Protein AF-0000000072292991 (afdb_homodimer)

Solvent-accessible surface area (backbone atoms only — not comparable to full-atom values): 71893 Å² total; per-residue (Å²): 136,83,78,76,76,75,76,72,77,75,77,76,78,73,80,71,76,77,68,57,55,40,66,46,27,57,62,31,58,72,68,72,47,91,44,77,58,43,90,56,18,67,66,28,60,74,71,71,50,88,48,45,52,50,51,73,54,78,74,72,78,73,75,82,75,85,81,83,85,76,83,74,81,74,69,74,79,76,78,74,70,73,71,75,74,73,80,72,77,74,61,75,69,74,64,84,72,64,76,65,72,58,67,75,67,54,57,36,59,52,68,46,76,84,46,84,93,74,34,40,26,42,37,31,17,40,57,8,65,68,19,45,46,42,51,50,42,54,55,46,52,72,65,45,85,65,82,76,70,67,78,61,80,84,49,54,85,52,50,50,36,29,57,74,40,55,39,52,53,58,70,69,40,60,70,54,71,76,56,63,72,72,78,73,76,54,79,81,74,72,54,67,71,57,48,52,49,16,48,51,48,24,54,74,64,59,29,68,69,42,75,57,61,52,71,67,59,51,51,50,52,49,50,48,40,68,72,31,69,90,44,88,48,66,52,53,64,55,46,18,40,50,29,26,46,39,16,47,14,22,58,57,48,86,46,53,68,59,19,51,52,27,38,53,50,15,50,52,28,45,62,75,46,63,78,55,25,26,74,64,57,22,45,39,32,44,45,48,15,50,43,27,40,46,70,45,24,50,64,52,14,52,50,26,37,38,53,18,51,43,32,30,48,39,37,35,54,43,46,68,53,93,83,61,50,67,47,51,55,43,47,41,46,40,48,49,23,54,42,25,46,51,20,37,46,36,36,40,85,52,69,75,53,73,82,73,44,63,50,75,75,66,80,60,91,41,73,57,35,54,47,36,54,53,20,53,47,36,42,48,37,47,59,53,58,60,35,80,84,37,66,51,61,66,65,23,51,54,49,38,50,52,48,50,51,52,53,51,48,51,52,50,47,32,32,70,72,64,67,45,53,60,73,74,53,87,69,53,49,70,68,34,52,52,51,29,46,54,53,26,49,44,44,27,59,54,25,43,65,49,46,58,47,50,45,52,56,67,65,53,68,81,64,65,82,86,76,64,70,76,55,65,68,56,53,50,43,32,44,53,22,49,50,26,25,52,49,42,39,53,44,52,50,53,34,36,73,67,35,67,70,51,32,33,43,56,51,54,50,56,57,47,46,54,23,40,52,49,39,52,51,46,32,72,65,34,71,87,43,37,68,64,39,49,51,50,42,50,52,42,50,53,49,60,70,65,26,62,88,46,71,59,51,51,32,47,52,51,29,52,50,50,50,50,52,57,50,48,54,51,46,50,56,44,38,68,64,46,60,75,59,88,84,74,86,76,81,78,66,72,76,59,55,63,60,52,64,69,60,59,75,75,72,70,66,61,62,57,58,56,63,66,67,62,68,70,79,82,78,75,77,72,78,78,71,78,75,82,67,71,68,64,75,74,106,137,88,77,77,75,77,79,76,81,78,77,74,80,73,77,76,74,77,68,60,56,40,69,47,28,56,63,30,58,74,68,72,45,91,46,77,60,42,91,56,17,65,66,28,59,73,71,71,49,88,48,46,52,51,53,69,48,75,70,67,75,69,74,80,71,82,72,80,80,73,83,75,81,76,71,74,78,75,79,73,70,70,70,78,72,74,78,70,76,74,59,75,68,73,63,84,71,64,77,60,71,60,66,78,58,56,57,34,60,48,66,47,75,86,46,85,92,73,34,38,25,42,37,30,17,40,57,8,66,66,20,45,46,39,51,52,41,53,54,47,52,72,66,44,84,62,86,78,69,61,84,56,83,83,50,53,76,51,46,41,34,28,55,74,42,54,38,50,50,57,70,69,42,59,69,55,71,77,56,62,75,72,77,74,77,54,79,80,74,71,54,68,69,56,46,51,49,16,47,51,48,25,55,73,63,58,29,70,69,43,76,57,60,52,70,67,57,52,51,50,52,50,50,48,42,68,72,32,70,92,43,88,46,67,53,54,64,57,45,16,38,49,28,27,46,38,16,47,13,22,58,58,48,88,45,54,67,60,18,50,52,27,38,51,49,15,49,52,29,46,63,76,46,65,77,56,26,26,73,65,57,22,46,39,33,45,44,47,15,49,42,27,40,45,69,46,25,50,64,52,16,52,48,27,38,37,53,17,51,43,32,30,49,40,36,36,51,42,45,67,52,92,84,61,51,68,46,52,54,42,48,42,47,40,48,48,23,54,40,25,47,50,19,37,47,36,36,40,84,52,68,75,53,74,83,73,43,62,49,75,75,66,81,61,93,40,74,55,34,55,46,36,54,54,19,53,48,36,42,48,37,45,59,53,58,60,37,81,85,40,59,51,62,66,64,23,51,54,49,38,52,51,48,50,51,52,52,50,48,52,52,50,46,31,33,70,73,64,66,44,52,61,74,71,53,87,68,54,48,69,67,33,52,52,51,29,46,53,53,27,48,45,44,26,56,52,25,42,64,49,46,56,47,51,45,52,57,66,65,57,68,82,66,66,81,87,78,64,69,76,54,65,68,55,54,50,42,30,46,51,21,50,49,27,24,52,49,42,39,52,43,52,50,53,33,35,74,66,34,66,71,52,34,34,43,54,50,54,49,56,56,48,46,52,25,40,53,49,37,53,50,46,31,73,66,35,71,87,43,37,68,63,38,48,51,52,41,50,51,43,49,55,47,59,70,66,24,61,89,47,71,60,52,52,33,47,51,53,30,53,50,50,50,50,51,56,50,49,55,50,44,49,56,46,37,66,63,46,60,77,58,88,85,72,85,78,82,79,66,73,77,61,54,63,60,53,66,69,61,58,77,72,71,70,65,60,62,58,57,56,64,64,64,64,70,68,80,83,77,76,76,74,78,77,69,78,74,83,69,70,69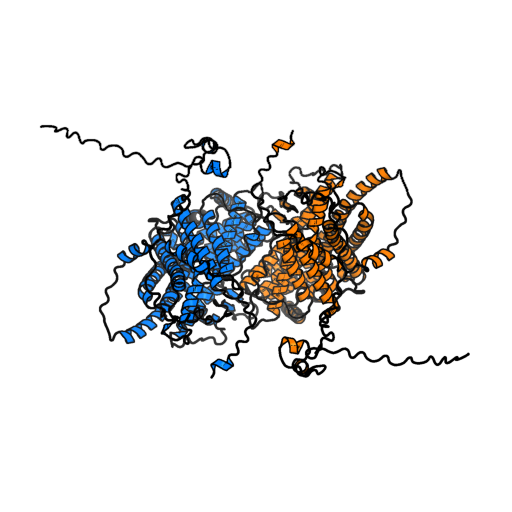,65,73,76,104

Structure (mmCIF, N/CA/C/O backbone):
data_AF-0000000072292991-model_v1
#
loop_
_entity.id
_entity.type
_entity.pdbx_description
1 polymer 'Zn(2)-C6 fungal-type domain-containing protein'
#
loop_
_atom_site.group_PDB
_atom_site.id
_atom_site.type_symbol
_atom_site.label_atom_id
_atom_site.label_alt_id
_atom_site.label_comp_id
_atom_site.label_asym_id
_atom_site.label_entity_id
_atom_site.label_seq_id
_atom_site.pdbx_PDB_ins_code
_atom_site.Cartn_x
_atom_site.Cartn_y
_atom_site.Cartn_z
_atom_site.occupancy
_atom_site.B_iso_or_equiv
_atom_site.auth_seq_id
_atom_site.auth_comp_id
_atom_site.auth_asym_id
_atom_site.auth_atom_id
_atom_site.pdbx_PDB_model_num
ATOM 1 N N . MET A 1 1 ? -17.469 -35.219 -83.625 1 22.27 1 MET A N 1
ATOM 2 C CA . MET A 1 1 ? -16.781 -34.344 -82.688 1 22.27 1 MET A CA 1
ATOM 3 C C . MET A 1 1 ? -17.703 -33.25 -82.188 1 22.27 1 MET A C 1
ATOM 5 O O . MET A 1 1 ? -17.25 -32.25 -81.625 1 22.27 1 MET A O 1
ATOM 9 N N . CYS A 1 2 ? -19.031 -33.375 -82.188 1 24.23 2 CYS A N 1
ATOM 10 C CA . CYS A 1 2 ? -20.281 -32.625 -82.312 1 24.23 2 CYS A CA 1
ATOM 11 C C . CYS A 1 2 ? -20.656 -31.906 -81 1 24.23 2 CYS A C 1
ATOM 13 O O . CYS A 1 2 ? -20.859 -32.531 -80 1 24.23 2 CYS A O 1
ATOM 15 N N . LEU A 1 3 ? -20.125 -30.609 -80.875 1 24.02 3 LEU A N 1
ATOM 16 C CA . LEU A 1 3 ? -19.969 -29.625 -79.75 1 24.02 3 LEU A CA 1
ATOM 17 C C . LEU A 1 3 ? -21.328 -29.125 -79.312 1 24.02 3 LEU A C 1
ATOM 19 O O . LEU A 1 3 ? -21.969 -28.328 -80 1 24.02 3 LEU A O 1
ATOM 23 N N . VAL A 1 4 ? -22.156 -30.047 -78.875 1 25.28 4 VAL A N 1
ATOM 24 C CA . VAL A 1 4 ? -23.578 -29.75 -78.688 1 25.28 4 VAL A CA 1
ATOM 25 C C . VAL A 1 4 ? -23.734 -28.672 -77.625 1 25.28 4 VAL A C 1
ATOM 27 O O . VAL A 1 4 ? -23.25 -28.812 -76.5 1 25.28 4 VAL A O 1
ATOM 30 N N . GLU A 1 5 ? -23.891 -27.375 -78.062 1 23.14 5 GLU A N 1
ATOM 31 C CA . GLU A 1 5 ? -23.969 -26.031 -77.5 1 23.14 5 GLU A CA 1
ATOM 32 C C . GLU A 1 5 ? -25.141 -25.906 -76.562 1 23.14 5 GLU A C 1
ATOM 34 O O . GLU A 1 5 ? -26.297 -25.906 -76.938 1 23.14 5 GLU A O 1
ATOM 39 N N . MET A 1 6 ? -25.172 -26.828 -75.562 1 24.73 6 MET A N 1
ATOM 40 C CA . MET A 1 6 ? -26.406 -26.922 -74.812 1 24.73 6 MET A CA 1
ATOM 41 C C . MET A 1 6 ? -26.719 -25.594 -74.125 1 24.73 6 MET A C 1
ATOM 43 O O . MET A 1 6 ? -25.891 -25.047 -73.375 1 24.73 6 MET A O 1
ATOM 47 N N . SER A 1 7 ? -27.469 -24.688 -74.812 1 23.84 7 SER A N 1
ATOM 48 C CA . SER A 1 7 ? -27.906 -23.312 -74.562 1 23.84 7 SER A CA 1
ATOM 49 C C . SER A 1 7 ? -28.656 -23.172 -73.25 1 23.84 7 SER A C 1
ATOM 51 O O . SER A 1 7 ? -29.797 -23.609 -73.125 1 23.84 7 SER A O 1
ATOM 53 N N . GLY A 1 8 ? -28.031 -23.547 -72.125 1 23.3 8 GLY A N 1
ATOM 54 C CA . GLY A 1 8 ? -28.734 -23.656 -70.875 1 23.3 8 GLY A CA 1
ATOM 55 C C . GLY A 1 8 ? -29.359 -22.344 -70.438 1 23.3 8 GLY A C 1
ATOM 56 O O . GLY A 1 8 ? -28.75 -21.297 -70.562 1 23.3 8 GLY A O 1
ATOM 57 N N . SER A 1 9 ? -30.641 -22.203 -70.688 1 25.38 9 SER A N 1
ATOM 58 C CA . SER A 1 9 ? -31.547 -21.078 -70.5 1 25.38 9 SER A CA 1
ATOM 59 C C . SER A 1 9 ? -31.406 -20.469 -69.062 1 25.38 9 SER A C 1
ATOM 61 O O . SER A 1 9 ? -31.375 -21.203 -68.125 1 25.38 9 SER A O 1
ATOM 63 N N . ALA A 1 10 ? -30.75 -19.297 -69 1 24.81 10 ALA A N 1
ATOM 64 C CA . ALA A 1 10 ? -30.266 -18.422 -67.938 1 24.81 10 ALA A CA 1
ATOM 65 C C . ALA A 1 10 ? -31.422 -17.984 -67.062 1 24.81 10 ALA A C 1
ATOM 67 O O . ALA A 1 10 ? -32.406 -17.438 -67.5 1 24.81 10 ALA A O 1
ATOM 68 N N . PRO A 1 11 ? -31.828 -18.797 -66.062 1 27.38 11 PRO A N 1
ATOM 69 C CA . PRO A 1 11 ? -33 -18.484 -65.25 1 27.38 11 PRO A CA 1
ATOM 70 C C . PRO A 1 11 ? -33.031 -17.047 -64.812 1 27.38 11 PRO A C 1
ATOM 72 O O . PRO A 1 11 ? -31.969 -16.406 -64.688 1 27.38 11 PRO A O 1
ATOM 75 N N . SER A 1 12 ? -34.094 -16.375 -64.938 1 26.25 12 SER A N 1
ATOM 76 C CA . SER A 1 12 ? -34.531 -14.984 -64.75 1 26.25 12 SER A CA 1
ATOM 77 C C . SER A 1 12 ? -34.188 -14.484 -63.344 1 26.25 12 SER A C 1
ATOM 79 O O . SER A 1 12 ? -34.344 -15.203 -62.375 1 26.25 12 SER A O 1
ATOM 81 N N . PRO A 1 13 ? -33.344 -13.438 -63.312 1 24.7 13 PRO A N 1
ATOM 82 C CA . PRO A 1 13 ? -32.688 -12.852 -62.125 1 24.7 13 PRO A CA 1
ATOM 83 C C . PRO A 1 13 ? -33.656 -12.391 -61.062 1 24.7 13 PRO A C 1
ATOM 85 O O . PRO A 1 13 ? -34.656 -11.742 -61.375 1 24.7 13 PRO A O 1
ATOM 88 N N . ARG A 1 14 ? -34 -13.258 -60.188 1 26.19 14 ARG A N 1
ATOM 89 C CA . ARG A 1 14 ? -34.875 -12.953 -59.062 1 26.19 14 ARG A CA 1
ATOM 90 C C . ARG A 1 14 ? -34.625 -11.562 -58.5 1 26.19 14 ARG A C 1
ATOM 92 O O . ARG A 1 14 ? -33.469 -11.148 -58.406 1 26.19 14 ARG A O 1
ATOM 99 N N . LYS A 1 15 ? -35.562 -10.68 -58.625 1 27.03 15 LYS A N 1
ATOM 100 C CA . LYS A 1 15 ? -35.719 -9.297 -58.188 1 27.03 15 LYS A CA 1
ATOM 101 C C . LYS A 1 15 ? -35.125 -9.102 -56.781 1 27.03 15 LYS A C 1
ATOM 103 O O . LYS A 1 15 ? -35.5 -9.82 -55.875 1 27.03 15 LYS A O 1
ATOM 108 N N . GLY A 1 16 ? -33.875 -8.781 -56.781 1 23.97 16 GLY A N 1
ATOM 109 C CA . GLY A 1 16 ? -33.062 -8.586 -55.625 1 23.97 16 GLY A CA 1
ATOM 110 C C . GLY A 1 16 ? -33.719 -7.723 -54.562 1 23.97 16 GLY A C 1
ATOM 111 O O . GLY A 1 16 ? -34.344 -6.711 -54.875 1 23.97 16 GLY A O 1
ATOM 112 N N . VAL A 1 17 ? -34.281 -8.297 -53.594 1 30.16 17 VAL A N 1
ATOM 113 C CA . VAL A 1 17 ? -34.875 -7.676 -52.406 1 30.16 17 VAL A CA 1
ATOM 114 C C . VAL A 1 17 ? -34 -6.527 -51.938 1 30.16 17 VAL A C 1
ATOM 116 O O . VAL A 1 17 ? -32.812 -6.715 -51.656 1 30.16 17 VAL A O 1
ATOM 119 N N . ARG A 1 18 ? -34.281 -5.344 -52.469 1 29.92 18 ARG A N 1
ATOM 120 C CA . ARG A 1 18 ? -33.688 -4.066 -52.094 1 29.92 18 ARG A CA 1
ATOM 121 C C . ARG A 1 18 ? -33.5 -3.988 -50.594 1 29.92 18 ARG A C 1
ATOM 123 O O . ARG A 1 18 ? -34.469 -3.98 -49.812 1 29.92 18 ARG A O 1
ATOM 130 N N . THR A 1 19 ? -32.5 -4.609 -50.156 1 32.06 19 THR A N 1
ATOM 131 C CA . THR A 1 19 ? -32.156 -4.504 -48.75 1 32.06 19 THR A CA 1
ATOM 132 C C . THR A 1 19 ? -31.938 -3.045 -48.344 1 32.06 19 THR A C 1
ATOM 134 O O . THR A 1 19 ? -31.125 -2.34 -48.969 1 32.06 19 THR A O 1
ATOM 137 N N . SER A 1 20 ? -32.938 -2.412 -47.938 1 35.09 20 SER A N 1
ATOM 138 C CA . SER A 1 20 ? -32.906 -1.008 -47.562 1 35.09 20 SER A CA 1
ATOM 139 C C . SER A 1 20 ? -31.719 -0.711 -46.656 1 35.09 20 SER A C 1
ATOM 141 O O . SER A 1 20 ? -31.516 -1.367 -45.625 1 35.09 20 SER A O 1
ATOM 143 N N . ILE A 1 21 ? -30.641 -0.354 -47.219 1 43.09 21 ILE A N 1
ATOM 144 C CA . ILE A 1 21 ? -29.375 0.038 -46.594 1 43.09 21 ILE A CA 1
ATOM 145 C C . ILE A 1 21 ? -29.594 1.301 -45.75 1 43.09 21 ILE A C 1
ATOM 147 O O . ILE A 1 21 ? -30.281 2.227 -46.188 1 43.09 21 ILE A O 1
ATOM 151 N N . GLY A 1 22 ? -29.219 1.233 -44.625 1 50.72 22 GLY A N 1
ATOM 152 C CA . GLY A 1 22 ? -29.312 2.361 -43.719 1 50.72 22 GLY A CA 1
ATOM 153 C C . GLY A 1 22 ? -28.703 3.633 -44.281 1 50.72 22 GLY A C 1
ATOM 154 O O . GLY A 1 22 ? -27.781 3.578 -45.094 1 50.72 22 GLY A O 1
ATOM 155 N N . LYS A 1 23 ? -29.25 4.711 -44.281 1 61.59 23 LYS A N 1
ATOM 156 C CA . LYS A 1 23 ? -29.016 5.988 -44.969 1 61.59 23 LYS A CA 1
ATOM 157 C C . LYS A 1 23 ? -27.703 6.613 -44.5 1 61.59 23 LYS A C 1
ATOM 159 O O . LYS A 1 23 ? -27.062 7.363 -45.25 1 61.59 23 LYS A O 1
ATOM 164 N N . ALA A 1 24 ? -27.312 6.457 -43.281 1 70.44 24 ALA A N 1
ATOM 165 C CA . ALA A 1 24 ? -26.078 7.07 -42.781 1 70.44 24 ALA A CA 1
ATOM 166 C C . ALA A 1 24 ? -25.141 6.023 -42.188 1 70.44 24 ALA A C 1
ATOM 168 O O . ALA A 1 24 ? -25.609 5.031 -41.594 1 70.44 24 ALA A O 1
ATOM 169 N N . CYS A 1 25 ? -23.797 6.023 -42.438 1 69.44 25 CYS A N 1
ATOM 170 C CA . CYS A 1 25 ? -22.828 5.07 -41.938 1 69.44 25 CYS A CA 1
ATOM 171 C C . CYS A 1 25 ? -22.672 5.223 -40.406 1 69.44 25 CYS A C 1
ATOM 173 O O . CYS A 1 25 ? -23.078 6.238 -39.844 1 69.44 25 CYS A O 1
ATOM 175 N N . ASP A 1 26 ? -22.156 4.297 -39.719 1 71.25 26 ASP A N 1
ATOM 176 C CA . ASP A 1 26 ? -22.047 4.234 -38.25 1 71.25 26 ASP A CA 1
ATOM 177 C C . ASP A 1 26 ? -21.219 5.398 -37.719 1 71.25 26 ASP A C 1
ATOM 179 O O . ASP A 1 26 ? -21.531 5.949 -36.656 1 71.25 26 ASP A O 1
ATOM 183 N N . GLU A 1 27 ? -20.344 5.848 -38.469 1 72.62 27 GLU A N 1
ATOM 184 C CA . GLU A 1 27 ? -19.469 6.934 -38.062 1 72.62 27 GLU A CA 1
ATOM 185 C C . GLU A 1 27 ? -20.172 8.289 -38.156 1 72.62 27 GLU A C 1
ATOM 187 O O . GLU A 1 27 ? -20.047 9.125 -37.281 1 72.62 27 GLU A O 1
ATOM 192 N N . CYS A 1 28 ? -20.734 8.438 -39.125 1 72.5 28 CYS A N 1
ATOM 193 C CA . CYS A 1 28 ? -21.484 9.68 -39.312 1 72.5 28 CYS A CA 1
ATOM 194 C C . CYS A 1 28 ? -22.641 9.789 -38.344 1 72.5 28 CYS A C 1
ATOM 196 O O . CYS A 1 28 ? -22.953 10.883 -37.844 1 72.5 28 CYS A O 1
ATOM 198 N N . ARG A 1 29 ? -23.203 8.672 -37.969 1 72.62 29 ARG A N 1
ATOM 199 C CA . ARG A 1 29 ? -24.266 8.609 -36.938 1 72.62 29 ARG A CA 1
ATOM 200 C C . ARG A 1 29 ? -23.719 8.984 -35.562 1 72.62 29 ARG A C 1
ATOM 202 O O . ARG A 1 29 ? -24.359 9.719 -34.812 1 72.62 29 ARG A O 1
ATOM 209 N N . ARG A 1 30 ? -22.578 8.539 -35.344 1 68.62 30 ARG A N 1
ATOM 210 C CA . ARG A 1 30 ? -21.938 8.766 -34.062 1 68.62 30 ARG A CA 1
ATOM 211 C C . ARG A 1 30 ? -21.531 10.227 -33.906 1 68.62 30 ARG A C 1
ATOM 213 O O . ARG A 1 30 ? -21.656 10.805 -32.812 1 68.62 30 ARG A O 1
ATOM 220 N N . ARG A 1 31 ? -21.172 10.805 -34.938 1 68.94 31 ARG A N 1
ATOM 221 C CA . ARG A 1 31 ? -20.703 12.188 -34.938 1 68.94 31 ARG A CA 1
ATOM 222 C C . ARG A 1 31 ? -21.844 13.156 -35.281 1 68.94 31 ARG A C 1
ATOM 224 O O . ARG A 1 31 ? -21.625 14.367 -35.312 1 68.94 31 ARG A O 1
ATOM 231 N N . LYS A 1 32 ? -23.031 12.641 -35.438 1 66.06 32 LYS A N 1
ATOM 232 C CA . LYS A 1 32 ? -24.281 13.336 -35.75 1 66.06 32 LYS A CA 1
ATOM 233 C C . LYS A 1 32 ? -24.062 14.312 -36.906 1 66.06 32 LYS A C 1
ATOM 235 O O . LYS A 1 32 ? -24.547 15.445 -36.875 1 66.06 32 LYS A O 1
ATOM 240 N N . ILE A 1 33 ? -23.266 13.883 -37.844 1 74.81 33 ILE A N 1
ATOM 241 C CA . ILE A 1 33 ? -23.062 14.695 -39.062 1 74.81 33 ILE A CA 1
ATOM 242 C C . ILE A 1 33 ? -23.781 14.055 -40.25 1 74.81 33 ILE A C 1
ATOM 244 O O . ILE A 1 33 ? -24.062 12.852 -40.219 1 74.81 33 ILE A O 1
ATOM 248 N N . ARG A 1 34 ? -24.109 14.875 -41.25 1 72.44 34 ARG A N 1
ATOM 249 C CA . ARG A 1 34 ? -24.797 14.414 -42.438 1 72.44 34 ARG A CA 1
ATOM 250 C C . ARG A 1 34 ? -23.891 13.531 -43.312 1 72.44 34 ARG A C 1
ATOM 252 O O . ARG A 1 34 ? -22.828 13.977 -43.719 1 72.44 34 ARG A O 1
ATOM 259 N N . CYS A 1 35 ? -24.219 12.281 -43.406 1 70.56 35 CYS A N 1
ATOM 260 C CA . CYS A 1 35 ? -23.469 11.32 -44.188 1 70.56 35 CYS A CA 1
ATOM 261 C C . CYS A 1 35 ? -23.859 11.43 -45.656 1 70.56 35 CYS A C 1
ATOM 263 O O . CYS A 1 35 ? -25.031 11.602 -46 1 70.56 35 CYS A O 1
ATOM 265 N N . ASN A 1 36 ? -23.031 11.523 -46.562 1 72.62 36 ASN A N 1
ATOM 266 C CA . ASN A 1 36 ? -23.359 11.641 -47.969 1 72.62 36 ASN A CA 1
ATOM 267 C C . ASN A 1 36 ? -23.781 10.305 -48.562 1 72.62 36 ASN A C 1
ATOM 269 O O . ASN A 1 36 ? -24.109 10.219 -49.75 1 72.62 36 ASN A O 1
ATOM 273 N N . GLY A 1 37 ? -23.859 9.102 -47.781 1 69.56 37 GLY A N 1
ATOM 274 C CA . GLY A 1 37 ? -24.328 7.793 -48.188 1 69.56 37 GLY A CA 1
ATOM 275 C C . GLY A 1 37 ? -23.328 7.051 -49.062 1 69.56 37 GLY A C 1
ATOM 276 O O . GLY A 1 37 ? -23.625 5.977 -49.594 1 69.56 37 GLY A O 1
ATOM 277 N N . GLY A 1 38 ? -22.125 7.645 -49.344 1 72.56 38 GLY A N 1
ATOM 278 C CA . GLY A 1 38 ? -21.156 6.934 -50.125 1 72.56 38 GLY A CA 1
ATOM 279 C C . GLY A 1 38 ? -20.484 5.785 -49.406 1 72.56 38 GLY A C 1
ATOM 280 O O . GLY A 1 38 ? -20.516 5.738 -48.156 1 72.56 38 GLY A O 1
ATOM 281 N N . LEU A 1 39 ? -20.281 4.641 -49.969 1 68.75 39 LEU A N 1
ATOM 282 C CA . LEU A 1 39 ? -19.469 3.543 -49.438 1 68.75 39 LEU A CA 1
ATOM 283 C C . LEU A 1 39 ? -18.062 3.588 -50.031 1 68.75 39 LEU A C 1
ATOM 285 O O . LEU A 1 39 ? -17.844 3.152 -51.156 1 68.75 39 LEU A O 1
ATOM 289 N N . PRO A 1 40 ? -17.031 4.215 -49.156 1 68.94 40 PRO A N 1
ATOM 290 C CA . PRO A 1 40 ? -17.203 4.852 -47.844 1 68.94 40 PRO A CA 1
ATOM 291 C C . PRO A 1 40 ? -17.719 6.289 -47.969 1 68.94 40 PRO A C 1
ATOM 293 O O . PRO A 1 40 ? -17.516 6.941 -49 1 68.94 40 PRO A O 1
ATOM 296 N N . CYS A 1 41 ? -18.328 6.766 -46.875 1 73.06 41 CYS A N 1
ATOM 297 C CA . CYS A 1 41 ? -18.859 8.125 -46.938 1 73.06 41 CYS A CA 1
ATOM 298 C C . CYS A 1 41 ? -17.734 9.148 -46.844 1 73.06 41 CYS A C 1
ATOM 300 O O . CYS A 1 41 ? -16.594 8.805 -46.5 1 73.06 41 CYS A O 1
ATOM 302 N N . ASP A 1 42 ? -17.969 10.414 -47.281 1 73.88 42 ASP A N 1
ATOM 303 C CA . ASP A 1 42 ? -16.953 11.453 -47.312 1 73.88 42 ASP A CA 1
ATOM 304 C C . ASP A 1 42 ? -16.281 11.609 -45.938 1 73.88 42 ASP A C 1
ATOM 306 O O . ASP A 1 42 ? -15.078 11.859 -45.875 1 73.88 42 ASP A O 1
ATOM 310 N N . THR A 1 43 ? -17 11.516 -44.906 1 71.94 43 THR A N 1
ATOM 311 C CA . THR A 1 43 ? -16.484 11.633 -43.531 1 71.94 43 THR A CA 1
ATOM 312 C C . THR A 1 43 ? -15.562 10.461 -43.188 1 71.94 43 THR A C 1
ATOM 314 O O . THR A 1 43 ? -14.477 10.656 -42.656 1 71.94 43 THR A O 1
ATOM 317 N N . CYS A 1 44 ? -15.945 9.359 -43.438 1 69.88 44 CYS A N 1
ATOM 318 C CA . CYS A 1 44 ? -15.102 8.188 -43.219 1 69.88 44 CYS A CA 1
ATOM 319 C C . CYS A 1 44 ? -13.875 8.219 -44.125 1 69.88 44 CYS A C 1
ATOM 321 O O . CYS A 1 44 ? -12.797 7.781 -43.719 1 69.88 44 CYS A O 1
ATOM 323 N N . ARG A 1 45 ? -13.914 8.633 -45.25 1 73.38 45 ARG A N 1
ATOM 324 C CA . ARG A 1 45 ? -12.758 8.82 -46.125 1 73.38 45 ARG A CA 1
ATOM 325 C C . ARG A 1 45 ? -11.766 9.805 -45.531 1 73.38 45 ARG A C 1
ATOM 327 O O . ARG A 1 45 ? -10.547 9.586 -45.594 1 73.38 45 ARG A O 1
ATOM 334 N N . LYS A 1 46 ? -12.305 10.891 -45.062 1 70.56 46 LYS A N 1
ATOM 335 C CA . LYS A 1 46 ? -11.43 11.922 -44.531 1 70.56 46 LYS A CA 1
ATOM 336 C C . LYS A 1 46 ? -10.734 11.445 -43.25 1 70.56 46 LYS A C 1
ATOM 338 O O . LYS A 1 46 ? -9.57 11.789 -43 1 70.56 46 LYS A O 1
ATOM 343 N N . TYR A 1 47 ? -11.367 10.648 -42.438 1 64.88 47 TYR A N 1
ATOM 344 C CA . TYR A 1 47 ? -10.805 10.227 -41.156 1 64.88 47 TYR A CA 1
ATOM 345 C C . TYR A 1 47 ? -10.25 8.812 -41.25 1 64.88 47 TYR A C 1
ATOM 347 O O . TYR A 1 47 ? -9.695 8.297 -40.25 1 64.88 47 TYR A O 1
ATOM 355 N N . GLY A 1 48 ? -10.125 8.156 -42.375 1 63.41 48 GLY A N 1
ATOM 356 C CA . GLY A 1 48 ? -9.555 6.867 -42.75 1 63.41 48 GLY A CA 1
ATOM 357 C C . GLY A 1 48 ? -10.219 5.699 -42.031 1 63.41 48 GLY A C 1
ATOM 358 O O . GLY A 1 48 ? -9.594 4.656 -41.812 1 63.41 48 GLY A O 1
ATOM 359 N N . GLY A 1 49 ? -11.414 5.812 -41.531 1 52.78 49 GLY A N 1
ATOM 360 C CA . GLY A 1 49 ? -12.109 4.734 -40.844 1 52.78 49 GLY A CA 1
ATOM 361 C C . GLY A 1 49 ? -12.945 3.873 -41.781 1 52.78 49 GLY A C 1
ATOM 362 O O . GLY A 1 49 ? -13.125 4.211 -42.969 1 52.78 49 GLY A O 1
ATOM 363 N N . THR A 1 50 ? -13.227 2.615 -41.469 1 66.75 50 THR A N 1
ATOM 364 C CA . THR A 1 50 ? -14.133 1.739 -42.219 1 66.75 50 THR A CA 1
ATOM 365 C C . THR A 1 50 ? -15.57 2.244 -42.125 1 66.75 50 THR A C 1
ATOM 367 O O . THR A 1 50 ? -16.078 2.504 -41.031 1 66.75 50 THR A O 1
ATOM 370 N N . CYS A 1 51 ? -16.156 2.627 -43.25 1 65.5 51 CYS A N 1
ATOM 371 C CA . CYS A 1 51 ? -17.5 3.178 -43.406 1 65.5 51 CYS A CA 1
ATOM 372 C C . CYS A 1 51 ? -18.547 2.07 -43.406 1 65.5 51 CYS A C 1
ATOM 374 O O . CYS A 1 51 ? -18.625 1.301 -44.375 1 65.5 51 CYS A O 1
ATOM 376 N N . HIS A 1 52 ? -18.984 1.618 -42.375 1 69.38 52 HIS A N 1
ATOM 377 C CA . HIS A 1 52 ? -20 0.571 -42.25 1 69.38 52 HIS A CA 1
ATOM 378 C C . HIS A 1 52 ? -21.406 1.162 -42.25 1 69.38 52 HIS A C 1
ATOM 380 O O . HIS A 1 52 ? -21.672 2.098 -41.5 1 69.38 52 HIS A O 1
ATOM 386 N N . PHE A 1 53 ? -22.141 0.799 -43.188 1 63.31 53 PHE A N 1
ATOM 387 C CA . PHE A 1 53 ? -23.547 1.15 -43.219 1 63.31 53 PHE A CA 1
ATOM 388 C C . PHE A 1 53 ? -24.406 0.021 -42.625 1 63.31 53 PHE A C 1
ATOM 390 O O . PHE A 1 53 ? -24.156 -1.153 -42.906 1 63.31 53 PHE A O 1
ATOM 397 N N . ARG A 1 54 ? -25.062 0.276 -41.625 1 55.62 54 ARG A N 1
ATOM 398 C CA . ARG A 1 54 ? -25.969 -0.75 -41.125 1 55.62 54 ARG A CA 1
ATOM 399 C C . ARG A 1 54 ? -26.938 -1.197 -42.188 1 55.62 54 ARG A C 1
ATOM 401 O O . ARG A 1 54 ? -27.531 -0.366 -42.906 1 55.62 54 ARG A O 1
ATOM 408 N N . SER A 1 55 ? -26.797 -2.281 -42.719 1 47.78 55 SER A N 1
ATOM 409 C CA . SER A 1 55 ? -27.75 -2.822 -43.688 1 47.78 55 SER A CA 1
ATOM 410 C C . SER A 1 55 ? -29.156 -2.869 -43.125 1 47.78 55 SER A C 1
ATOM 412 O O . SER A 1 55 ? -30.125 -3.021 -43.875 1 47.78 55 SER A O 1
ATOM 414 N N . TYR A 1 56 ? -29.359 -3.279 -41.875 1 40.06 56 TYR A N 1
ATOM 415 C CA . TYR A 1 56 ? -30.719 -3.68 -41.5 1 40.06 56 TYR A CA 1
ATOM 416 C C . TYR A 1 56 ? -31.5 -2.498 -40.969 1 40.06 56 TYR A C 1
ATOM 418 O O . TYR A 1 56 ? -31.031 -1.788 -40.062 1 40.06 56 TYR A O 1
ATOM 426 N N . VAL A 1 57 ? -32.25 -1.992 -41.688 1 37.38 57 VAL A N 1
ATOM 427 C CA . VAL A 1 57 ? -33.219 -1.019 -41.188 1 37.38 57 VAL A CA 1
ATOM 428 C C . VAL A 1 57 ? -34.156 -1.691 -40.219 1 37.38 57 VAL A C 1
ATOM 430 O O . VAL A 1 57 ? -34.656 -2.791 -40.469 1 37.38 57 VAL A O 1
ATOM 433 N N . ARG A 1 58 ? -34.125 -1.237 -39.094 1 34.09 58 ARG A N 1
ATOM 434 C CA . ARG A 1 58 ? -35.094 -1.775 -38.156 1 34.09 58 ARG A CA 1
ATOM 435 C C . ARG A 1 58 ? -36.5 -1.746 -38.75 1 34.09 58 ARG A C 1
ATOM 437 O O . ARG A 1 58 ? -36.969 -0.692 -39.188 1 34.09 58 ARG A O 1
ATOM 444 N N . ARG A 1 59 ? -36.938 -2.822 -39.219 1 32.62 59 ARG A N 1
ATOM 445 C CA . ARG A 1 59 ? -38.312 -2.918 -39.625 1 32.62 59 ARG A CA 1
ATOM 446 C C . ARG A 1 59 ? -39.25 -2.525 -38.5 1 32.62 59 ARG A C 1
ATOM 448 O O . ARG A 1 59 ? -39.219 -3.123 -37.438 1 32.62 59 ARG A O 1
ATOM 455 N N . ARG A 1 60 ? -39.719 -1.353 -38.469 1 28.88 60 ARG A N 1
ATOM 456 C CA . ARG A 1 60 ? -40.812 -0.918 -37.594 1 28.88 60 ARG A CA 1
ATOM 457 C C . ARG A 1 60 ? -42 -1.839 -37.75 1 28.88 60 ARG A C 1
ATOM 459 O O . ARG A 1 60 ? -42.5 -2.053 -38.844 1 28.88 60 ARG A O 1
ATOM 466 N N . GLN A 1 61 ? -42.062 -2.824 -36.781 1 26.27 61 GLN A N 1
ATOM 467 C CA . GLN A 1 61 ? -43.25 -3.672 -36.812 1 26.27 61 GLN A CA 1
ATOM 468 C C . GLN A 1 61 ? -44.531 -2.838 -37.031 1 26.27 61 GLN A C 1
ATOM 470 O O . GLN A 1 61 ? -44.656 -1.773 -36.406 1 26.27 61 GLN A O 1
ATOM 475 N N . LYS A 1 62 ? -45.125 -3.057 -38.062 1 26.84 62 LYS A N 1
ATOM 476 C CA . LYS A 1 62 ? -46.438 -2.527 -38.438 1 26.84 62 LYS A CA 1
ATOM 477 C C . LYS A 1 62 ? -47.406 -2.68 -37.281 1 26.84 62 LYS A C 1
ATOM 479 O O . LYS A 1 62 ? -47.375 -3.66 -36.531 1 26.84 62 LYS A O 1
ATOM 484 N N . GLY A 1 63 ? -48.094 -1.689 -36.75 1 21.78 63 GLY A N 1
ATOM 485 C CA . GLY A 1 63 ? -49.188 -1.596 -35.812 1 21.78 63 GLY A CA 1
ATOM 486 C C . GLY A 1 63 ? -50.25 -2.652 -36.031 1 21.78 63 GLY A C 1
ATOM 487 O O . GLY A 1 63 ? -50.438 -3.148 -37.125 1 21.78 63 GLY A O 1
ATOM 488 N N . LYS A 1 64 ? -50.469 -3.521 -35 1 23.66 64 LYS A N 1
ATOM 489 C CA . LYS A 1 64 ? -51.562 -4.504 -35 1 23.66 64 LYS A CA 1
ATOM 490 C C . LYS A 1 64 ? -52.812 -3.941 -35.688 1 23.66 64 LYS A C 1
ATOM 492 O O . LYS A 1 64 ? -53.312 -2.887 -35.281 1 23.66 64 LYS A O 1
ATOM 497 N N . ALA A 1 65 ? -53.031 -4.246 -36.812 1 21.34 65 ALA A N 1
ATOM 498 C CA . ALA A 1 65 ? -54.344 -4 -37.406 1 21.34 65 ALA A CA 1
ATOM 499 C C . ALA A 1 65 ? -55.469 -4.574 -36.562 1 21.34 65 ALA A C 1
ATOM 501 O O . ALA A 1 65 ? -55.312 -5.656 -35.969 1 21.34 65 ALA A O 1
ATOM 502 N N . SER A 1 66 ? -56.656 -3.945 -36.25 1 20.98 66 SER A N 1
ATOM 503 C CA . SER A 1 66 ? -57.969 -4.094 -35.594 1 20.98 66 SER A CA 1
ATOM 504 C C . SER A 1 66 ? -58.75 -5.27 -36.188 1 20.98 66 SER A C 1
ATOM 506 O O . SER A 1 66 ? -59.125 -5.246 -37.344 1 20.98 66 SER A O 1
ATOM 508 N N . SER A 1 67 ? -58.344 -6.594 -36 1 21.12 67 SER A N 1
ATOM 509 C CA . SER A 1 67 ? -59.188 -7.672 -36.5 1 21.12 67 SER A CA 1
ATOM 510 C C . SER A 1 67 ? -60.656 -7.477 -36.094 1 21.12 67 SER A C 1
ATOM 512 O O . SER A 1 67 ? -60.938 -6.934 -35.031 1 21.12 67 SER A O 1
ATOM 514 N N . SER A 1 68 ? -61.625 -7.688 -36.938 1 20.38 68 SER A N 1
ATOM 515 C CA . SER A 1 68 ? -63.094 -7.711 -37.094 1 20.38 68 SER A CA 1
ATOM 516 C C . SER A 1 68 ? -63.719 -8.742 -36.188 1 20.38 68 SER A C 1
ATOM 518 O O . SER A 1 68 ? -63.25 -9.859 -36.062 1 20.38 68 SER A O 1
ATOM 520 N N . ARG A 1 69 ? -64.812 -8.445 -35.312 1 22.59 69 ARG A N 1
ATOM 521 C CA . ARG A 1 69 ? -65.75 -8.945 -34.312 1 22.59 69 ARG A CA 1
ATOM 522 C C . ARG A 1 69 ? -66.688 -9.992 -34.938 1 22.59 69 ARG A C 1
ATOM 524 O O . ARG A 1 69 ? -67.688 -9.648 -35.562 1 22.59 69 ARG A O 1
ATOM 531 N N . GLU A 1 70 ? -66.312 -11.07 -35.656 1 22.62 70 GLU A N 1
ATOM 532 C CA . GLU A 1 70 ? -67.438 -11.867 -36.094 1 22.62 70 GLU A CA 1
ATOM 533 C C . GLU A 1 70 ? -68.25 -12.422 -34.906 1 22.62 70 GLU A C 1
ATOM 535 O O . GLU A 1 70 ? -67.625 -12.727 -33.875 1 22.62 70 GLU A O 1
ATOM 540 N N . PRO A 1 71 ? -69.688 -12.508 -34.875 1 26.2 71 PRO A N 1
ATOM 541 C CA . PRO A 1 71 ? -70.688 -12.641 -33.844 1 26.2 71 PRO A CA 1
ATOM 542 C C . PRO A 1 71 ? -70.75 -14.039 -33.219 1 26.2 71 PRO A C 1
ATOM 544 O O . PRO A 1 71 ? -71.688 -14.344 -32.469 1 26.2 71 PRO A O 1
ATOM 547 N N . TYR A 1 72 ? -69.75 -14.875 -33.25 1 23.45 72 TYR A N 1
ATOM 548 C CA . TYR A 1 72 ? -69.938 -16.312 -33.125 1 23.45 72 TYR A CA 1
ATOM 549 C C . TYR A 1 72 ? -70.75 -16.609 -31.844 1 23.45 72 TYR A C 1
ATOM 551 O O . TYR A 1 72 ? -70.5 -15.969 -30.812 1 23.45 72 TYR A O 1
ATOM 559 N N . ASP A 1 73 ? -71.875 -17.234 -32 1 24.14 73 ASP A N 1
ATOM 560 C CA . ASP A 1 73 ? -72.938 -17.688 -31.156 1 24.14 73 ASP A CA 1
ATOM 561 C C . ASP A 1 73 ? -72.438 -18.562 -30.016 1 24.14 73 ASP A C 1
ATOM 563 O O . ASP A 1 73 ? -71.875 -19.625 -30.234 1 24.14 73 ASP A O 1
ATOM 567 N N . PRO A 1 74 ? -72.125 -18 -28.922 1 26.08 74 PRO A N 1
ATOM 568 C CA . PRO A 1 74 ? -71.312 -18.422 -27.75 1 26.08 74 PRO A CA 1
ATOM 569 C C . PRO A 1 74 ? -72 -19.5 -26.922 1 26.08 74 PRO A C 1
ATOM 571 O O . PRO A 1 74 ? -71.688 -19.672 -25.734 1 26.08 74 PRO A O 1
ATOM 574 N N . GLN A 1 75 ? -72.938 -20.297 -27.5 1 22.03 75 GLN A N 1
ATOM 575 C CA . GLN A 1 75 ? -73.812 -21 -26.594 1 22.03 75 GLN A CA 1
ATOM 576 C C . GLN A 1 75 ? -73.062 -21.906 -25.641 1 22.03 75 GLN A C 1
ATOM 578 O O . GLN A 1 75 ? -73.688 -22.516 -24.75 1 22.03 75 GLN A O 1
ATOM 583 N N . VAL A 1 76 ? -72 -22.406 -26.125 1 24.56 76 VAL A N 1
ATOM 584 C CA . VAL A 1 76 ? -71.688 -23.703 -25.531 1 24.56 76 VAL A CA 1
ATOM 585 C C . VAL A 1 76 ? -71.75 -23.578 -24 1 24.56 76 VAL A C 1
ATOM 587 O O . VAL A 1 76 ? -71.312 -22.562 -23.438 1 24.56 76 VAL A O 1
ATOM 590 N N . GLU A 1 77 ? -72.375 -24.531 -23.281 1 22.77 77 GLU A N 1
ATOM 591 C CA . GLU A 1 77 ? -72.812 -24.797 -21.922 1 22.77 77 GLU A CA 1
ATOM 592 C C . GLU A 1 77 ? -71.625 -24.641 -20.922 1 22.77 77 GLU A C 1
ATOM 594 O O . GLU A 1 77 ? -70.5 -25 -21.234 1 22.77 77 GLU A O 1
ATOM 599 N N . GLU A 1 78 ? -71.688 -23.703 -20.031 1 24.48 78 GLU A N 1
ATOM 600 C CA . GLU A 1 78 ? -70.938 -23.062 -18.969 1 24.48 78 GLU A CA 1
ATOM 601 C C . GLU A 1 78 ? -70.438 -24.094 -17.938 1 24.48 78 GLU A C 1
ATOM 603 O O . GLU A 1 78 ? -71.062 -24.219 -16.875 1 24.48 78 GLU A O 1
ATOM 608 N N . ASP A 1 79 ? -70.312 -25.359 -18.375 1 22.47 79 ASP A N 1
ATOM 609 C CA . ASP A 1 79 ? -70.25 -26.312 -17.266 1 22.47 79 ASP A CA 1
ATOM 610 C C . ASP A 1 79 ? -69.25 -25.875 -16.203 1 22.47 79 ASP A C 1
ATOM 612 O O . ASP A 1 79 ? -68.188 -25.438 -16.547 1 22.47 79 ASP A O 1
ATOM 616 N N . GLU A 1 80 ? -69.688 -25.562 -14.977 1 21.89 80 GLU A N 1
ATOM 617 C CA . GLU A 1 80 ? -69.312 -24.938 -13.719 1 21.89 80 GLU A CA 1
ATOM 618 C C . GLU A 1 80 ? -68.062 -25.562 -13.133 1 21.89 80 GLU A C 1
ATOM 620 O O . GLU A 1 80 ? -67.375 -24.984 -12.258 1 21.89 80 GLU A O 1
ATOM 625 N N . GLY A 1 81 ? -67.938 -26.828 -13.297 1 21.3 81 GLY A N 1
ATOM 626 C CA . GLY A 1 81 ? -67.25 -27.547 -12.219 1 21.3 81 GLY A CA 1
ATOM 627 C C . GLY A 1 81 ? -65.75 -27.25 -12.125 1 21.3 81 GLY A C 1
ATOM 628 O O . GLY A 1 81 ? -65 -28.031 -11.555 1 21.3 81 GLY A O 1
ATOM 629 N N . VAL A 1 82 ? -65.375 -26.406 -12.844 1 22.56 82 VAL A N 1
ATOM 630 C CA . VAL A 1 82 ? -63.938 -26.453 -12.953 1 22.56 82 VAL A CA 1
ATOM 631 C C . VAL A 1 82 ? -63.312 -26.328 -11.57 1 22.56 82 VAL A C 1
ATOM 633 O O . VAL A 1 82 ? -63.5 -25.328 -10.883 1 22.56 82 VAL A O 1
ATOM 636 N N . GLU A 1 83 ? -63.125 -27.422 -10.906 1 20.56 83 GLU A N 1
ATOM 637 C CA . GLU A 1 83 ? -62.562 -27.547 -9.555 1 20.56 83 GLU A CA 1
ATOM 638 C C . GLU A 1 83 ? -61.406 -26.594 -9.352 1 20.56 83 GLU A C 1
ATOM 640 O O . GLU A 1 83 ? -60.594 -26.406 -10.25 1 20.56 83 GLU A O 1
ATOM 645 N N . LYS A 1 84 ? -61.562 -25.688 -8.438 1 24.08 84 LYS A N 1
ATOM 646 C CA . LYS A 1 84 ? -60.656 -24.719 -7.828 1 24.08 84 LYS A CA 1
ATOM 647 C C . LYS A 1 84 ? -59.281 -25.344 -7.578 1 24.08 84 LYS A C 1
ATOM 649 O O . LYS A 1 84 ? -59.094 -26.094 -6.625 1 24.08 84 LYS A O 1
ATOM 654 N N . ILE A 1 85 ? -58.656 -25.828 -8.539 1 21.22 85 ILE A N 1
ATOM 655 C CA . ILE A 1 85 ? -57.375 -26.422 -8.219 1 21.22 85 ILE A CA 1
ATOM 656 C C . ILE A 1 85 ? -56.594 -25.531 -7.242 1 21.22 85 ILE A C 1
ATOM 658 O O . ILE A 1 85 ? -56.375 -24.359 -7.523 1 21.22 85 ILE A O 1
ATOM 662 N N . SER A 1 86 ? -56.688 -25.766 -5.953 1 22.16 86 SER A N 1
ATOM 663 C CA . SER A 1 86 ? -56.125 -25.141 -4.766 1 22.16 86 SER A CA 1
ATOM 664 C C . SER A 1 86 ? -54.719 -24.609 -5.031 1 22.16 86 SER A C 1
ATOM 666 O O . SER A 1 86 ? -53.906 -25.281 -5.68 1 22.16 86 SER A O 1
ATOM 668 N N . GLU A 1 87 ? -54.531 -23.375 -5.176 1 25.56 87 GLU A N 1
ATOM 669 C CA . GLU A 1 87 ? -53.375 -22.5 -5.223 1 25.56 87 GLU A CA 1
ATOM 670 C C . GLU A 1 87 ? -52.281 -23 -4.27 1 25.56 87 GLU A C 1
ATOM 672 O O . GLU A 1 87 ? -52.344 -22.734 -3.066 1 25.56 87 GLU A O 1
ATOM 677 N N . MET A 1 88 ? -51.906 -24.219 -4.285 1 22.94 88 MET A N 1
ATOM 678 C CA . MET A 1 88 ? -50.875 -24.734 -3.387 1 22.94 88 MET A CA 1
ATOM 679 C C . MET A 1 88 ? -49.75 -23.719 -3.227 1 22.94 88 MET A C 1
ATOM 681 O O . MET A 1 88 ? -49.25 -23.188 -4.215 1 22.94 88 MET A O 1
ATOM 685 N N . SER A 1 89 ? -49.562 -23.125 -2.049 1 25.92 89 SER A N 1
ATOM 686 C CA . SER A 1 89 ? -48.625 -22.172 -1.438 1 25.92 89 SER A CA 1
ATOM 687 C C . SER A 1 89 ? -47.219 -22.422 -1.903 1 25.92 89 SER A C 1
ATOM 689 O O . SER A 1 89 ? -46.656 -23.516 -1.686 1 25.92 89 SER A O 1
ATOM 691 N N . GLN A 1 90 ? -46.906 -22.156 -3.002 1 27.8 90 GLN A N 1
ATOM 692 C CA . GLN A 1 90 ? -45.562 -22.25 -3.557 1 27.8 90 GLN A CA 1
ATOM 693 C C . GLN A 1 90 ? -44.531 -21.781 -2.551 1 27.8 90 GLN A C 1
ATOM 695 O O . GLN A 1 90 ? -44.406 -20.594 -2.295 1 27.8 90 GLN A O 1
ATOM 700 N N . GLN A 1 91 ? -44.344 -22.469 -1.447 1 26.84 91 GLN A N 1
ATOM 701 C CA . GLN A 1 91 ? -43.281 -22.281 -0.469 1 26.84 91 GLN A CA 1
ATOM 702 C C . GLN A 1 91 ? -41.938 -21.922 -1.153 1 26.84 91 GLN A C 1
ATOM 704 O O . GLN A 1 91 ? -41.562 -22.531 -2.146 1 26.84 91 GLN A O 1
ATOM 709 N N . PRO A 1 92 ? -41.625 -20.625 -1.069 1 31.66 92 PRO A N 1
ATOM 710 C CA . PRO A 1 92 ? -40.344 -20.266 -1.677 1 31.66 92 PRO A CA 1
ATOM 711 C C . PRO A 1 92 ? -39.312 -21.359 -1.534 1 31.66 92 PRO A C 1
ATOM 713 O O . PRO A 1 92 ? -39 -21.781 -0.418 1 31.66 92 PRO A O 1
ATOM 716 N N . LEU A 1 93 ? -39.344 -22.297 -2.314 1 28.56 93 LEU A N 1
ATOM 717 C CA . LEU A 1 93 ? -38.562 -23.531 -2.318 1 28.56 93 LEU A CA 1
ATOM 718 C C . LEU A 1 93 ? -37.062 -23.25 -2.072 1 28.56 93 LEU A C 1
ATOM 720 O O . LEU A 1 93 ? -36.25 -24.156 -2.123 1 28.56 93 LEU A O 1
ATOM 724 N N . LEU A 1 94 ? -36.656 -21.984 -2.547 1 31.5 94 LEU A N 1
ATOM 725 C CA . LEU A 1 94 ? -35.25 -22.016 -2.189 1 31.5 94 LEU A CA 1
ATOM 726 C C . LEU A 1 94 ? -35.062 -22.203 -0.688 1 31.5 94 LEU A C 1
ATOM 728 O O . LEU A 1 94 ? -35.562 -21.391 0.108 1 31.5 94 LEU A O 1
ATOM 732 N N . PRO A 1 95 ? -35.062 -23.328 -0.192 1 27.56 95 PRO A N 1
ATOM 733 C CA . PRO A 1 95 ? -34.969 -23.531 1.256 1 27.56 95 PRO A CA 1
ATOM 734 C C . PRO A 1 95 ? -34 -22.562 1.923 1 27.56 95 PRO A C 1
ATOM 736 O O . PRO A 1 95 ? -33.062 -22.078 1.279 1 27.56 95 PRO A O 1
ATOM 739 N N . SER A 1 96 ? -34.406 -21.781 2.951 1 31.61 96 SER A N 1
ATOM 740 C CA . SER A 1 96 ? -33.719 -21.094 4.055 1 31.61 96 SER A CA 1
ATOM 741 C C . SER A 1 96 ? -32.469 -21.844 4.465 1 31.61 96 SER A C 1
ATOM 743 O O . SER A 1 96 ? -31.938 -21.625 5.555 1 31.61 96 SER A O 1
ATOM 745 N N . MET A 1 97 ? -32.188 -22.953 3.955 1 31.17 97 MET A N 1
ATOM 746 C CA . MET A 1 97 ? -31.234 -23.922 4.477 1 31.17 97 MET A CA 1
ATOM 747 C C . MET A 1 97 ? -29.828 -23.344 4.473 1 31.17 97 MET A C 1
ATOM 749 O O . MET A 1 97 ? -28.859 -24.047 4.797 1 31.17 97 MET A O 1
ATOM 753 N N . LEU A 1 98 ? -29.547 -22.328 3.615 1 34.41 98 LEU A N 1
ATOM 754 C CA . LEU A 1 98 ? -28.109 -22.094 3.613 1 34.41 98 LEU A CA 1
ATOM 755 C C . LEU A 1 98 ? -27.672 -21.391 4.895 1 34.41 98 LEU A C 1
ATOM 757 O O . LEU A 1 98 ? -28.312 -20.438 5.328 1 34.41 98 LEU A O 1
ATOM 761 N N . PRO A 1 99 ? -27 -22.031 5.766 1 32.47 99 PRO A N 1
ATOM 762 C CA . PRO A 1 99 ? -26.469 -21.359 6.961 1 32.47 99 PRO A CA 1
ATOM 763 C C . PRO A 1 99 ? -25.875 -19.984 6.652 1 32.47 99 PRO A C 1
ATOM 765 O O . PRO A 1 99 ? -25.234 -19.812 5.613 1 32.47 99 PRO A O 1
ATOM 768 N N . GLY A 1 100 ? -26.547 -18.891 7.008 1 31.23 100 GLY A N 1
ATOM 769 C CA . GLY A 1 100 ? -26.203 -17.484 6.805 1 31.23 100 GLY A CA 1
ATOM 770 C C . GLY A 1 100 ? -24.719 -17.234 6.762 1 31.23 100 GLY A C 1
ATOM 771 O O . GLY A 1 100 ? -24.156 -16.938 5.699 1 31.23 100 GLY A O 1
ATOM 772 N N . ASP A 1 101 ? -24.219 -16.703 7.941 1 35.56 101 ASP A N 1
ATOM 773 C CA . ASP A 1 101 ? -23.016 -15.945 8.242 1 35.56 101 ASP A CA 1
ATOM 774 C C . ASP A 1 101 ? -21.766 -16.812 8.047 1 35.56 101 ASP A C 1
ATOM 776 O O . ASP A 1 101 ? -20.719 -16.547 8.656 1 35.56 101 ASP A O 1
ATOM 780 N N . GLU A 1 102 ? -21.891 -18.062 7.77 1 34.72 102 GLU A N 1
ATOM 781 C CA . GLU A 1 102 ? -20.609 -18.766 7.797 1 34.72 102 GLU A CA 1
ATOM 782 C C . GLU A 1 102 ? -19.656 -18.219 6.746 1 34.72 102 GLU A C 1
ATOM 784 O O . GLU A 1 102 ? -20 -18.141 5.566 1 34.72 102 GLU A O 1
ATOM 789 N N . GLN A 1 103 ? -18.859 -17.281 7.074 1 41.72 103 GLN A N 1
ATOM 790 C CA . GLN A 1 103 ? -17.703 -16.844 6.293 1 41.72 103 GLN A CA 1
ATOM 791 C C . GLN A 1 103 ? -17.156 -17.984 5.445 1 41.72 103 GLN A C 1
ATOM 793 O O . GLN A 1 103 ? -16.641 -18.969 5.98 1 41.72 103 GLN A O 1
ATOM 798 N N . TYR A 1 104 ? -17.922 -18.516 4.531 1 41.84 104 TYR A N 1
ATOM 799 C CA . TYR A 1 104 ? -17.516 -19.688 3.76 1 41.84 104 TYR A CA 1
ATOM 800 C C . TYR A 1 104 ? -16.016 -19.922 3.861 1 41.84 104 TYR A C 1
ATOM 802 O O . TYR A 1 104 ? -15.562 -21.016 4.227 1 41.84 104 TYR A O 1
ATOM 810 N N . GLY A 1 105 ? -14.922 -19.453 2.943 1 50.38 105 GLY A N 1
ATOM 811 C CA . GLY A 1 105 ? -13.578 -19.828 2.549 1 50.38 105 GLY A CA 1
ATOM 812 C C . GLY A 1 105 ? -12.508 -19.281 3.475 1 50.38 105 GLY A C 1
ATOM 813 O O . GLY A 1 105 ? -12.25 -18.078 3.494 1 50.38 105 GLY A O 1
ATOM 814 N N . ASP A 1 106 ? -12.148 -20.078 4.469 1 64.94 106 ASP A N 1
ATOM 815 C CA . ASP A 1 106 ? -11.32 -19.891 5.656 1 64.94 106 ASP A CA 1
ATOM 816 C C . ASP A 1 106 ? -9.914 -19.422 5.281 1 64.94 106 ASP A C 1
ATOM 818 O O . ASP A 1 106 ? -9.375 -19.828 4.254 1 64.94 106 ASP A O 1
ATOM 822 N N . HIS A 1 107 ? -9.594 -18.391 5.551 1 68.5 107 HIS A N 1
ATOM 823 C CA . HIS A 1 107 ? -8.203 -17.938 5.543 1 68.5 107 HIS A CA 1
ATOM 824 C C . HIS A 1 107 ? -7.316 -18.859 6.359 1 68.5 107 HIS A C 1
ATOM 826 O O . HIS A 1 107 ? -7.812 -19.766 7.043 1 68.5 107 HIS A O 1
ATOM 832 N N . ILE A 1 108 ? -6.117 -18.922 5.969 1 70.44 108 ILE A N 1
ATOM 833 C CA . ILE A 1 108 ? -5.152 -19.703 6.742 1 70.44 108 ILE A CA 1
ATOM 834 C C . ILE A 1 108 ? -4.078 -18.781 7.309 1 70.44 108 ILE A C 1
ATOM 836 O O . ILE A 1 108 ? -3.625 -17.859 6.629 1 70.44 108 ILE A O 1
ATOM 840 N N . THR A 1 109 ? -3.828 -18.953 8.586 1 64.69 109 THR A N 1
ATOM 841 C CA . THR A 1 109 ? -2.719 -18.281 9.258 1 64.69 109 THR A CA 1
ATOM 842 C C . THR A 1 109 ? -1.76 -19.312 9.859 1 64.69 109 THR A C 1
ATOM 844 O O . THR A 1 109 ? -2.174 -20.406 10.25 1 64.69 109 THR A O 1
ATOM 847 N N . ALA A 1 110 ? -0.469 -19.031 9.773 1 67.94 110 ALA A N 1
ATOM 848 C CA . ALA A 1 110 ? 0.51 -19.906 10.398 1 67.94 110 ALA A CA 1
ATOM 849 C C . ALA A 1 110 ? 1.672 -19.109 10.984 1 67.94 110 ALA A C 1
ATOM 851 O O . ALA A 1 110 ? 1.966 -18 10.531 1 67.94 110 ALA A O 1
ATOM 852 N N . THR A 1 111 ? 2.1 -19.641 12.148 1 65 111 THR A N 1
ATOM 853 C CA . THR A 1 111 ? 3.256 -19.047 12.812 1 65 111 THR A CA 1
ATOM 854 C C . THR A 1 111 ? 4.398 -20.062 12.914 1 65 111 THR A C 1
ATOM 856 O O . THR A 1 111 ? 4.16 -21.266 12.953 1 65 111 THR A O 1
ATOM 859 N N . ASP A 1 112 ? 5.645 -19.578 12.617 1 61.56 112 ASP A N 1
ATOM 860 C CA . ASP A 1 112 ? 6.805 -20.438 12.867 1 61.56 112 ASP A CA 1
ATOM 861 C C . ASP A 1 112 ? 7.25 -20.328 14.328 1 61.56 112 ASP A C 1
ATOM 863 O O . ASP A 1 112 ? 7.758 -19.297 14.758 1 61.56 112 ASP A O 1
ATOM 867 N N . ASN A 1 113 ? 6.875 -21.219 15.188 1 52.56 113 ASN A N 1
ATOM 868 C CA . ASN A 1 113 ? 7.145 -21.172 16.625 1 52.56 113 ASN A CA 1
ATOM 869 C C . ASN A 1 113 ? 8.602 -21.5 16.938 1 52.56 113 ASN A C 1
ATOM 871 O O . ASN A 1 113 ? 8.961 -21.734 18.094 1 52.56 113 ASN A O 1
ATOM 875 N N . SER A 1 114 ? 9.359 -21.766 15.953 1 48.78 114 SER A N 1
ATOM 876 C CA . SER A 1 114 ? 10.719 -22.156 16.312 1 48.78 114 SER A CA 1
ATOM 877 C C . SER A 1 114 ? 11.391 -21.078 17.172 1 48.78 114 SER A C 1
ATOM 879 O O . SER A 1 114 ? 12.188 -21.406 18.062 1 48.78 114 SER A O 1
ATOM 881 N N . SER A 1 115 ? 11.398 -19.75 16.75 1 48.88 115 SER A N 1
ATOM 882 C CA . SER A 1 115 ? 12.031 -18.734 17.609 1 48.88 115 SER A CA 1
ATOM 883 C C . SER A 1 115 ? 11.016 -17.703 18.094 1 48.88 115 SER A C 1
ATOM 885 O O . SER A 1 115 ? 10.227 -17.188 17.297 1 48.88 115 SER A O 1
ATOM 887 N N . LEU A 1 116 ? 10.648 -17.703 19.375 1 47.31 116 LEU A N 1
ATOM 888 C CA . LEU A 1 116 ? 9.648 -16.938 20.109 1 47.31 116 LEU A CA 1
ATOM 889 C C . LEU A 1 116 ? 9.562 -15.508 19.609 1 47.31 116 LEU A C 1
ATOM 891 O O . LEU A 1 116 ? 8.469 -14.969 19.438 1 47.31 116 LEU A O 1
ATOM 895 N N . SER A 1 117 ? 10.672 -14.773 19.547 1 51.19 117 SER A N 1
ATOM 896 C CA . SER A 1 117 ? 10.656 -13.32 19.422 1 51.19 117 SER A CA 1
ATOM 897 C C . SER A 1 117 ? 10.562 -12.898 17.953 1 51.19 117 SER A C 1
ATOM 899 O O . SER A 1 117 ? 10.195 -11.766 17.656 1 51.19 117 SER A O 1
ATOM 901 N N . SER A 1 118 ? 10.781 -13.93 16.953 1 63.81 118 SER A N 1
ATOM 902 C CA . SER A 1 118 ? 10.922 -13.531 15.562 1 63.81 118 SER A CA 1
ATOM 903 C C . SER A 1 118 ? 10.164 -14.477 14.633 1 63.81 118 SER A C 1
ATOM 905 O O . SER A 1 118 ? 10.57 -14.688 13.492 1 63.81 118 SER A O 1
ATOM 907 N N . SER A 1 119 ? 9.047 -14.852 15.234 1 77.44 119 SER A N 1
ATOM 908 C CA . SER A 1 119 ? 8.375 -15.867 14.422 1 77.44 119 SER A CA 1
ATOM 909 C C . SER A 1 119 ? 7.469 -15.219 13.375 1 77.44 119 SER A C 1
ATOM 911 O O . SER A 1 119 ? 6.688 -14.32 13.688 1 77.44 119 SER A O 1
ATOM 913 N N . PRO A 1 120 ? 7.676 -15.688 12.203 1 82 120 PRO A N 1
ATOM 914 C CA . PRO A 1 120 ? 6.812 -15.156 11.141 1 82 120 PRO A CA 1
ATOM 915 C C . PRO A 1 120 ? 5.355 -15.578 11.305 1 82 120 PRO A C 1
ATOM 917 O O . PRO A 1 120 ? 5.074 -16.688 11.75 1 82 120 PRO A O 1
ATOM 920 N N . GLN A 1 121 ? 4.527 -14.688 11.109 1 86.19 121 GLN A N 1
ATOM 921 C CA . GLN A 1 121 ? 3.082 -14.898 11.07 1 86.19 121 GLN A CA 1
ATOM 922 C C . GLN A 1 121 ? 2.49 -14.391 9.758 1 86.19 121 GLN A C 1
ATOM 924 O O . GLN A 1 121 ? 2.467 -13.188 9.508 1 86.19 121 GLN A O 1
ATOM 929 N N . LEU A 1 122 ? 2.014 -15.367 9.008 1 90.81 122 LEU A N 1
ATOM 930 C CA . LEU A 1 122 ? 1.524 -14.992 7.684 1 90.81 122 LEU A CA 1
ATOM 931 C C . LEU A 1 122 ? 0.047 -15.344 7.535 1 90.81 122 LEU A C 1
ATOM 933 O O . LEU A 1 122 ? -0.433 -16.312 8.133 1 90.81 122 LEU A O 1
ATOM 937 N N . TYR A 1 123 ? -0.574 -14.539 6.758 1 91.31 123 TYR A N 1
ATOM 938 C CA . TYR A 1 123 ? -1.986 -14.703 6.434 1 91.31 123 TYR A CA 1
ATOM 939 C C . TYR A 1 123 ? -2.184 -14.867 4.93 1 91.31 123 TYR A C 1
ATOM 941 O O . TYR A 1 123 ? -1.612 -14.117 4.137 1 91.31 123 TYR A O 1
ATOM 949 N N . TYR A 1 124 ? -2.965 -15.859 4.578 1 93.25 124 TYR A N 1
ATOM 950 C CA . TYR A 1 124 ? -3.43 -16.047 3.209 1 93.25 124 TYR A CA 1
ATOM 951 C C . TYR A 1 124 ? -4.949 -16.188 3.162 1 93.25 124 TYR A C 1
ATOM 953 O O . TYR A 1 124 ? -5.531 -16.984 3.896 1 93.25 124 TYR A O 1
ATOM 961 N N . GLY A 1 125 ? -5.586 -15.445 2.246 1 91.81 125 GLY A N 1
ATOM 962 C CA . GLY A 1 125 ? -7.035 -15.359 2.195 1 91.81 125 GLY A CA 1
ATOM 963 C C . GLY A 1 125 ? -7.676 -16.516 1.442 1 91.81 125 GLY A C 1
ATOM 964 O O . GLY A 1 125 ? -6.98 -17.422 0.987 1 91.81 125 GLY A O 1
ATOM 965 N N . PRO A 1 126 ? -8.883 -16.438 1.248 1 90.5 126 PRO A N 1
ATOM 966 C CA . PRO A 1 126 ? -9.664 -17.562 0.717 1 90.5 126 PRO A CA 1
ATOM 967 C C . PRO A 1 126 ? -9.281 -17.906 -0.717 1 90.5 126 PRO A C 1
ATOM 969 O O . PRO A 1 126 ? -9.203 -19.094 -1.063 1 90.5 126 PRO A O 1
ATOM 972 N N . PRO A 1 127 ? -9.023 -16.969 -1.516 1 94.12 127 PRO A N 1
ATOM 973 C CA . PRO A 1 127 ? -8.688 -17.359 -2.887 1 94.12 127 PRO A CA 1
ATOM 974 C C . PRO A 1 127 ? -7.32 -18.031 -2.994 1 94.12 127 PRO A C 1
ATOM 976 O O . PRO A 1 127 ? -6.984 -18.594 -4.039 1 94.12 127 PRO A O 1
ATOM 979 N N . SER A 1 128 ? -6.559 -18.031 -1.968 1 94.88 128 SER A N 1
ATOM 980 C CA . SER A 1 128 ? -5.199 -18.562 -2.041 1 94.88 128 SER A CA 1
ATOM 981 C C . SER A 1 128 ? -5.195 -20.078 -2.146 1 94.88 128 SER A C 1
ATOM 983 O O . SER A 1 128 ? -6.113 -20.75 -1.66 1 94.88 128 SER A O 1
ATOM 985 N N . ASN A 1 129 ? -4.168 -20.578 -2.805 1 94.31 129 ASN A N 1
ATOM 986 C CA . ASN A 1 129 ? -4.004 -22.031 -2.883 1 94.31 129 ASN A CA 1
ATOM 987 C C . ASN A 1 129 ? -3.754 -22.641 -1.509 1 94.31 129 ASN A C 1
ATOM 989 O O . ASN A 1 129 ? -4.129 -23.781 -1.258 1 94.31 129 ASN A O 1
ATOM 993 N N . PHE A 1 130 ? -3.197 -21.891 -0.638 1 92.88 130 PHE A N 1
ATOM 994 C CA . PHE A 1 130 ? -2.932 -22.391 0.708 1 92.88 130 PHE A CA 1
ATOM 995 C C . PHE A 1 130 ? -4.234 -22.609 1.47 1 92.88 130 PHE A C 1
ATOM 997 O O . PHE A 1 130 ? -4.387 -23.609 2.166 1 92.88 130 PHE A O 1
ATOM 1004 N N . ALA A 1 131 ? -5.086 -21.656 1.342 1 92.19 131 ALA A N 1
ATOM 1005 C CA . ALA A 1 131 ? -6.387 -21.812 1.988 1 92.19 131 ALA A CA 1
ATOM 1006 C C . ALA A 1 131 ? -7.16 -22.984 1.396 1 92.19 131 ALA A C 1
ATOM 1008 O O . ALA A 1 131 ? -7.828 -23.719 2.123 1 92.19 131 ALA A O 1
ATOM 1009 N N . PHE A 1 132 ? -7.039 -23.141 0.129 1 93.69 132 PHE A N 1
ATOM 1010 C CA . PHE A 1 132 ? -7.719 -24.234 -0.544 1 93.69 132 PHE A CA 1
ATOM 1011 C C . PHE A 1 132 ? -7.133 -25.578 -0.114 1 93.69 132 PHE A C 1
ATOM 1013 O O . PHE A 1 132 ? -7.863 -26.562 0.031 1 93.69 132 PHE A O 1
ATOM 1020 N N . LEU A 1 133 ? -5.879 -25.578 0.005 1 92.75 133 LEU A N 1
ATOM 1021 C CA . LEU A 1 133 ? -5.188 -26.766 0.48 1 92.75 133 LEU A CA 1
ATOM 1022 C C . LEU A 1 133 ? -5.727 -27.203 1.837 1 92.75 133 LEU A C 1
ATOM 1024 O O . LEU A 1 133 ? -5.879 -28.406 2.092 1 92.75 133 LEU A O 1
ATOM 1028 N N . GLN A 1 134 ? -5.977 -26.281 2.645 1 89 134 GLN A N 1
ATOM 1029 C CA . GLN A 1 134 ? -6.547 -26.578 3.953 1 89 134 GLN A CA 1
ATOM 1030 C C . GLN A 1 134 ? -7.93 -27.203 3.818 1 89 134 GLN A C 1
ATOM 1032 O O . GLN A 1 134 ? -8.273 -28.125 4.559 1 89 134 GLN A O 1
ATOM 1037 N N . GLN A 1 135 ? -8.672 -26.75 2.93 1 89.44 135 GLN A N 1
ATOM 1038 C CA . GLN A 1 135 ? -10 -27.312 2.695 1 89.44 135 GLN A CA 1
ATOM 1039 C C . GLN A 1 135 ? -9.906 -28.734 2.174 1 89.44 135 GLN A C 1
ATOM 1041 O O . GLN A 1 135 ? -10.672 -29.609 2.592 1 89.44 135 GLN A O 1
ATOM 1046 N N . ILE A 1 136 ? -9.062 -28.906 1.277 1 92 136 ILE A N 1
ATOM 1047 C CA . ILE A 1 136 ? -8.867 -30.234 0.715 1 92 136 ILE A CA 1
ATOM 1048 C C . ILE A 1 136 ? -8.445 -31.203 1.819 1 92 136 ILE A C 1
ATOM 1050 O O . ILE A 1 136 ? -8.969 -32.312 1.902 1 92 136 ILE A O 1
ATOM 1054 N N . TYR A 1 137 ? -7.582 -30.734 2.607 1 90.38 137 TYR A N 1
ATOM 1055 C CA . TYR A 1 137 ? -7.109 -31.562 3.711 1 90.38 137 TYR A CA 1
ATOM 1056 C C . TYR A 1 137 ? -8.258 -31.969 4.625 1 90.38 137 TYR A C 1
ATOM 1058 O O . TYR A 1 137 ? -8.375 -33.125 5.004 1 90.38 137 TYR A O 1
ATOM 1066 N N . GLN A 1 138 ? -9.07 -31.047 4.973 1 85 138 GLN A N 1
ATOM 1067 C CA . GLN A 1 138 ? -10.203 -31.312 5.859 1 85 138 GLN A CA 1
ATOM 1068 C C . GLN A 1 138 ? -11.18 -32.312 5.219 1 85 138 GLN A C 1
ATOM 1070 O O . GLN A 1 138 ? -11.719 -33.156 5.902 1 85 138 GLN A O 1
ATOM 1075 N N . GLN A 1 139 ? -11.352 -32.156 3.969 1 85.12 139 GLN A N 1
ATOM 1076 C CA . GLN A 1 139 ? -12.258 -33.062 3.26 1 85.12 139 GLN A CA 1
ATOM 1077 C C . GLN A 1 139 ? -11.68 -34.469 3.176 1 85.12 139 GLN A C 1
ATOM 1079 O O . GLN A 1 139 ? -12.406 -35.438 3.305 1 85.12 139 GLN A O 1
ATOM 1084 N N . LEU A 1 140 ? -10.484 -34.531 2.953 1 86.25 140 LEU A N 1
ATOM 1085 C CA . LEU A 1 140 ? -9.836 -35.844 2.865 1 86.25 140 LEU A CA 1
ATOM 1086 C C . LEU A 1 140 ? -9.805 -36.531 4.227 1 86.25 140 LEU A C 1
ATOM 1088 O O . LEU A 1 140 ? -9.953 -37.75 4.316 1 86.25 140 LEU A O 1
ATOM 1092 N N . LYS A 1 141 ? -9.555 -35.719 5.199 1 80.69 141 LYS A N 1
ATOM 1093 C CA . LYS A 1 141 ? -9.531 -36.25 6.555 1 80.69 141 LYS A CA 1
ATOM 1094 C C . LYS A 1 141 ? -10.883 -36.875 6.926 1 80.69 141 LYS A C 1
ATOM 1096 O O . LYS A 1 141 ? -10.938 -37.875 7.633 1 80.69 141 LYS A O 1
ATOM 1101 N N . SER A 1 142 ? -11.867 -36.25 6.523 1 74.38 142 SER A N 1
ATOM 1102 C CA . SER A 1 142 ? -13.211 -36.719 6.844 1 74.38 142 SER A CA 1
ATOM 1103 C C . SER A 1 142 ? -13.516 -38.031 6.141 1 74.38 142 SER A C 1
ATOM 1105 O O . SER A 1 142 ? -14.336 -38.812 6.613 1 74.38 142 SER A O 1
ATOM 1107 N N . ILE A 1 143 ? -12.859 -38.25 5.176 1 70.69 143 ILE A N 1
ATOM 1108 C CA . ILE A 1 143 ? -13.148 -39.438 4.367 1 70.69 143 ILE A CA 1
ATOM 1109 C C . ILE A 1 143 ? -12.195 -40.562 4.754 1 70.69 143 ILE A C 1
ATOM 1111 O O . ILE A 1 143 ? -12.617 -41.719 4.895 1 70.69 143 ILE A O 1
ATOM 1115 N N . VAL A 1 144 ? -10.883 -40.156 4.871 1 62.03 144 VAL A N 1
ATOM 1116 C CA . VAL A 1 144 ? -9.875 -41.188 5.094 1 62.03 144 VAL A CA 1
ATOM 1117 C C . VAL A 1 144 ? -9.812 -41.531 6.582 1 62.03 144 VAL A C 1
ATOM 1119 O O . VAL A 1 144 ? -9.688 -40.625 7.426 1 62.03 144 VAL A O 1
ATOM 1122 N N . LYS A 1 145 ? -10.656 -42.312 7.234 1 53.88 145 LYS A N 1
ATOM 1123 C CA . LYS A 1 145 ? -10.602 -42.781 8.625 1 53.88 145 LYS A CA 1
ATOM 1124 C C . LYS A 1 145 ? -9.164 -42.844 9.125 1 53.88 145 LYS A C 1
ATOM 1126 O O . LYS A 1 145 ? -8.914 -43.281 10.25 1 53.88 145 LYS A O 1
ATOM 1131 N N . ALA A 1 146 ? -8.188 -42.75 8.445 1 48.16 146 ALA A N 1
ATOM 1132 C CA . ALA A 1 146 ? -6.82 -43.031 8.891 1 48.16 146 ALA A CA 1
ATOM 1133 C C . ALA A 1 146 ? -6.309 -41.906 9.789 1 48.16 146 ALA A C 1
ATOM 1135 O O . ALA A 1 146 ? -6.746 -40.75 9.672 1 48.16 146 ALA A O 1
ATOM 1136 N N . PRO A 1 147 ? -5.445 -42.281 10.859 1 46.53 147 PRO A N 1
ATOM 1137 C CA . PRO A 1 147 ? -4.91 -41.406 11.898 1 46.53 147 PRO A CA 1
ATOM 1138 C C . PRO A 1 147 ? -4.129 -40.219 11.328 1 46.53 147 PRO A C 1
ATOM 1140 O O . PRO A 1 147 ? -3.076 -40.406 10.711 1 46.53 147 PRO A O 1
ATOM 1143 N N . PHE A 1 148 ? -4.758 -39.312 10.695 1 52.41 148 PHE A N 1
ATOM 1144 C CA . PHE A 1 148 ? -4.02 -38.094 10.391 1 52.41 148 PHE A CA 1
ATOM 1145 C C . PHE A 1 148 ? -3.279 -37.594 11.625 1 52.41 148 PHE A C 1
ATOM 1147 O O . PHE A 1 148 ? -3.881 -36.969 12.508 1 52.41 148 PHE A O 1
ATOM 1154 N N . SER A 1 149 ? -2.436 -38.469 12.359 1 43.25 149 SER A N 1
ATOM 1155 C CA . SER A 1 149 ? -1.711 -38.125 13.57 1 43.25 149 SER A CA 1
ATOM 1156 C C . SER A 1 149 ? -1.079 -36.75 13.453 1 43.25 149 SER A C 1
ATOM 1158 O O . SER A 1 149 ? -0.319 -36.469 12.523 1 43.25 149 SER A O 1
ATOM 1160 N N . SER A 1 150 ? -1.834 -35.844 13.906 1 43.47 150 SER A N 1
ATOM 1161 C CA . SER A 1 150 ? -1.179 -34.562 14.117 1 43.47 150 SER A CA 1
ATOM 1162 C C . SER A 1 150 ? 0.015 -34.688 15.055 1 43.47 150 SER A C 1
ATOM 1164 O O . SER A 1 150 ? -0.134 -35.125 16.203 1 43.47 150 SER A O 1
ATOM 1166 N N . THR A 1 151 ? 1.021 -35.125 14.75 1 39.44 151 THR A N 1
ATOM 1167 C CA . THR A 1 151 ? 2.115 -35.125 15.711 1 39.44 151 THR A CA 1
ATOM 1168 C C . THR A 1 151 ? 2.162 -33.844 16.516 1 39.44 151 THR A C 1
ATOM 1170 O O . THR A 1 151 ? 2.822 -33.781 17.547 1 39.44 151 THR A O 1
ATOM 1173 N N . ASN A 1 152 ? 2.113 -32.656 16 1 37.84 152 ASN A N 1
ATOM 1174 C CA . ASN A 1 152 ? 2.32 -31.469 16.797 1 37.84 152 ASN A CA 1
ATOM 1175 C C . ASN A 1 152 ? 1.005 -30.922 17.359 1 37.84 152 ASN A C 1
ATOM 1177 O O . ASN A 1 152 ? 0.148 -30.469 16.594 1 37.84 152 ASN A O 1
ATOM 1181 N N . PRO A 1 153 ? 0.602 -31.312 18.562 1 37.66 153 PRO A N 1
ATOM 1182 C CA . PRO A 1 153 ? -0.642 -30.922 19.219 1 37.66 153 PRO A CA 1
ATOM 1183 C C . PRO A 1 153 ? -0.902 -29.406 19.156 1 37.66 153 PRO A C 1
ATOM 1185 O O . PRO A 1 153 ? -2.016 -28.953 19.438 1 37.66 153 PRO A O 1
ATOM 1188 N N . ARG A 1 154 ? 0.023 -28.656 19.453 1 37 154 ARG A N 1
ATOM 1189 C CA . ARG A 1 154 ? -0.16 -27.219 19.562 1 37 154 ARG A CA 1
ATOM 1190 C C . ARG A 1 154 ? -0.414 -26.578 18.203 1 37 154 ARG A C 1
ATOM 1192 O O . ARG A 1 154 ? -0.433 -25.359 18.078 1 37 154 ARG A O 1
ATOM 1199 N N . ALA A 1 155 ? -0.159 -27.297 17.188 1 40.25 155 ALA A N 1
ATOM 1200 C CA . ALA A 1 155 ? -0.353 -26.75 15.844 1 40.25 155 ALA A CA 1
ATOM 1201 C C . ALA A 1 155 ? -1.819 -26.406 15.594 1 40.25 155 ALA A C 1
ATOM 1203 O O . ALA A 1 155 ? -2.678 -27.281 15.586 1 40.25 155 ALA A O 1
ATOM 1204 N N . ASP A 1 156 ? -2.199 -25.391 15.82 1 44.62 156 ASP A N 1
ATOM 1205 C CA . ASP A 1 156 ? -3.514 -24.938 15.383 1 44.62 156 ASP A CA 1
ATOM 1206 C C . ASP A 1 156 ? -3.879 -25.547 14.031 1 44.62 156 ASP A C 1
ATOM 1208 O O . ASP A 1 156 ? -3 -25.938 13.266 1 44.62 156 ASP A O 1
ATOM 1212 N N . ASP A 1 157 ? -5.215 -25.797 13.703 1 45.84 157 ASP A N 1
ATOM 1213 C CA . ASP A 1 157 ? -5.859 -26.516 12.609 1 45.84 157 ASP A CA 1
ATOM 1214 C C . ASP A 1 157 ? -5.16 -26.25 11.281 1 45.84 157 ASP A C 1
ATOM 1216 O O . ASP A 1 157 ? -5.137 -27.109 10.398 1 45.84 157 ASP A O 1
ATOM 1220 N N . GLY A 1 158 ? -4.555 -25.172 11.062 1 51.19 158 GLY A N 1
ATOM 1221 C CA . GLY A 1 158 ? -3.945 -24.828 9.781 1 51.19 158 GLY A CA 1
ATOM 1222 C C . GLY A 1 158 ? -2.592 -25.484 9.578 1 51.19 158 GLY A C 1
ATOM 1223 O O . GLY A 1 158 ? -2.209 -25.781 8.445 1 51.19 158 GLY A O 1
ATOM 1224 N N . ASP A 1 159 ? -1.881 -25.828 10.703 1 58.06 159 ASP A N 1
ATOM 1225 C CA . ASP A 1 159 ? -0.52 -26.344 10.664 1 58.06 159 ASP A CA 1
ATOM 1226 C C . ASP A 1 159 ? -0.513 -27.828 10.258 1 58.06 159 ASP A C 1
ATOM 1228 O O . ASP A 1 159 ? 0.432 -28.297 9.617 1 58.06 159 ASP A O 1
ATOM 1232 N N . THR A 1 160 ? -1.652 -28.312 10.172 1 73.75 160 THR A N 1
ATOM 1233 C CA . THR A 1 160 ? -1.646 -29.734 9.859 1 73.75 160 THR A CA 1
ATOM 1234 C C . THR A 1 160 ? -1.711 -29.953 8.352 1 73.75 160 THR A C 1
ATOM 1236 O O . THR A 1 160 ? -0.964 -30.781 7.812 1 73.75 160 THR A O 1
ATOM 1239 N N . ALA A 1 161 ? -2.41 -29.141 7.609 1 85.38 161 ALA A N 1
ATOM 1240 C CA . ALA A 1 161 ? -2.461 -29.297 6.16 1 85.38 161 ALA A CA 1
ATOM 1241 C C . ALA A 1 161 ? -1.12 -28.953 5.52 1 85.38 161 ALA A C 1
ATOM 1243 O O . ALA A 1 161 ? -0.631 -29.688 4.652 1 85.38 161 ALA A O 1
ATOM 1244 N N . LEU A 1 162 ? -0.51 -27.953 6.039 1 87.56 162 LEU A N 1
ATOM 1245 C CA . LEU A 1 162 ? 0.773 -27.5 5.508 1 87.56 162 LEU A CA 1
ATOM 1246 C C . LEU A 1 162 ? 1.854 -28.547 5.746 1 87.56 162 LEU A C 1
ATOM 1248 O O . LEU A 1 162 ? 2.715 -28.766 4.887 1 87.56 162 LEU A O 1
ATOM 1252 N N . ASP A 1 163 ? 1.713 -29.188 6.848 1 84.31 163 ASP A N 1
ATOM 1253 C CA . ASP A 1 163 ? 2.695 -30.203 7.184 1 84.31 163 ASP A CA 1
ATOM 1254 C C . ASP A 1 163 ? 2.428 -31.5 6.406 1 84.31 163 ASP A C 1
ATOM 1256 O O . ASP A 1 163 ? 3.359 -32.125 5.914 1 84.31 163 ASP A O 1
ATOM 1260 N N . TRP A 1 164 ? 1.211 -31.781 6.348 1 87 164 TRP A N 1
ATOM 1261 C CA . TRP A 1 164 ? 0.842 -33.031 5.684 1 87 164 TRP A CA 1
ATOM 1262 C C . TRP A 1 164 ? 1.177 -32.969 4.195 1 87 164 TRP A C 1
ATOM 1264 O O . TRP A 1 164 ? 1.617 -33.969 3.617 1 87 164 TRP A O 1
ATOM 1274 N N . PHE A 1 165 ? 1.011 -31.875 3.623 1 91.12 165 PHE A N 1
ATOM 1275 C CA . PHE A 1 165 ? 1.24 -31.734 2.189 1 91.12 165 PHE A CA 1
ATOM 1276 C C . PHE A 1 165 ? 2.633 -31.188 1.912 1 91.12 165 PHE A C 1
ATOM 1278 O O . PHE A 1 165 ? 3.035 -31.047 0.754 1 91.12 165 PHE A O 1
ATOM 1285 N N . GLY A 1 166 ? 3.371 -30.812 2.949 1 86.5 166 GLY A N 1
ATOM 1286 C CA . GLY A 1 166 ? 4.754 -30.375 2.811 1 86.5 166 GLY A CA 1
ATOM 1287 C C . GLY A 1 166 ? 4.879 -28.938 2.336 1 86.5 166 GLY A C 1
ATOM 1288 O O . GLY A 1 166 ? 5.797 -28.609 1.584 1 86.5 166 GLY A O 1
ATOM 1289 N N . TYR A 1 167 ? 3.965 -28.078 2.723 1 89.56 167 TYR A N 1
ATOM 1290 C CA . TYR A 1 167 ? 3.953 -26.719 2.205 1 89.56 167 TYR A CA 1
ATOM 1291 C C . TYR A 1 167 ? 4.457 -25.734 3.254 1 89.56 167 TYR A C 1
ATOM 1293 O O . TYR A 1 167 ? 4.484 -24.516 3.016 1 89.56 167 TYR A O 1
ATOM 1301 N N . ARG A 1 168 ? 4.926 -26.109 4.328 1 84.94 168 ARG A N 1
ATOM 1302 C CA . ARG A 1 168 ? 5.25 -25.203 5.434 1 84.94 168 ARG A CA 1
ATOM 1303 C C . ARG A 1 168 ? 6.359 -24.234 5.043 1 84.94 168 ARG A C 1
ATOM 1305 O O . ARG A 1 168 ? 6.258 -23.031 5.293 1 84.94 168 ARG A O 1
ATOM 1312 N N . LYS A 1 169 ? 7.34 -24.719 4.375 1 82 169 LYS A N 1
ATOM 1313 C CA . LYS A 1 169 ? 8.461 -23.859 3.984 1 82 169 LYS A CA 1
ATOM 1314 C C . LYS A 1 169 ? 8.031 -22.828 2.945 1 82 169 LYS A C 1
ATOM 1316 O O . LYS A 1 169 ? 8.43 -21.672 3.021 1 82 169 LYS A O 1
ATOM 1321 N N . LEU A 1 170 ? 7.254 -23.25 2.012 1 84.19 170 LEU A N 1
ATOM 1322 C CA . LEU A 1 170 ? 6.777 -22.359 0.969 1 84.19 170 LEU A CA 1
ATOM 1323 C C . LEU A 1 170 ? 5.816 -21.312 1.543 1 84.19 170 LEU A C 1
ATOM 1325 O O . LEU A 1 170 ? 5.816 -20.156 1.117 1 84.19 170 LEU A O 1
ATOM 1329 N N . PHE A 1 171 ? 5.117 -21.766 2.496 1 84.38 171 PHE A N 1
ATOM 1330 C CA . PHE A 1 171 ? 4.148 -20.906 3.15 1 84.38 171 PHE A CA 1
ATOM 1331 C C . PHE A 1 171 ? 4.852 -19.75 3.869 1 84.38 171 PHE A C 1
ATOM 1333 O O . PHE A 1 171 ? 4.434 -18.594 3.764 1 84.38 171 PHE A O 1
ATOM 1340 N N . LEU A 1 172 ? 5.875 -20.047 4.504 1 78.88 172 LEU A N 1
ATOM 1341 C CA . LEU A 1 172 ? 6.555 -19.062 5.34 1 78.88 172 LEU A CA 1
ATOM 1342 C C . LEU A 1 172 ? 7.633 -18.328 4.547 1 78.88 172 LEU A C 1
ATOM 1344 O O . LEU A 1 172 ? 8.148 -17.297 4.992 1 78.88 172 LEU A O 1
ATOM 1348 N N . GLY A 1 173 ? 7.797 -18.656 3.369 1 69.69 173 GLY A N 1
ATOM 1349 C CA . GLY A 1 173 ? 8.75 -17.969 2.518 1 69.69 173 GLY A CA 1
ATOM 1350 C C . GLY A 1 173 ? 10.195 -18.297 2.854 1 69.69 173 GLY A C 1
ATOM 1351 O O . GLY A 1 173 ? 11.102 -17.531 2.525 1 69.69 173 GLY A O 1
ATOM 1352 N N . ASN A 1 174 ? 10.523 -19.016 3.922 1 57.59 174 ASN A N 1
ATOM 1353 C CA . ASN A 1 174 ? 11.852 -19.281 4.469 1 57.59 174 ASN A CA 1
ATOM 1354 C C . ASN A 1 174 ? 12.719 -20.062 3.486 1 57.59 174 ASN A C 1
ATOM 1356 O O . ASN A 1 174 ? 13.57 -20.859 3.895 1 57.59 174 ASN A O 1
ATOM 1360 N N . THR A 1 175 ? 12.375 -19.891 2.293 1 51.84 175 THR A N 1
ATOM 1361 C CA . THR A 1 175 ? 13.211 -20.719 1.436 1 51.84 175 THR A CA 1
ATOM 1362 C C . THR A 1 175 ? 14.656 -20.219 1.438 1 51.84 175 THR A C 1
ATOM 1364 O O . THR A 1 175 ? 15.555 -20.906 0.957 1 51.84 175 THR A O 1
ATOM 1367 N N . SER A 1 176 ? 14.844 -18.859 1.882 1 47.41 176 SER A N 1
ATOM 1368 C CA . SER A 1 176 ? 16.172 -18.297 1.657 1 47.41 176 SER A CA 1
ATOM 1369 C C . SER A 1 176 ? 17.156 -18.766 2.727 1 47.41 176 SER A C 1
ATOM 1371 O O . SER A 1 176 ? 18.312 -18.344 2.725 1 47.41 176 SER A O 1
AT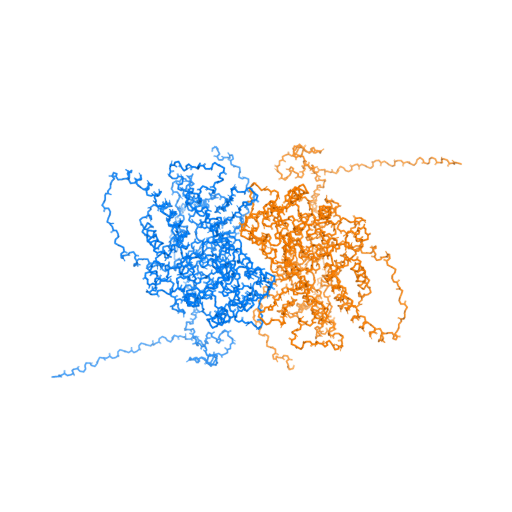OM 1373 N N . SER A 1 177 ? 16.703 -19.234 3.828 1 42.06 177 SER A N 1
ATOM 1374 C CA . SER A 1 177 ? 17.625 -19.547 4.91 1 42.06 177 SER A CA 1
ATOM 1375 C C . SER A 1 177 ? 18.875 -20.25 4.391 1 42.06 177 SER A C 1
ATOM 1377 O O . SER A 1 177 ? 19.938 -20.172 5.008 1 42.06 177 SER A O 1
ATOM 1379 N N . ASP A 1 178 ? 18.656 -21.062 3.473 1 42.81 178 ASP A N 1
ATOM 1380 C CA . ASP A 1 178 ? 19.875 -21.781 3.135 1 42.81 178 ASP A CA 1
ATOM 1381 C C . ASP A 1 178 ? 20.859 -20.891 2.365 1 42.81 178 ASP A C 1
ATOM 1383 O O . ASP A 1 178 ? 21.938 -21.344 1.962 1 42.81 178 ASP A O 1
ATOM 1387 N N . ILE A 1 179 ? 20.359 -19.906 1.947 1 42.25 179 ILE A N 1
ATOM 1388 C CA . ILE A 1 179 ? 21.297 -19.141 1.149 1 42.25 179 ILE A CA 1
ATOM 1389 C C . ILE A 1 179 ? 22.172 -18.281 2.064 1 42.25 179 ILE A C 1
ATOM 1391 O O . ILE A 1 179 ? 21.672 -17.344 2.707 1 42.25 179 ILE A O 1
ATOM 1395 N N . ILE A 1 180 ? 23.062 -18.766 2.658 1 42.09 180 ILE A N 1
ATOM 1396 C CA . ILE A 1 180 ? 24.156 -18.109 3.357 1 42.09 180 ILE A CA 1
ATOM 1397 C C . ILE A 1 180 ? 24.531 -16.812 2.639 1 42.09 180 ILE A C 1
ATOM 1399 O O . ILE A 1 180 ? 24.891 -16.844 1.463 1 42.09 180 ILE A O 1
ATOM 1403 N N . PRO A 1 181 ? 23.906 -15.727 3.145 1 42.31 181 PRO A N 1
ATOM 1404 C CA . PRO A 1 181 ? 24.469 -14.547 2.477 1 42.31 181 PRO A CA 1
ATOM 1405 C C . PRO A 1 181 ? 25.969 -14.672 2.209 1 42.31 181 PRO A C 1
ATOM 1407 O O . PRO A 1 181 ? 26.734 -14.953 3.129 1 42.31 181 PRO A O 1
ATOM 1410 N N . ARG A 1 182 ? 26.453 -15.227 1.244 1 39.34 182 ARG A N 1
ATOM 1411 C CA . ARG A 1 182 ? 27.891 -15.109 1.04 1 39.34 182 ARG A CA 1
ATOM 1412 C C . ARG A 1 182 ? 28.391 -13.719 1.433 1 39.34 182 ARG A C 1
ATOM 1414 O O . ARG A 1 182 ? 27.781 -12.711 1.062 1 39.34 182 ARG A O 1
ATOM 1421 N N . SER A 1 183 ? 28.844 -13.539 2.619 1 40.62 183 SER A N 1
ATOM 1422 C CA . SER A 1 183 ? 29.484 -12.383 3.234 1 40.62 183 SER A CA 1
ATOM 1423 C C . SER A 1 183 ? 29.875 -11.352 2.186 1 40.62 183 SER A C 1
ATOM 1425 O O . SER A 1 183 ? 29.656 -10.156 2.369 1 40.62 183 SER A O 1
ATOM 1427 N N . SER A 1 184 ? 31.109 -11.555 1.573 1 38.62 184 SER A N 1
ATOM 1428 C CA . SER A 1 184 ? 31.938 -10.578 0.873 1 38.62 184 SER A CA 1
ATOM 1429 C C . SER A 1 184 ? 31.297 -10.148 -0.441 1 38.62 184 SER A C 1
ATOM 1431 O O . SER A 1 184 ? 31.109 -10.969 -1.345 1 38.62 184 SER A O 1
ATOM 1433 N N . ILE A 1 185 ? 30.281 -9.383 -0.402 1 44.22 185 ILE A N 1
ATOM 1434 C CA . ILE A 1 185 ? 29.844 -8.664 -1.592 1 44.22 185 ILE A CA 1
ATOM 1435 C C . ILE A 1 185 ? 30.984 -8.617 -2.611 1 44.22 185 ILE A C 1
ATOM 1437 O O . ILE A 1 185 ? 31.766 -7.668 -2.631 1 44.22 185 ILE A O 1
ATOM 1441 N N . GLN A 1 186 ? 31.859 -9.375 -2.5 1 45.94 186 GLN A N 1
ATOM 1442 C CA . GLN A 1 186 ? 32.75 -9.289 -3.652 1 45.94 186 GLN A CA 1
ATOM 1443 C C . GLN A 1 186 ? 31.969 -9.18 -4.953 1 45.94 186 GLN A C 1
ATOM 1445 O O . GLN A 1 186 ? 30.922 -9.828 -5.113 1 45.94 186 GLN A O 1
ATOM 1450 N N . MET A 1 187 ? 32.156 -8.094 -5.547 1 52.84 187 MET A N 1
ATOM 1451 C CA . MET A 1 187 ? 31.547 -7.711 -6.816 1 52.84 187 MET A CA 1
ATOM 1452 C C . MET A 1 187 ? 31.281 -8.938 -7.688 1 52.84 187 MET A C 1
ATOM 1454 O O . MET A 1 187 ? 32.219 -9.633 -8.078 1 52.84 187 MET A O 1
ATOM 1458 N N . LEU A 1 188 ? 30.234 -9.703 -7.375 1 59.91 188 LEU A N 1
ATOM 1459 C CA . LEU A 1 188 ? 29.828 -10.789 -8.258 1 59.91 188 LEU A CA 1
ATOM 1460 C C . LEU A 1 188 ? 30 -10.398 -9.719 1 59.91 188 LEU A C 1
ATOM 1462 O O . LEU A 1 188 ? 29.391 -9.438 -10.188 1 59.91 188 LEU A O 1
ATOM 1466 N N . ILE A 1 189 ? 31.219 -10.734 -10.273 1 67.06 189 ILE A N 1
ATOM 1467 C CA . ILE A 1 189 ? 31.391 -10.406 -11.68 1 67.06 189 ILE A CA 1
ATOM 1468 C C . ILE A 1 189 ? 30.875 -11.555 -12.547 1 67.06 189 ILE A C 1
ATOM 1470 O O . ILE A 1 189 ? 31.469 -12.633 -12.57 1 67.06 189 ILE A O 1
ATOM 1474 N N . VAL A 1 190 ? 29.656 -11.555 -12.969 1 84.62 190 VAL A N 1
ATOM 1475 C CA . VAL A 1 190 ? 29.109 -12.438 -14 1 84.62 190 VAL A CA 1
ATOM 1476 C C . VAL A 1 190 ? 29.891 -12.25 -15.297 1 84.62 190 VAL A C 1
ATOM 1478 O O . VAL A 1 190 ? 30.062 -11.125 -15.766 1 84.62 190 VAL A O 1
ATOM 1481 N N . PRO A 1 191 ? 30.453 -13.359 -15.773 1 89.06 191 PRO A N 1
ATOM 1482 C CA . PRO A 1 191 ? 31.094 -13.219 -17.078 1 89.06 191 PRO A CA 1
ATOM 1483 C C . PRO A 1 191 ? 30.172 -12.57 -18.125 1 89.06 191 PRO A C 1
ATOM 1485 O O . PRO A 1 191 ? 28.969 -12.836 -18.141 1 89.06 191 PRO A O 1
ATOM 1488 N N . GLU A 1 192 ? 30.797 -11.781 -19 1 90.38 192 GLU A N 1
ATOM 1489 C CA . GLU A 1 192 ? 30.031 -10.977 -19.953 1 90.38 192 GLU A CA 1
ATOM 1490 C C . GLU A 1 192 ? 29.188 -11.859 -20.875 1 90.38 192 GLU A C 1
ATOM 1492 O O . GLU A 1 192 ? 28.047 -11.523 -21.188 1 90.38 192 GLU A O 1
ATOM 1497 N N . HIS A 1 193 ? 29.734 -12.969 -21.297 1 91.81 193 HIS A N 1
ATOM 1498 C CA . HIS A 1 193 ? 29 -13.852 -22.203 1 91.81 193 HIS A CA 1
ATOM 1499 C C . HIS A 1 193 ? 27.766 -14.43 -21.516 1 91.81 193 HIS A C 1
ATOM 1501 O O . HIS A 1 193 ? 26.703 -14.578 -22.125 1 91.81 193 HIS A O 1
ATOM 1507 N N . LEU A 1 194 ? 27.922 -14.727 -20.297 1 94.19 194 LEU A N 1
ATOM 1508 C CA . LEU A 1 194 ? 26.797 -15.25 -19.531 1 94.19 194 LEU A CA 1
ATOM 1509 C C . LEU A 1 194 ? 25.75 -14.172 -19.312 1 94.19 194 LEU A C 1
ATOM 1511 O O . LEU A 1 194 ? 24.547 -14.438 -19.375 1 94.19 194 LEU A O 1
ATOM 1515 N N . ALA A 1 195 ? 26.219 -13 -19.016 1 95.19 195 ALA A N 1
ATOM 1516 C CA . ALA A 1 195 ? 25.312 -11.875 -18.844 1 95.19 195 ALA A CA 1
ATOM 1517 C C . ALA A 1 195 ? 24.469 -11.641 -20.094 1 95.19 195 ALA A C 1
ATOM 1519 O O . ALA A 1 195 ? 23.266 -11.422 -20.016 1 95.19 195 ALA A O 1
ATOM 1520 N N . ASN A 1 196 ? 25.125 -11.711 -21.234 1 95.75 196 ASN A N 1
ATOM 1521 C CA . ASN A 1 196 ? 24.422 -11.531 -22.5 1 95.75 196 ASN A CA 1
ATOM 1522 C C . ASN A 1 196 ? 23.391 -12.641 -22.719 1 95.75 196 ASN A C 1
ATOM 1524 O O . ASN A 1 196 ? 22.297 -12.383 -23.234 1 95.75 196 ASN A O 1
ATOM 1528 N N . SER A 1 197 ? 23.781 -13.781 -22.344 1 96.5 197 SER A N 1
ATOM 1529 C CA . SER A 1 197 ? 22.844 -14.898 -22.469 1 96.5 197 SER A CA 1
ATOM 1530 C C . SER A 1 197 ? 21.625 -14.703 -21.578 1 96.5 197 SER A C 1
ATOM 1532 O O . SER A 1 197 ? 20.5 -15 -21.969 1 96.5 197 SER A O 1
ATOM 1534 N N . PHE A 1 198 ? 21.859 -14.234 -20.359 1 97.12 198 PHE A N 1
ATOM 1535 C CA . PHE A 1 198 ? 20.766 -13.961 -19.438 1 97.12 198 PHE A CA 1
ATOM 1536 C C . PHE A 1 198 ? 19.828 -12.898 -20 1 97.12 198 PHE A C 1
ATOM 1538 O O . PHE A 1 198 ? 18.609 -13.008 -19.891 1 97.12 198 PHE A O 1
ATOM 1545 N N . VAL A 1 199 ? 20.406 -11.883 -20.594 1 97.69 199 VAL A N 1
ATOM 1546 C CA . VAL A 1 199 ? 19.609 -10.812 -21.188 1 97.69 199 VAL A CA 1
ATOM 1547 C C . VAL A 1 199 ? 18.75 -11.359 -22.328 1 97.69 199 VAL A C 1
ATOM 1549 O O . VAL A 1 199 ? 17.578 -11.031 -22.438 1 97.69 199 VAL A O 1
ATOM 1552 N N . ASP A 1 200 ? 19.328 -12.227 -23.109 1 96.81 200 ASP A N 1
ATOM 1553 C CA . ASP A 1 200 ? 18.594 -12.82 -24.219 1 96.81 200 ASP A CA 1
ATOM 1554 C C . ASP A 1 200 ? 17.422 -13.656 -23.734 1 96.81 200 ASP A C 1
ATOM 1556 O O . ASP A 1 200 ? 16.328 -13.586 -24.281 1 96.81 200 ASP A O 1
ATOM 1560 N N . LEU A 1 201 ? 17.703 -14.398 -22.734 1 95.75 201 LEU A N 1
ATOM 1561 C CA . LEU A 1 201 ? 16.656 -15.242 -22.172 1 95.75 201 LEU A CA 1
ATOM 1562 C C . LEU A 1 201 ? 15.555 -14.391 -21.547 1 95.75 201 LEU A C 1
ATOM 1564 O O . LEU A 1 201 ? 14.367 -14.688 -21.719 1 95.75 201 LEU A O 1
ATOM 1568 N N . PHE A 1 202 ? 15.977 -13.367 -20.859 1 96.62 202 PHE A N 1
ATOM 1569 C CA . PHE A 1 202 ? 15.016 -12.461 -20.234 1 96.62 202 PHE A CA 1
ATOM 1570 C C . PHE A 1 202 ? 14.109 -11.828 -21.281 1 96.62 202 PHE A C 1
ATOM 1572 O O . PHE A 1 202 ? 12.891 -11.844 -21.156 1 96.62 202 PHE A O 1
ATOM 1579 N N . ILE A 1 203 ? 14.664 -11.32 -22.281 1 95.81 203 ILE A N 1
ATOM 1580 C CA . ILE A 1 203 ? 13.922 -10.594 -23.297 1 95.81 203 ILE A CA 1
ATOM 1581 C C . ILE A 1 203 ? 13 -11.555 -24.062 1 95.81 203 ILE A C 1
ATOM 1583 O O . ILE A 1 203 ? 11.859 -11.211 -24.359 1 95.81 203 ILE A O 1
ATOM 1587 N N . SER A 1 204 ? 13.398 -12.766 -24.25 1 92.06 204 SER A N 1
ATOM 1588 C CA . SER A 1 204 ? 12.641 -13.711 -25.078 1 92.06 204 SER A CA 1
ATOM 1589 C C . SER A 1 204 ? 11.531 -14.375 -24.266 1 92.06 204 SER A C 1
ATOM 1591 O O . SER A 1 204 ? 10.602 -14.945 -24.828 1 92.06 204 SER A O 1
ATOM 1593 N N . THR A 1 205 ? 11.57 -14.227 -22.984 1 93.44 205 THR A N 1
ATOM 1594 C CA . THR A 1 205 ? 10.594 -14.938 -22.172 1 93.44 205 THR A CA 1
ATOM 1595 C C . THR A 1 205 ? 9.781 -13.953 -21.328 1 93.44 205 THR A C 1
ATOM 1597 O O . THR A 1 205 ? 8.602 -13.727 -21.594 1 93.44 205 THR A O 1
ATOM 1600 N N . LEU A 1 206 ? 10.469 -13.242 -20.453 1 95 206 LEU A N 1
ATOM 1601 C CA . LEU A 1 206 ? 9.789 -12.422 -19.453 1 95 206 LEU A CA 1
ATOM 1602 C C . LEU A 1 206 ? 9.68 -10.977 -19.922 1 95 206 LEU A C 1
ATOM 1604 O O . LEU A 1 206 ? 8.984 -10.164 -19.312 1 95 206 LEU A O 1
ATOM 1608 N N . GLY A 1 207 ? 10.234 -10.641 -21.016 1 94.5 207 GLY A N 1
ATOM 1609 C CA . GLY A 1 207 ? 10.273 -9.297 -21.562 1 94.5 207 GLY A CA 1
ATOM 1610 C C . GLY A 1 207 ? 8.906 -8.656 -21.672 1 94.5 207 GLY A C 1
ATOM 1611 O O . GLY A 1 207 ? 8.727 -7.484 -21.328 1 94.5 207 GLY A O 1
ATOM 1612 N N . PRO A 1 208 ? 7.934 -9.406 -22.031 1 93.31 208 PRO A N 1
ATOM 1613 C CA . PRO A 1 208 ? 6.598 -8.836 -22.234 1 93.31 208 PRO A CA 1
ATOM 1614 C C . PRO A 1 208 ? 6.004 -8.242 -20.953 1 93.31 208 PRO A C 1
ATOM 1616 O O . PRO A 1 208 ? 5.156 -7.352 -21.016 1 93.31 208 PRO A O 1
ATOM 1619 N N . PHE A 1 209 ? 6.43 -8.703 -19.859 1 96.56 209 PHE A N 1
ATOM 1620 C CA . PHE A 1 209 ? 5.918 -8.188 -18.594 1 96.56 209 PHE A CA 1
ATOM 1621 C C . PHE A 1 209 ? 6.488 -6.801 -18.297 1 96.56 209 PHE A C 1
ATOM 1623 O O . PHE A 1 209 ? 5.98 -6.082 -17.438 1 96.56 209 PHE A O 1
ATOM 1630 N N . PHE A 1 210 ? 7.594 -6.496 -19.031 1 97.25 210 PHE A N 1
ATOM 1631 C CA . PHE A 1 210 ? 8.312 -5.254 -18.781 1 97.25 210 PHE A CA 1
ATOM 1632 C C . PHE A 1 210 ? 8.492 -4.465 -20.062 1 97.25 210 PHE A C 1
ATOM 1634 O O . PHE A 1 210 ? 9.617 -4.168 -20.469 1 97.25 210 PHE A O 1
ATOM 1641 N N . PRO A 1 211 ? 7.391 -4.004 -20.594 1 95.12 211 PRO A N 1
ATOM 1642 C CA . PRO A 1 211 ? 7.477 -3.344 -21.891 1 95.12 211 PRO A CA 1
ATOM 1643 C C . PRO A 1 211 ? 8.18 -1.986 -21.812 1 95.12 211 PRO A C 1
ATOM 1645 O O . PRO A 1 211 ? 8.562 -1.433 -22.844 1 95.12 211 PRO A O 1
ATOM 1648 N N . PHE A 1 212 ? 8.461 -1.446 -20.703 1 94.75 212 PHE A N 1
ATOM 1649 C CA . PHE A 1 212 ? 9.008 -0.107 -20.531 1 94.75 212 PHE A CA 1
ATOM 1650 C C . PHE A 1 212 ? 10.523 -0.119 -20.703 1 94.75 212 PHE A C 1
ATOM 1652 O O . PHE A 1 212 ? 11.156 0.938 -20.781 1 94.75 212 PHE A O 1
ATOM 1659 N N . ILE A 1 213 ? 11.117 -1.276 -20.734 1 95.38 213 ILE A N 1
ATOM 1660 C CA . ILE A 1 213 ? 12.57 -1.316 -20.891 1 95.38 213 ILE A CA 1
ATOM 1661 C C . ILE A 1 213 ? 12.93 -2.031 -22.188 1 95.38 213 ILE A C 1
ATOM 1663 O O . ILE A 1 213 ? 12.547 -3.186 -22.406 1 95.38 213 ILE A O 1
ATOM 1667 N N . SER A 1 214 ? 13.664 -1.363 -23.031 1 93.88 214 SER A N 1
ATOM 1668 C CA . SER A 1 214 ? 14.047 -1.914 -24.328 1 93.88 214 SER A CA 1
ATOM 1669 C C . SER A 1 214 ? 15.359 -2.686 -24.234 1 93.88 214 SER A C 1
ATOM 1671 O O . SER A 1 214 ? 16.125 -2.51 -23.281 1 93.88 214 SER A O 1
ATOM 1673 N N . ARG A 1 215 ? 15.562 -3.504 -25.25 1 95.06 215 ARG A N 1
ATOM 1674 C CA . ARG A 1 215 ? 16.828 -4.238 -25.359 1 95.06 215 ARG A CA 1
ATOM 1675 C C . ARG A 1 215 ? 18.016 -3.283 -25.422 1 95.06 215 ARG A C 1
ATOM 1677 O O . ARG A 1 215 ? 19.047 -3.521 -24.781 1 95.06 215 ARG A O 1
ATOM 1684 N N . THR A 1 216 ? 17.828 -2.24 -26.156 1 95.12 216 THR A N 1
ATOM 1685 C CA . THR A 1 216 ? 18.891 -1.263 -26.344 1 95.12 216 THR A CA 1
ATOM 1686 C C . THR A 1 216 ? 19.297 -0.637 -25.016 1 95.12 216 THR A C 1
ATOM 1688 O O . THR A 1 216 ? 20.484 -0.438 -24.75 1 95.12 216 THR A O 1
ATOM 1691 N N . ARG A 1 217 ? 18.344 -0.36 -24.219 1 94.31 217 ARG A N 1
ATOM 1692 C CA . ARG A 1 217 ? 18.625 0.238 -22.922 1 94.31 217 ARG A CA 1
ATOM 1693 C C . ARG A 1 217 ? 19.375 -0.737 -22.016 1 94.31 217 ARG A C 1
ATOM 1695 O O . ARG A 1 217 ? 20.297 -0.345 -21.312 1 94.31 217 ARG A O 1
ATOM 1702 N N . ILE A 1 218 ? 19.016 -1.998 -22.047 1 96.81 218 ILE A N 1
ATOM 1703 C CA . ILE A 1 218 ? 19.656 -3.02 -21.234 1 96.81 218 ILE A CA 1
ATOM 1704 C C . ILE A 1 218 ? 21.109 -3.197 -21.672 1 96.81 218 ILE A C 1
ATOM 1706 O O . ILE A 1 218 ? 22.016 -3.256 -20.844 1 96.81 218 ILE A O 1
ATOM 1710 N N . GLU A 1 219 ? 21.266 -3.23 -22.938 1 94.94 219 GLU A N 1
ATOM 1711 C CA . GLU A 1 219 ? 22.625 -3.391 -23.484 1 94.94 219 GLU A CA 1
ATOM 1712 C C . GLU A 1 219 ? 23.5 -2.186 -23.141 1 94.94 219 GLU A C 1
ATOM 1714 O O . GLU A 1 219 ? 24.688 -2.332 -22.906 1 94.94 219 GLU A O 1
ATOM 1719 N N . GLY A 1 220 ? 22.859 -1.049 -23.156 1 92.75 220 GLY A N 1
ATOM 1720 C CA . GLY A 1 220 ? 23.594 0.133 -22.719 1 92.75 220 GLY A CA 1
ATOM 1721 C C . GLY A 1 220 ? 24.062 0.049 -21.281 1 92.75 220 GLY A C 1
ATOM 1722 O O . GLY A 1 220 ? 25.203 0.393 -20.984 1 92.75 220 GLY A O 1
ATOM 1723 N N . MET A 1 221 ? 23.219 -0.438 -20.422 1 91.56 221 MET A N 1
ATOM 1724 C CA . MET A 1 221 ? 23.578 -0.61 -19.031 1 91.56 221 MET A CA 1
ATOM 1725 C C . MET A 1 221 ? 24.688 -1.646 -18.875 1 91.56 221 MET A C 1
ATOM 1727 O O . MET A 1 221 ? 25.594 -1.479 -18.062 1 91.56 221 MET A O 1
ATOM 1731 N N . LEU A 1 222 ? 24.625 -2.684 -19.688 1 91.75 222 LEU A N 1
ATOM 1732 C CA . LEU A 1 222 ? 25.641 -3.732 -19.672 1 91.75 222 LEU A CA 1
ATOM 1733 C C . LEU A 1 222 ? 27 -3.188 -20.094 1 91.75 222 LEU A C 1
ATOM 1735 O O . LEU A 1 222 ? 28.031 -3.514 -19.5 1 91.75 222 LEU A O 1
ATOM 1739 N N . GLN A 1 223 ? 26.953 -2.406 -21.094 1 90.19 223 GLN A N 1
ATOM 1740 C CA . GLN A 1 223 ? 28.188 -1.826 -21.609 1 90.19 223 GLN A CA 1
ATOM 1741 C C . GLN A 1 223 ? 28.859 -0.934 -20.562 1 90.19 223 GLN A C 1
ATOM 1743 O O . GLN A 1 223 ? 30.062 -0.995 -20.359 1 90.19 223 GLN A O 1
ATOM 1748 N N . ILE A 1 224 ? 28.016 -0.156 -19.922 1 87.5 224 ILE A N 1
ATOM 1749 C CA . ILE A 1 224 ? 28.531 0.735 -18.891 1 87.5 224 ILE A CA 1
ATOM 1750 C C . ILE A 1 224 ? 29.094 -0.088 -17.734 1 87.5 224 ILE A C 1
ATOM 1752 O O . ILE A 1 224 ? 30.172 0.219 -17.203 1 87.5 224 ILE A O 1
ATOM 1756 N N . PHE A 1 225 ? 28.438 -1.14 -17.406 1 86.25 225 PHE A N 1
ATOM 1757 C CA . PHE A 1 225 ? 28.812 -1.983 -16.281 1 86.25 225 PHE A CA 1
ATOM 1758 C C . PHE A 1 225 ? 30.141 -2.676 -16.531 1 86.25 225 PHE A C 1
ATOM 1760 O O . PHE A 1 225 ? 31 -2.732 -15.656 1 86.25 225 PHE A O 1
ATOM 1767 N N . TYR A 1 226 ? 30.391 -3.17 -17.688 1 87 226 TYR A N 1
ATOM 1768 C CA . TYR A 1 226 ? 31.594 -3.943 -17.984 1 87 226 TYR A CA 1
ATOM 1769 C C . TYR A 1 226 ? 32.719 -3.035 -18.422 1 87 226 TYR A C 1
ATOM 1771 O O . TYR A 1 226 ? 33.906 -3.439 -18.406 1 87 226 TYR A O 1
ATOM 1779 N N . SER A 1 227 ? 32.375 -1.88 -18.812 1 84 227 SER A N 1
ATOM 1780 C CA . SER A 1 227 ? 33.438 -0.935 -19.172 1 84 227 SER A CA 1
ATOM 1781 C C . SER A 1 227 ? 34.094 -0.382 -17.922 1 84 227 SER A C 1
ATOM 1783 O O . SER A 1 227 ? 35.281 0.017 -17.969 1 84 227 SER A O 1
ATOM 1785 N N . PHE A 1 228 ? 33.312 -0.277 -16.797 1 75.06 228 PHE A N 1
ATOM 1786 C CA . PHE A 1 228 ? 33.875 0.258 -15.562 1 75.06 228 PHE A CA 1
ATOM 1787 C C . PHE A 1 228 ? 33.75 -0.752 -14.43 1 75.06 228 PHE A C 1
ATOM 1789 O O . PHE A 1 228 ? 33.062 -0.489 -13.43 1 75.06 228 PHE A O 1
ATOM 1796 N N . PRO A 1 229 ? 34.375 -1.818 -14.523 1 60.88 229 PRO A N 1
ATOM 1797 C CA . PRO A 1 229 ? 34.125 -2.914 -13.578 1 60.88 229 PRO A CA 1
ATOM 1798 C C . PRO A 1 229 ? 34.5 -2.545 -12.141 1 60.88 229 PRO A C 1
ATOM 1800 O O . PRO A 1 229 ? 33.906 -3.064 -11.195 1 60.88 229 PRO A O 1
ATOM 1803 N N . ASN A 1 230 ? 35.562 -1.829 -12.047 1 56.12 230 ASN A N 1
ATOM 1804 C CA . ASN A 1 230 ? 36.094 -1.541 -10.719 1 56.12 230 ASN A CA 1
ATOM 1805 C C . ASN A 1 230 ? 35.375 -0.363 -10.07 1 56.12 230 ASN A C 1
ATOM 1807 O O . ASN A 1 230 ? 35.625 -0.043 -8.906 1 56.12 230 ASN A O 1
ATOM 1811 N N . THR A 1 231 ? 34.594 0.317 -10.867 1 56.97 231 THR A N 1
ATOM 1812 C CA . THR A 1 231 ? 33.906 1.482 -10.328 1 56.97 231 THR A CA 1
ATOM 1813 C C . THR A 1 231 ? 32.375 1.272 -10.359 1 56.97 231 THR A C 1
ATOM 1815 O O . THR A 1 231 ? 31.875 0.513 -11.18 1 56.97 231 THR A O 1
ATOM 1818 N N . SER A 1 232 ? 31.781 1.282 -9.148 1 59.81 232 SER A N 1
ATOM 1819 C CA . SER A 1 232 ? 30.328 1.295 -9.109 1 59.81 232 SER A CA 1
ATOM 1820 C C . SER A 1 232 ? 29.75 2.203 -10.188 1 59.81 232 SER A C 1
ATOM 1822 O O . SER A 1 232 ? 29.219 3.271 -9.891 1 59.81 232 SER A O 1
ATOM 1824 N N . GLY A 1 233 ? 30.172 1.901 -11.602 1 61.38 233 GLY A N 1
ATOM 1825 C CA . GLY A 1 233 ? 29.656 2.713 -12.695 1 61.38 233 GLY A CA 1
ATOM 1826 C C . GLY A 1 233 ? 28.141 2.748 -12.758 1 61.38 233 GLY A C 1
ATOM 1827 O O . GLY A 1 233 ? 27.484 1.753 -12.453 1 61.38 233 GLY A O 1
ATOM 1828 N N . GLY A 1 234 ? 27.609 3.855 -13.047 1 68.5 234 GLY A N 1
ATOM 1829 C CA . GLY A 1 234 ? 26.188 4.117 -13.148 1 68.5 234 GLY A CA 1
ATOM 1830 C C . GLY A 1 234 ? 25.531 4.41 -11.812 1 68.5 234 GLY A C 1
ATOM 1831 O O . GLY A 1 234 ? 26.172 4.289 -10.766 1 68.5 234 GLY A O 1
ATOM 1832 N N . SER A 1 235 ? 24.438 4.812 -11.867 1 83.88 235 SER A N 1
ATOM 1833 C CA . SER A 1 235 ? 23.688 5.102 -10.648 1 83.88 235 SER A CA 1
ATOM 1834 C C . SER A 1 235 ? 23.25 3.818 -9.953 1 83.88 235 SER A C 1
ATOM 1836 O O . SER A 1 235 ? 23.203 2.754 -10.57 1 83.88 235 SER A O 1
ATOM 1838 N N . ALA A 1 236 ? 23.141 3.797 -8.68 1 86.81 236 ALA A N 1
ATOM 1839 C CA . ALA A 1 236 ? 22.641 2.66 -7.914 1 86.81 236 ALA A CA 1
ATOM 1840 C C . ALA A 1 236 ? 21.359 2.096 -8.539 1 86.81 236 ALA A C 1
ATOM 1842 O O . ALA A 1 236 ? 21.156 0.88 -8.539 1 86.81 236 ALA A O 1
ATOM 1843 N N . LEU A 1 237 ? 20.594 2.914 -9.094 1 90.75 237 LEU A N 1
ATOM 1844 C CA . LEU A 1 237 ? 19.328 2.514 -9.711 1 90.75 237 LEU A CA 1
ATOM 1845 C C . LEU A 1 237 ? 19.578 1.691 -10.977 1 90.75 237 LEU A C 1
ATOM 1847 O O . LEU A 1 237 ? 18.969 0.633 -11.156 1 90.75 237 LEU A O 1
ATOM 1851 N N . GLU A 1 238 ? 20.453 2.117 -11.773 1 90.06 238 GLU A N 1
ATOM 1852 C CA . GLU A 1 238 ? 20.75 1.412 -13.016 1 90.06 238 GLU A CA 1
ATOM 1853 C C . GLU A 1 238 ? 21.422 0.072 -12.734 1 90.06 238 GLU A C 1
ATOM 1855 O O . GLU A 1 238 ? 21.109 -0.932 -13.375 1 90.06 238 GLU A O 1
ATOM 1860 N N . ARG A 1 239 ? 22.297 0.094 -11.82 1 91.25 239 ARG A N 1
ATOM 1861 C CA . ARG A 1 239 ? 22.953 -1.154 -11.438 1 91.25 239 ARG A CA 1
ATOM 1862 C C . ARG A 1 239 ? 21.938 -2.145 -10.867 1 91.25 239 ARG A C 1
ATOM 1864 O O . ARG A 1 239 ? 21.969 -3.332 -11.195 1 91.25 239 ARG A O 1
ATOM 1871 N N . GLY A 1 240 ? 21.078 -1.603 -9.992 1 94.31 240 GLY A N 1
ATOM 1872 C CA . GLY A 1 240 ? 20.047 -2.461 -9.414 1 94.31 240 GLY A CA 1
ATOM 1873 C C . GLY A 1 240 ? 19.141 -3.09 -10.453 1 94.31 240 GLY A C 1
ATOM 1874 O O . GLY A 1 240 ? 18.875 -4.289 -10.406 1 94.31 240 GLY A O 1
ATOM 1875 N N . ILE A 1 241 ? 18.719 -2.295 -11.398 1 96.56 241 ILE A N 1
ATOM 1876 C CA . ILE A 1 241 ? 17.828 -2.777 -12.445 1 96.56 241 ILE A CA 1
ATOM 1877 C C . ILE A 1 241 ? 18.547 -3.82 -13.297 1 96.56 241 ILE A C 1
ATOM 1879 O O . ILE A 1 241 ? 17.984 -4.875 -13.609 1 96.56 241 ILE A O 1
ATOM 1883 N N . LEU A 1 242 ? 19.781 -3.516 -13.648 1 95.31 242 LEU A N 1
ATOM 1884 C CA . LEU A 1 242 ? 20.547 -4.461 -14.445 1 95.31 242 LEU A CA 1
ATOM 1885 C C . LEU A 1 242 ? 20.719 -5.785 -13.719 1 95.31 242 LEU A C 1
ATOM 1887 O O . LEU A 1 242 ? 20.5 -6.852 -14.297 1 95.31 242 LEU A O 1
ATOM 1891 N N . MET A 1 243 ? 21.109 -5.746 -12.469 1 95.56 243 MET A N 1
ATOM 1892 C CA . MET A 1 243 ? 21.297 -6.961 -11.68 1 95.56 243 MET A CA 1
ATOM 1893 C C . MET A 1 243 ? 19.984 -7.738 -11.57 1 95.56 243 MET A C 1
ATOM 1895 O O . MET A 1 243 ? 19.984 -8.969 -11.609 1 95.56 243 MET A O 1
ATOM 1899 N N . ALA A 1 244 ? 18.891 -7.039 -11.406 1 97.75 244 ALA A N 1
ATOM 1900 C CA . ALA A 1 244 ? 17.578 -7.695 -11.312 1 97.75 244 ALA A CA 1
ATOM 1901 C C . ALA A 1 244 ? 17.234 -8.414 -12.617 1 97.75 244 ALA A C 1
ATOM 1903 O O . ALA A 1 244 ? 16.734 -9.531 -12.602 1 97.75 244 ALA A O 1
ATOM 1904 N N . ILE A 1 245 ? 17.531 -7.738 -13.719 1 98.12 245 ILE A N 1
ATOM 1905 C CA . ILE A 1 245 ? 17.25 -8.328 -15.023 1 98.12 245 ILE A CA 1
ATOM 1906 C C . ILE A 1 245 ? 18.109 -9.578 -15.219 1 98.12 245 ILE A C 1
ATOM 1908 O O . ILE A 1 245 ? 17.609 -10.617 -15.664 1 98.12 245 ILE A O 1
ATOM 1912 N N . LEU A 1 246 ? 19.359 -9.477 -14.852 1 97.19 246 LEU A N 1
ATOM 1913 C CA . LEU A 1 246 ? 20.234 -10.633 -14.961 1 97.19 246 LEU A CA 1
ATOM 1914 C C . LEU A 1 246 ? 19.781 -11.758 -14.055 1 97.19 246 LEU A C 1
ATOM 1916 O O . LEU A 1 246 ? 19.828 -12.93 -14.438 1 97.19 246 LEU A O 1
ATOM 1920 N N . ALA A 1 247 ? 19.344 -11.406 -12.859 1 96.94 247 ALA A N 1
ATOM 1921 C CA . ALA A 1 247 ? 18.812 -12.414 -11.938 1 96.94 247 ALA A CA 1
ATOM 1922 C C . ALA A 1 247 ? 17.609 -13.133 -12.539 1 96.94 247 ALA A C 1
ATOM 1924 O O . ALA A 1 247 ? 17.5 -14.359 -12.445 1 96.94 247 ALA A O 1
ATOM 1925 N N . LEU A 1 248 ? 16.734 -12.422 -13.141 1 97.69 248 LEU A N 1
ATOM 1926 C CA . LEU A 1 248 ? 15.555 -13.008 -13.773 1 97.69 248 LEU A 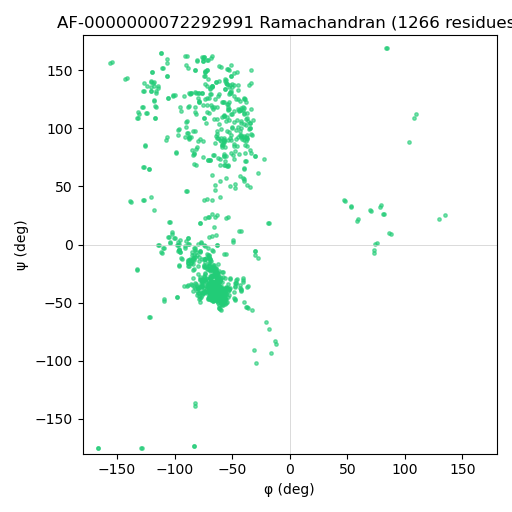CA 1
ATOM 1927 C C . LEU A 1 248 ? 15.953 -13.93 -14.922 1 97.69 248 LEU A C 1
ATOM 1929 O O . LEU A 1 248 ? 15.375 -15.008 -15.086 1 97.69 248 LEU A O 1
ATOM 1933 N N . GLY A 1 249 ? 16.922 -13.453 -15.672 1 97 249 GLY A N 1
ATOM 1934 C CA . GLY A 1 249 ? 17.422 -14.32 -16.719 1 97 249 GLY A CA 1
ATOM 1935 C C . GLY A 1 249 ? 18.031 -15.609 -16.188 1 97 249 GLY A C 1
ATOM 1936 O O . GLY A 1 249 ? 17.844 -16.672 -16.781 1 97 249 GLY A O 1
ATOM 1937 N N . ALA A 1 250 ? 18.656 -15.523 -15.086 1 95.44 250 ALA A N 1
ATOM 1938 C CA . ALA A 1 250 ? 19.312 -16.672 -14.477 1 95.44 250 ALA A CA 1
ATOM 1939 C C . ALA A 1 250 ? 18.297 -17.703 -14.008 1 95.44 250 ALA A C 1
ATOM 1941 O O . ALA A 1 250 ? 18.578 -18.906 -13.969 1 95.44 250 ALA A O 1
ATOM 1942 N N . THR A 1 251 ? 17.078 -17.281 -13.68 1 93.75 251 THR A N 1
ATOM 1943 C CA . THR A 1 251 ? 16.062 -18.203 -13.203 1 93.75 251 THR A CA 1
ATOM 1944 C C . THR A 1 251 ? 15.672 -19.203 -14.297 1 93.75 251 THR A C 1
ATOM 1946 O O . THR A 1 251 ? 15.102 -20.25 -14.008 1 93.75 251 THR A O 1
ATOM 1949 N N . LEU A 1 252 ? 15.945 -18.844 -15.531 1 94.12 252 LEU A N 1
ATOM 1950 C CA . LEU A 1 252 ? 15.578 -19.688 -16.672 1 94.12 252 LEU A CA 1
ATOM 1951 C C . LEU A 1 252 ? 16.688 -20.688 -16.984 1 94.12 252 LEU A C 1
ATOM 1953 O O . LEU A 1 252 ? 16.609 -21.422 -17.969 1 94.12 252 LEU A O 1
ATOM 1957 N N . THR A 1 253 ? 17.656 -20.656 -16.109 1 93.25 253 THR A N 1
ATOM 1958 C CA . THR A 1 253 ? 18.797 -21.547 -16.297 1 93.25 253 THR A CA 1
ATOM 1959 C C . THR A 1 253 ? 19.078 -22.344 -15.016 1 93.25 253 THR A C 1
ATOM 1961 O O . THR A 1 253 ? 18.312 -22.25 -14.047 1 93.25 253 THR A O 1
ATOM 1964 N N . GLU A 1 254 ? 20.156 -23.094 -15.062 1 90.12 254 GLU A N 1
ATOM 1965 C CA . GLU A 1 254 ? 20.531 -23.906 -13.906 1 90.12 254 GLU A CA 1
ATOM 1966 C C . GLU A 1 254 ? 21.406 -23.125 -12.938 1 90.12 254 GLU A C 1
ATOM 1968 O O . GLU A 1 254 ? 21.766 -23.625 -11.875 1 90.12 254 GLU A O 1
ATOM 1973 N N . HIS A 1 255 ? 21.656 -21.875 -13.32 1 90.25 255 HIS A N 1
ATOM 1974 C CA . HIS A 1 255 ? 22.5 -21.047 -12.469 1 90.25 255 HIS A CA 1
ATOM 1975 C C . HIS A 1 255 ? 21.719 -20.438 -11.312 1 90.25 255 HIS A C 1
ATOM 1977 O O . HIS A 1 255 ? 21.625 -19.219 -11.188 1 90.25 255 HIS A O 1
ATOM 1983 N N . VAL A 1 256 ? 21.281 -21.219 -10.383 1 85.56 256 VAL A N 1
ATOM 1984 C CA . VAL A 1 256 ? 20.391 -20.812 -9.305 1 85.56 256 VAL A CA 1
ATOM 1985 C C . VAL A 1 256 ? 21.125 -19.906 -8.328 1 85.56 256 VAL A C 1
ATOM 1987 O O . VAL A 1 256 ? 20.609 -18.844 -7.957 1 85.56 256 VAL A O 1
ATOM 1990 N N . GLN A 1 257 ? 22.281 -20.312 -7.984 1 86.56 257 GLN A N 1
ATOM 1991 C CA . GLN A 1 257 ? 23.031 -19.547 -6.996 1 86.56 257 GLN A CA 1
ATOM 1992 C C . GLN A 1 257 ? 23.422 -18.172 -7.547 1 86.56 257 GLN A C 1
ATOM 1994 O O . GLN A 1 257 ? 23.375 -17.172 -6.828 1 86.56 257 GLN A O 1
ATOM 1999 N N . LEU A 1 258 ? 23.812 -18.203 -8.781 1 90.25 258 LEU A N 1
ATOM 2000 C CA . LEU A 1 258 ? 24.156 -16.938 -9.406 1 90.25 258 LEU A CA 1
ATOM 2001 C C . LEU A 1 258 ? 22.938 -16 -9.453 1 90.25 258 LEU A C 1
ATOM 2003 O O . LEU A 1 258 ? 23.078 -14.797 -9.25 1 90.25 258 LEU A O 1
ATOM 2007 N N . GLY A 1 259 ? 21.781 -16.578 -9.773 1 92.5 259 GLY A N 1
ATOM 2008 C CA . GLY A 1 259 ? 20.562 -15.789 -9.75 1 92.5 259 GLY A CA 1
ATOM 2009 C C . GLY A 1 259 ? 20.266 -15.18 -8.391 1 92.5 259 GLY A C 1
ATOM 2010 O O . GLY A 1 259 ? 19.891 -14.008 -8.297 1 92.5 259 GLY A O 1
ATOM 2011 N N . GLU A 1 260 ? 20.547 -15.883 -7.34 1 91.62 260 GLU A N 1
ATOM 2012 C CA . GLU A 1 260 ? 20.328 -15.414 -5.977 1 91.62 260 GLU A CA 1
ATOM 2013 C C . GLU A 1 260 ? 21.297 -14.297 -5.617 1 91.62 260 GLU A C 1
ATOM 2015 O O . GLU A 1 260 ? 20.922 -13.312 -4.984 1 91.62 260 GLU A O 1
ATOM 2020 N N . ASP A 1 261 ? 22.516 -14.484 -6.039 1 91.5 261 ASP A N 1
ATOM 2021 C CA . ASP A 1 261 ? 23.531 -13.477 -5.758 1 91.5 261 ASP A CA 1
ATOM 2022 C C . ASP A 1 261 ? 23.203 -12.156 -6.453 1 91.5 261 ASP A C 1
ATOM 2024 O O . ASP A 1 261 ? 23.359 -11.078 -5.867 1 91.5 261 ASP A O 1
ATOM 2028 N N . LEU A 1 262 ? 22.812 -12.312 -7.645 1 93.62 262 LEU A N 1
ATOM 2029 C CA . LEU A 1 262 ? 22.438 -11.125 -8.414 1 93.62 262 LEU A CA 1
ATOM 2030 C C . LEU A 1 262 ? 21.219 -10.438 -7.797 1 93.62 262 LEU A C 1
ATOM 2032 O O . LEU A 1 262 ? 21.172 -9.203 -7.727 1 93.62 262 LEU A O 1
ATOM 2036 N N . PHE A 1 263 ? 20.281 -11.172 -7.32 1 95 263 PHE A N 1
ATOM 2037 C CA . PHE A 1 263 ? 19.094 -10.633 -6.652 1 95 263 PHE A CA 1
ATOM 2038 C C . PHE A 1 263 ? 19.5 -9.852 -5.402 1 95 263 PHE A C 1
ATOM 2040 O O . PHE A 1 263 ? 19.016 -8.742 -5.184 1 95 263 PHE A O 1
ATOM 2047 N N . LEU A 1 264 ? 20.359 -10.43 -4.645 1 92.62 264 LEU A N 1
ATOM 2048 C CA . LEU A 1 264 ? 20.781 -9.805 -3.4 1 92.62 264 LEU A CA 1
ATOM 2049 C C . LEU A 1 264 ? 21.531 -8.5 -3.676 1 92.62 264 LEU A C 1
ATOM 2051 O O . LEU A 1 264 ? 21.406 -7.535 -2.922 1 92.62 264 LEU A O 1
ATOM 2055 N N . ARG A 1 265 ? 22.25 -8.516 -4.734 1 91.62 265 ARG A N 1
ATOM 2056 C CA . ARG A 1 265 ? 22.953 -7.285 -5.113 1 91.62 265 ARG A CA 1
ATOM 2057 C C . ARG A 1 265 ? 21.953 -6.207 -5.539 1 91.62 265 ARG A C 1
ATOM 2059 O O . ARG A 1 265 ? 22.109 -5.039 -5.176 1 91.62 265 ARG A O 1
ATOM 2066 N N . ALA A 1 266 ? 21.016 -6.625 -6.355 1 94.5 266 ALA A N 1
ATOM 2067 C CA . ALA A 1 266 ? 19.969 -5.68 -6.758 1 94.5 266 ALA A CA 1
ATOM 2068 C C . ALA A 1 266 ? 19.234 -5.125 -5.543 1 94.5 266 ALA A C 1
ATOM 2070 O O . ALA A 1 266 ? 18.953 -3.924 -5.477 1 94.5 266 ALA A O 1
ATOM 2071 N N . LYS A 1 267 ? 18.984 -5.949 -4.613 1 93.69 267 LYS A N 1
ATOM 2072 C CA . LYS A 1 267 ? 18.281 -5.555 -3.389 1 93.69 267 LYS A CA 1
ATOM 2073 C C . LYS A 1 267 ? 19.109 -4.566 -2.576 1 93.69 267 LYS A C 1
ATOM 2075 O O . LYS A 1 267 ? 18.578 -3.613 -2.012 1 93.69 267 LYS A O 1
ATOM 2080 N N . SER A 1 268 ? 20.375 -4.816 -2.488 1 90.44 268 SER A N 1
ATOM 2081 C CA . SER A 1 268 ? 21.266 -3.916 -1.773 1 90.44 268 SER A CA 1
ATOM 2082 C C . SER A 1 268 ? 21.281 -2.527 -2.404 1 90.44 268 SER A C 1
ATOM 2084 O O . SER A 1 268 ? 21.281 -1.518 -1.696 1 90.44 268 SER A O 1
ATOM 2086 N N . GLU A 1 269 ? 21.281 -2.539 -3.738 1 90.88 269 GLU A N 1
ATOM 2087 C CA . GLU A 1 269 ? 21.203 -1.259 -4.438 1 90.88 269 GLU A CA 1
ATOM 2088 C C . GLU A 1 269 ? 19.891 -0.536 -4.133 1 90.88 269 GLU A C 1
ATOM 2090 O O . GLU A 1 269 ? 19.875 0.686 -3.977 1 90.88 269 GLU A O 1
ATOM 2095 N N . MET A 1 270 ? 18.828 -1.273 -4.062 1 92.81 270 MET A N 1
ATOM 2096 C CA . MET A 1 270 ? 17.531 -0.696 -3.762 1 92.81 270 MET A CA 1
ATOM 2097 C C . MET A 1 270 ? 17.516 -0.067 -2.373 1 92.81 270 MET A C 1
ATOM 2099 O O . MET A 1 270 ? 16.953 1.018 -2.184 1 92.81 270 MET A O 1
ATOM 2103 N N . HIS A 1 271 ? 18.156 -0.689 -1.403 1 89.38 271 HIS A N 1
ATOM 2104 C CA . HIS A 1 271 ? 18.188 -0.193 -0.033 1 89.38 271 HIS A CA 1
ATOM 2105 C C . HIS A 1 271 ? 19 1.099 0.064 1 89.38 271 HIS A C 1
ATOM 2107 O O . HIS A 1 271 ? 18.672 1.978 0.866 1 89.38 271 HIS A O 1
ATOM 2113 N N . ALA A 1 272 ? 19.938 1.228 -0.832 1 86.25 272 ALA A N 1
ATOM 2114 C CA . ALA A 1 272 ? 20.797 2.41 -0.824 1 86.25 272 ALA A CA 1
ATOM 2115 C C . ALA A 1 272 ? 20.031 3.646 -1.278 1 86.25 272 ALA A C 1
ATOM 2117 O O . ALA A 1 272 ? 20.391 4.773 -0.923 1 86.25 272 ALA A O 1
ATOM 2118 N N . ILE A 1 273 ? 18.938 3.418 -1.999 1 89.44 273 ILE A N 1
ATOM 2119 C CA . ILE A 1 273 ? 18.172 4.539 -2.525 1 89.44 273 ILE A CA 1
ATOM 2120 C C . ILE A 1 273 ? 16.703 4.395 -2.119 1 89.44 273 ILE A C 1
ATOM 2122 O O . ILE A 1 273 ? 15.805 4.625 -2.93 1 89.44 273 ILE A O 1
ATOM 2126 N N . GLU A 1 274 ? 16.438 3.969 -1.011 1 87.69 274 GLU A N 1
ATOM 2127 C CA . GLU A 1 274 ? 15.102 3.553 -0.579 1 87.69 274 GLU A CA 1
ATOM 2128 C C . GLU A 1 274 ? 14.117 4.719 -0.625 1 87.69 274 GLU A C 1
ATOM 2130 O O . GLU A 1 274 ? 12.938 4.523 -0.896 1 87.69 274 GLU A O 1
ATOM 2135 N N . ASP A 1 275 ? 14.547 5.961 -0.461 1 88.25 275 ASP A N 1
ATOM 2136 C CA . ASP A 1 275 ? 13.641 7.102 -0.409 1 88.25 275 ASP A CA 1
ATOM 2137 C C . ASP A 1 275 ? 13.508 7.766 -1.779 1 88.25 275 ASP A C 1
ATOM 2139 O O . ASP A 1 275 ? 12.695 8.68 -1.96 1 88.25 275 ASP A O 1
ATOM 2143 N N . LEU A 1 276 ? 14.297 7.301 -2.711 1 90.44 276 LEU A N 1
ATOM 2144 C CA . LEU A 1 276 ? 14.227 7.859 -4.055 1 90.44 276 LEU A CA 1
ATOM 2145 C C . LEU A 1 276 ? 12.922 7.477 -4.738 1 90.44 276 LEU A C 1
ATOM 2147 O O . LEU A 1 276 ? 12.492 6.324 -4.668 1 90.44 276 LEU A O 1
ATOM 2151 N N . VAL A 1 277 ? 12.305 8.5 -5.355 1 93.38 277 VAL A N 1
ATOM 2152 C CA . VAL A 1 277 ? 11.047 8.266 -6.047 1 93.38 277 VAL A CA 1
ATOM 2153 C C . VAL A 1 277 ? 11.125 8.797 -7.473 1 93.38 277 VAL A C 1
ATOM 2155 O O . VAL A 1 277 ? 11.398 9.977 -7.688 1 93.38 277 VAL A O 1
ATOM 2158 N N . ASN A 1 278 ? 11 8.008 -8.344 1 91.62 278 ASN A N 1
ATOM 2159 C CA . ASN A 1 278 ? 10.836 8.266 -9.773 1 91.62 278 ASN A CA 1
ATOM 2160 C C . ASN A 1 278 ? 10.383 7.008 -10.523 1 91.62 278 ASN A C 1
ATOM 2162 O O . ASN A 1 278 ? 10.125 5.977 -9.906 1 91.62 278 ASN A O 1
ATOM 2166 N N . VAL A 1 279 ? 10.289 7.023 -11.742 1 92.94 279 VAL A N 1
ATOM 2167 C CA . VAL A 1 279 ? 9.727 5.918 -12.516 1 92.94 279 VAL A CA 1
ATOM 2168 C C . VAL A 1 279 ? 10.625 4.691 -12.391 1 92.94 279 VAL A C 1
ATOM 2170 O O . VAL A 1 279 ? 10.141 3.576 -12.18 1 92.94 279 VAL A O 1
ATOM 2173 N N . GLN A 1 280 ? 11.914 4.871 -12.477 1 93.69 280 GLN A N 1
ATOM 2174 C CA . GLN A 1 280 ? 12.852 3.756 -12.398 1 93.69 280 GLN A CA 1
ATOM 2175 C C . GLN A 1 280 ? 12.883 3.162 -10.992 1 93.69 280 GLN A C 1
ATOM 2177 O O . GLN A 1 280 ? 13.07 1.955 -10.82 1 93.69 280 GLN A O 1
ATOM 2182 N N . ALA A 1 281 ? 12.742 4.031 -10.023 1 95.44 281 ALA A N 1
ATOM 2183 C CA . ALA A 1 281 ? 12.695 3.564 -8.633 1 95.44 281 ALA A CA 1
ATOM 2184 C C . ALA A 1 281 ? 11.461 2.701 -8.391 1 95.44 281 ALA A C 1
ATOM 2186 O O . ALA A 1 281 ? 11.438 1.896 -7.453 1 95.44 281 ALA A O 1
ATOM 2187 N N . VAL A 1 282 ? 10.445 2.891 -9.18 1 97.38 282 VAL A N 1
ATOM 2188 C CA . VAL A 1 282 ? 9.266 2.033 -9.141 1 97.38 282 VAL A CA 1
ATOM 2189 C C . VAL A 1 282 ? 9.562 0.709 -9.836 1 97.38 282 VAL A C 1
ATOM 2191 O O . VAL A 1 282 ? 9.133 -0.352 -9.375 1 97.38 282 VAL A O 1
ATOM 2194 N N . GLN A 1 283 ? 10.32 0.777 -10.859 1 97.81 283 GLN A N 1
ATOM 2195 C CA . GLN A 1 283 ? 10.586 -0.383 -11.703 1 97.81 283 GLN A CA 1
ATOM 2196 C C . GLN A 1 283 ? 11.461 -1.401 -10.969 1 97.81 283 GLN A C 1
ATOM 2198 O O . GLN A 1 283 ? 11.266 -2.609 -11.117 1 97.81 283 GLN A O 1
ATOM 2203 N N . LEU A 1 284 ? 12.359 -0.977 -10.227 1 97.94 284 LEU A N 1
ATOM 2204 C CA . LEU A 1 284 ? 13.312 -1.878 -9.594 1 97.94 284 LEU A CA 1
ATOM 2205 C C . LEU A 1 284 ? 12.602 -2.855 -8.664 1 97.94 284 LEU A C 1
ATOM 2207 O O . LEU A 1 284 ? 12.766 -4.07 -8.789 1 97.94 284 LEU A O 1
ATOM 2211 N N . PRO A 1 285 ? 11.812 -2.373 -7.723 1 98.19 285 PRO A N 1
ATOM 2212 C CA . PRO A 1 285 ? 11.094 -3.35 -6.906 1 98.19 285 PRO A CA 1
ATOM 2213 C C . PRO A 1 285 ? 10.133 -4.215 -7.723 1 98.19 285 PRO A C 1
ATOM 2215 O O . PRO A 1 285 ? 9.852 -5.352 -7.344 1 98.19 285 PRO A O 1
ATOM 2218 N N . LEU A 1 286 ? 9.656 -3.744 -8.781 1 98.5 286 LEU A N 1
ATOM 2219 C CA . LEU A 1 286 ? 8.812 -4.543 -9.664 1 98.5 286 LEU A CA 1
ATOM 2220 C C . LEU A 1 286 ? 9.578 -5.734 -10.219 1 98.5 286 LEU A C 1
ATOM 2222 O O . LEU A 1 286 ? 9.07 -6.855 -10.234 1 98.5 286 LEU A O 1
ATOM 2226 N N . PHE A 1 287 ? 10.805 -5.453 -10.664 1 98.62 287 PHE A N 1
ATOM 2227 C CA . PHE A 1 287 ? 11.672 -6.531 -11.133 1 98.62 287 PHE A CA 1
ATOM 2228 C C . PHE A 1 287 ? 11.938 -7.531 -10.016 1 98.62 287 PHE A C 1
ATOM 2230 O O . PHE A 1 287 ? 11.891 -8.742 -10.234 1 98.62 287 PHE A O 1
ATOM 2237 N N . LEU A 1 288 ? 12.195 -7.02 -8.906 1 97.94 288 LEU A N 1
ATOM 2238 C CA . LEU A 1 288 ? 12.523 -7.871 -7.77 1 97.94 288 LEU A CA 1
ATOM 2239 C C . LEU A 1 288 ? 11.32 -8.719 -7.363 1 97.94 288 LEU A C 1
ATOM 2241 O O . LEU A 1 288 ? 11.477 -9.875 -6.969 1 97.94 288 LEU A O 1
ATOM 2245 N N . ALA A 1 289 ? 10.148 -8.133 -7.434 1 97.88 289 ALA A N 1
ATOM 2246 C CA . ALA A 1 289 ? 8.93 -8.875 -7.133 1 97.88 289 ALA A CA 1
ATOM 2247 C C . ALA A 1 289 ? 8.75 -10.047 -8.094 1 97.88 289 ALA A C 1
ATOM 2249 O O . ALA A 1 289 ? 8.375 -11.148 -7.676 1 97.88 289 ALA A O 1
ATOM 2250 N N . HIS A 1 290 ? 9.031 -9.781 -9.289 1 97.56 290 HIS A N 1
ATOM 2251 C CA . HIS A 1 290 ? 8.906 -10.844 -10.273 1 97.56 290 HIS A CA 1
ATOM 2252 C C . HIS A 1 290 ? 9.898 -11.969 -10 1 97.56 290 HIS A C 1
ATOM 2254 O O . HIS A 1 290 ? 9.555 -13.148 -10.141 1 97.56 290 HIS A O 1
ATOM 2260 N N . TYR A 1 291 ? 11.094 -11.617 -9.688 1 96.69 291 TYR A N 1
ATOM 2261 C CA . TYR A 1 291 ? 12.086 -12.633 -9.352 1 96.69 291 TYR A CA 1
ATOM 2262 C C . TYR A 1 291 ? 11.602 -13.508 -8.203 1 96.69 291 TYR A C 1
ATOM 2264 O O . TYR A 1 291 ? 11.711 -14.734 -8.266 1 96.69 291 TYR A O 1
ATOM 2272 N N . GLN A 1 292 ? 11.094 -12.859 -7.164 1 94.69 292 GLN A N 1
ATOM 2273 C CA . GLN A 1 292 ? 10.617 -13.594 -5.992 1 94.69 292 GLN A CA 1
ATOM 2274 C C . GLN A 1 292 ? 9.453 -14.508 -6.359 1 94.69 292 GLN A C 1
ATOM 2276 O O . GLN A 1 292 ? 9.375 -15.641 -5.863 1 94.69 292 GLN A O 1
ATOM 2281 N N . ALA A 1 293 ? 8.594 -14.031 -7.195 1 93.19 293 ALA A N 1
ATOM 2282 C CA . ALA A 1 293 ? 7.465 -14.852 -7.633 1 93.19 293 ALA A CA 1
ATOM 2283 C C . ALA A 1 293 ? 7.945 -16.078 -8.391 1 93.19 293 ALA A C 1
ATOM 2285 O O . ALA A 1 293 ? 7.453 -17.188 -8.172 1 93.19 293 ALA A O 1
ATOM 2286 N N . VAL A 1 294 ? 8.906 -15.852 -9.219 1 91.56 294 VAL A N 1
ATOM 2287 C CA . VAL A 1 294 ? 9.453 -16.953 -10.008 1 91.56 294 VAL A CA 1
ATOM 2288 C C . VAL A 1 294 ? 10.164 -17.953 -9.094 1 91.56 294 VAL A C 1
ATOM 2290 O O . VAL A 1 294 ? 10.109 -19.156 -9.312 1 91.56 294 VAL A O 1
ATOM 2293 N N . ALA A 1 295 ? 10.75 -17.438 -8.031 1 87.56 295 ALA A N 1
ATOM 2294 C CA . ALA A 1 295 ? 11.516 -18.266 -7.109 1 87.56 295 ALA A CA 1
ATOM 2295 C C . ALA A 1 295 ? 10.586 -18.953 -6.102 1 87.56 295 ALA A C 1
ATOM 2297 O O . ALA A 1 295 ? 11.047 -19.734 -5.266 1 87.56 295 ALA A O 1
ATOM 2298 N N . GLY A 1 296 ? 9.359 -18.688 -6.148 1 86.56 296 GLY A N 1
ATOM 2299 C CA . GLY A 1 296 ? 8.398 -19.328 -5.262 1 86.56 296 GLY A CA 1
ATOM 2300 C C . GLY A 1 296 ? 8.25 -18.625 -3.932 1 86.56 296 GLY A C 1
ATOM 2301 O O . GLY A 1 296 ? 7.641 -19.156 -3.002 1 86.56 296 GLY A O 1
ATOM 2302 N N . ARG A 1 297 ? 8.82 -17.469 -3.812 1 90.94 297 ARG A N 1
ATOM 2303 C CA . ARG A 1 297 ? 8.703 -16.672 -2.596 1 90.94 297 ARG A CA 1
ATOM 2304 C C . ARG A 1 297 ? 7.633 -15.602 -2.744 1 90.94 297 ARG A C 1
ATOM 2306 O O . ARG A 1 297 ? 7.945 -14.406 -2.795 1 90.94 297 ARG A O 1
ATOM 2313 N N . ILE A 1 298 ? 6.465 -16 -2.617 1 92.44 298 ILE A N 1
ATOM 2314 C CA . ILE A 1 298 ? 5.324 -15.195 -3.031 1 92.44 298 ILE A CA 1
ATOM 2315 C C . ILE A 1 298 ? 5.078 -14.094 -2.006 1 92.44 298 ILE A C 1
ATOM 2317 O O . ILE A 1 298 ? 4.652 -12.992 -2.359 1 92.44 298 ILE A O 1
ATOM 2321 N N . ASN A 1 299 ? 5.312 -14.367 -0.727 1 93 299 ASN A N 1
ATOM 2322 C CA . ASN A 1 299 ? 5.164 -13.32 0.279 1 93 299 ASN A CA 1
ATOM 2323 C C . ASN A 1 299 ? 6.117 -12.156 0.024 1 93 299 ASN A C 1
ATOM 2325 O O . ASN A 1 299 ? 5.723 -11 0.116 1 93 299 ASN A O 1
ATOM 2329 N N . SER A 1 300 ? 7.32 -12.508 -0.25 1 94.19 300 SER A N 1
ATOM 2330 C CA . SER A 1 300 ? 8.305 -11.484 -0.557 1 94.19 300 SER A CA 1
ATOM 2331 C C . SER A 1 300 ? 7.918 -10.695 -1.805 1 94.19 300 SER A C 1
ATOM 2333 O O . SER A 1 300 ? 8.109 -9.477 -1.863 1 94.19 300 SER A O 1
ATOM 2335 N N . ALA A 1 301 ? 7.438 -11.438 -2.777 1 96.12 301 ALA A N 1
ATOM 2336 C CA . ALA A 1 301 ? 6.957 -10.758 -3.98 1 96.12 301 ALA A CA 1
ATOM 2337 C C . ALA A 1 301 ? 5.875 -9.742 -3.643 1 96.12 301 ALA A C 1
ATOM 2339 O O . ALA A 1 301 ? 5.902 -8.609 -4.141 1 96.12 301 ALA A O 1
ATOM 2340 N N . TYR A 1 302 ? 4.969 -10.148 -2.771 1 97.12 302 TYR A N 1
ATOM 2341 C CA . TYR A 1 302 ? 3.883 -9.281 -2.332 1 97.12 302 TYR A CA 1
ATOM 2342 C C . TYR A 1 302 ? 4.426 -8.031 -1.646 1 97.12 302 TYR A C 1
ATOM 2344 O O . TYR A 1 302 ? 3.922 -6.926 -1.865 1 97.12 302 TYR A O 1
ATOM 2352 N N . LEU A 1 303 ? 5.426 -8.133 -0.862 1 96.88 303 LEU A N 1
ATOM 2353 C CA . LEU A 1 303 ? 6.012 -7.012 -0.141 1 96.88 303 LEU A CA 1
ATOM 2354 C C . LEU A 1 303 ? 6.723 -6.062 -1.1 1 96.88 303 LEU A C 1
ATOM 2356 O O . LEU A 1 303 ? 6.586 -4.844 -0.988 1 96.88 303 LEU A O 1
ATOM 2360 N N . HIS A 1 304 ? 7.438 -6.621 -2.062 1 97.31 304 HIS A N 1
ATOM 2361 C CA . HIS A 1 304 ? 8.117 -5.785 -3.047 1 97.31 304 HIS A CA 1
ATOM 2362 C C . HIS A 1 304 ? 7.113 -5.016 -3.9 1 97.31 304 HIS A C 1
ATOM 2364 O O . HIS A 1 304 ? 7.355 -3.861 -4.262 1 97.31 304 HIS A O 1
ATOM 2370 N N . LEU A 1 305 ? 6.066 -5.695 -4.219 1 98.12 305 LEU A N 1
ATOM 2371 C CA . LEU A 1 305 ? 5.027 -5.008 -4.977 1 98.12 305 LEU A CA 1
ATOM 2372 C C . LEU A 1 305 ? 4.465 -3.83 -4.184 1 98.12 305 LEU A C 1
ATOM 2374 O O . LEU A 1 305 ? 4.18 -2.775 -4.75 1 98.12 305 LEU A O 1
ATOM 2378 N N . GLY A 1 306 ? 4.316 -4.051 -2.932 1 97.12 306 GLY A N 1
ATOM 2379 C CA . GLY A 1 306 ? 3.869 -2.957 -2.084 1 97.12 306 GLY A CA 1
ATOM 2380 C C . GLY A 1 306 ? 4.777 -1.743 -2.15 1 97.12 306 GLY A C 1
ATOM 2381 O O . GLY A 1 306 ? 4.301 -0.609 -2.225 1 97.12 306 GLY A O 1
ATOM 2382 N N . THR A 1 307 ? 6.043 -2.004 -2.094 1 97.06 307 THR A N 1
ATOM 2383 C CA . THR A 1 307 ? 7.023 -0.93 -2.201 1 97.06 307 THR A CA 1
ATOM 2384 C C . THR A 1 307 ? 6.891 -0.208 -3.539 1 97.06 307 THR A C 1
ATOM 2386 O O . THR A 1 307 ? 6.941 1.022 -3.594 1 97.06 307 THR A O 1
ATOM 2389 N N . ALA A 1 308 ? 6.734 -0.972 -4.559 1 98.12 308 ALA A N 1
ATOM 2390 C CA . ALA A 1 308 ? 6.598 -0.391 -5.895 1 98.12 308 ALA A CA 1
ATOM 2391 C C . ALA A 1 308 ? 5.348 0.479 -5.984 1 98.12 308 ALA A C 1
ATOM 2393 O O . ALA A 1 308 ? 5.387 1.578 -6.543 1 98.12 308 ALA A O 1
ATOM 2394 N N . VAL A 1 309 ? 4.258 0.007 -5.434 1 97.69 309 VAL A N 1
ATOM 2395 C CA . VAL A 1 309 ? 2.992 0.731 -5.508 1 97.69 309 VAL A CA 1
ATOM 2396 C C . VAL A 1 309 ? 3.107 2.051 -4.75 1 97.69 309 VAL A C 1
ATOM 2398 O O . VAL A 1 309 ? 2.645 3.09 -5.227 1 97.69 309 VAL A O 1
ATOM 2401 N N . ARG A 1 310 ? 3.693 1.997 -3.605 1 97.12 310 ARG A N 1
ATOM 2402 C CA . ARG A 1 310 ? 3.842 3.207 -2.805 1 97.12 310 ARG A CA 1
ATOM 2403 C C . ARG A 1 310 ? 4.691 4.246 -3.531 1 97.12 310 ARG A C 1
ATOM 2405 O O . ARG A 1 310 ? 4.371 5.434 -3.521 1 97.12 310 ARG A O 1
ATOM 2412 N N . LYS A 1 311 ? 5.754 3.807 -4.098 1 97.19 311 LYS A N 1
ATOM 2413 C CA . LYS A 1 311 ? 6.59 4.719 -4.871 1 97.19 311 LYS A CA 1
ATOM 2414 C C . LYS A 1 311 ? 5.84 5.25 -6.09 1 97.19 311 LYS A C 1
ATOM 2416 O O . LYS A 1 311 ? 6.027 6.398 -6.488 1 97.19 311 LYS A O 1
ATOM 2421 N N . ALA A 1 312 ? 5.047 4.391 -6.688 1 97.12 312 ALA A N 1
ATOM 2422 C CA . ALA A 1 312 ? 4.258 4.82 -7.84 1 97.12 312 ALA A CA 1
ATOM 2423 C C . ALA A 1 312 ? 3.287 5.934 -7.453 1 97.12 312 ALA A C 1
ATOM 2425 O O . ALA A 1 312 ? 3.146 6.922 -8.172 1 97.12 312 ALA A O 1
ATOM 2426 N N . HIS A 1 313 ? 2.625 5.785 -6.34 1 95.94 313 HIS A N 1
ATOM 2427 C CA . HIS A 1 313 ? 1.724 6.816 -5.84 1 95.94 313 HIS A CA 1
ATOM 2428 C C . HIS A 1 313 ? 2.48 8.102 -5.523 1 95.94 313 HIS A C 1
ATOM 2430 O O . HIS A 1 313 ? 2.006 9.195 -5.828 1 95.94 313 HIS A O 1
ATOM 2436 N N . ALA A 1 314 ? 3.611 7.891 -4.902 1 95.69 314 ALA A N 1
ATOM 2437 C CA . ALA A 1 314 ? 4.422 9.047 -4.531 1 95.69 314 ALA A CA 1
ATOM 2438 C C . ALA A 1 314 ? 4.902 9.797 -5.77 1 95.69 314 ALA A C 1
ATOM 2440 O O . ALA A 1 314 ? 5.078 11.023 -5.734 1 95.69 314 ALA A O 1
ATOM 2441 N N . ALA A 1 315 ? 5.113 9.07 -6.855 1 93.38 315 ALA A N 1
ATOM 2442 C CA . ALA A 1 315 ? 5.578 9.664 -8.109 1 93.38 315 ALA A CA 1
ATOM 2443 C C . ALA A 1 315 ? 4.41 10.195 -8.93 1 93.38 315 ALA A C 1
ATOM 2445 O O . ALA A 1 315 ? 4.609 10.906 -9.922 1 93.38 315 ALA A O 1
ATOM 2446 N N . GLY A 1 316 ? 3.199 9.836 -8.578 1 92.69 316 GLY A N 1
ATOM 2447 C CA . GLY A 1 316 ? 2.02 10.305 -9.289 1 92.69 316 GLY A CA 1
ATOM 2448 C C . GLY A 1 316 ? 1.733 9.531 -10.562 1 92.69 316 GLY A C 1
ATOM 2449 O O . GLY A 1 316 ? 1.117 10.055 -11.492 1 92.69 316 GLY A O 1
ATOM 2450 N N . LEU A 1 317 ? 2.174 8.281 -10.633 1 93.56 317 LEU A N 1
ATOM 2451 C CA . LEU A 1 317 ? 1.994 7.496 -11.844 1 93.56 317 LEU A CA 1
ATOM 2452 C C . LEU A 1 317 ? 0.524 7.152 -12.062 1 93.56 317 LEU A C 1
ATOM 2454 O O . LEU A 1 317 ? 0.122 6.789 -13.164 1 93.56 317 LEU A O 1
ATOM 2458 N N . HIS A 1 318 ? -0.288 7.184 -11.055 1 91.88 318 HIS A N 1
ATOM 2459 C CA . HIS A 1 318 ? -1.706 6.852 -11.148 1 91.88 318 HIS A CA 1
ATOM 2460 C C . HIS A 1 318 ? -2.502 8.008 -11.75 1 91.88 318 HIS A C 1
ATOM 2462 O O . HIS A 1 318 ? -3.699 7.867 -12.016 1 91.88 318 HIS A O 1
ATOM 2468 N N . ARG A 1 319 ? -1.818 9.062 -11.945 1 87.69 319 ARG A N 1
ATOM 2469 C CA . ARG A 1 319 ? -2.475 10.242 -12.5 1 87.69 319 ARG A CA 1
ATOM 2470 C C . ARG A 1 319 ? -2.066 10.469 -13.953 1 87.69 319 ARG A C 1
ATOM 2472 O O . ARG A 1 319 ? -0.905 10.266 -14.312 1 87.69 319 ARG A O 1
ATOM 2479 N N . ALA A 1 320 ? -3.045 10.961 -14.711 1 79.62 320 ALA A N 1
ATOM 2480 C CA . ALA A 1 320 ? -2.766 11.273 -16.109 1 79.62 320 ALA A CA 1
ATOM 2481 C C . ALA A 1 320 ? -2.037 12.602 -16.25 1 79.62 320 ALA A C 1
ATOM 2483 O O . ALA A 1 320 ? -2.355 13.562 -15.547 1 79.62 320 ALA A O 1
ATOM 2484 N N . VAL A 1 321 ? -0.888 12.516 -16.875 1 69.88 321 VAL A N 1
ATOM 2485 C CA . VAL A 1 321 ? -0.169 13.758 -17.172 1 69.88 321 VAL A CA 1
ATOM 2486 C C . VAL A 1 321 ? -0.087 13.969 -18.672 1 69.88 321 VAL A C 1
ATOM 2488 O O . VAL A 1 321 ? -0.092 13.016 -19.453 1 69.88 321 VAL A O 1
ATOM 2491 N N . SER A 1 322 ? -0.336 15.164 -19.031 1 58.44 322 SER A N 1
ATOM 2492 C CA . SER A 1 322 ? -0.361 15.539 -20.453 1 58.44 322 SER A CA 1
ATOM 2493 C C . SER A 1 322 ? 0.875 15.023 -21.172 1 58.44 322 SER A C 1
ATOM 2495 O O . SER A 1 322 ? 0.788 14.594 -22.328 1 58.44 322 SER A O 1
ATOM 2497 N N . GLU A 1 323 ? 1.947 15.195 -20.609 1 55.53 323 GLU A N 1
ATOM 2498 C CA . GLU A 1 323 ? 3.166 14.805 -21.312 1 55.53 323 GLU A CA 1
ATOM 2499 C C . GLU A 1 323 ? 3.545 13.359 -21 1 55.53 323 GLU A C 1
ATOM 2501 O O . GLU A 1 323 ? 4.598 13.102 -20.406 1 55.53 323 GLU A O 1
ATOM 2506 N N . PHE A 1 324 ? 2.549 12.555 -21.078 1 57.91 324 PHE A N 1
ATOM 2507 C CA . PHE A 1 324 ? 2.809 11.211 -20.578 1 57.91 324 PHE A CA 1
ATOM 2508 C C . PHE A 1 324 ? 3.787 10.477 -21.484 1 57.91 324 PHE A C 1
ATOM 2510 O O . PHE A 1 324 ? 3.549 10.344 -22.688 1 57.91 324 PHE A O 1
ATOM 2517 N N . LYS A 1 325 ? 4.867 10.125 -20.844 1 75.69 325 LYS A N 1
ATOM 2518 C CA . LYS A 1 325 ? 5.832 9.25 -21.5 1 75.69 325 LYS A CA 1
ATOM 2519 C C . LYS A 1 325 ? 5.379 7.793 -21.453 1 75.69 325 LYS A C 1
ATOM 2521 O O . LYS A 1 325 ? 4.773 7.359 -20.469 1 75.69 325 LYS A O 1
ATOM 2526 N N . GLU A 1 326 ? 5.305 7.16 -22.547 1 85 326 GLU A N 1
ATOM 2527 C CA . GLU A 1 326 ? 4.973 5.75 -22.719 1 85 326 GLU A CA 1
ATOM 2528 C C . GLU A 1 326 ? 5.57 4.895 -21.609 1 85 326 GLU A C 1
ATOM 2530 O O . GLU A 1 326 ? 4.926 3.971 -21.109 1 85 326 GLU A O 1
ATOM 2535 N N . GLU A 1 327 ? 6.668 5.223 -21.203 1 90.94 327 GLU A N 1
ATOM 2536 C CA . GLU A 1 327 ? 7.348 4.473 -20.141 1 90.94 327 GLU A CA 1
ATOM 2537 C C . GLU A 1 327 ? 6.574 4.547 -18.828 1 90.94 327 GLU A C 1
ATOM 2539 O O . GLU A 1 327 ? 6.473 3.555 -18.109 1 90.94 327 GLU A O 1
ATOM 2544 N N . ARG A 1 328 ? 6.047 5.672 -18.594 1 92.31 328 ARG A N 1
ATOM 2545 C CA . ARG A 1 328 ? 5.289 5.891 -17.359 1 92.31 328 ARG A CA 1
ATOM 2546 C C . ARG A 1 328 ? 4.008 5.062 -17.344 1 92.31 328 ARG A C 1
ATOM 2548 O O . ARG A 1 328 ? 3.701 4.398 -16.359 1 92.31 328 ARG A O 1
ATOM 2555 N N . VAL A 1 329 ? 3.369 5.09 -18.406 1 93.5 329 VAL A N 1
ATOM 2556 C CA . VAL A 1 329 ? 2.098 4.383 -18.531 1 93.5 329 VAL A CA 1
ATOM 2557 C C . VAL A 1 329 ? 2.34 2.875 -18.469 1 93.5 329 VAL A C 1
ATOM 2559 O O . VAL A 1 329 ? 1.639 2.15 -17.766 1 93.5 329 VAL A O 1
ATOM 2562 N N . GLU A 1 330 ? 3.322 2.445 -19.172 1 95.06 330 GLU A N 1
ATOM 2563 C CA . GLU A 1 330 ? 3.643 1.022 -19.219 1 95.06 330 GLU A CA 1
ATOM 2564 C C . GLU A 1 330 ? 4.078 0.517 -17.844 1 95.06 330 GLU A C 1
ATOM 2566 O O . GLU A 1 330 ? 3.695 -0.579 -17.422 1 95.06 330 GLU A O 1
ATOM 2571 N N . THR A 1 331 ? 4.902 1.303 -17.203 1 96.5 331 THR A N 1
ATOM 2572 C CA . THR A 1 331 ? 5.352 0.927 -15.867 1 96.5 331 THR A CA 1
ATOM 2573 C C . THR A 1 331 ? 4.168 0.791 -14.922 1 96.5 331 THR A C 1
ATOM 2575 O O . THR A 1 331 ? 4.062 -0.195 -14.188 1 96.5 331 THR A O 1
ATOM 2578 N N . PHE A 1 332 ? 3.271 1.737 -14.984 1 96.5 332 PHE A N 1
ATOM 2579 C CA . PHE A 1 332 ? 2.148 1.763 -14.055 1 96.5 332 PHE A CA 1
ATOM 2580 C C . PHE A 1 332 ? 1.235 0.562 -14.273 1 96.5 332 PHE A C 1
ATOM 2582 O O . PHE A 1 332 ? 0.864 -0.127 -13.32 1 96.5 332 PHE A O 1
ATOM 2589 N N . TRP A 1 333 ? 0.924 0.287 -15.469 1 96.69 333 TRP A N 1
ATOM 2590 C CA . TRP A 1 333 ? -0.049 -0.766 -15.734 1 96.69 333 TRP A CA 1
ATOM 2591 C C . TRP A 1 333 ? 0.584 -2.145 -15.586 1 96.69 333 TRP A C 1
ATOM 2593 O O . TRP A 1 333 ? -0.096 -3.111 -15.234 1 96.69 333 TRP A O 1
ATOM 2603 N N . SER A 1 334 ? 1.885 -2.279 -15.875 1 97.81 334 SER A N 1
ATOM 2604 C CA . SER A 1 334 ? 2.566 -3.521 -15.523 1 97.81 334 SER A CA 1
ATOM 2605 C C . SER A 1 334 ? 2.51 -3.785 -14.023 1 97.81 334 SER A C 1
ATOM 2607 O O . SER A 1 334 ? 2.223 -4.902 -13.594 1 97.81 334 SER A O 1
ATOM 2609 N N . LEU A 1 335 ? 2.762 -2.729 -13.297 1 98.25 335 LEU A N 1
ATOM 2610 C CA . LEU A 1 335 ? 2.693 -2.822 -11.844 1 98.25 335 LEU A CA 1
ATOM 2611 C C . LEU A 1 335 ? 1.278 -3.156 -11.383 1 98.25 335 LEU A C 1
ATOM 2613 O O . LEU A 1 335 ? 1.083 -4.047 -10.555 1 98.25 335 LEU A O 1
ATOM 2617 N N . TYR A 1 336 ? 0.321 -2.469 -11.945 1 97.69 336 TYR A N 1
ATOM 2618 C CA . TYR A 1 336 ? -1.077 -2.699 -11.594 1 97.69 336 TYR A CA 1
ATOM 2619 C C . TYR A 1 336 ? -1.463 -4.156 -11.82 1 97.69 336 TYR A C 1
ATOM 2621 O O . TYR A 1 336 ? -2.09 -4.781 -10.961 1 97.69 336 TYR A O 1
ATOM 2629 N N . SER A 1 337 ? -1.122 -4.645 -12.914 1 97.81 337 SER A N 1
ATOM 2630 C CA . SER A 1 337 ? -1.514 -5.996 -13.289 1 97.81 337 SER A CA 1
ATOM 2631 C C . SER A 1 337 ? -0.872 -7.035 -12.375 1 97.81 337 SER A C 1
ATOM 2633 O O . SER A 1 337 ? -1.549 -7.941 -11.883 1 97.81 337 SER A O 1
ATOM 2635 N N . PHE A 1 338 ? 0.373 -6.855 -12.195 1 98 338 PHE A N 1
ATOM 2636 C CA . PHE A 1 338 ? 1.069 -7.801 -11.336 1 98 338 PHE A CA 1
ATOM 2637 C C . PHE A 1 338 ? 0.536 -7.73 -9.906 1 98 338 PHE A C 1
ATOM 2639 O O . PHE A 1 338 ? 0.351 -8.758 -9.258 1 98 338 PHE A O 1
ATOM 2646 N N . GLU A 1 339 ? 0.26 -6.555 -9.445 1 97.69 339 GLU A N 1
ATOM 2647 C CA . GLU A 1 339 ? -0.263 -6.328 -8.102 1 97.69 339 GLU A CA 1
ATOM 2648 C C . GLU A 1 339 ? -1.636 -6.973 -7.926 1 97.69 339 GLU A C 1
ATOM 2650 O O . GLU A 1 339 ? -1.883 -7.664 -6.938 1 97.69 339 GLU A O 1
ATOM 2655 N N . CYS A 1 340 ? -2.461 -6.773 -8.828 1 96.81 340 CYS A N 1
ATOM 2656 C CA . CYS A 1 340 ? -3.828 -7.277 -8.734 1 96.81 340 CYS A CA 1
ATOM 2657 C C . CYS A 1 340 ? -3.852 -8.797 -8.797 1 96.81 340 CYS A C 1
ATOM 2659 O O . CYS A 1 340 ? -4.539 -9.445 -8.008 1 96.81 340 CYS A O 1
ATOM 2661 N N . MET A 1 341 ? -3.082 -9.305 -9.688 1 96.88 341 MET A N 1
ATOM 2662 C CA . MET A 1 341 ? -3.061 -10.758 -9.844 1 96.88 341 MET A CA 1
ATOM 2663 C C . MET A 1 341 ? -2.477 -11.43 -8.602 1 96.88 341 MET A C 1
ATOM 2665 O O . MET A 1 341 ? -3.01 -12.43 -8.125 1 96.88 341 MET A O 1
ATOM 2669 N N . THR A 1 342 ? -1.427 -10.867 -8.102 1 97.12 342 THR A N 1
ATOM 2670 C CA . THR A 1 342 ? -0.764 -11.445 -6.941 1 97.12 342 THR A CA 1
ATOM 2671 C C . THR A 1 342 ? -1.646 -11.328 -5.699 1 97.12 342 THR A C 1
ATOM 2673 O O . THR A 1 342 ? -1.807 -12.289 -4.949 1 97.12 342 THR A O 1
ATOM 2676 N N . SER A 1 343 ? -2.201 -10.141 -5.5 1 96.44 343 SER A N 1
ATOM 2677 C CA . SER A 1 343 ? -3.055 -9.922 -4.336 1 96.44 343 SER A CA 1
ATOM 2678 C C . SER A 1 343 ? -4.273 -10.836 -4.367 1 96.44 343 SER A C 1
ATOM 2680 O O . SER A 1 343 ? -4.652 -11.414 -3.346 1 96.44 343 SER A O 1
ATOM 2682 N N . PHE A 1 344 ? -4.859 -11.047 -5.496 1 96.25 344 PHE A N 1
ATOM 2683 C CA . PHE A 1 344 ? -6.016 -11.922 -5.641 1 96.25 344 PHE A CA 1
ATOM 2684 C C . PHE A 1 344 ? -5.641 -13.367 -5.32 1 96.25 344 PHE A C 1
ATOM 2686 O O . PHE A 1 344 ? -6.344 -14.047 -4.57 1 96.25 344 PHE A O 1
ATOM 2693 N N . SER A 1 345 ? -4.555 -13.742 -5.859 1 96.31 345 SER A N 1
ATOM 2694 C CA . 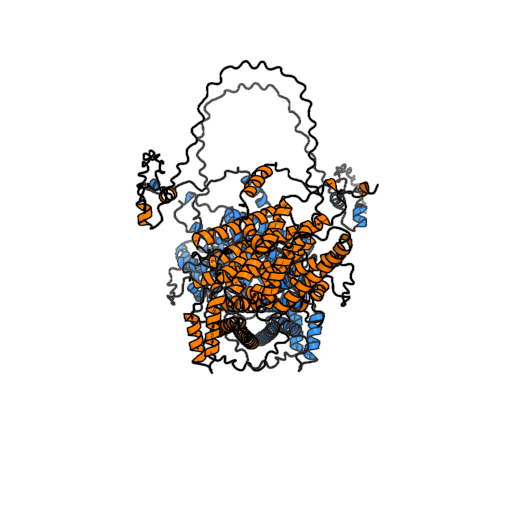SER A 1 345 ? -4.117 -15.125 -5.695 1 96.31 345 SER A CA 1
ATOM 2695 C C . SER A 1 345 ? -3.77 -15.422 -4.242 1 96.31 345 SER A C 1
ATOM 2697 O O . SER A 1 345 ? -3.879 -16.562 -3.795 1 96.31 345 SER A O 1
ATOM 2699 N N . LEU A 1 346 ? -3.369 -14.414 -3.512 1 95.94 346 LEU A N 1
ATOM 2700 C CA . LEU A 1 346 ? -2.986 -14.609 -2.115 1 95.94 346 LEU A CA 1
ATOM 2701 C C . LEU A 1 346 ? -4.172 -14.352 -1.188 1 95.94 346 LEU A C 1
ATOM 2703 O O . LEU A 1 346 ? -4.117 -14.672 -0.001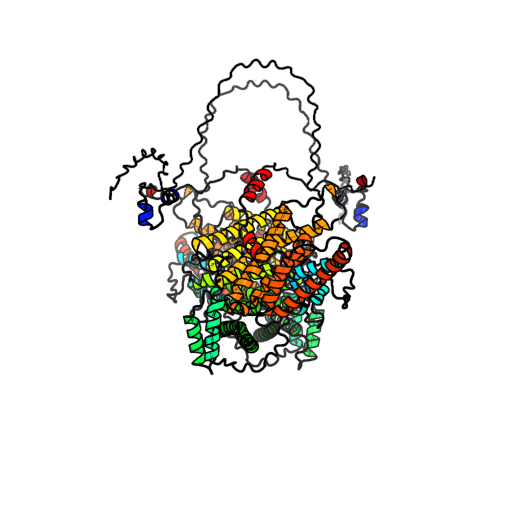 1 95.94 346 LEU A O 1
ATOM 2707 N N . GLY A 1 347 ? -5.223 -13.758 -1.759 1 94.5 347 GLY A N 1
ATOM 2708 C CA . GLY A 1 347 ? -6.355 -13.375 -0.937 1 94.5 347 GLY A CA 1
ATOM 2709 C C . GLY A 1 347 ? -6.059 -12.211 -0.011 1 94.5 347 GLY A C 1
ATOM 2710 O O . GLY A 1 347 ? -6.531 -12.172 1.126 1 94.5 347 GLY A O 1
ATOM 2711 N N . ARG A 1 348 ? -5.164 -11.391 -0.431 1 93.75 348 ARG A N 1
ATOM 2712 C CA . ARG A 1 348 ? -4.793 -10.188 0.303 1 93.75 348 ARG A CA 1
ATOM 2713 C C . ARG A 1 348 ? -5.266 -8.93 -0.425 1 93.75 348 ARG A C 1
ATOM 2715 O O . ARG A 1 348 ? -5.441 -8.945 -1.646 1 93.75 348 ARG A O 1
ATOM 2722 N N . PRO A 1 349 ? -5.535 -7.867 0.297 1 91.06 349 PRO A N 1
ATOM 2723 C CA . PRO A 1 349 ? -5.973 -6.641 -0.375 1 91.06 349 PRO A CA 1
ATOM 2724 C C . PRO A 1 349 ? -4.906 -6.055 -1.294 1 91.06 349 PRO A C 1
ATOM 2726 O O . PRO A 1 349 ? -3.717 -6.082 -0.96 1 91.06 349 PRO A O 1
ATOM 2729 N N . ALA A 1 350 ? -5.398 -5.59 -2.416 1 91.69 350 ALA A N 1
ATOM 2730 C CA . ALA A 1 350 ? -4.504 -4.867 -3.314 1 91.69 350 ALA A CA 1
ATOM 2731 C C . ALA A 1 350 ? -4.363 -3.406 -2.887 1 91.69 350 ALA A C 1
ATOM 2733 O O . ALA A 1 350 ? -5.289 -2.832 -2.309 1 91.69 350 ALA A O 1
ATOM 2734 N N . ALA A 1 351 ? -3.236 -2.859 -3.172 1 89.81 351 ALA A N 1
ATOM 2735 C CA . ALA A 1 351 ? -2.99 -1.469 -2.801 1 89.81 351 ALA A CA 1
ATOM 2736 C C . ALA A 1 351 ? -3.455 -0.518 -3.9 1 89.81 351 ALA A C 1
ATOM 2738 O O . ALA A 1 351 ? -3.588 0.687 -3.672 1 89.81 351 ALA A O 1
ATOM 2739 N N . LEU A 1 352 ? -3.676 -1.028 -5.047 1 88.81 352 LEU A N 1
ATOM 2740 C CA . LEU A 1 352 ? -4.148 -0.214 -6.16 1 88.81 352 LEU A CA 1
ATOM 2741 C C . LEU A 1 352 ? -5.629 -0.472 -6.434 1 88.81 352 LEU A C 1
ATOM 2743 O O . LEU A 1 352 ? -6.07 -1.623 -6.445 1 88.81 352 LEU A O 1
ATOM 2747 N N . SER A 1 353 ? -6.293 0.614 -6.426 1 81 353 SER A N 1
ATOM 2748 C CA . SER A 1 353 ? -7.711 0.545 -6.766 1 81 353 SER A CA 1
ATOM 2749 C C . SER A 1 353 ? -8.016 1.36 -8.016 1 81 353 SER A C 1
ATOM 2751 O O . SER A 1 353 ? -7.492 2.463 -8.195 1 81 353 SER A O 1
ATOM 2753 N N . GLU A 1 354 ? -8.828 0.842 -8.82 1 80.31 354 GLU A N 1
ATOM 2754 C CA . GLU A 1 354 ? -9.125 1.487 -10.094 1 80.31 354 GLU A CA 1
ATOM 2755 C C . GLU A 1 354 ? -9.836 2.82 -9.891 1 80.31 354 GLU A C 1
ATOM 2757 O O . GLU A 1 354 ? -9.703 3.734 -10.703 1 80.31 354 GLU A O 1
ATOM 2762 N N . ASN A 1 355 ? -10.438 2.941 -8.773 1 76.06 355 ASN A N 1
ATOM 2763 C CA . ASN A 1 355 ? -11.188 4.164 -8.5 1 76.06 355 ASN A CA 1
ATOM 2764 C C . ASN A 1 355 ? -10.266 5.355 -8.289 1 76.06 355 ASN A C 1
ATOM 2766 O O . ASN A 1 355 ? -10.688 6.508 -8.406 1 76.06 355 ASN A O 1
ATOM 2770 N N . THR A 1 356 ? -9.078 5.086 -8.031 1 80.31 356 THR A N 1
ATOM 2771 C CA . THR A 1 356 ? -8.141 6.164 -7.742 1 80.31 356 THR A CA 1
ATOM 2772 C C . THR A 1 356 ? -7.223 6.414 -8.93 1 80.31 356 THR A C 1
ATOM 2774 O O . THR A 1 356 ? -6.305 7.234 -8.852 1 80.31 356 THR A O 1
ATOM 2777 N N . ILE A 1 357 ? -7.418 5.672 -10.047 1 89 357 ILE A N 1
ATOM 2778 C CA . ILE A 1 357 ? -6.535 5.75 -11.211 1 89 357 ILE A CA 1
ATOM 2779 C C . ILE A 1 357 ? -7.18 6.609 -12.297 1 89 357 ILE A C 1
ATOM 2781 O O . ILE A 1 357 ? -8.336 6.391 -12.656 1 89 357 ILE A O 1
ATOM 2785 N N . SER A 1 358 ? -6.496 7.566 -12.789 1 86.44 358 SER A N 1
ATOM 2786 C CA . SER A 1 358 ? -7.016 8.414 -13.859 1 86.44 358 SER A CA 1
ATOM 2787 C C . SER A 1 358 ? -6.297 8.141 -15.18 1 86.44 358 SER A C 1
ATOM 2789 O O . SER A 1 358 ? -6.652 8.703 -16.219 1 86.44 358 SER A O 1
ATOM 2791 N N . VAL A 1 359 ? -5.332 7.273 -15.156 1 89.12 359 VAL A N 1
ATOM 2792 C CA . VAL A 1 359 ? -4.574 6.93 -16.359 1 89.12 359 VAL A CA 1
ATOM 2793 C C . VAL A 1 359 ? -5.367 5.941 -17.203 1 89.12 359 VAL A C 1
ATOM 2795 O O . VAL A 1 359 ? -5.875 4.941 -16.688 1 89.12 359 VAL A O 1
ATOM 2798 N N . GLY A 1 360 ? -5.484 6.227 -18.406 1 88.19 360 GLY A N 1
ATOM 2799 C CA . GLY A 1 360 ? -6.168 5.305 -19.297 1 88.19 360 GLY A CA 1
ATOM 2800 C C . GLY A 1 360 ? -5.375 4.035 -19.562 1 88.19 360 GLY A C 1
ATOM 2801 O O . GLY A 1 360 ? -4.152 4.02 -19.422 1 88.19 360 GLY A O 1
ATOM 2802 N N . TYR A 1 361 ? -6.07 3.006 -19.984 1 89.75 361 TYR A N 1
ATOM 2803 C CA . TYR A 1 361 ? -5.414 1.755 -20.344 1 89.75 361 TYR A CA 1
ATOM 2804 C C . TYR A 1 361 ? -4.445 1.97 -21.5 1 89.75 361 TYR A C 1
ATOM 2806 O O . TYR A 1 361 ? -4.586 2.92 -22.281 1 89.75 361 TYR A O 1
ATOM 2814 N N . PRO A 1 362 ? -3.453 1.094 -21.516 1 87.94 362 PRO A N 1
ATOM 2815 C CA . PRO A 1 362 ? -2.598 1.178 -22.703 1 87.94 362 PRO A CA 1
ATOM 2816 C C . PRO A 1 362 ? -3.379 1.026 -24.016 1 87.94 362 PRO A C 1
ATOM 2818 O O . PRO A 1 362 ? -4.242 0.15 -24.125 1 87.94 362 PRO A O 1
ATOM 2821 N N . THR A 1 363 ? -3.145 1.839 -24.938 1 78.5 363 THR A N 1
ATOM 2822 C CA . THR A 1 363 ? -3.965 1.929 -26.141 1 78.5 363 THR A CA 1
ATOM 2823 C C . THR A 1 363 ? -3.557 0.866 -27.156 1 78.5 363 THR A C 1
ATOM 2825 O O . THR A 1 363 ? -4.402 0.323 -27.875 1 78.5 363 THR A O 1
ATOM 2828 N N . LYS A 1 364 ? -2.367 0.505 -27.25 1 78.62 364 LYS A N 1
ATOM 2829 C CA . LYS A 1 364 ? -1.919 -0.479 -28.219 1 78.62 364 LYS A CA 1
ATOM 2830 C C . LYS A 1 364 ? -2.293 -1.895 -27.797 1 78.62 364 LYS A C 1
ATOM 2832 O O . LYS A 1 364 ? -2.191 -2.236 -26.609 1 78.62 364 LYS A O 1
ATOM 2837 N N . PRO A 1 365 ? -2.893 -2.611 -28.734 1 71.62 365 PRO A N 1
ATOM 2838 C CA . PRO A 1 365 ? -3.258 -3.994 -28.406 1 71.62 365 PRO A CA 1
ATOM 2839 C C . PRO A 1 365 ? -2.041 -4.887 -28.172 1 71.62 365 PRO A C 1
ATOM 2841 O O . PRO A 1 365 ? -1.655 -5.652 -29.062 1 71.62 365 PRO A O 1
ATOM 2844 N N . THR A 1 366 ? -1.523 -4.766 -27.172 1 83.25 366 THR A N 1
ATOM 2845 C CA . THR A 1 366 ? -0.319 -5.492 -26.781 1 83.25 366 THR A CA 1
ATOM 2846 C C . THR A 1 366 ? -0.622 -6.477 -25.656 1 83.25 366 THR A C 1
ATOM 2848 O O . THR A 1 366 ? -1.761 -6.57 -25.203 1 83.25 366 THR A O 1
ATOM 2851 N N . PHE A 1 367 ? 0.271 -7.344 -25.469 1 91.38 367 PHE A N 1
ATOM 2852 C CA . PHE A 1 367 ? 0.229 -8.242 -24.328 1 91.38 367 PHE A CA 1
ATOM 2853 C C . PHE A 1 367 ? -0.175 -7.496 -23.062 1 91.38 367 PHE A C 1
ATOM 2855 O O . PHE A 1 367 ? -1.015 -7.973 -22.297 1 91.38 367 PHE A O 1
ATOM 2862 N N . LEU A 1 368 ? 0.319 -6.328 -22.922 1 94.19 368 LEU A N 1
ATOM 2863 C CA . LEU A 1 368 ? 0.061 -5.551 -21.719 1 94.19 368 LEU A CA 1
ATOM 2864 C C . LEU A 1 368 ? -1.413 -5.172 -21.625 1 94.19 368 LEU A C 1
ATOM 2866 O O . LEU A 1 368 ? -2.008 -5.242 -20.547 1 94.19 368 LEU A O 1
ATOM 2870 N N . ARG A 1 369 ? -1.983 -4.754 -22.672 1 93.5 369 ARG A N 1
ATOM 2871 C CA . ARG A 1 369 ? -3.389 -4.363 -22.672 1 93.5 369 ARG A CA 1
ATOM 2872 C C . ARG A 1 369 ? -4.277 -5.516 -22.234 1 93.5 369 ARG A C 1
ATOM 2874 O O . ARG A 1 369 ? -5.164 -5.34 -21.391 1 93.5 369 ARG A O 1
ATOM 2881 N N . ALA A 1 370 ? -4.02 -6.656 -22.781 1 93.62 370 ALA A N 1
ATOM 2882 C CA . ALA A 1 370 ? -4.797 -7.836 -22.406 1 93.62 370 ALA A CA 1
ATOM 2883 C C . ALA A 1 370 ? -4.578 -8.195 -20.938 1 93.62 370 ALA A C 1
ATOM 2885 O O . ALA A 1 370 ? -5.527 -8.539 -20.234 1 93.62 370 ALA A O 1
ATOM 2886 N N . TRP A 1 371 ? -3.33 -8.133 -20.594 1 96.38 371 TRP A N 1
ATOM 2887 C CA . TRP A 1 371 ? -2.982 -8.438 -19.203 1 96.38 371 TRP A CA 1
ATOM 2888 C C . TRP A 1 371 ? -3.689 -7.48 -18.25 1 96.38 371 TRP A C 1
ATOM 2890 O O . TRP A 1 371 ? -4.223 -7.91 -17.219 1 96.38 371 TRP A O 1
ATOM 2900 N N . VAL A 1 372 ? -3.752 -6.242 -18.578 1 96.56 372 VAL A N 1
ATOM 2901 C CA . VAL A 1 372 ? -4.406 -5.23 -17.75 1 96.56 372 VAL A CA 1
ATOM 2902 C C . VAL A 1 372 ? -5.898 -5.539 -17.641 1 96.56 372 VAL A C 1
ATOM 2904 O O . VAL A 1 372 ? -6.477 -5.449 -16.562 1 96.56 372 VAL A O 1
ATOM 2907 N N . GLU A 1 373 ? -6.496 -5.887 -18.641 1 95.69 373 GLU A N 1
ATOM 2908 C CA . GLU A 1 373 ? -7.926 -6.172 -18.641 1 95.69 373 GLU A CA 1
ATOM 2909 C C . GLU A 1 373 ? -8.25 -7.387 -17.766 1 95.69 373 GLU A C 1
ATOM 2911 O O . GLU A 1 373 ? -9.227 -7.379 -17.031 1 95.69 373 GLU A O 1
ATOM 2916 N N . ILE A 1 374 ? -7.469 -8.383 -17.922 1 96.94 374 ILE A N 1
ATOM 2917 C CA . ILE A 1 374 ? -7.684 -9.57 -17.109 1 96.94 374 ILE A CA 1
ATOM 2918 C C . ILE A 1 374 ? -7.445 -9.234 -15.633 1 96.94 374 ILE A C 1
ATOM 2920 O O . ILE A 1 374 ? -8.219 -9.656 -14.766 1 96.94 374 ILE A O 1
ATOM 2924 N N . ALA A 1 375 ? -6.383 -8.492 -15.406 1 97.19 375 ALA A N 1
ATOM 2925 C CA . ALA A 1 375 ? -6.059 -8.109 -14.039 1 97.19 375 ALA A CA 1
ATOM 2926 C C . ALA A 1 375 ? -7.18 -7.273 -13.422 1 97.19 375 ALA A C 1
ATOM 2928 O O . ALA A 1 375 ? -7.477 -7.398 -12.234 1 97.19 375 ALA A O 1
ATOM 2929 N N . SER A 1 376 ? -7.742 -6.379 -14.18 1 96.5 376 SER A N 1
ATOM 2930 C CA . SER A 1 376 ? -8.859 -5.57 -13.711 1 96.5 376 SER A CA 1
ATOM 2931 C C . SER A 1 376 ? -10.039 -6.445 -13.289 1 96.5 376 SER A C 1
ATOM 2933 O O . SER A 1 376 ? -10.672 -6.188 -12.266 1 96.5 376 SER A O 1
ATOM 2935 N N . LEU A 1 377 ? -10.281 -7.441 -14.008 1 96.5 377 LEU A N 1
ATOM 2936 C CA . LEU A 1 377 ? -11.359 -8.359 -13.688 1 96.5 377 LEU A CA 1
ATOM 2937 C C . LEU A 1 377 ? -11.023 -9.188 -12.453 1 96.5 377 LEU A C 1
ATOM 2939 O O . LEU A 1 377 ? -11.898 -9.5 -11.648 1 96.5 377 LEU A O 1
ATOM 2943 N N . ALA A 1 378 ? -9.805 -9.578 -12.398 1 95.56 378 ALA A N 1
ATOM 2944 C CA . ALA A 1 378 ? -9.359 -10.281 -11.195 1 95.56 378 ALA A CA 1
ATOM 2945 C C . ALA A 1 378 ? -9.578 -9.422 -9.953 1 95.56 378 ALA A C 1
ATOM 2947 O O . ALA A 1 378 ? -9.992 -9.93 -8.906 1 95.56 378 ALA A O 1
ATOM 2948 N N . SER A 1 379 ? -9.266 -8.172 -10.07 1 93.94 379 SER A N 1
ATOM 2949 C CA . SER A 1 379 ? -9.484 -7.242 -8.969 1 93.94 379 SER A CA 1
ATOM 2950 C C . SER A 1 379 ? -10.969 -7.145 -8.625 1 93.94 379 SER A C 1
ATOM 2952 O O . SER A 1 379 ? -11.336 -7.129 -7.445 1 93.94 379 SER A O 1
ATOM 2954 N N . THR A 1 380 ? -11.75 -7.09 -9.578 1 93.06 380 THR A N 1
ATOM 2955 C CA . THR A 1 380 ? -13.195 -7.031 -9.367 1 93.06 380 THR A CA 1
ATOM 2956 C C . THR A 1 380 ? -13.688 -8.289 -8.656 1 93.06 380 THR A C 1
ATOM 2958 O O . THR A 1 380 ? -14.516 -8.219 -7.754 1 93.06 380 THR A O 1
ATOM 2961 N N . ALA A 1 381 ? -13.203 -9.375 -9.086 1 93.56 381 ALA A N 1
ATOM 2962 C CA . ALA A 1 381 ? -13.586 -10.641 -8.461 1 93.56 381 ALA A CA 1
ATOM 2963 C C . ALA A 1 381 ? -13.211 -10.656 -6.98 1 93.56 381 ALA A C 1
ATOM 2965 O O . ALA A 1 381 ? -13.984 -11.117 -6.141 1 93.56 381 ALA A O 1
ATOM 2966 N N . SER A 1 382 ? -12.078 -10.172 -6.688 1 91 382 SER A N 1
ATOM 2967 C CA . SER A 1 382 ? -11.594 -10.141 -5.312 1 91 382 SER A CA 1
ATOM 2968 C C . SER A 1 382 ? -12.523 -9.32 -4.418 1 91 382 SER A C 1
ATOM 2970 O O . SER A 1 382 ? -12.727 -9.664 -3.25 1 91 382 SER A O 1
ATOM 2972 N N . HIS A 1 383 ? -13.156 -8.336 -4.977 1 85.62 383 HIS A N 1
ATOM 2973 C CA . HIS A 1 383 ? -13.969 -7.418 -4.18 1 85.62 383 HIS A CA 1
ATOM 2974 C C . HIS A 1 383 ? -15.438 -7.828 -4.199 1 85.62 383 HIS A C 1
ATOM 2976 O O . HIS A 1 383 ? -16.219 -7.406 -3.342 1 85.62 383 HIS A O 1
ATOM 2982 N N . THR A 1 384 ? -15.797 -8.625 -5.117 1 86.69 384 THR A N 1
ATOM 2983 C CA . THR A 1 384 ? -17.219 -8.93 -5.246 1 86.69 384 THR A CA 1
ATOM 2984 C C . THR A 1 384 ? -17.5 -10.367 -4.816 1 86.69 384 THR A C 1
ATOM 2986 O O . THR A 1 384 ? -18.359 -10.609 -3.965 1 86.69 384 THR A O 1
ATOM 2989 N N . VAL A 1 385 ? -16.688 -11.234 -5.352 1 88.44 385 VAL A N 1
ATOM 2990 C CA . VAL A 1 385 ? -16.953 -12.648 -5.094 1 88.44 385 VAL A CA 1
ATOM 2991 C C . VAL A 1 385 ? -16.438 -13.023 -3.703 1 88.44 385 VAL A C 1
ATOM 2993 O O . VAL A 1 385 ? -17.062 -13.812 -2.998 1 88.44 385 VAL A O 1
ATOM 2996 N N . TYR A 1 386 ? -15.312 -12.438 -3.363 1 85.31 386 TYR A N 1
ATOM 2997 C CA . TYR A 1 386 ? -14.703 -12.789 -2.086 1 85.31 386 TYR A CA 1
ATOM 2998 C C . TYR A 1 386 ? -14.922 -11.688 -1.055 1 85.31 386 TYR A C 1
ATOM 3000 O O . TYR A 1 386 ? -14.195 -11.609 -0.062 1 85.31 386 TYR A O 1
ATOM 3008 N N . ARG A 1 387 ? -15.883 -10.758 -1.182 1 70.62 387 ARG A N 1
ATOM 3009 C CA . ARG A 1 387 ? -16.141 -9.648 -0.272 1 70.62 387 ARG A CA 1
ATOM 3010 C C . ARG A 1 387 ? -16.344 -10.148 1.155 1 70.62 387 ARG A C 1
ATOM 3012 O O . ARG A 1 387 ? -16.953 -11.195 1.372 1 70.62 387 ARG A O 1
ATOM 3019 N N . SER A 1 388 ? -15.641 -9.25 2.055 1 57 388 SER A N 1
ATOM 3020 C CA . SER A 1 388 ? -15.734 -9.523 3.486 1 57 388 SER A CA 1
ATOM 3021 C C . SER A 1 388 ? -17.141 -9.234 4.016 1 57 388 SER A C 1
ATOM 3023 O O . SER A 1 388 ? -17.812 -8.328 3.521 1 57 388 SER A O 1
ATOM 3025 N N . GLY A 1 389 ? -17.938 -9.961 4.664 1 50.53 389 GLY A N 1
ATOM 3026 C CA . GLY A 1 389 ? -19.188 -9.664 5.359 1 50.53 389 GLY A CA 1
ATOM 3027 C C . GLY A 1 389 ? -20.312 -10.602 4.98 1 50.53 389 GLY A C 1
ATOM 3028 O O . GLY A 1 389 ? -21.484 -10.266 5.16 1 50.53 389 GLY A O 1
ATOM 3029 N N . GLY A 1 390 ? -20.031 -11.609 4.547 1 46.22 390 GLY A N 1
ATOM 3030 C CA . GLY A 1 390 ? -21.031 -12.656 4.391 1 46.22 390 GLY A CA 1
ATOM 3031 C C . GLY A 1 390 ? -21.391 -12.938 2.943 1 46.22 390 GLY A C 1
ATOM 3032 O O . GLY A 1 390 ? -21.281 -12.047 2.09 1 46.22 390 GLY A O 1
ATOM 3033 N N . VAL A 1 391 ? -21.078 -13.992 2.477 1 48.62 391 VAL A N 1
ATOM 3034 C CA . VAL A 1 391 ? -21.344 -14.461 1.121 1 48.62 391 VAL A CA 1
ATOM 3035 C C . VAL A 1 391 ? -22.828 -14.289 0.811 1 48.62 391 VAL A C 1
ATOM 3037 O O . VAL A 1 391 ? -23.688 -14.938 1.438 1 48.62 391 VAL A O 1
ATOM 3040 N N . HIS A 1 392 ? -23.125 -13.109 0.273 1 57.81 392 HIS A N 1
ATOM 3041 C CA . HIS A 1 392 ? -24.422 -13.094 -0.375 1 57.81 392 HIS A CA 1
ATOM 3042 C C . HIS A 1 392 ? -24.391 -13.828 -1.715 1 57.81 392 HIS A C 1
ATOM 3044 O O . HIS A 1 392 ? -23.906 -13.273 -2.711 1 57.81 392 HIS A O 1
ATOM 3050 N N . PHE A 1 393 ? -24.641 -15.133 -1.681 1 61.16 393 PHE A N 1
ATOM 3051 C CA . PHE A 1 393 ? -24.438 -16.078 -2.777 1 61.16 393 PHE A CA 1
ATOM 3052 C C . PHE A 1 393 ? -25.031 -15.531 -4.07 1 61.16 393 PHE A C 1
ATOM 3054 O O . PHE A 1 393 ? -24.438 -15.68 -5.145 1 61.16 393 PHE A O 1
ATOM 3061 N N . LYS A 1 394 ? -26.156 -14.852 -3.863 1 59.88 394 LYS A N 1
ATOM 3062 C CA . LYS A 1 394 ? -26.781 -14.352 -5.086 1 59.88 394 LYS A CA 1
ATOM 3063 C C . LYS A 1 394 ? -25.938 -13.25 -5.723 1 59.88 394 LYS A C 1
ATOM 3065 O O . LYS A 1 394 ? -25.688 -13.281 -6.93 1 59.88 394 LYS A O 1
ATOM 3070 N N . THR A 1 395 ? -25.594 -12.406 -4.871 1 68.62 395 THR A N 1
ATOM 3071 C CA . THR A 1 395 ? -24.797 -11.305 -5.398 1 68.62 395 THR A CA 1
ATOM 3072 C C . THR A 1 395 ? -23.453 -11.805 -5.898 1 68.62 395 THR A C 1
ATOM 3074 O O . THR A 1 395 ? -22.922 -11.305 -6.895 1 68.62 395 THR A O 1
ATOM 3077 N N . ASN A 1 396 ? -23.125 -12.906 -5.371 1 81.06 396 ASN A N 1
ATOM 3078 C CA . ASN A 1 396 ? -21.812 -13.453 -5.738 1 81.06 396 ASN A CA 1
ATOM 3079 C C . ASN A 1 396 ? -21.859 -14.164 -7.086 1 81.06 396 ASN A C 1
ATOM 3081 O O . ASN A 1 396 ? -20.953 -14.023 -7.898 1 81.06 396 ASN A O 1
ATOM 3085 N N . ILE A 1 397 ? -23 -14.805 -7.324 1 84.69 397 ILE A N 1
ATOM 3086 C CA . ILE A 1 397 ? -23.078 -15.586 -8.555 1 84.69 397 ILE A CA 1
ATOM 3087 C C . ILE A 1 397 ? -23.266 -14.648 -9.742 1 84.69 397 ILE A C 1
ATOM 3089 O O . ILE A 1 397 ? -22.75 -14.906 -10.836 1 84.69 397 ILE A O 1
ATOM 3093 N N . GLU A 1 398 ? -24 -13.586 -9.531 1 86.31 398 GLU A N 1
ATOM 3094 C CA . GLU A 1 398 ? -24.156 -12.609 -10.602 1 86.31 398 GLU A CA 1
ATOM 3095 C C . GLU A 1 398 ? -22.828 -11.945 -10.945 1 86.31 398 GLU A C 1
ATOM 3097 O O . GLU A 1 398 ? -22.516 -11.75 -12.125 1 86.31 398 GLU A O 1
ATOM 3102 N N . ALA A 1 399 ? -22.172 -11.648 -9.938 1 90.94 399 ALA A N 1
ATOM 3103 C CA . ALA A 1 399 ? -20.859 -11.047 -10.156 1 90.94 399 ALA A CA 1
ATOM 3104 C C . ALA A 1 399 ? -19.922 -12.016 -10.875 1 90.94 399 ALA A C 1
ATOM 3106 O O . ALA A 1 399 ? -19.172 -11.617 -11.766 1 90.94 399 ALA A O 1
ATOM 3107 N N . ALA A 1 400 ? -19.969 -13.25 -10.523 1 94.38 400 ALA A N 1
ATOM 3108 C CA . ALA A 1 400 ? -19.125 -14.266 -11.141 1 94.38 400 ALA A CA 1
ATOM 3109 C C . ALA A 1 400 ? -19.438 -14.414 -12.625 1 94.38 400 ALA A C 1
ATOM 3111 O O . ALA A 1 400 ? -18.531 -14.477 -13.461 1 94.38 400 ALA A O 1
ATOM 3112 N N . TRP A 1 401 ? -20.672 -14.43 -12.898 1 93.5 401 TRP A N 1
ATOM 3113 C CA . TRP A 1 401 ? -21.062 -14.594 -14.297 1 93.5 401 TRP A CA 1
ATOM 3114 C C . TRP A 1 401 ? -20.719 -13.344 -15.102 1 93.5 401 TRP A C 1
ATOM 3116 O O . TRP A 1 401 ? -20.391 -13.445 -16.281 1 93.5 401 TRP A O 1
ATOM 3126 N N . ASP A 1 402 ? -20.859 -12.211 -14.453 1 94.56 402 ASP A N 1
ATOM 3127 C CA . ASP A 1 402 ? -20.438 -10.992 -15.141 1 94.56 402 ASP A CA 1
ATOM 3128 C C . ASP A 1 402 ? -18.938 -11.039 -15.477 1 94.56 402 ASP A C 1
ATOM 3130 O O . ASP A 1 402 ? -18.531 -10.664 -16.578 1 94.56 402 ASP A O 1
ATOM 3134 N N . ILE A 1 403 ? -18.156 -11.5 -14.633 1 96.88 403 ILE A N 1
ATOM 3135 C CA . ILE A 1 403 ? -16.719 -11.625 -14.836 1 96.88 403 ILE A CA 1
ATOM 3136 C C . ILE A 1 403 ? -16.438 -12.656 -15.93 1 96.88 403 ILE A C 1
ATOM 3138 O O . ILE A 1 403 ? -15.57 -12.445 -16.781 1 96.88 403 ILE A O 1
ATOM 3142 N N . HIS A 1 404 ? -17.172 -13.727 -15.875 1 96.44 404 HIS A N 1
ATOM 3143 C CA . HIS A 1 404 ? -17.031 -14.758 -16.906 1 96.44 404 HIS A CA 1
ATOM 3144 C C . HIS A 1 404 ? -17.297 -14.195 -18.297 1 96.44 404 HIS A C 1
ATOM 3146 O O . HIS A 1 404 ? -16.516 -14.438 -19.219 1 96.44 404 HIS A O 1
ATOM 3152 N N . ARG A 1 405 ? -18.344 -13.438 -18.359 1 95.12 405 ARG A N 1
ATOM 3153 C CA . ARG A 1 405 ? -18.703 -12.852 -19.641 1 95.12 405 ARG A CA 1
ATOM 3154 C C . ARG A 1 405 ? -17.609 -11.906 -20.141 1 95.12 405 ARG A C 1
ATOM 3156 O O . ARG A 1 405 ? -17.25 -11.93 -21.312 1 95.12 405 ARG A O 1
ATOM 3163 N N . LYS A 1 406 ? -17.188 -11.164 -19.281 1 95.75 406 LYS A N 1
ATOM 3164 C CA . LYS A 1 406 ? -16.156 -10.195 -19.656 1 95.75 406 LYS A CA 1
ATOM 3165 C C . LYS A 1 406 ? -14.852 -10.883 -20.031 1 95.75 406 LYS A C 1
ATOM 3167 O O . LYS A 1 406 ? -14.148 -10.445 -20.938 1 95.75 406 LYS A O 1
ATOM 3172 N N . LEU A 1 407 ? -14.477 -11.914 -19.359 1 96 407 LEU A N 1
ATOM 3173 C CA . LEU A 1 407 ? -13.281 -12.688 -19.688 1 96 407 LEU A CA 1
ATOM 3174 C C . LEU A 1 407 ? -13.422 -13.352 -21.062 1 96 407 LEU A C 1
ATOM 3176 O O . LEU A 1 407 ? -12.469 -13.398 -21.844 1 96 407 LEU A O 1
ATOM 3180 N N . GLN A 1 408 ? -14.602 -13.805 -21.297 1 93.38 408 GLN A N 1
ATOM 3181 C CA . GLN A 1 408 ? -14.859 -14.406 -22.594 1 93.38 408 GLN A CA 1
ATOM 3182 C C . GLN A 1 408 ? -14.766 -13.359 -23.703 1 93.38 408 GLN A C 1
ATOM 3184 O O . GLN A 1 408 ? -14.289 -13.656 -24.812 1 93.38 408 GLN A O 1
ATOM 3189 N N . ALA A 1 409 ? -15.234 -12.227 -23.359 1 91.88 409 ALA A N 1
ATOM 3190 C CA . ALA A 1 409 ? -15.148 -11.141 -24.344 1 91.88 409 ALA A CA 1
ATOM 3191 C C . ALA A 1 409 ? -13.703 -10.797 -24.656 1 91.88 409 ALA A C 1
ATOM 3193 O O . ALA A 1 409 ? -13.359 -10.523 -25.812 1 91.88 409 ALA A O 1
ATOM 3194 N N . ILE A 1 410 ? -12.875 -10.781 -23.703 1 92 410 ILE A N 1
ATOM 3195 C CA . ILE A 1 410 ? -11.461 -10.508 -23.906 1 92 410 ILE A CA 1
ATOM 3196 C C . ILE A 1 410 ? -10.844 -11.586 -24.797 1 92 410 ILE A C 1
ATOM 3198 O O . ILE A 1 410 ? -10.094 -11.273 -25.734 1 92 410 ILE A O 1
ATOM 3202 N N . LYS A 1 411 ? -11.148 -12.781 -24.516 1 89.06 411 LYS A N 1
ATOM 3203 C CA . LYS A 1 411 ? -10.648 -13.914 -25.297 1 89.06 411 LYS A CA 1
ATOM 3204 C C . LYS A 1 411 ? -11.062 -13.805 -26.766 1 89.06 411 LYS A C 1
ATOM 3206 O O . LYS A 1 411 ? -10.242 -13.992 -27.656 1 89.06 411 LYS A O 1
ATOM 3211 N N . LEU A 1 412 ? -12.273 -13.438 -26.969 1 85.69 412 LEU A N 1
ATOM 3212 C CA . LEU A 1 412 ? -12.805 -13.312 -28.312 1 85.69 412 LEU A CA 1
ATOM 3213 C C . LEU A 1 412 ? -12.148 -12.148 -29.047 1 85.69 412 LEU A C 1
ATOM 3215 O O . LEU A 1 412 ? -11.844 -12.25 -30.25 1 85.69 412 LEU A O 1
ATOM 3219 N N . ASN A 1 413 ? -11.953 -11.125 -28.344 1 83.88 413 ASN A N 1
ATOM 3220 C CA . ASN A 1 413 ? -11.305 -9.961 -28.953 1 83.88 413 ASN A CA 1
ATOM 3221 C C . ASN A 1 413 ? -9.875 -10.273 -29.359 1 83.88 413 ASN A C 1
ATOM 3223 O O . ASN A 1 413 ? -9.406 -9.781 -30.391 1 83.88 413 ASN A O 1
ATOM 3227 N N . LEU A 1 414 ? -9.188 -11 -28.578 1 85 414 LEU A N 1
ATOM 3228 C CA . LEU A 1 414 ? -7.809 -11.375 -28.875 1 85 414 LEU A CA 1
ATOM 3229 C C . LEU A 1 414 ? -7.75 -12.281 -30.109 1 85 414 LEU A C 1
ATOM 3231 O O . LEU A 1 414 ? -6.859 -12.133 -30.953 1 85 414 LEU A O 1
ATOM 3235 N N . GLU A 1 415 ? -8.602 -13.125 -30.234 1 79.06 415 GLU A N 1
ATOM 3236 C CA . GLU A 1 415 ? -8.625 -14.062 -31.344 1 79.06 415 GLU A CA 1
ATOM 3237 C C . GLU A 1 415 ? -9.031 -13.359 -32.656 1 79.06 415 GLU A C 1
ATOM 3239 O O . GLU A 1 415 ? -8.414 -13.57 -33.688 1 79.06 415 GLU A O 1
ATOM 3244 N N . ASP A 1 416 ? -9.961 -12.555 -32.469 1 73.06 416 ASP A N 1
ATOM 3245 C CA . ASP A 1 416 ? -10.523 -11.898 -33.656 1 73.06 416 ASP A CA 1
ATOM 3246 C C . ASP A 1 416 ? -9.602 -10.789 -34.156 1 73.06 416 ASP A C 1
ATOM 3248 O O . ASP A 1 416 ? -9.305 -10.719 -35.344 1 73.06 416 ASP A O 1
ATOM 3252 N N . LYS A 1 417 ? -9.156 -10.078 -33.125 1 66.62 417 LYS A N 1
ATOM 3253 C CA . LYS A 1 417 ? -8.461 -8.859 -33.531 1 66.62 417 LYS A CA 1
ATOM 3254 C C . LYS A 1 417 ? -6.973 -9.125 -33.75 1 66.62 417 LYS A C 1
ATOM 3256 O O . LYS A 1 417 ? -6.363 -8.578 -34.656 1 66.62 417 LYS A O 1
ATOM 3261 N N . LEU A 1 418 ? -6.504 -9.992 -32.906 1 67.12 418 LEU A N 1
ATOM 3262 C CA . LEU A 1 418 ? -5.051 -10.133 -32.938 1 67.12 418 LEU A CA 1
ATOM 3263 C C . LEU A 1 418 ? -4.656 -11.531 -33.438 1 67.12 418 LEU A C 1
ATOM 3265 O O . LEU A 1 418 ? -3.471 -11.836 -33.562 1 67.12 418 LEU A O 1
ATOM 3269 N N . GLN A 1 419 ? -5.711 -12.375 -33.75 1 66.81 419 GLN A N 1
ATOM 3270 C CA . GLN A 1 419 ? -5.445 -13.758 -34.125 1 66.81 419 GLN A CA 1
ATOM 3271 C C . GLN A 1 419 ? -4.574 -14.453 -33.062 1 66.81 419 GLN A C 1
ATOM 3273 O O . GLN A 1 419 ? -3.621 -15.148 -33.406 1 66.81 419 GLN A O 1
ATOM 3278 N N . PHE A 1 420 ? -4.824 -14.031 -31.969 1 72.38 420 PHE A N 1
ATOM 3279 C CA . PHE A 1 420 ? -4.129 -14.539 -30.797 1 72.38 420 PHE A CA 1
ATOM 3280 C C . PHE A 1 420 ? -5.051 -15.422 -29.969 1 72.38 420 PHE A C 1
ATOM 3282 O O . PHE A 1 420 ? -5.793 -14.922 -29.109 1 72.38 420 PHE A O 1
ATOM 3289 N N . ASP A 1 421 ? -5.004 -16.734 -30.328 1 74.88 421 ASP A N 1
ATOM 3290 C CA . ASP A 1 421 ? -5.867 -17.688 -29.641 1 74.88 421 ASP A CA 1
ATOM 3291 C C . ASP A 1 421 ? -5.215 -18.203 -28.359 1 74.88 421 ASP A C 1
ATOM 3293 O O . ASP A 1 421 ? -4.086 -18.703 -28.391 1 74.88 421 ASP A O 1
ATOM 3297 N N . LEU A 1 422 ? -6 -18.125 -27.359 1 74 422 LEU A N 1
ATOM 3298 C CA . LEU A 1 422 ? -5.434 -18.484 -26.062 1 74 422 LEU A CA 1
ATOM 3299 C C . LEU A 1 422 ? -5.406 -20 -25.891 1 74 422 LEU A C 1
ATOM 3301 O O . LEU A 1 422 ? -4.738 -20.5 -24.984 1 74 422 LEU A O 1
ATOM 3305 N N . GLN A 1 423 ? -6.078 -20.812 -26.844 1 71.19 423 GLN A N 1
ATOM 3306 C CA . GLN A 1 423 ? -6.242 -22.219 -26.516 1 71.19 423 GLN A CA 1
ATOM 3307 C C . GLN A 1 423 ? -5.848 -23.109 -27.688 1 71.19 423 GLN A C 1
ATOM 3309 O O . GLN A 1 423 ? -5.586 -24.297 -27.516 1 71.19 423 GLN A O 1
ATOM 3314 N N . SER A 1 424 ? -5.859 -22.594 -28.859 1 67.19 424 SER A N 1
ATOM 3315 C CA . SER A 1 424 ? -5.758 -23.547 -29.969 1 67.19 424 SER A CA 1
ATOM 3316 C C . SER A 1 424 ? -4.531 -23.266 -30.828 1 67.19 424 SER A C 1
ATOM 3318 O O . SER A 1 424 ? -4.359 -23.875 -31.891 1 67.19 424 SER A O 1
ATOM 3320 N N . SER A 1 425 ? -3.477 -22.969 -30.25 1 66.94 425 SER A N 1
ATOM 3321 C CA . SER A 1 425 ? -2.387 -22.719 -31.188 1 66.94 425 SER A CA 1
ATOM 3322 C C . SER A 1 425 ? -1.475 -23.938 -31.297 1 66.94 425 SER A C 1
ATOM 3324 O O . SER A 1 425 ? -1.253 -24.656 -30.312 1 66.94 425 SER A O 1
ATOM 3326 N N . ALA A 1 426 ? -1.246 -24.328 -32.531 1 64.81 426 ALA A N 1
ATOM 3327 C CA . ALA A 1 426 ? -0.285 -25.406 -32.75 1 64.81 426 ALA A CA 1
ATOM 3328 C C . ALA A 1 426 ? 1.076 -25.062 -32.156 1 64.81 426 ALA A C 1
ATOM 3330 O O . ALA A 1 426 ? 1.766 -25.938 -31.625 1 64.81 426 ALA A O 1
ATOM 3331 N N . HIS A 1 427 ? 1.422 -23.828 -32.281 1 76.38 427 HIS A N 1
ATOM 3332 C CA . HIS A 1 427 ? 2.678 -23.344 -31.688 1 76.38 427 HIS A CA 1
ATOM 3333 C C . HIS A 1 427 ? 2.449 -22.156 -30.781 1 76.38 427 HIS A C 1
ATOM 3335 O O . HIS A 1 427 ? 2.701 -21.016 -31.156 1 76.38 427 HIS A O 1
ATOM 3341 N N . PRO A 1 428 ? 2.148 -22.516 -29.656 1 82.88 428 PRO A N 1
ATOM 3342 C CA . PRO A 1 428 ? 1.803 -21.422 -28.75 1 82.88 428 PRO A CA 1
ATOM 3343 C C . PRO A 1 428 ? 3.008 -20.562 -28.375 1 82.88 428 PRO A C 1
ATOM 3345 O O . PRO A 1 428 ? 4.102 -21.094 -28.156 1 82.88 428 PRO A O 1
ATOM 3348 N N . THR A 1 429 ? 2.803 -19.297 -28.531 1 85.5 429 THR A N 1
ATOM 3349 C CA . THR A 1 429 ? 3.816 -18.359 -28.062 1 85.5 429 THR A CA 1
ATOM 3350 C C . THR A 1 429 ? 3.795 -18.25 -26.531 1 85.5 429 THR A C 1
ATOM 3352 O O . THR A 1 429 ? 2.848 -18.719 -25.891 1 85.5 429 THR A O 1
ATOM 3355 N N . LEU A 1 430 ? 4.82 -17.781 -26 1 90.06 430 LEU A N 1
ATOM 3356 C CA . LEU A 1 430 ? 4.891 -17.594 -24.562 1 90.06 430 LEU A CA 1
ATOM 3357 C C . LEU A 1 430 ? 3.814 -16.609 -24.094 1 90.06 430 LEU A C 1
ATOM 3359 O O . LEU A 1 430 ? 3.248 -16.781 -23 1 90.06 430 LEU A O 1
ATOM 3363 N N . GLU A 1 431 ? 3.592 -15.594 -24.812 1 90.75 431 GLU A N 1
ATOM 3364 C CA . GLU A 1 431 ? 2.549 -14.633 -24.484 1 90.75 431 GLU A CA 1
ATOM 3365 C C . GLU A 1 431 ? 1.179 -15.297 -24.406 1 90.75 431 GLU A C 1
ATOM 3367 O O . GLU A 1 431 ? 0.366 -14.977 -23.547 1 90.75 431 GLU A O 1
ATOM 3372 N N . GLN A 1 432 ? 0.978 -16.219 -25.312 1 90.81 432 GLN A N 1
ATOM 3373 C CA . GLN A 1 432 ? -0.277 -16.969 -25.312 1 90.81 432 GLN A CA 1
ATOM 3374 C C . GLN A 1 432 ? -0.4 -17.828 -24.062 1 90.81 432 GLN A C 1
ATOM 3376 O O . GLN A 1 432 ? -1.479 -17.938 -23.469 1 90.81 432 GLN A O 1
ATOM 3381 N N . LEU A 1 433 ? 0.668 -18.391 -23.75 1 92.62 433 LEU A N 1
ATOM 3382 C CA . LEU A 1 433 ? 0.665 -19.234 -22.547 1 92.62 433 LEU A CA 1
ATOM 3383 C C . LEU A 1 433 ? 0.354 -18.406 -21.312 1 92.62 433 LEU A C 1
ATOM 3385 O O . LEU A 1 433 ? -0.481 -18.797 -20.484 1 92.62 433 LEU A O 1
ATOM 3389 N N . PHE A 1 434 ? 1.016 -17.266 -21.203 1 94.56 434 PHE A N 1
ATOM 3390 C CA . PHE A 1 434 ? 0.812 -16.422 -20.031 1 94.56 434 PHE A CA 1
ATOM 3391 C C . PHE A 1 434 ? -0.638 -15.953 -19.953 1 94.56 434 PHE A C 1
ATOM 3393 O O . PHE A 1 434 ? -1.267 -16.062 -18.891 1 94.56 434 PHE A O 1
ATOM 3400 N N . LEU A 1 435 ? -1.158 -15.508 -21.016 1 94.38 435 LEU A N 1
ATOM 3401 C CA . LEU A 1 435 ? -2.518 -14.977 -21.031 1 94.38 435 LEU A CA 1
ATOM 3402 C C . LEU A 1 435 ? -3.535 -16.078 -20.781 1 94.38 435 LEU A C 1
ATOM 3404 O O . LEU A 1 435 ? -4.562 -15.859 -20.125 1 94.38 435 LEU A O 1
ATOM 3408 N N . SER A 1 436 ? -3.254 -17.219 -21.328 1 93.62 436 SER A N 1
ATOM 3409 C CA . SER A 1 436 ? -4.125 -18.359 -21.062 1 93.62 436 SER A CA 1
ATOM 3410 C C . SER A 1 436 ? -4.148 -18.719 -19.578 1 93.62 436 SER A C 1
ATOM 3412 O O . SER A 1 436 ? -5.211 -19 -19.016 1 93.62 436 SER A O 1
ATOM 3414 N N . ASN A 1 437 ? -2.963 -18.75 -19.016 1 95.62 437 ASN A N 1
ATOM 3415 C CA . ASN A 1 437 ? -2.875 -19 -17.578 1 95.62 437 ASN A CA 1
ATOM 3416 C C . ASN A 1 437 ? -3.67 -17.969 -16.781 1 95.62 437 ASN A C 1
ATOM 3418 O O . ASN A 1 437 ? -4.43 -18.328 -15.883 1 95.62 437 ASN A O 1
ATOM 3422 N N . PHE A 1 438 ? -3.463 -16.703 -17.141 1 96.94 438 PHE A N 1
ATOM 3423 C CA . PHE A 1 438 ? -4.141 -15.641 -16.422 1 96.94 438 PHE A CA 1
ATOM 3424 C C . PHE A 1 438 ? -5.652 -15.75 -16.578 1 96.94 438 PHE A C 1
ATOM 3426 O O . PHE A 1 438 ? -6.398 -15.594 -15.617 1 96.94 438 PHE A O 1
ATOM 3433 N N . HIS A 1 439 ? -6.055 -15.984 -17.75 1 96.12 439 HIS A N 1
ATOM 3434 C CA . HIS A 1 439 ? -7.477 -16.109 -18.062 1 96.12 439 HIS A CA 1
ATOM 3435 C C . HIS A 1 439 ? -8.109 -17.25 -17.297 1 96.12 439 HIS A C 1
ATOM 3437 O O . HIS A 1 439 ? -9.086 -17.062 -16.562 1 96.12 439 HIS A O 1
ATOM 3443 N N . ASN A 1 440 ? -7.605 -18.391 -17.422 1 96.88 440 ASN A N 1
ATOM 3444 C CA . ASN A 1 440 ? -8.18 -19.578 -16.812 1 96.88 440 ASN A CA 1
ATOM 3445 C C . ASN A 1 440 ? -8.055 -19.531 -15.281 1 96.88 440 ASN A C 1
ATOM 3447 O O . ASN A 1 440 ? -8.961 -19.969 -14.57 1 96.88 440 ASN A O 1
ATOM 3451 N N . HIS A 1 441 ? -6.945 -19.078 -14.812 1 97.88 441 HIS A N 1
ATOM 3452 C CA . HIS A 1 441 ? -6.773 -18.984 -13.367 1 97.88 441 HIS A CA 1
ATOM 3453 C C . HIS A 1 441 ? -7.781 -18.016 -12.758 1 97.88 441 HIS A C 1
ATOM 3455 O O . HIS A 1 441 ? -8.281 -18.234 -11.656 1 97.88 441 HIS A O 1
ATOM 3461 N N . SER A 1 442 ? -8.031 -16.906 -13.43 1 97.88 442 SER A N 1
ATOM 3462 C CA . SER A 1 442 ? -9.047 -15.961 -12.961 1 97.88 442 SER A CA 1
ATOM 3463 C C . SER A 1 442 ? -10.422 -16.609 -12.906 1 97.88 442 SER A C 1
ATOM 3465 O O . SER A 1 442 ? -11.195 -16.375 -11.969 1 97.88 442 SER A O 1
ATOM 3467 N N . LEU A 1 443 ? -10.664 -17.422 -13.836 1 97.5 443 LEU A N 1
ATOM 3468 C CA . LEU A 1 443 ? -11.922 -18.156 -13.828 1 97.5 443 LEU A CA 1
ATOM 3469 C C . LEU A 1 443 ? -11.969 -19.125 -12.656 1 97.5 443 LEU A C 1
ATOM 3471 O O . LEU A 1 443 ? -12.984 -19.234 -11.969 1 97.5 443 LEU A O 1
ATOM 3475 N N . ILE A 1 444 ? -10.953 -19.812 -12.484 1 98.06 444 ILE A N 1
ATOM 3476 C CA . ILE A 1 444 ? -10.859 -20.781 -11.398 1 98.06 444 ILE A CA 1
ATOM 3477 C C . ILE A 1 444 ? -11.141 -20.094 -10.07 1 98.06 444 ILE A C 1
ATOM 3479 O O . ILE A 1 444 ? -11.992 -20.531 -9.297 1 98.06 444 ILE A O 1
ATOM 3483 N N . LEU A 1 445 ? -10.484 -19.016 -9.852 1 97.5 445 LEU A N 1
ATOM 3484 C CA . LEU A 1 445 ? -10.625 -18.344 -8.57 1 97.5 445 LEU A CA 1
ATOM 3485 C C . LEU A 1 445 ? -12.016 -17.734 -8.43 1 97.5 445 LEU A C 1
ATOM 3487 O O . LEU A 1 445 ? -12.562 -17.672 -7.328 1 97.5 445 LEU A O 1
ATOM 3491 N N . THR A 1 446 ? -12.555 -17.281 -9.492 1 96.62 446 THR A N 1
ATOM 3492 C CA . THR A 1 446 ? -13.875 -16.672 -9.461 1 96.62 446 THR A CA 1
ATOM 3493 C C . THR A 1 446 ? -14.953 -17.703 -9.133 1 96.62 446 THR A C 1
ATOM 3495 O O . THR A 1 446 ? -15.922 -17.391 -8.43 1 96.62 446 THR A O 1
ATOM 3498 N N . PHE A 1 447 ? -14.766 -18.922 -9.539 1 96 447 PHE A N 1
ATOM 3499 C CA . PHE A 1 447 ? -15.844 -19.891 -9.43 1 96 447 PHE A CA 1
ATOM 3500 C C . PHE A 1 447 ? -15.516 -20.938 -8.383 1 96 447 PHE A C 1
ATOM 3502 O O . PHE A 1 447 ? -16.375 -21.766 -8.039 1 96 447 PHE A O 1
ATOM 3509 N N . ARG A 1 448 ? -14.406 -20.953 -7.879 1 94.75 448 ARG A N 1
ATOM 3510 C CA . ARG A 1 448 ? -13.977 -21.906 -6.863 1 94.75 448 ARG A CA 1
ATOM 3511 C C . ARG A 1 448 ? -14.922 -21.891 -5.668 1 94.75 448 ARG A C 1
ATOM 3513 O O . ARG A 1 448 ? -15.242 -22.953 -5.113 1 94.75 448 ARG A O 1
ATOM 3520 N N . PRO A 1 449 ? -15.398 -20.766 -5.191 1 90.81 449 PRO A N 1
ATOM 3521 C CA . PRO A 1 449 ? -16.312 -20.766 -4.043 1 90.81 449 PRO A CA 1
ATOM 3522 C C . PRO A 1 449 ? -17.562 -21.625 -4.273 1 90.81 449 PRO A C 1
ATOM 3524 O O . PRO A 1 449 ? -18.109 -22.188 -3.326 1 90.81 449 PRO A O 1
ATOM 3527 N N . PHE A 1 450 ? -17.969 -21.766 -5.461 1 90 450 PHE A N 1
ATOM 3528 C CA . PHE A 1 450 ? -19.156 -22.531 -5.762 1 90 450 PHE A CA 1
ATOM 3529 C C . PHE A 1 450 ? -18.875 -24.031 -5.668 1 90 450 PHE A C 1
ATOM 3531 O O . PHE A 1 450 ? -19.766 -24.812 -5.324 1 90 450 PHE A O 1
ATOM 3538 N N . LEU A 1 451 ? -17.672 -24.406 -5.988 1 92.12 451 LEU A N 1
ATOM 3539 C CA . LEU A 1 451 ? -17.266 -25.781 -5.773 1 92.12 451 LEU A CA 1
ATOM 3540 C C . LEU A 1 451 ? -17.297 -26.141 -4.289 1 92.12 451 LEU A C 1
ATOM 3542 O O . LEU A 1 451 ? -17.781 -27.203 -3.908 1 92.12 451 LEU A O 1
ATOM 3546 N N . ILE A 1 452 ? -16.781 -25.266 -3.561 1 88.25 452 ILE A N 1
ATOM 3547 C CA . ILE A 1 452 ? -16.719 -25.484 -2.117 1 88.25 452 ILE A CA 1
ATOM 3548 C C . ILE A 1 452 ? -18.125 -25.516 -1.535 1 88.25 452 ILE A C 1
ATOM 3550 O O . ILE A 1 452 ? -18.438 -26.359 -0.69 1 88.25 452 ILE A O 1
ATOM 3554 N N . PHE A 1 453 ? -18.922 -24.703 -2.035 1 84.12 453 PHE A N 1
ATOM 3555 C CA . PHE A 1 453 ? -20.297 -24.641 -1.565 1 84.12 453 PHE A CA 1
ATOM 3556 C C . PHE A 1 453 ? -21.047 -25.938 -1.897 1 84.12 453 PHE A C 1
ATOM 3558 O O . PHE A 1 453 ? -21.859 -26.406 -1.103 1 84.12 453 PHE A O 1
ATOM 3565 N N . HIS A 1 454 ? -20.844 -26.438 -2.969 1 86 454 HIS A N 1
ATOM 3566 C CA . HIS A 1 454 ? -21.547 -27.625 -3.41 1 86 454 HIS A CA 1
ATOM 3567 C C . HIS A 1 454 ? -21.25 -28.812 -2.496 1 86 454 HIS A C 1
ATOM 3569 O O . HIS A 1 454 ? -22.141 -29.594 -2.156 1 86 454 HIS A O 1
ATOM 3575 N N . ILE A 1 455 ? -20.109 -29 -2.117 1 83.56 455 ILE A N 1
ATOM 3576 C CA . ILE A 1 455 ? -19.75 -30.094 -1.231 1 83.56 455 ILE A CA 1
ATOM 3577 C C . ILE A 1 455 ? -20.391 -29.891 0.14 1 83.56 455 ILE A C 1
ATOM 3579 O O . ILE A 1 455 ? -20.828 -30.844 0.782 1 83.56 455 ILE A O 1
ATOM 3583 N N . ARG A 1 456 ? -20.359 -28.75 0.518 1 75 456 ARG A N 1
ATOM 3584 C CA . ARG A 1 456 ? -20.953 -28.453 1.818 1 75 456 ARG A CA 1
ATOM 3585 C C . ARG A 1 456 ? -22.453 -28.719 1.808 1 75 456 ARG A C 1
ATOM 3587 O O . ARG A 1 456 ? -23.016 -29.172 2.807 1 75 456 ARG A O 1
ATOM 3594 N N . GLN A 1 457 ? -23.047 -28.422 0.741 1 73.94 457 GLN A N 1
ATOM 3595 C CA . GLN A 1 457 ? -24.469 -28.703 0.585 1 73.94 457 GLN A CA 1
ATOM 3596 C C . GLN A 1 457 ? -24.734 -30.219 0.617 1 73.94 457 GLN A C 1
ATOM 3598 O O . GLN A 1 457 ? -25.75 -30.656 1.153 1 73.94 457 GLN A O 1
ATOM 3603 N N . GLN A 1 458 ? -23.891 -30.891 0.056 1 75.38 458 GLN A N 1
ATOM 3604 C CA . GLN A 1 458 ? -24.031 -32.344 0.005 1 75.38 458 GLN A CA 1
ATOM 3605 C C . GLN A 1 458 ? -23.844 -32.969 1.388 1 75.38 458 GLN A C 1
ATOM 3607 O O . GLN A 1 458 ? -24.438 -34 1.694 1 75.38 458 GLN A O 1
ATOM 3612 N N . THR A 1 459 ? -23.047 -32.469 2.127 1 64.88 459 THR A N 1
ATOM 3613 C CA . THR A 1 459 ? -22.75 -33 3.447 1 64.88 459 THR A CA 1
ATOM 3614 C C . THR A 1 459 ? -23.766 -32.5 4.473 1 64.88 459 THR A C 1
ATOM 3616 O O . THR A 1 459 ? -23.938 -33.125 5.539 1 64.88 459 THR A O 1
ATOM 3619 N N . ALA A 1 460 ? -24.469 -31.5 4.172 1 56.22 460 ALA A N 1
ATOM 3620 C CA . ALA A 1 460 ? -25.5 -31.016 5.094 1 56.22 460 ALA A CA 1
ATOM 3621 C C . ALA A 1 460 ? -26.719 -31.938 5.055 1 56.22 460 ALA A C 1
ATOM 3623 O O . ALA A 1 460 ? -27.281 -32.188 3.984 1 56.22 460 ALA A O 1
ATOM 3624 N N . GLU A 1 461 ? -26.734 -33.25 5.691 1 47.81 461 GLU A N 1
ATOM 3625 C CA . GLU A 1 461 ? -27.688 -34.344 5.875 1 47.81 461 GLU A CA 1
ATOM 3626 C C . GLU A 1 461 ? -29.125 -33.844 5.699 1 47.81 461 GLU A C 1
ATOM 3628 O O . GLU A 1 461 ? -30.016 -34.656 5.438 1 47.81 461 GLU A O 1
ATOM 3633 N N . ARG A 1 462 ? -29.656 -32.969 6.586 1 45.03 462 ARG A N 1
ATOM 3634 C CA . ARG A 1 462 ? -31.031 -33 7.062 1 45.03 462 ARG A CA 1
ATOM 3635 C C . ARG A 1 462 ? -32 -32.781 5.91 1 45.03 462 ARG A C 1
ATOM 3637 O O . ARG A 1 462 ? -33.188 -32.562 6.137 1 45.03 462 ARG A O 1
ATOM 3644 N N . VAL A 1 463 ? -31.547 -32.25 4.715 1 44.06 463 VAL A N 1
ATOM 3645 C CA . VAL A 1 463 ? -32.781 -32.062 3.959 1 44.06 463 VAL A CA 1
ATOM 3646 C C . VAL A 1 463 ? -33.219 -33.375 3.295 1 44.06 463 VAL A C 1
ATOM 3648 O O . VAL A 1 463 ? -32.375 -34.094 2.736 1 44.06 463 VAL A O 1
ATOM 3651 N N . PRO A 1 464 ? -34.344 -33.969 3.572 1 41.16 464 PRO A N 1
ATOM 3652 C CA . PRO A 1 464 ? -34.875 -35.188 2.963 1 41.16 464 PRO A CA 1
ATOM 3653 C C . PRO A 1 464 ? -34.5 -35.312 1.487 1 41.16 464 PRO A C 1
ATOM 3655 O O . PRO A 1 464 ? -34.25 -34.312 0.818 1 41.16 464 PRO A O 1
ATOM 3658 N N . THR A 1 465 ? -34.125 -36.531 0.99 1 42.91 465 THR A N 1
ATOM 3659 C CA . THR A 1 465 ? -33.625 -37.125 -0.239 1 42.91 465 THR A CA 1
ATOM 3660 C C . THR A 1 465 ? -34.25 -36.469 -1.463 1 42.91 465 THR A C 1
ATOM 3662 O O . THR A 1 465 ? -33.625 -36.406 -2.523 1 42.91 465 THR A O 1
ATOM 3665 N N . SER A 1 466 ? -35.562 -36.438 -1.51 1 42.56 466 SER A N 1
ATOM 3666 C CA . SER A 1 466 ? -36.344 -36.219 -2.736 1 42.56 466 SER A CA 1
ATOM 3667 C C . SER A 1 466 ? -36 -34.875 -3.357 1 42.56 466 SER A C 1
ATOM 3669 O O . SER A 1 466 ? -36.094 -34.719 -4.574 1 42.56 466 SER A O 1
ATOM 3671 N N . GLU A 1 467 ? -35.906 -33.75 -2.57 1 43 467 GLU A N 1
ATOM 3672 C CA . GLU A 1 467 ? -35.906 -32.375 -2.998 1 43 467 GLU A CA 1
ATOM 3673 C C . GLU A 1 467 ? -34.469 -31.859 -3.127 1 43 467 GLU A C 1
ATOM 3675 O O . GLU A 1 467 ? -34.219 -30.672 -3.342 1 43 467 GLU A O 1
ATOM 3680 N N . ASN A 1 468 ? -33.5 -32.594 -2.889 1 48.28 468 ASN A N 1
ATOM 3681 C CA . ASN A 1 468 ? -32.094 -32.219 -2.793 1 48.28 468 ASN A CA 1
ATOM 3682 C C . ASN A 1 468 ? -31.469 -32.031 -4.172 1 48.28 468 ASN A C 1
ATOM 3684 O O . ASN A 1 468 ? -30.328 -32.469 -4.406 1 48.28 468 ASN A O 1
ATOM 3688 N N . SER A 1 469 ? -32.188 -31.859 -5.172 1 59.69 469 SER A N 1
ATOM 3689 C CA . SER A 1 469 ? -31.594 -31.719 -6.5 1 59.69 469 SER A CA 1
ATOM 3690 C C . SER A 1 469 ? -30.719 -30.469 -6.586 1 59.69 469 SER A C 1
ATOM 3692 O O . SER A 1 469 ? -31.156 -29.375 -6.258 1 59.69 469 SER A O 1
ATOM 3694 N N . THR A 1 470 ? -29.375 -30.578 -6.637 1 69.88 470 THR A N 1
ATOM 3695 C CA . THR A 1 470 ? -28.438 -29.484 -6.867 1 69.88 470 THR A CA 1
ATOM 3696 C C . THR A 1 470 ? -28.922 -28.562 -7.984 1 69.88 470 THR A C 1
ATOM 3698 O O . THR A 1 470 ? -29.234 -29.031 -9.086 1 69.88 470 THR A O 1
ATOM 3701 N N . PRO A 1 471 ? -29.203 -27.344 -7.609 1 77 471 PRO A N 1
ATOM 3702 C CA . PRO A 1 471 ? -29.641 -26.438 -8.672 1 77 471 PRO A CA 1
ATOM 3703 C C . PRO A 1 471 ? -28.688 -26.422 -9.867 1 77 471 PRO A C 1
ATOM 3705 O O . PRO A 1 471 ? -27.469 -26.531 -9.695 1 77 471 PRO A O 1
ATOM 3708 N N . LEU A 1 472 ? -29.266 -26.438 -11.023 1 80.5 472 LEU A N 1
ATOM 3709 C CA . LEU A 1 472 ? -28.516 -26.5 -12.273 1 80.5 472 LEU A CA 1
ATOM 3710 C C . LEU A 1 472 ? -27.5 -25.359 -12.359 1 80.5 472 LEU A C 1
ATOM 3712 O O . LEU A 1 472 ? -26.422 -25.531 -12.922 1 80.5 472 LEU A O 1
ATOM 3716 N N . TRP A 1 473 ? -27.906 -24.219 -11.859 1 80.56 473 TRP A N 1
ATOM 3717 C CA . TRP A 1 473 ? -27 -23.094 -11.938 1 80.56 473 TRP A CA 1
ATOM 3718 C C . TRP A 1 473 ? -25.719 -23.359 -11.164 1 80.56 473 TRP A C 1
ATOM 3720 O O . TRP A 1 473 ? -24.641 -22.906 -11.555 1 80.56 473 TRP A O 1
ATOM 3730 N N . LEU A 1 474 ? -25.828 -24 -10.078 1 85.81 474 LEU A N 1
ATOM 3731 C CA . LEU A 1 474 ? -24.656 -24.328 -9.266 1 85.81 474 LEU A CA 1
ATOM 3732 C C . LEU A 1 474 ? -23.766 -25.328 -9.984 1 85.81 474 LEU A C 1
ATOM 3734 O O . LEU A 1 474 ? -22.531 -25.188 -9.984 1 85.81 474 LEU A O 1
ATOM 3738 N N . LEU A 1 475 ? -24.375 -26.266 -10.609 1 88.12 475 LEU A N 1
ATOM 3739 C CA . LEU A 1 475 ? -23.609 -27.25 -11.367 1 88.12 475 LEU A CA 1
ATOM 3740 C C . LEU A 1 475 ? -22.859 -26.609 -12.523 1 88.12 475 LEU A C 1
ATOM 3742 O O . LEU A 1 475 ? -21.703 -26.953 -12.789 1 88.12 475 LEU A O 1
ATOM 3746 N N . LYS A 1 476 ? -23.5 -25.703 -13.117 1 89.44 476 LYS A N 1
ATOM 3747 C CA . LYS A 1 476 ? -22.859 -24.984 -14.219 1 89.44 476 LYS A CA 1
ATOM 3748 C C . LYS A 1 476 ? -21.688 -24.156 -13.719 1 89.44 476 LYS A C 1
ATOM 3750 O O . LYS A 1 476 ? -20.641 -24.094 -14.375 1 89.44 476 LYS A O 1
ATOM 3755 N N . ALA A 1 477 ? -21.938 -23.484 -12.641 1 91.56 477 ALA A N 1
ATOM 3756 C CA . ALA A 1 477 ? -20.859 -22.703 -12.055 1 91.56 477 ALA A CA 1
ATOM 3757 C C . ALA A 1 477 ? -19.656 -23.578 -11.711 1 91.56 477 ALA A C 1
ATOM 3759 O O . ALA A 1 477 ? -18.5 -23.203 -11.945 1 91.56 477 ALA A O 1
ATOM 3760 N N . CYS A 1 478 ? -19.922 -24.703 -11.172 1 93.56 478 CYS A N 1
ATOM 3761 C CA . CYS A 1 478 ? -18.844 -25.641 -10.844 1 93.56 478 CYS A CA 1
ATOM 3762 C C . CYS A 1 478 ? -18.125 -26.109 -12.109 1 93.56 478 CYS A C 1
ATOM 3764 O O . CYS A 1 478 ? -16.891 -26.219 -12.117 1 93.56 478 CYS A O 1
ATOM 3766 N N . GLN A 1 479 ? -18.859 -26.312 -13.109 1 94.5 479 GLN A N 1
ATOM 3767 C CA . GLN A 1 479 ? -18.281 -26.812 -14.359 1 94.5 479 GLN A CA 1
ATOM 3768 C C . GLN A 1 479 ? -17.344 -25.781 -14.984 1 94.5 479 GLN A C 1
ATOM 3770 O O . GLN A 1 479 ? -16.344 -26.141 -15.617 1 94.5 479 GLN A O 1
ATOM 3775 N N . VAL A 1 480 ? -17.641 -24.531 -14.812 1 95.69 480 VAL A N 1
ATOM 3776 C CA . VAL A 1 480 ? -16.766 -23.5 -15.359 1 95.69 480 VAL A CA 1
ATOM 3777 C C . VAL A 1 480 ? -15.375 -23.609 -14.758 1 95.69 480 VAL A C 1
ATOM 3779 O O . VAL A 1 480 ? -14.375 -23.531 -15.469 1 95.69 480 VAL A O 1
ATOM 3782 N N . ALA A 1 481 ? -15.312 -23.75 -13.469 1 97.44 481 ALA A N 1
ATOM 3783 C CA . ALA A 1 481 ? -14.031 -23.875 -12.781 1 97.44 481 ALA A CA 1
ATOM 3784 C C . ALA A 1 481 ? -13.281 -25.125 -13.234 1 97.44 481 ALA A C 1
ATOM 3786 O O . ALA A 1 481 ? -12.07 -25.078 -13.461 1 97.44 481 ALA A O 1
ATOM 3787 N N . VAL A 1 482 ? -13.977 -26.203 -13.375 1 97.31 482 VAL A N 1
ATOM 3788 C CA . VAL A 1 482 ? -13.375 -27.484 -13.75 1 97.31 482 VAL A CA 1
ATOM 3789 C C . VAL A 1 482 ? -12.859 -27.406 -15.188 1 97.31 482 VAL A C 1
ATOM 3791 O O . VAL A 1 482 ? -11.742 -27.828 -15.477 1 97.31 482 VAL A O 1
ATOM 3794 N N . PHE A 1 483 ? -13.664 -26.844 -16.016 1 95.75 483 PHE A N 1
ATOM 3795 C CA . PHE A 1 483 ? -13.258 -26.703 -17.406 1 95.75 483 PHE A CA 1
ATOM 3796 C C . PHE A 1 483 ? -12.039 -25.797 -17.531 1 95.75 483 PHE A C 1
ATOM 3798 O O . PHE A 1 483 ? -11.141 -26.078 -18.344 1 95.75 483 PHE A O 1
ATOM 3805 N N . ALA A 1 484 ? -12.062 -24.734 -16.828 1 97.31 484 ALA A N 1
ATOM 3806 C CA . ALA A 1 484 ? -10.922 -23.828 -16.844 1 97.31 484 ALA A CA 1
ATOM 3807 C C . ALA A 1 484 ? -9.648 -24.547 -16.391 1 97.31 484 ALA A C 1
ATOM 3809 O O . ALA A 1 484 ? -8.57 -24.328 -16.953 1 97.31 484 ALA A O 1
ATOM 3810 N N . ALA A 1 485 ? -9.742 -25.359 -15.391 1 98.19 485 ALA A N 1
ATOM 3811 C CA . ALA A 1 485 ? -8.602 -26.125 -14.883 1 98.19 485 ALA A CA 1
ATOM 3812 C C . ALA A 1 485 ? -8.086 -27.109 -15.93 1 98.19 485 ALA A C 1
ATOM 3814 O O . ALA A 1 485 ? -6.875 -27.203 -16.156 1 98.19 485 ALA A O 1
ATOM 3815 N N . GLN A 1 486 ? -8.977 -27.812 -16.547 1 96.25 486 GLN A N 1
ATOM 3816 C CA . GLN A 1 486 ? -8.609 -28.766 -17.578 1 96.25 486 GLN A CA 1
ATOM 3817 C C . GLN A 1 486 ? -7.945 -28.078 -18.766 1 96.25 486 GLN A C 1
ATOM 3819 O O . GLN A 1 486 ? -6.926 -28.547 -19.266 1 96.25 486 GLN A O 1
ATOM 3824 N N . GLU A 1 487 ? -8.516 -26.953 -19.125 1 93.69 487 GLU A N 1
ATOM 3825 C CA . GLU A 1 487 ? -7.965 -26.203 -20.234 1 93.69 487 GLU A CA 1
ATOM 3826 C C . GLU A 1 487 ? -6.562 -25.688 -19.906 1 93.69 487 GLU A C 1
ATOM 3828 O O . GLU A 1 487 ? -5.688 -25.672 -20.781 1 93.69 487 GLU A O 1
ATOM 3833 N N . LEU A 1 488 ? -6.398 -25.219 -18.781 1 96.12 488 LEU A N 1
ATOM 3834 C CA . LEU A 1 488 ? -5.102 -24.703 -18.344 1 96.12 488 LEU A CA 1
ATOM 3835 C C . LEU A 1 488 ? -4.035 -25.797 -18.438 1 96.12 488 LEU A C 1
ATOM 3837 O O . LEU A 1 488 ? -2.959 -25.562 -19 1 96.12 488 LEU A O 1
ATOM 3841 N N . ILE A 1 489 ? -4.324 -27 -17.969 1 96.06 489 ILE A N 1
ATOM 3842 C CA . ILE A 1 489 ? -3.383 -28.109 -17.969 1 96.06 489 ILE A CA 1
ATOM 3843 C C . ILE A 1 489 ? -3.113 -28.547 -19.406 1 96.06 489 ILE A C 1
ATOM 3845 O O . ILE A 1 489 ? -1.961 -28.766 -19.797 1 96.06 489 ILE A O 1
ATOM 3849 N N . ALA A 1 490 ? -4.156 -28.641 -20.172 1 92.94 490 ALA A N 1
ATOM 3850 C CA . ALA A 1 490 ? -4.02 -29.078 -21.562 1 92.94 490 ALA A CA 1
ATOM 3851 C C . ALA A 1 490 ? -3.145 -28.109 -22.359 1 92.94 490 ALA A C 1
ATOM 3853 O O . ALA A 1 490 ? -2.25 -28.531 -23.094 1 92.94 490 ALA A O 1
ATOM 3854 N N . PHE A 1 491 ? -3.418 -26.922 -22.188 1 91.94 491 PHE A N 1
ATOM 3855 C CA . PHE A 1 491 ? -2.676 -25.906 -22.938 1 91.94 491 PHE A CA 1
ATOM 3856 C C . PHE A 1 491 ? -1.22 -25.875 -22.5 1 91.94 491 PHE A C 1
ATOM 3858 O O . PHE A 1 491 ? -0.313 -25.766 -23.328 1 91.94 491 PHE A O 1
ATOM 3865 N N . ALA A 1 492 ? -1.021 -25.844 -21.219 1 92.94 492 ALA A N 1
ATOM 3866 C CA . ALA A 1 492 ? 0.34 -25.828 -20.688 1 92.94 492 ALA A CA 1
ATOM 3867 C C . ALA A 1 492 ? 1.146 -27.016 -21.188 1 92.94 492 ALA A C 1
ATOM 3869 O O . ALA A 1 492 ? 2.32 -26.891 -21.547 1 92.94 492 ALA A O 1
ATOM 3870 N N . SER A 1 493 ? 0.541 -28.156 -21.188 1 90.56 493 SER A N 1
ATOM 3871 C CA . SER A 1 493 ? 1.213 -29.375 -21.641 1 90.56 493 SER A CA 1
ATOM 3872 C C . SER A 1 493 ? 1.541 -29.312 -23.125 1 90.56 493 SER A C 1
ATOM 3874 O O . SER A 1 493 ? 2.641 -29.672 -23.547 1 90.56 493 SER A O 1
ATOM 3876 N N . ARG A 1 494 ? 0.667 -28.828 -23.891 1 88.31 494 ARG A N 1
ATOM 3877 C CA . ARG A 1 494 ? 0.897 -28.672 -25.328 1 88.31 494 ARG A CA 1
ATOM 3878 C C . ARG A 1 494 ? 2 -27.656 -25.609 1 88.31 494 ARG A C 1
ATOM 3880 O O . ARG A 1 494 ? 2.836 -27.859 -26.484 1 88.31 494 ARG A O 1
ATOM 3887 N N . ALA A 1 495 ? 1.93 -26.578 -24.875 1 89.5 495 ALA A N 1
ATOM 3888 C CA . ALA A 1 495 ? 2.934 -25.531 -25.047 1 89.5 495 ALA A CA 1
ATOM 3889 C C . ALA A 1 495 ? 4.324 -26.047 -24.688 1 89.5 495 ALA A C 1
ATOM 3891 O O . ALA A 1 495 ? 5.309 -25.719 -25.359 1 89.5 495 ALA A O 1
ATOM 3892 N N . ALA A 1 496 ? 4.426 -26.797 -23.672 1 90.25 496 ALA A N 1
ATOM 3893 C CA . ALA A 1 496 ? 5.707 -27.328 -23.219 1 90.25 496 ALA A CA 1
ATOM 3894 C C . ALA A 1 496 ? 6.285 -28.312 -24.234 1 90.25 496 ALA A C 1
ATOM 3896 O O . ALA A 1 496 ? 7.504 -28.391 -24.406 1 90.25 496 ALA A O 1
ATOM 3897 N N . LYS A 1 497 ? 5.496 -29.016 -24.859 1 87.69 497 LYS A N 1
ATOM 3898 C CA . LYS A 1 497 ? 5.941 -29.938 -25.891 1 87.69 497 LYS A CA 1
ATOM 3899 C C . LYS A 1 497 ? 6.469 -29.203 -27.125 1 87.69 497 LYS A C 1
ATOM 3901 O O . LYS A 1 497 ? 7.426 -29.656 -27.766 1 87.69 497 LYS A O 1
ATOM 3906 N N . ALA A 1 498 ? 5.863 -28.062 -27.375 1 86.06 498 ALA A N 1
ATOM 3907 C CA . ALA A 1 498 ? 6.215 -27.297 -28.562 1 86.06 498 ALA A CA 1
ATOM 3908 C C . ALA A 1 498 ? 7.457 -26.453 -28.328 1 86.06 498 ALA A C 1
ATOM 3910 O O . ALA A 1 498 ? 8.219 -26.172 -29.25 1 86.06 498 ALA A O 1
ATOM 3911 N N . ASN A 1 499 ? 7.574 -25.938 -27.188 1 87.69 499 ASN A N 1
ATOM 3912 C CA . ASN A 1 499 ? 8.672 -25.047 -26.844 1 87.69 499 ASN A CA 1
ATOM 3913 C C . ASN A 1 499 ? 9.32 -25.453 -25.516 1 87.69 499 ASN A C 1
ATOM 3915 O O . ASN A 1 499 ? 8.812 -25.125 -24.438 1 87.69 499 ASN A O 1
ATOM 3919 N N . PRO A 1 500 ? 10.461 -25.953 -25.609 1 84.81 500 PRO A N 1
ATOM 3920 C CA . PRO A 1 500 ? 11.117 -26.469 -24.406 1 84.81 500 PRO A CA 1
ATOM 3921 C C . PRO A 1 500 ? 11.453 -25.359 -23.406 1 84.81 500 PRO A C 1
ATOM 3923 O O . PRO A 1 500 ? 11.664 -25.641 -22.219 1 84.81 500 PRO A O 1
ATOM 3926 N N . LEU A 1 501 ? 11.484 -24.125 -23.797 1 87.12 501 LEU A N 1
ATOM 3927 C CA . LEU A 1 501 ? 11.766 -23.016 -22.891 1 87.12 501 LEU A CA 1
ATOM 3928 C C . LEU A 1 501 ? 10.688 -22.891 -21.828 1 87.12 501 LEU A C 1
ATOM 3930 O O . LEU A 1 501 ? 10.938 -22.344 -20.75 1 87.12 501 LEU A O 1
ATOM 3934 N N . ILE A 1 502 ? 9.594 -23.422 -22.094 1 89.88 502 ILE A N 1
ATOM 3935 C CA . ILE A 1 502 ? 8.461 -23.344 -21.188 1 89.88 502 ILE A CA 1
ATOM 3936 C C . ILE A 1 502 ? 8.758 -24.172 -19.938 1 89.88 502 ILE A C 1
ATOM 3938 O O . ILE A 1 502 ? 8.312 -23.812 -18.844 1 89.88 502 ILE A O 1
ATOM 3942 N N . ASN A 1 503 ? 9.539 -25.156 -20.094 1 91.06 503 ASN A N 1
ATOM 3943 C CA . ASN A 1 503 ? 9.898 -26 -18.953 1 91.06 503 ASN A CA 1
ATOM 3944 C C . ASN A 1 503 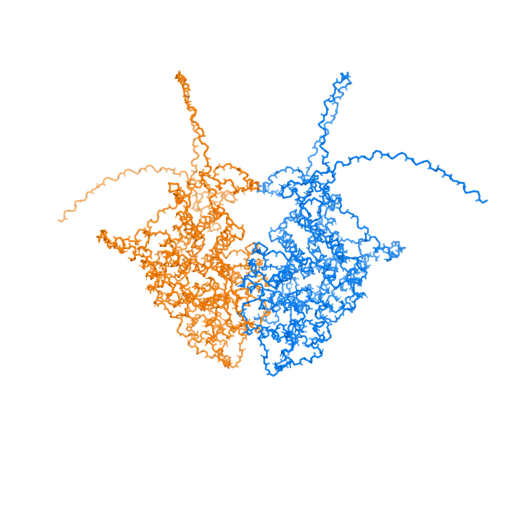? 10.805 -25.281 -17.969 1 91.06 503 ASN A C 1
ATOM 3946 O O . ASN A 1 503 ? 10.977 -25.719 -16.844 1 91.06 503 ASN A O 1
ATOM 3950 N N . ASN A 1 504 ? 11.273 -24.141 -18.453 1 91.12 504 ASN A N 1
ATOM 3951 C CA . ASN A 1 504 ? 12.141 -23.375 -17.578 1 91.12 504 ASN A CA 1
ATOM 3952 C C . ASN A 1 504 ? 11.375 -22.266 -16.859 1 91.12 504 ASN A C 1
ATOM 3954 O O . ASN A 1 504 ? 11.938 -21.562 -16.016 1 91.12 504 ASN A O 1
ATOM 3958 N N . LEU A 1 505 ? 10.125 -22.172 -17.125 1 92.31 505 LEU A N 1
ATOM 3959 C CA . LEU A 1 505 ? 9.289 -21.172 -16.469 1 92.31 505 LEU A CA 1
ATOM 3960 C C . LEU A 1 505 ? 8.734 -21.688 -15.156 1 92.31 505 LEU A C 1
ATOM 3962 O O . LEU A 1 505 ? 7.605 -22.172 -15.102 1 92.31 505 LEU A O 1
ATOM 3966 N N . ARG A 1 506 ? 9.406 -21.438 -14.148 1 90.38 506 ARG A N 1
ATOM 3967 C CA . ARG A 1 506 ? 9.062 -21.984 -12.844 1 90.38 506 ARG A CA 1
ATOM 3968 C C . ARG A 1 506 ? 7.695 -21.484 -12.383 1 90.38 506 ARG A C 1
ATOM 3970 O O . ARG A 1 506 ? 6.949 -22.219 -11.734 1 90.38 506 ARG A O 1
ATOM 3977 N N . TYR A 1 507 ? 7.398 -20.328 -12.711 1 87.31 507 TYR A N 1
ATOM 3978 C CA . TYR A 1 507 ? 6.172 -19.703 -12.242 1 87.31 507 TYR A CA 1
ATOM 3979 C C . TYR A 1 507 ? 4.945 -20.406 -12.812 1 87.31 507 TYR A C 1
ATOM 3981 O O . TYR A 1 507 ? 3.852 -20.312 -12.242 1 87.31 507 TYR A O 1
ATOM 3989 N N . ASN A 1 508 ? 5.121 -21.125 -13.859 1 91.56 508 ASN A N 1
ATOM 3990 C CA . ASN A 1 508 ? 4.008 -21.828 -14.477 1 91.56 508 ASN A CA 1
ATOM 3991 C C . ASN A 1 508 ? 3.492 -22.969 -13.586 1 91.56 508 ASN A C 1
ATOM 3993 O O . ASN A 1 508 ? 2.324 -23.344 -13.672 1 91.56 508 ASN A O 1
ATOM 3997 N N . ALA A 1 509 ? 4.348 -23.438 -12.828 1 94.25 509 ALA A N 1
ATOM 3998 C CA . ALA A 1 509 ? 3.984 -24.547 -11.938 1 94.25 509 ALA A CA 1
ATOM 3999 C C . ALA A 1 509 ? 2.867 -24.125 -10.984 1 94.25 509 ALA A C 1
ATOM 4001 O O . ALA A 1 509 ? 2.029 -24.953 -10.602 1 94.25 509 ALA A O 1
ATOM 4002 N N . TYR A 1 510 ? 2.85 -22.922 -10.648 1 94.88 510 TYR A N 1
ATOM 4003 C CA . TYR A 1 510 ? 1.825 -22.406 -9.742 1 94.88 510 TYR A CA 1
ATOM 4004 C C . TYR A 1 510 ? 0.434 -22.578 -10.344 1 94.88 510 TYR A C 1
ATOM 4006 O O . TYR A 1 510 ? -0.502 -22.984 -9.656 1 94.88 510 TYR A O 1
ATOM 4014 N N . TYR A 1 511 ? 0.279 -22.234 -11.516 1 97 511 TYR A N 1
ATOM 4015 C CA . TYR A 1 511 ? -1.018 -22.312 -12.18 1 97 511 TYR A CA 1
ATOM 4016 C C . TYR A 1 511 ? -1.44 -23.766 -12.383 1 97 511 TYR A C 1
ATOM 4018 O O . TYR A 1 511 ? -2.613 -24.109 -12.211 1 97 511 TYR A O 1
ATOM 4026 N N . ILE A 1 512 ? -0.496 -24.547 -12.727 1 97.12 512 ILE A N 1
ATOM 4027 C CA . ILE A 1 512 ? -0.778 -25.969 -12.906 1 97.12 512 ILE A CA 1
ATOM 4028 C C . ILE A 1 512 ? -1.22 -26.578 -11.586 1 97.12 512 ILE A C 1
ATOM 4030 O O . ILE A 1 512 ? -2.18 -27.344 -11.539 1 97.12 512 ILE A O 1
ATOM 4034 N N . GLU A 1 513 ? -0.562 -26.219 -10.594 1 96.69 513 GLU A N 1
ATOM 4035 C CA . GLU A 1 513 ? -0.925 -26.688 -9.25 1 96.69 513 GLU A CA 1
ATOM 4036 C C . GLU A 1 513 ? -2.357 -26.297 -8.906 1 96.69 513 GLU A C 1
ATOM 4038 O O . GLU A 1 513 ? -3.131 -27.109 -8.414 1 96.69 513 GLU A O 1
ATOM 4043 N N . SER A 1 514 ? -2.652 -25.062 -9.125 1 97.5 514 SER A N 1
ATOM 4044 C CA . SER A 1 514 ? -3.994 -24.578 -8.836 1 97.5 514 SER A CA 1
ATOM 4045 C C . SER A 1 514 ? -5.055 -25.375 -9.594 1 97.5 514 SER A C 1
ATOM 4047 O O . SER A 1 514 ? -6.117 -25.672 -9.047 1 97.5 514 SER A O 1
ATOM 4049 N N . ALA A 1 515 ? -4.738 -25.641 -10.781 1 98.31 515 ALA A N 1
ATOM 4050 C CA . ALA A 1 515 ? -5.664 -26.422 -11.594 1 98.31 515 ALA A CA 1
ATOM 4051 C C . ALA A 1 515 ? -5.824 -27.844 -11.039 1 98.31 515 ALA A C 1
ATOM 4053 O O . ALA A 1 515 ? -6.941 -28.359 -10.969 1 98.31 515 ALA A O 1
ATOM 4054 N N . CYS A 1 516 ? -4.801 -28.422 -10.672 1 98.25 516 CYS A N 1
ATOM 4055 C CA . CYS A 1 516 ? -4.855 -29.766 -10.109 1 98.25 516 CYS A CA 1
ATOM 4056 C C . CYS A 1 516 ? -5.691 -29.797 -8.836 1 98.25 516 CYS A C 1
ATOM 4058 O O . CYS A 1 516 ? -6.477 -30.734 -8.625 1 98.25 516 CYS A O 1
ATOM 4060 N N . PHE A 1 517 ? -5.508 -28.812 -7.992 1 97.69 517 PHE A N 1
ATOM 4061 C CA . PHE A 1 517 ? -6.27 -28.75 -6.75 1 97.69 517 PHE A CA 1
ATOM 4062 C C . PHE A 1 517 ? -7.766 -28.719 -7.031 1 97.69 517 PHE A C 1
ATOM 4064 O O . PHE A 1 517 ? -8.547 -29.359 -6.328 1 97.69 517 PHE A O 1
ATOM 4071 N N . VAL A 1 518 ? -8.125 -28.016 -8.031 1 98.06 518 VAL A N 1
ATOM 4072 C CA . VAL A 1 518 ? -9.531 -27.906 -8.398 1 98.06 518 VAL A CA 1
ATOM 4073 C C . VAL A 1 518 ? -10.047 -29.266 -8.867 1 98.06 518 VAL A C 1
ATOM 4075 O O . VAL A 1 518 ? -11.156 -29.688 -8.508 1 98.06 518 VAL A O 1
ATOM 4078 N N . LEU A 1 519 ? -9.258 -29.922 -9.656 1 97.75 519 LEU A N 1
ATOM 4079 C CA . LEU A 1 519 ? -9.672 -31.219 -10.18 1 97.75 519 LEU A CA 1
ATOM 4080 C C . LEU A 1 519 ? -9.734 -32.25 -9.062 1 97.75 519 LEU A C 1
ATOM 4082 O O . LEU A 1 519 ? -10.602 -33.125 -9.07 1 97.75 519 LEU A O 1
ATOM 4086 N N . VAL A 1 520 ? -8.859 -32.156 -8.148 1 96.25 520 VAL A N 1
ATOM 4087 C CA . VAL A 1 520 ? -8.922 -33.031 -6.977 1 96.25 520 VAL A CA 1
ATOM 4088 C C . VAL A 1 520 ? -10.219 -32.781 -6.215 1 96.25 520 VAL A C 1
ATOM 4090 O O . VAL A 1 520 ? -10.914 -33.719 -5.832 1 96.25 520 VAL A O 1
ATOM 4093 N N . TRP A 1 521 ? -10.469 -31.531 -6.008 1 95.69 521 TRP A N 1
ATOM 4094 C CA . TRP A 1 521 ? -11.695 -31.172 -5.293 1 95.69 521 TRP A CA 1
ATOM 4095 C C . TRP A 1 521 ? -12.93 -31.688 -6.031 1 95.69 521 TRP A C 1
ATOM 4097 O O . TRP A 1 521 ? -13.867 -32.188 -5.402 1 95.69 521 TRP A O 1
ATOM 4107 N N . ASP A 1 522 ? -12.883 -31.5 -7.293 1 95.12 522 ASP A N 1
ATOM 4108 C CA . ASP A 1 522 ? -14.008 -31.953 -8.102 1 95.12 522 ASP A CA 1
ATOM 4109 C C . ASP A 1 522 ? -14.188 -33.469 -7.996 1 95.12 522 ASP A C 1
ATOM 4111 O O . ASP A 1 522 ? -15.312 -33.969 -8.023 1 95.12 522 ASP A O 1
ATOM 4115 N N . THR A 1 523 ? -13.18 -34.188 -7.918 1 93.56 523 THR A N 1
ATOM 4116 C CA . THR A 1 523 ? -13.227 -35.625 -7.758 1 93.56 523 THR A CA 1
ATOM 4117 C C . THR A 1 523 ? -13.875 -36 -6.43 1 93.56 523 THR A C 1
ATOM 4119 O O . THR A 1 523 ? -14.586 -37 -6.336 1 93.56 523 THR A O 1
ATOM 4122 N N . LEU A 1 524 ? -13.625 -35.219 -5.441 1 89.38 524 LEU A N 1
ATOM 4123 C CA . LEU A 1 524 ? -14.211 -35.469 -4.125 1 89.38 524 LEU A CA 1
ATOM 4124 C C . LEU A 1 524 ? -15.695 -35.125 -4.125 1 89.38 524 LEU A C 1
ATOM 4126 O O . LEU A 1 524 ? -16.469 -35.719 -3.393 1 89.38 524 LEU A O 1
ATOM 4130 N N . ARG A 1 525 ? -16.031 -34.219 -4.891 1 86.62 525 ARG A N 1
ATOM 4131 C CA . ARG A 1 525 ? -17.406 -33.75 -4.961 1 86.62 525 ARG A CA 1
ATOM 4132 C C . ARG A 1 525 ? -18.266 -34.656 -5.801 1 86.62 525 ARG A C 1
ATOM 4134 O O . ARG A 1 525 ? -19.422 -34.938 -5.465 1 86.62 525 ARG A O 1
ATOM 4141 N N . ASP A 1 526 ? -17.688 -35.094 -6.922 1 86.38 526 ASP A N 1
ATOM 4142 C CA . ASP A 1 526 ? -18.406 -35.938 -7.891 1 86.38 526 ASP A CA 1
ATOM 4143 C C . ASP A 1 526 ? -17.578 -37.156 -8.305 1 86.38 526 ASP A C 1
ATOM 4145 O O . ASP A 1 526 ? -16.656 -37.031 -9.125 1 86.38 526 ASP A O 1
ATOM 4149 N N . LYS A 1 527 ? -18.016 -38.281 -7.969 1 82.19 527 LYS A N 1
ATOM 4150 C CA . LYS A 1 527 ? -17.266 -39.5 -8.172 1 82.19 527 LYS A CA 1
ATOM 4151 C C . LYS A 1 527 ? -17.281 -39.906 -9.648 1 82.19 527 LYS A C 1
ATOM 4153 O O . LYS A 1 527 ? -16.406 -40.656 -10.094 1 82.19 527 LYS A O 1
ATOM 4158 N N . ASP A 1 528 ? -18.203 -39.375 -10.336 1 85.12 528 ASP A N 1
ATOM 4159 C CA . ASP A 1 528 ? -18.312 -39.719 -11.742 1 85.12 528 ASP A CA 1
ATOM 4160 C C . ASP A 1 528 ? -17.219 -39.062 -12.578 1 85.12 528 ASP A C 1
ATOM 4162 O O . ASP A 1 528 ? -16.969 -39.469 -13.711 1 85.12 528 ASP A O 1
ATOM 4166 N N . THR A 1 529 ? -16.562 -38.156 -11.992 1 89.25 529 THR A N 1
ATOM 4167 C CA . THR A 1 529 ? -15.57 -37.375 -12.75 1 89.25 529 THR A CA 1
ATOM 4168 C C . THR A 1 529 ? -14.164 -37.906 -12.469 1 89.25 529 THR A C 1
ATOM 4170 O O . THR A 1 529 ? -13.18 -37.375 -12.984 1 89.25 529 THR A O 1
ATOM 4173 N N . ILE A 1 530 ? -13.961 -38.938 -11.773 1 89.81 530 ILE A N 1
ATOM 4174 C CA . ILE A 1 530 ? -12.68 -39.406 -11.242 1 89.81 530 ILE A CA 1
ATOM 4175 C C . ILE A 1 530 ? -11.734 -39.719 -12.391 1 89.81 530 ILE A C 1
ATOM 4177 O O . ILE A 1 530 ? -10.602 -39.25 -12.438 1 89.81 530 ILE A O 1
ATOM 4181 N N . ASP A 1 531 ? -12.211 -40.5 -13.344 1 88.06 531 ASP A N 1
ATOM 4182 C CA . ASP A 1 531 ? -11.336 -40.969 -14.422 1 88.06 531 ASP A CA 1
ATOM 4183 C C . ASP A 1 531 ? -10.828 -39.812 -15.258 1 88.06 531 ASP A C 1
ATOM 4185 O O . ASP A 1 531 ? -9.641 -39.719 -15.555 1 88.06 531 ASP A O 1
ATOM 4189 N N . LYS A 1 532 ? -11.664 -38.969 -15.617 1 91.31 532 LYS A N 1
ATOM 4190 C CA . LYS A 1 532 ? -11.305 -37.812 -16.422 1 91.31 532 LYS A CA 1
ATOM 4191 C C . LYS A 1 532 ? -10.344 -36.906 -15.664 1 91.31 532 LYS A C 1
ATOM 4193 O O . LYS A 1 532 ? -9.344 -36.438 -16.219 1 91.31 532 LYS A O 1
ATOM 4198 N N . ASN A 1 533 ? -10.688 -36.625 -14.484 1 94.75 533 ASN A N 1
ATOM 4199 C CA . ASN A 1 533 ? -9.852 -35.75 -13.672 1 94.75 533 ASN A CA 1
ATOM 4200 C C . ASN A 1 533 ? -8.477 -36.344 -13.43 1 94.75 533 ASN A C 1
ATOM 4202 O O . ASN A 1 533 ? -7.461 -35.656 -13.453 1 94.75 533 ASN A O 1
ATOM 4206 N N . PHE A 1 534 ? -8.414 -37.625 -13.242 1 93.75 534 PHE A N 1
ATOM 4207 C CA . PHE A 1 534 ? -7.137 -38.312 -13.023 1 93.75 534 PHE A CA 1
ATOM 4208 C C . PHE A 1 534 ? -6.258 -38.219 -14.266 1 93.75 534 PHE A C 1
ATOM 4210 O O . PHE A 1 534 ? -5.039 -38.062 -14.156 1 93.75 534 PHE A O 1
ATOM 4217 N N . TYR A 1 535 ? -6.879 -38.312 -15.375 1 94.38 535 TYR A N 1
ATOM 4218 C CA . TYR A 1 535 ? -6.117 -38.156 -16.609 1 94.38 535 TYR A CA 1
ATOM 4219 C C . TYR A 1 535 ? -5.426 -36.812 -16.672 1 94.38 535 TYR A C 1
ATOM 4221 O O . TYR A 1 535 ? -4.223 -36.719 -16.938 1 94.38 535 TYR A O 1
ATOM 4229 N N . PHE A 1 536 ? -6.133 -35.75 -16.469 1 96.44 536 PHE A N 1
ATOM 4230 C CA . PHE A 1 536 ? -5.582 -34.406 -16.516 1 96.44 536 PHE A CA 1
ATOM 4231 C C . PHE A 1 536 ? -4.543 -34.219 -15.422 1 96.44 536 PHE A C 1
ATOM 4233 O O . PHE A 1 536 ? -3.51 -33.562 -15.648 1 96.44 536 PHE A O 1
ATOM 4240 N N . ILE A 1 537 ? -4.805 -34.656 -14.242 1 97.62 537 ILE A N 1
ATOM 4241 C CA . ILE A 1 537 ? -3.873 -34.531 -13.133 1 97.62 537 ILE A CA 1
ATOM 4242 C C . ILE A 1 537 ? -2.57 -35.25 -13.445 1 97.62 537 ILE A C 1
ATOM 4244 O O . ILE A 1 537 ? -1.481 -34.75 -13.18 1 97.62 537 ILE A O 1
ATOM 4248 N N . LYS A 1 538 ? -2.688 -36.438 -14 1 95.44 538 LYS A N 1
ATOM 4249 C CA . LYS A 1 538 ? -1.487 -37.156 -14.367 1 95.44 538 LYS A CA 1
ATOM 4250 C C . LYS A 1 538 ? -0.7 -36.438 -15.461 1 95.44 538 LYS A C 1
ATOM 4252 O O . LYS A 1 538 ? 0.533 -36.469 -15.453 1 95.44 538 LYS A O 1
ATOM 4257 N N . THR A 1 539 ? -1.425 -35.906 -16.391 1 95.81 539 THR A N 1
ATOM 4258 C CA . THR A 1 539 ? -0.783 -35.094 -17.422 1 95.81 539 THR A CA 1
ATOM 4259 C C . THR A 1 539 ? -0.029 -33.906 -16.781 1 95.81 539 THR A C 1
ATOM 4261 O O . THR A 1 539 ? 1.1 -33.625 -17.172 1 95.81 539 THR A O 1
ATOM 4264 N N . ALA A 1 540 ? -0.642 -33.281 -15.867 1 97.56 540 ALA A N 1
ATOM 4265 C CA . ALA A 1 540 ? -0.026 -32.156 -15.148 1 97.56 540 ALA A CA 1
ATOM 4266 C C . ALA A 1 540 ? 1.221 -32.625 -14.398 1 97.56 540 ALA A C 1
ATOM 4268 O O . ALA A 1 540 ? 2.248 -31.938 -14.414 1 97.56 540 ALA A O 1
ATOM 4269 N N . LEU A 1 541 ? 1.089 -33.75 -13.727 1 96.44 541 LEU A N 1
ATOM 4270 C CA . LEU A 1 541 ? 2.215 -34.281 -12.977 1 96.44 541 LEU A CA 1
ATOM 4271 C C . LEU A 1 541 ? 3.393 -34.562 -13.898 1 96.44 541 LEU A C 1
ATOM 4273 O O . LEU A 1 541 ? 4.543 -34.281 -13.555 1 96.44 541 LEU A O 1
ATOM 4277 N N . HIS A 1 542 ? 3.092 -35.094 -15 1 94.81 542 HIS A N 1
ATOM 4278 C CA . HIS A 1 542 ? 4.141 -35.375 -15.977 1 94.81 542 HIS A CA 1
ATOM 4279 C C . HIS A 1 542 ? 4.836 -34.094 -16.406 1 94.81 542 HIS A C 1
ATOM 4281 O O . HIS A 1 542 ? 6.066 -34.031 -16.484 1 94.81 542 HIS A O 1
ATOM 4287 N N . HIS A 1 543 ? 4.047 -33.125 -16.656 1 94.56 543 HIS A N 1
ATOM 4288 C CA . HIS A 1 543 ? 4.594 -31.828 -17.047 1 94.56 543 HIS A CA 1
ATOM 4289 C C . HIS A 1 543 ? 5.449 -31.234 -15.93 1 94.56 543 HIS A C 1
ATOM 4291 O O . HIS A 1 543 ? 6.562 -30.766 -16.188 1 94.56 543 HIS A O 1
ATOM 4297 N N . LEU A 1 544 ? 4.98 -31.234 -14.734 1 96 544 LEU A N 1
ATOM 4298 C CA . LEU A 1 544 ? 5.699 -30.672 -13.594 1 96 544 LEU A CA 1
ATOM 4299 C C . LEU A 1 544 ? 7.039 -31.391 -13.398 1 96 544 LEU A C 1
ATOM 4301 O O . LEU A 1 544 ? 8.039 -30.75 -13.07 1 96 544 LEU A O 1
ATOM 4305 N N . GLN A 1 545 ? 7.062 -32.625 -13.641 1 94.38 545 GLN A N 1
ATOM 4306 C CA . GLN A 1 545 ? 8.266 -33.406 -13.438 1 94.38 545 GLN A CA 1
ATOM 4307 C C . GLN A 1 545 ? 9.305 -33.125 -14.516 1 94.38 545 GLN A C 1
ATOM 4309 O O . GLN A 1 545 ? 10.5 -33.375 -14.312 1 94.38 545 GLN A O 1
ATOM 4314 N N . GLN A 1 546 ? 8.852 -32.562 -15.648 1 92.75 546 GLN A N 1
ATOM 4315 C CA . GLN A 1 546 ? 9.758 -32.219 -16.734 1 92.75 546 GLN A CA 1
ATOM 4316 C C . GLN A 1 546 ? 10.328 -30.828 -16.562 1 92.75 546 GLN A C 1
ATOM 4318 O O . GLN A 1 546 ? 11.312 -30.469 -17.219 1 92.75 546 GLN A O 1
ATOM 4323 N N . MET A 1 547 ? 9.773 -30.062 -15.703 1 93.88 547 MET A N 1
ATOM 4324 C CA . MET A 1 547 ? 10.211 -28.688 -15.516 1 93.88 547 MET A CA 1
ATOM 4325 C C . MET A 1 547 ? 11.531 -28.625 -14.75 1 93.88 547 MET A C 1
ATOM 4327 O O . MET A 1 547 ? 11.898 -29.594 -14.078 1 93.88 547 MET A O 1
ATOM 4331 N N . ILE A 1 548 ? 12.172 -27.547 -14.93 1 91.31 548 ILE A N 1
ATOM 4332 C CA . ILE A 1 548 ? 13.414 -27.312 -14.203 1 91.31 548 ILE A CA 1
ATOM 4333 C C . ILE A 1 548 ? 13.172 -27.438 -12.703 1 91.31 548 ILE A C 1
ATOM 4335 O O . ILE A 1 548 ? 12.109 -27.047 -12.211 1 91.31 548 ILE A O 1
ATOM 4339 N N . SER A 1 549 ? 14.102 -28 -12.023 1 84.12 549 SER A N 1
ATOM 4340 C CA . SER A 1 549 ? 13.922 -28.344 -10.617 1 84.12 549 SER A CA 1
ATOM 4341 C C . SER A 1 549 ? 13.82 -27.078 -9.758 1 84.12 549 SER A C 1
ATOM 4343 O O . SER A 1 549 ? 14.523 -26.094 -10 1 84.12 549 SER A O 1
ATOM 4345 N N . SER A 1 550 ? 12.883 -27.094 -8.844 1 87.5 550 SER A N 1
ATOM 4346 C CA . SER A 1 550 ? 12.711 -26.062 -7.82 1 87.5 550 SER A CA 1
ATOM 4347 C C . SER A 1 550 ? 11.969 -26.609 -6.605 1 87.5 550 SER A C 1
ATOM 4349 O O . SER A 1 550 ? 11.289 -27.641 -6.699 1 87.5 550 SER A O 1
ATOM 4351 N N . GLU A 1 551 ? 12.164 -25.984 -5.508 1 84.38 551 GLU A N 1
ATOM 4352 C CA . GLU A 1 551 ? 11.5 -26.406 -4.285 1 84.38 551 GLU A CA 1
ATOM 4353 C C . GLU A 1 551 ? 9.984 -26.328 -4.422 1 84.38 551 GLU A C 1
ATOM 4355 O O . GLU A 1 551 ? 9.258 -27.203 -3.947 1 84.38 551 GLU A O 1
ATOM 4360 N N . ALA A 1 552 ? 9.547 -25.312 -5.016 1 88.81 552 ALA A N 1
ATOM 4361 C CA . ALA A 1 552 ? 8.109 -25.109 -5.184 1 88.81 552 ALA A CA 1
ATOM 4362 C C . ALA A 1 552 ? 7.496 -26.219 -6.039 1 88.81 552 ALA A C 1
ATOM 4364 O O . ALA A 1 552 ? 6.402 -26.719 -5.742 1 88.81 552 ALA A O 1
ATOM 4365 N N . ILE A 1 553 ? 8.18 -26.594 -7.055 1 93 553 ILE A N 1
ATOM 4366 C CA . ILE A 1 553 ? 7.684 -27.641 -7.953 1 93 553 ILE A CA 1
ATOM 4367 C C . ILE A 1 553 ? 7.684 -28.984 -7.238 1 93 553 ILE A C 1
ATOM 4369 O O . ILE A 1 553 ? 6.727 -29.75 -7.348 1 93 553 ILE A O 1
ATOM 4373 N N . SER A 1 554 ? 8.727 -29.203 -6.504 1 91.62 554 SER A N 1
ATOM 4374 C CA . SER A 1 554 ? 8.805 -30.453 -5.754 1 91.62 554 SER A CA 1
ATOM 4375 C C . SER A 1 554 ? 7.68 -30.562 -4.73 1 91.62 554 SER A C 1
ATOM 4377 O O . SER A 1 554 ? 7.109 -31.625 -4.527 1 91.62 554 SER A O 1
ATOM 4379 N N . CYS A 1 555 ? 7.371 -29.5 -4.113 1 91.25 555 CYS A N 1
ATOM 4380 C CA . CYS A 1 555 ? 6.273 -29.469 -3.152 1 91.25 555 CYS A CA 1
ATOM 4381 C C . CYS A 1 555 ? 4.941 -29.75 -3.836 1 91.25 555 CYS A C 1
ATOM 4383 O O . CYS A 1 555 ? 4.117 -30.5 -3.311 1 91.25 555 CYS A O 1
ATOM 4385 N N . SER A 1 556 ? 4.785 -29.156 -4.992 1 94.06 556 SER A N 1
ATOM 4386 C CA . SER A 1 556 ? 3.545 -29.359 -5.738 1 94.06 556 SER A CA 1
ATOM 4387 C C . SER A 1 556 ? 3.371 -30.812 -6.145 1 94.06 556 SER A C 1
ATOM 4389 O O . SER A 1 556 ? 2.287 -31.391 -5.996 1 94.06 556 SER A O 1
ATOM 4391 N N . VAL A 1 557 ? 4.434 -31.344 -6.637 1 95.75 557 VAL A N 1
ATOM 4392 C CA . VAL A 1 557 ? 4.387 -32.75 -7.066 1 95.75 557 VAL A CA 1
ATOM 4393 C C . VAL A 1 557 ? 4.086 -33.656 -5.875 1 95.75 557 VAL A C 1
ATOM 4395 O O . VAL A 1 557 ? 3.223 -34.531 -5.953 1 95.75 557 VAL A O 1
ATOM 4398 N N . PHE A 1 558 ? 4.746 -33.438 -4.848 1 94.62 558 PHE A N 1
ATOM 4399 C CA . PHE A 1 558 ? 4.562 -34.219 -3.637 1 94.62 558 PHE A CA 1
ATOM 4400 C C . PHE A 1 558 ? 3.121 -34.156 -3.146 1 94.62 558 PHE A C 1
ATOM 4402 O O . PHE A 1 558 ? 2.504 -35.156 -2.836 1 94.62 558 PHE A O 1
ATOM 4409 N N . ALA A 1 559 ? 2.602 -32.969 -3.059 1 94.38 559 ALA A N 1
ATOM 4410 C CA . ALA A 1 559 ? 1.249 -32.75 -2.553 1 94.38 559 ALA A CA 1
ATOM 4411 C C . ALA A 1 559 ? 0.213 -33.406 -3.449 1 94.38 559 ALA A C 1
ATOM 4413 O O . ALA A 1 559 ? -0.708 -34.062 -2.957 1 94.38 559 ALA A O 1
ATOM 4414 N N . ILE A 1 560 ? 0.332 -33.25 -4.75 1 95.94 560 ILE A N 1
ATOM 4415 C CA . ILE A 1 560 ? -0.624 -33.812 -5.699 1 95.94 560 ILE A CA 1
ATOM 4416 C C . ILE A 1 560 ? -0.584 -35.312 -5.633 1 95.94 560 ILE A C 1
ATOM 4418 O O . ILE A 1 560 ? -1.628 -35.969 -5.645 1 95.94 560 ILE A O 1
ATOM 4422 N N . GLU A 1 561 ? 0.552 -35.844 -5.52 1 94.88 561 GLU A N 1
ATOM 4423 C CA . GLU A 1 561 ? 0.682 -37.312 -5.41 1 94.88 561 GLU A CA 1
ATOM 4424 C C . GLU A 1 561 ? 0.037 -37.812 -4.129 1 94.88 561 GLU A C 1
ATOM 4426 O O . GLU A 1 561 ? -0.606 -38.875 -4.129 1 94.88 561 GLU A O 1
ATOM 4431 N N . ARG A 1 562 ? 0.245 -37.094 -3.127 1 91.31 562 ARG A N 1
ATOM 4432 C CA . ARG A 1 562 ? -0.363 -37.5 -1.856 1 91.31 562 ARG A CA 1
ATOM 4433 C C . ARG A 1 562 ? -1.885 -37.438 -1.938 1 91.31 562 ARG A C 1
ATOM 4435 O O . ARG A 1 562 ? -2.576 -38.281 -1.364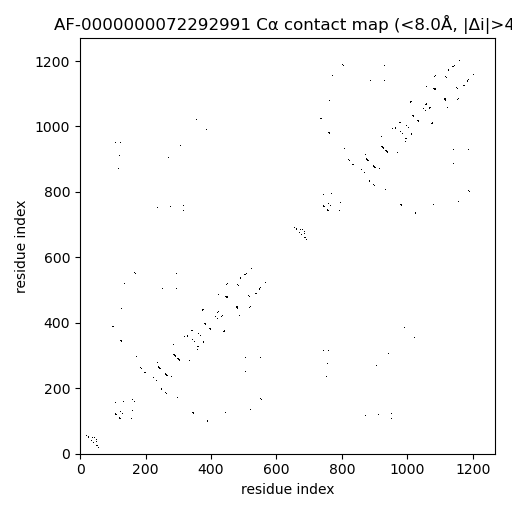 1 91.31 562 ARG A O 1
ATOM 4442 N N . MET A 1 563 ? -2.369 -36.469 -2.611 1 93.12 563 MET A N 1
ATOM 4443 C CA . MET A 1 563 ? -3.812 -36.344 -2.795 1 93.12 563 MET A CA 1
ATOM 4444 C C . MET A 1 563 ? -4.359 -37.5 -3.611 1 93.12 563 MET A C 1
ATOM 4446 O O . MET A 1 563 ? -5.391 -38.094 -3.26 1 93.12 563 MET A O 1
ATOM 4450 N N . LEU A 1 564 ? -3.66 -37.812 -4.637 1 91.81 564 LEU A N 1
ATOM 4451 C CA . LEU A 1 564 ? -4.094 -38.906 -5.492 1 91.81 564 LEU A CA 1
ATOM 4452 C C . LEU A 1 564 ? -4.066 -40.25 -4.73 1 91.81 564 LEU A C 1
ATOM 4454 O O . LEU A 1 564 ? -4.973 -41.062 -4.875 1 91.81 564 LEU A O 1
ATOM 4458 N N . SER A 1 565 ? -3.084 -40.375 -3.959 1 88.5 565 SER A N 1
ATOM 4459 C CA . SER A 1 565 ? -2.973 -41.594 -3.16 1 88.5 565 SER A CA 1
ATOM 4460 C C . SER A 1 565 ? -4.113 -41.719 -2.15 1 88.5 565 SER A C 1
ATOM 4462 O O . SER A 1 565 ? -4.652 -42.781 -1.927 1 88.5 565 SER A O 1
ATOM 4464 N N . ALA A 1 566 ? -4.422 -40.594 -1.599 1 86.06 566 ALA A N 1
ATOM 4465 C CA . ALA A 1 566 ? -5.508 -40.562 -0.621 1 86.06 566 ALA A CA 1
ATOM 4466 C C . ALA A 1 566 ? -6.848 -40.875 -1.282 1 86.06 566 ALA A C 1
ATOM 4468 O O . ALA A 1 566 ? -7.684 -41.594 -0.707 1 86.06 566 ALA A O 1
ATOM 4469 N N . ILE A 1 567 ? -7.078 -40.438 -2.455 1 87.62 567 ILE A N 1
ATOM 4470 C CA . ILE A 1 567 ? -8.328 -40.656 -3.17 1 87.62 567 ILE A CA 1
ATOM 4471 C C . ILE A 1 567 ? -8.414 -42.094 -3.668 1 87.62 567 ILE A C 1
ATOM 4473 O O . ILE A 1 567 ? -9.477 -42.719 -3.629 1 87.62 567 ILE A O 1
ATOM 4477 N N . SER A 1 568 ? -7.355 -42.594 -4.16 1 83.12 568 SER A N 1
ATOM 4478 C CA . SER A 1 568 ? -7.324 -43.969 -4.664 1 83.12 568 SER A CA 1
ATOM 4479 C C . SER A 1 568 ? -7.598 -45 -3.553 1 83.12 568 SER A C 1
ATOM 4481 O O . SER A 1 568 ? -8.188 -46.031 -3.795 1 83.12 568 SER A O 1
ATOM 4483 N N . GLN A 1 569 ? -7.141 -44.688 -2.461 1 75.94 569 GLN A N 1
ATOM 4484 C CA . GLN A 1 569 ? -7.434 -45.562 -1.325 1 75.94 569 GLN A CA 1
ATOM 4485 C C . GLN A 1 569 ? -8.93 -45.594 -1.021 1 75.94 569 GLN A C 1
ATOM 4487 O O . GLN A 1 569 ? -9.469 -46.625 -0.61 1 75.94 569 GLN A O 1
ATOM 4492 N N . LEU A 1 570 ? -9.516 -44.5 -1.374 1 65.81 570 LEU A N 1
ATOM 4493 C CA . LEU A 1 570 ? -10.961 -44.375 -1.171 1 65.81 570 LEU A CA 1
ATOM 4494 C C . LEU A 1 570 ? -11.711 -45.219 -2.207 1 65.81 570 LEU A C 1
ATOM 4496 O O . LEU A 1 570 ? -12.703 -45.875 -1.88 1 65.81 570 LEU A O 1
ATOM 4500 N N . THR A 1 571 ? -11.211 -45.188 -3.438 1 61.72 571 THR A N 1
ATOM 4501 C CA . THR A 1 571 ? -11.883 -45.875 -4.52 1 61.72 571 THR A CA 1
ATOM 4502 C C . THR A 1 571 ? -11.633 -47.375 -4.414 1 61.72 571 THR A C 1
ATOM 4504 O O . THR A 1 571 ? -12.508 -48.188 -4.746 1 61.72 571 THR A O 1
ATOM 4507 N N . SER A 1 572 ? -10.367 -47.75 -4.082 1 58.72 572 SER A N 1
ATOM 4508 C CA . SER A 1 572 ? -10.094 -49.156 -3.898 1 58.72 572 SER A CA 1
ATOM 4509 C C . SER A 1 572 ? -10.922 -49.75 -2.756 1 58.72 572 SER A C 1
ATOM 4511 O O . SER A 1 572 ? -11.406 -50.875 -2.848 1 58.72 572 SER A O 1
ATOM 4513 N N . GLU A 1 573 ? -11.07 -48.938 -1.82 1 51.09 573 GLU A N 1
ATOM 4514 C CA . GLU A 1 573 ? -11.922 -49.406 -0.742 1 51.09 573 GLU A CA 1
ATOM 4515 C C . GLU A 1 573 ? -13.391 -49.438 -1.165 1 51.09 573 GLU A C 1
ATOM 4517 O O . GLU A 1 573 ? -14.133 -50.344 -0.803 1 51.09 573 GLU A O 1
ATOM 4522 N N . ALA A 1 574 ? -13.695 -48.5 -2.107 1 46.75 574 ALA A N 1
ATOM 4523 C CA . ALA A 1 574 ? -15.047 -48.5 -2.66 1 46.75 574 ALA A CA 1
ATOM 4524 C C . ALA A 1 574 ? -15.203 -49.625 -3.709 1 46.75 574 ALA A C 1
ATOM 4526 O O . ALA A 1 574 ? -16.25 -50.281 -3.775 1 46.75 574 ALA A O 1
ATOM 4527 N N . ILE A 1 575 ? -14.227 -49.719 -4.691 1 43.88 575 ILE A N 1
ATOM 4528 C CA . ILE A 1 575 ? -14.242 -50.844 -5.645 1 43.88 575 ILE A CA 1
ATOM 4529 C C . ILE A 1 575 ? -14.18 -52.156 -4.902 1 43.88 575 ILE A C 1
ATOM 4531 O O . ILE A 1 575 ? -14.875 -53.125 -5.254 1 43.88 575 ILE A O 1
ATOM 4535 N N . ALA A 1 576 ? -13.281 -52.406 -3.977 1 43.44 576 ALA A N 1
ATOM 4536 C CA . ALA A 1 576 ? -13.328 -53.656 -3.223 1 43.44 576 ALA A CA 1
ATOM 4537 C C . ALA A 1 576 ? -14.719 -53.875 -2.623 1 43.44 576 ALA A C 1
ATOM 4539 O O . ALA A 1 576 ? -15.203 -55 -2.582 1 43.44 576 ALA A O 1
ATOM 4540 N N . SER A 1 577 ? -15.32 -52.781 -2.389 1 38.38 577 SER A N 1
ATOM 4541 C CA . SER A 1 577 ? -16.703 -53 -1.976 1 38.38 577 SER A CA 1
ATOM 4542 C C . SER A 1 577 ? -17.609 -53.25 -3.18 1 38.38 577 SER A C 1
ATOM 4544 O O . SER A 1 577 ? -18.547 -54.031 -3.105 1 38.38 577 SER A O 1
ATOM 4546 N N . ALA A 1 578 ? -17.375 -52.469 -4.355 1 34.69 578 ALA A N 1
ATOM 4547 C CA . ALA A 1 578 ? -18.188 -52.688 -5.555 1 34.69 578 ALA A CA 1
ATOM 4548 C C . ALA A 1 578 ? -17.641 -53.812 -6.398 1 34.69 578 ALA A C 1
ATOM 4550 O O . ALA A 1 578 ? -18.328 -54.344 -7.277 1 34.69 578 ALA A O 1
ATOM 4551 N N . HIS A 1 579 ? -16.344 -54.094 -6.551 1 34.78 579 HIS A N 1
ATOM 4552 C CA . HIS A 1 579 ? -15.922 -55.25 -7.344 1 34.78 579 HIS A CA 1
ATOM 4553 C C . HIS A 1 579 ? -16.688 -56.5 -6.934 1 34.78 579 HIS A C 1
ATOM 4555 O O . HIS A 1 579 ? -16.359 -57.594 -7.391 1 34.78 579 HIS A O 1
ATOM 4561 N N . GLN A 1 580 ? -17.625 -56.719 -6.125 1 31.84 580 GLN A N 1
ATOM 4562 C CA . GLN A 1 580 ? -18.422 -57.875 -6.547 1 31.84 580 GLN A CA 1
ATOM 4563 C C . GLN A 1 580 ? -18.938 -57.688 -7.973 1 31.84 580 GLN A C 1
ATOM 4565 O O . GLN A 1 580 ? -19.297 -58.656 -8.633 1 31.84 580 GLN A O 1
ATOM 4570 N N . ALA A 1 581 ? -19.531 -56.5 -8.383 1 30.11 581 ALA A N 1
ATOM 4571 C CA . ALA A 1 581 ? -20.172 -56.688 -9.688 1 30.11 581 ALA A CA 1
ATOM 4572 C C . ALA A 1 581 ? -19.156 -56.562 -10.82 1 30.11 581 ALA A C 1
ATOM 4574 O O . ALA A 1 581 ? -18.016 -56.188 -10.594 1 30.11 581 ALA A O 1
ATOM 4575 N N . LYS A 1 582 ? -19.422 -55.781 -12.117 1 33.88 582 LYS A N 1
ATOM 4576 C CA . LYS A 1 582 ? -19.172 -55.969 -13.539 1 33.88 582 LYS A CA 1
ATOM 4577 C C . LYS A 1 582 ? -17.812 -55.375 -13.938 1 33.88 582 LYS A C 1
ATOM 4579 O O . LYS A 1 582 ? -17.516 -54.25 -13.617 1 33.88 582 LYS A O 1
ATOM 4584 N N . SER A 1 583 ? -16.75 -56.125 -14.203 1 27.17 583 SER A N 1
ATOM 4585 C CA . SER A 1 583 ? -15.375 -56.031 -14.695 1 27.17 583 SER A CA 1
ATOM 4586 C C . SER A 1 583 ? -15.297 -55.188 -15.945 1 27.17 583 SER A C 1
ATOM 4588 O O . SER A 1 583 ? -14.203 -54.906 -16.438 1 27.17 583 SER A O 1
ATOM 4590 N N . SER A 1 584 ? -16.219 -55.031 -16.969 1 24.45 584 SER A N 1
ATOM 4591 C CA . SER A 1 584 ? -15.867 -54.938 -18.375 1 24.45 584 SER A CA 1
ATOM 4592 C C . SER A 1 584 ? -15.5 -53.5 -18.75 1 24.45 584 SER A C 1
ATOM 4594 O O . SER A 1 584 ? -15.398 -53.156 -19.938 1 24.45 584 SER A O 1
ATOM 4596 N N . HIS A 1 585 ? -15.578 -52.438 -18.031 1 24.11 585 HIS A N 1
ATOM 4597 C CA . HIS A 1 585 ? -15.773 -51.188 -18.781 1 24.11 585 HIS A CA 1
ATOM 4598 C C . HIS A 1 585 ? -14.5 -50.812 -19.516 1 24.11 585 HIS A C 1
ATOM 4600 O O . HIS A 1 585 ? -13.398 -50.938 -18.984 1 24.11 585 HIS A O 1
ATOM 4606 N N . SER A 1 586 ? -14.508 -50.562 -20.922 1 25.66 586 SER A N 1
ATOM 4607 C CA . SER A 1 586 ? -13.68 -50.188 -22.078 1 25.66 586 SER A CA 1
ATOM 4608 C C . SER A 1 586 ? -12.938 -48.875 -21.812 1 25.66 586 SER A C 1
ATOM 4610 O O . SER A 1 586 ? -13.484 -47.969 -21.188 1 25.66 586 SER A O 1
ATOM 4612 N N . VAL A 1 587 ? -11.656 -48.906 -21.859 1 27.2 587 VAL A N 1
ATOM 4613 C CA . VAL A 1 587 ? -10.609 -47.875 -21.875 1 27.2 587 VAL A CA 1
ATOM 4614 C C . VAL A 1 587 ? -10.969 -46.781 -22.859 1 27.2 587 VAL A C 1
ATOM 4616 O O . VAL A 1 587 ? -11.117 -47.031 -24.062 1 27.2 587 VAL A O 1
ATOM 4619 N N . LEU A 1 588 ? -11.758 -45.781 -22.516 1 26.98 588 LEU A N 1
ATOM 4620 C CA . LEU A 1 588 ? -12.078 -44.594 -23.312 1 26.98 588 LEU A CA 1
ATOM 4621 C C . LEU A 1 588 ? -10.828 -44.031 -23.984 1 26.98 588 LEU A C 1
ATOM 4623 O O . LEU A 1 588 ? -9.789 -43.906 -23.328 1 26.98 588 LEU A O 1
ATOM 4627 N N . ASP A 1 589 ? -10.57 -44.344 -25.266 1 26.22 589 ASP A N 1
ATOM 4628 C CA . ASP A 1 589 ? -9.578 -43.844 -26.219 1 26.22 589 ASP A CA 1
ATOM 4629 C C . ASP A 1 589 ? -9.406 -42.344 -26.109 1 26.22 589 ASP A C 1
ATOM 4631 O O . ASP A 1 589 ? -10.391 -41.594 -26.094 1 26.22 589 ASP A O 1
ATOM 4635 N N . MET A 1 590 ? -8.297 -41.844 -25.734 1 30.53 590 MET A N 1
ATOM 4636 C CA . MET A 1 590 ? -7.707 -40.531 -25.438 1 30.53 590 MET A CA 1
ATOM 4637 C C . MET A 1 590 ? -7.922 -39.562 -26.594 1 30.53 590 MET A C 1
ATOM 4639 O O . MET A 1 590 ? -7.883 -38.344 -26.406 1 30.53 590 MET A O 1
ATOM 4643 N N . GLU A 1 591 ? -7.836 -39.969 -27.922 1 31.84 591 GLU A N 1
ATOM 4644 C CA . GLU A 1 591 ? -7.941 -39.094 -29.094 1 31.84 591 GLU A CA 1
ATOM 4645 C C . GLU A 1 591 ? -9.305 -38.406 -29.156 1 31.84 591 GLU A C 1
ATOM 4647 O O . GLU A 1 591 ? -9.438 -37.312 -29.703 1 31.84 591 GLU A O 1
ATOM 4652 N N . SER A 1 592 ? -10.367 -39 -28.703 1 31.05 592 SER A N 1
ATOM 4653 C CA . SER A 1 592 ? -11.75 -38.562 -28.797 1 31.05 592 SER A CA 1
ATOM 4654 C C . SER A 1 592 ? -12.039 -37.469 -27.766 1 31.05 592 SER A C 1
ATOM 4656 O O . SER A 1 592 ? -13.078 -36.812 -27.828 1 31.05 592 SER A O 1
ATOM 4658 N N . LEU A 1 593 ? -11.383 -37.469 -26.688 1 29.72 593 LEU A N 1
ATOM 4659 C CA . LEU A 1 593 ? -11.648 -36.438 -25.672 1 29.72 593 LEU A CA 1
ATOM 4660 C C . LEU A 1 593 ? -11.18 -35.094 -26.156 1 29.72 593 LEU A C 1
ATOM 4662 O O . LEU A 1 593 ? -11.797 -34.062 -25.844 1 29.72 593 LEU A O 1
ATOM 4666 N N . ASP A 1 594 ? -10.117 -34.969 -26.906 1 31.06 594 ASP A N 1
ATOM 4667 C CA . ASP A 1 594 ? -9.664 -33.656 -27.406 1 31.06 594 ASP A CA 1
ATOM 4668 C C . ASP A 1 594 ? -10.727 -33.031 -28.297 1 31.06 594 ASP A C 1
ATOM 4670 O O . ASP A 1 594 ? -10.938 -31.797 -28.234 1 31.06 594 ASP A O 1
ATOM 4674 N N . SER A 1 595 ? -11.398 -33.781 -29.203 1 31.31 595 SER A N 1
ATOM 4675 C CA . SER A 1 595 ? -12.43 -33.281 -30.109 1 31.31 595 SER A CA 1
ATOM 4676 C C . SER A 1 595 ? -13.656 -32.812 -29.344 1 31.31 595 SER A C 1
ATOM 4678 O O . SER A 1 595 ? -14.383 -31.922 -29.797 1 31.31 595 SER A O 1
ATOM 4680 N N . GLU A 1 596 ? -14 -33.469 -28.312 1 31.67 596 GLU A N 1
ATOM 4681 C CA . GLU A 1 596 ? -15.203 -33.125 -27.578 1 31.67 596 GLU A CA 1
ATOM 4682 C C . GLU A 1 596 ? -15.008 -31.828 -26.797 1 31.67 596 GLU A C 1
ATOM 4684 O O . GLU A 1 596 ? -15.945 -31.047 -26.625 1 31.67 596 GLU A O 1
ATOM 4689 N N . LEU A 1 597 ? -13.883 -31.703 -26.281 1 32.09 597 LEU A N 1
ATOM 4690 C CA . LEU A 1 597 ? -13.641 -30.484 -25.5 1 32.09 597 LEU A CA 1
ATOM 4691 C C . LEU A 1 597 ? -13.734 -29.25 -26.391 1 32.09 597 LEU A C 1
ATOM 4693 O O . LEU A 1 597 ? -14.047 -28.156 -25.922 1 32.09 597 LEU A O 1
ATOM 4697 N N . LEU A 1 598 ? -13.375 -29.359 -27.703 1 30.66 598 LEU A N 1
ATOM 4698 C CA . LEU A 1 598 ? -13.5 -28.219 -28.609 1 30.66 598 LEU A CA 1
ATOM 4699 C C . LEU A 1 598 ? -14.969 -27.906 -28.891 1 30.66 598 LEU A C 1
ATOM 4701 O O . LEU A 1 598 ? -15.273 -26.922 -29.547 1 30.66 598 LEU A O 1
ATOM 4705 N N . GLN A 1 599 ? -15.844 -28.891 -28.969 1 28.78 599 GLN A N 1
ATOM 4706 C CA . GLN A 1 599 ? -17.234 -28.578 -29.297 1 28.78 599 GLN A CA 1
ATOM 4707 C C . GLN A 1 599 ? -17.938 -27.891 -28.141 1 28.78 599 GLN A C 1
ATOM 4709 O O . GLN A 1 599 ? -18.641 -28.531 -27.359 1 28.78 599 GLN A O 1
ATOM 4714 N N . GLN A 1 600 ? -17.25 -27.047 -27.5 1 29.47 600 GLN A N 1
ATOM 4715 C CA . GLN A 1 600 ? -17.938 -26.375 -26.406 1 29.47 600 GLN A CA 1
ATOM 4716 C C . GLN A 1 600 ? -19.25 -25.75 -26.875 1 29.47 600 GLN A C 1
ATOM 4718 O O . GLN A 1 600 ? -19.281 -25.047 -27.891 1 29.47 600 GLN A O 1
ATOM 4723 N N . PRO A 1 601 ? -20.453 -26.297 -26.516 1 28.92 601 PRO A N 1
ATOM 4724 C CA . PRO A 1 601 ? -21.703 -25.625 -26.844 1 28.92 601 PRO A CA 1
ATOM 4725 C C . PRO A 1 601 ? -21.672 -24.125 -26.594 1 28.92 601 PRO A C 1
ATOM 4727 O O . PRO A 1 601 ? -20.906 -23.656 -25.75 1 28.92 601 PRO A O 1
ATOM 4730 N N . SER A 1 602 ? -21.953 -23.312 -27.578 1 28.39 602 SER A N 1
ATOM 4731 C CA . SER A 1 602 ? -22.156 -21.859 -27.562 1 28.39 602 SER A CA 1
ATOM 4732 C C . SER A 1 602 ? -22.938 -21.438 -26.328 1 28.39 602 SER A C 1
ATOM 4734 O O . SER A 1 602 ? -23.922 -22.078 -25.953 1 28.39 602 SER A O 1
ATOM 4736 N N . THR A 1 603 ? -22.359 -20.906 -25.391 1 30.16 603 THR A N 1
ATOM 4737 C CA . THR A 1 603 ? -22.922 -20.297 -24.188 1 30.16 603 THR A CA 1
ATOM 4738 C C . THR A 1 603 ? -24.125 -19.422 -24.531 1 30.16 603 THR A C 1
ATOM 4740 O O . THR A 1 603 ? -24.562 -18.609 -23.734 1 30.16 603 THR A O 1
ATOM 4743 N N . ASP A 1 604 ? -24.766 -19.375 -25.703 1 29.38 604 ASP A N 1
ATOM 4744 C CA . ASP A 1 604 ? -25.953 -18.609 -26.016 1 29.38 604 ASP A CA 1
ATOM 4745 C C . ASP A 1 604 ? -27.109 -18.984 -25.094 1 29.38 604 ASP A C 1
ATOM 4747 O O . ASP A 1 604 ? -28.094 -18.234 -24.969 1 29.38 604 ASP A O 1
ATOM 4751 N N . TRP A 1 605 ? -27.094 -20.109 -24.547 1 31.11 605 TRP A N 1
ATOM 4752 C CA . TRP A 1 605 ? -28.281 -20.547 -23.812 1 31.11 605 TRP A CA 1
ATOM 4753 C C . TRP A 1 605 ? -28.391 -19.797 -22.484 1 31.11 605 TRP A C 1
ATOM 4755 O O . TRP A 1 605 ? -29.484 -19.703 -21.922 1 31.11 605 TRP A O 1
ATOM 4765 N N . MET A 1 606 ? -27.328 -19.297 -21.938 1 30.5 606 MET A N 1
ATOM 4766 C CA . MET A 1 606 ? -27.281 -18.703 -20.594 1 30.5 606 MET A CA 1
ATOM 4767 C C . MET A 1 606 ? -27.938 -17.344 -20.578 1 30.5 606 MET A C 1
ATOM 4769 O O . MET A 1 606 ? -28.438 -16.891 -19.531 1 30.5 606 MET A O 1
ATOM 4773 N N . LEU A 1 607 ? -27.984 -16.609 -21.672 1 30.66 607 LEU A N 1
ATOM 4774 C CA . LEU A 1 607 ? -28.656 -15.305 -21.719 1 30.66 607 LEU A CA 1
ATOM 4775 C C . LEU A 1 607 ? -30.156 -15.469 -21.547 1 30.66 607 LEU A C 1
ATOM 4777 O O . LEU A 1 607 ? -30.812 -14.617 -20.953 1 30.66 607 LEU A O 1
ATOM 4781 N N . ASP A 1 608 ? -30.766 -16.516 -21.984 1 30.19 608 ASP A N 1
ATOM 4782 C CA . ASP A 1 608 ? -32.219 -16.656 -21.938 1 30.19 608 ASP A CA 1
ATOM 4783 C C . ASP A 1 608 ? -32.688 -16.891 -20.5 1 30.19 608 ASP A C 1
ATOM 4785 O O . ASP A 1 608 ? -33.75 -16.406 -20.109 1 30.19 608 ASP A O 1
ATOM 4789 N N . ILE A 1 609 ? -31.953 -17.594 -19.719 1 30.47 609 ILE A N 1
ATOM 4790 C CA . ILE A 1 609 ? -32.469 -17.906 -18.391 1 30.47 609 ILE A CA 1
ATOM 4791 C C . ILE A 1 609 ? -32.406 -16.672 -17.5 1 30.47 609 ILE A C 1
ATOM 4793 O O . ILE A 1 609 ? -33.281 -16.406 -16.688 1 30.47 609 ILE A O 1
ATOM 4797 N N . ILE A 1 610 ? -31.375 -15.867 -17.625 1 31.72 610 ILE A N 1
ATOM 4798 C CA . ILE A 1 610 ? -31.312 -14.68 -16.781 1 31.72 610 ILE A CA 1
ATOM 4799 C C . ILE A 1 610 ? -32.469 -13.75 -17.125 1 31.72 610 ILE A C 1
ATOM 4801 O O . ILE A 1 610 ? -33.125 -13.188 -16.234 1 31.72 610 ILE A O 1
ATOM 4805 N N . GLU A 1 611 ? -32.875 -13.578 -18.406 1 30.64 611 GLU A N 1
ATOM 4806 C CA . GLU A 1 611 ? -33.938 -12.664 -18.766 1 30.64 611 GLU A CA 1
ATOM 4807 C C . GLU A 1 611 ? -35.281 -13.094 -18.172 1 30.64 611 GLU A C 1
ATOM 4809 O O . GLU A 1 611 ? -36.094 -12.258 -17.797 1 30.64 611 GLU A O 1
ATOM 4814 N N . SER A 1 612 ? -35.562 -14.375 -18.188 1 30.73 612 SER A N 1
ATOM 4815 C CA . SER A 1 612 ? -36.906 -14.75 -17.719 1 30.73 612 SER A CA 1
ATOM 4816 C C . SER A 1 612 ? -37.062 -14.539 -16.219 1 30.73 612 SER A C 1
ATOM 4818 O O . SER A 1 612 ? -38.125 -14.195 -15.742 1 30.73 612 SER A O 1
ATOM 4820 N N . GLN A 1 613 ? -36.062 -14.914 -15.438 1 29.59 613 GLN A N 1
ATOM 4821 C CA . GLN A 1 613 ? -36.344 -14.984 -14 1 29.59 613 GLN A CA 1
ATOM 4822 C C . GLN A 1 613 ? -36.156 -13.617 -13.344 1 29.59 613 GLN A C 1
ATOM 4824 O O . GLN A 1 613 ? -36.438 -13.453 -12.156 1 29.59 613 GLN A O 1
ATOM 4829 N N . LEU A 1 614 ? -35.5 -12.719 -14.016 1 29.23 614 LEU A N 1
ATOM 4830 C CA . LEU A 1 614 ? -35.281 -11.453 -13.312 1 29.23 614 LEU A CA 1
ATOM 4831 C C . LEU A 1 614 ? -36.594 -10.656 -13.234 1 29.23 614 LEU A C 1
ATOM 4833 O O . LEU A 1 614 ? -36.594 -9.555 -12.68 1 29.23 614 LEU A O 1
ATOM 4837 N N . SER A 1 615 ? -37.625 -10.953 -13.906 1 25.31 615 SER A N 1
ATOM 4838 C CA . SER A 1 615 ? -38.781 -10.047 -13.859 1 25.31 615 SER A CA 1
ATOM 4839 C C . SER A 1 615 ? -39.438 -10.094 -12.492 1 25.31 615 SER A C 1
ATOM 4841 O O . SER A 1 615 ? -40.562 -9.609 -12.336 1 25.31 615 SER A O 1
ATOM 4843 N N . VAL A 1 616 ? -39.156 -11.047 -11.57 1 26.69 616 VAL A N 1
ATOM 4844 C CA . VAL A 1 616 ? -40.062 -11.055 -10.43 1 26.69 616 VAL A CA 1
ATOM 4845 C C . VAL A 1 616 ? -39.812 -9.836 -9.555 1 26.69 616 VAL A C 1
ATOM 4847 O O . VAL A 1 616 ? -38.656 -9.359 -9.453 1 26.69 616 VAL A O 1
ATOM 4850 N N . ASP A 1 617 ? -40.875 -9.148 -8.914 1 25.55 617 ASP A N 1
ATOM 4851 C CA . ASP A 1 617 ? -41.188 -7.945 -8.148 1 25.55 617 ASP A CA 1
ATOM 4852 C C . ASP A 1 617 ? -40.25 -7.766 -6.969 1 25.55 617 ASP A C 1
ATOM 4854 O O . ASP A 1 617 ? -39.688 -8.742 -6.469 1 25.55 617 ASP A O 1
ATOM 4858 N N . ASP A 1 618 ? -40.062 -6.512 -6.52 1 27.2 618 ASP A N 1
ATOM 4859 C CA . ASP A 1 618 ? -39.25 -5.699 -5.633 1 27.2 618 ASP A CA 1
ATOM 4860 C C . ASP A 1 618 ? -39.438 -6.094 -4.172 1 27.2 618 ASP A C 1
ATOM 4862 O O . ASP A 1 618 ? -39.406 -5.242 -3.283 1 27.2 618 ASP A O 1
ATOM 4866 N N . ALA A 1 619 ? -40.156 -7.195 -3.789 1 24.38 619 ALA A N 1
ATOM 4867 C CA . ALA A 1 619 ? -40.562 -7.27 -2.391 1 24.38 619 ALA A CA 1
ATOM 4868 C C . ALA A 1 619 ? -39.344 -7.199 -1.455 1 24.38 619 ALA A C 1
ATOM 4870 O O . ALA A 1 619 ? -38.375 -7.938 -1.626 1 24.38 619 ALA A O 1
ATOM 4871 N N . ALA A 1 620 ? -39.312 -6.055 -0.786 1 23.45 620 ALA A N 1
ATOM 4872 C CA . ALA A 1 620 ? -38.406 -5.555 0.247 1 23.45 620 ALA A CA 1
ATOM 4873 C C . ALA A 1 620 ? -38.312 -6.531 1.418 1 23.45 620 ALA A C 1
ATOM 4875 O O . ALA A 1 620 ? -39.312 -6.766 2.113 1 23.45 620 ALA A O 1
ATOM 4876 N N . TRP A 1 621 ? -37.75 -7.699 1.261 1 23.58 621 TRP A N 1
ATOM 4877 C CA . TRP A 1 621 ? -37.812 -8.672 2.346 1 23.58 621 TRP A CA 1
ATOM 4878 C C . TRP A 1 621 ? -37.156 -8.102 3.611 1 23.58 621 TRP A C 1
ATOM 4880 O O . TRP A 1 621 ? -36 -7.676 3.6 1 23.58 621 TRP A O 1
ATOM 4890 N N . ASP A 1 622 ? -38.031 -7.43 4.371 1 22.97 622 ASP A N 1
ATOM 4891 C CA . ASP A 1 622 ? -37.75 -6.84 5.68 1 22.97 622 ASP A CA 1
ATOM 4892 C C . ASP A 1 622 ? -37.312 -7.902 6.684 1 22.97 622 ASP A C 1
ATOM 4894 O O . ASP A 1 622 ? -38.125 -8.703 7.141 1 22.97 622 ASP A O 1
ATOM 4898 N N . PHE A 1 623 ? -36.125 -8.359 6.523 1 23.81 623 PHE A N 1
ATOM 4899 C CA . PHE A 1 623 ? -35.594 -9.492 7.254 1 23.81 623 PHE A CA 1
ATOM 4900 C C . PHE A 1 623 ? -35.531 -9.203 8.75 1 23.81 623 PHE A C 1
ATOM 4902 O O . PHE A 1 623 ? -35 -10.016 9.523 1 23.81 623 PHE A O 1
ATOM 4909 N N . ASN A 1 624 ? -35.938 -8.016 9.234 1 22.98 624 ASN A N 1
ATOM 4910 C CA . ASN A 1 624 ? -35.75 -7.684 10.641 1 22.98 624 ASN A CA 1
ATOM 4911 C C . ASN A 1 624 ? -36.656 -8.508 11.539 1 22.98 624 ASN A C 1
ATOM 4913 O O . ASN A 1 624 ? -36.375 -8.68 12.727 1 22.98 624 ASN A O 1
ATOM 4917 N N . SER A 1 625 ? -37.938 -8.672 11.273 1 21.78 625 SER A N 1
ATOM 4918 C CA . SER A 1 625 ? -38.875 -8.883 12.398 1 21.78 625 SER A CA 1
ATOM 4919 C C . SER A 1 625 ? -38.906 -10.352 12.805 1 21.78 625 SER A C 1
ATOM 4921 O O . SER A 1 625 ? -39.656 -10.727 13.719 1 21.78 625 SER A O 1
ATOM 4923 N N . TRP A 1 626 ? -38.688 -11.344 12.016 1 21.25 626 TRP A N 1
ATOM 4924 C CA . TRP A 1 626 ? -39.344 -12.539 12.539 1 21.25 626 TRP A CA 1
ATOM 4925 C C . TRP A 1 626 ? -38.5 -13.211 13.602 1 21.25 626 TRP A C 1
ATOM 4927 O O . TRP A 1 626 ? -37.281 -13.398 13.414 1 21.25 626 TRP A O 1
ATOM 4937 N N . PRO A 1 627 ? -38.969 -13.25 14.914 1 24.3 627 PRO A N 1
ATOM 4938 C CA . PRO A 1 627 ? -38.5 -14.016 16.062 1 24.3 627 PRO A CA 1
ATOM 4939 C C . PRO A 1 627 ? -38.406 -15.516 15.781 1 24.3 627 PRO A C 1
ATOM 4941 O O . PRO A 1 627 ? -39.438 -16.125 15.43 1 24.3 627 PRO A O 1
ATOM 4944 N N . LEU A 1 628 ? -37.594 -16.078 15.008 1 23.16 628 LEU A N 1
ATOM 4945 C CA . LEU A 1 628 ? -37.688 -17.516 14.805 1 23.16 628 LEU A CA 1
ATOM 4946 C C . LEU A 1 628 ? -37.812 -18.234 16.141 1 23.16 628 LEU A C 1
ATOM 4948 O O . LEU A 1 628 ? -36.906 -18.172 16.969 1 23.16 628 LEU A O 1
ATOM 4952 N N . ASP A 1 629 ? -39 -18.266 16.703 1 21.52 629 ASP A N 1
ATOM 4953 C CA . ASP A 1 629 ? -39.438 -19.172 17.766 1 21.52 629 ASP A CA 1
ATOM 4954 C C . ASP A 1 629 ? -39.219 -20.641 17.359 1 21.52 629 ASP A C 1
ATOM 4956 O O . ASP A 1 629 ? -39.969 -21.156 16.531 1 21.52 629 ASP A O 1
ATOM 4960 N N . LEU A 1 630 ? -38.094 -21.141 17.375 1 19.91 630 LEU A N 1
ATOM 4961 C CA . LEU A 1 630 ? -37.812 -22.547 17.156 1 19.91 630 LEU A CA 1
ATOM 4962 C C . LEU A 1 630 ? -38.594 -23.438 18.125 1 19.91 630 LEU A C 1
ATOM 4964 O O . LEU A 1 630 ? -38.531 -24.656 18.031 1 19.91 630 LEU A O 1
ATOM 4968 N N . ASP A 1 631 ? -39.344 -23.016 19.188 1 21.41 631 ASP A N 1
ATOM 4969 C CA . ASP A 1 631 ? -40 -24 20.047 1 21.41 631 ASP A CA 1
ATOM 4970 C C . ASP A 1 631 ? -41.125 -24.688 19.312 1 21.41 631 ASP A C 1
ATOM 4972 O O . ASP A 1 631 ? -41.531 -25.781 19.688 1 21.41 631 ASP A O 1
ATOM 4976 N N . LEU A 1 632 ? -41.75 -24.016 18.344 1 19.41 632 LEU A N 1
ATOM 4977 C CA . LEU A 1 632 ? -43 -24.719 17.984 1 19.41 632 LEU A CA 1
ATOM 4978 C C . LEU A 1 632 ? -42.688 -25.953 17.141 1 19.41 632 LEU A C 1
ATOM 4980 O O . LEU A 1 632 ? -43.531 -26.844 17 1 19.41 632 LEU A O 1
ATOM 4984 N N . PHE A 1 633 ? -41.562 -25.938 16.328 1 19.94 633 PHE A N 1
ATOM 4985 C CA . PHE A 1 633 ? -41.656 -27.141 15.516 1 19.94 633 PHE A CA 1
ATOM 4986 C C . PHE A 1 633 ? -41.188 -28.375 16.297 1 19.94 633 PHE A C 1
ATOM 4988 O O . PHE A 1 633 ? -41.094 -29.469 15.742 1 19.94 633 PHE A O 1
ATOM 4995 N N . VAL A 1 634 ? -40.75 -28.172 17.672 1 20.52 634 VAL A N 1
ATOM 4996 C CA . VAL A 1 634 ? -40.5 -29.422 18.391 1 20.52 634 VAL A CA 1
ATOM 4997 C C . VAL A 1 634 ? -41.812 -30.141 18.656 1 20.52 634 VAL A C 1
ATOM 4999 O O . VAL A 1 634 ? -41.844 -31.344 18.906 1 20.52 634 VAL A O 1
ATOM 5002 N N . SER A 1 635 ? -43.031 -29.531 18.547 1 19.12 635 SER A N 1
ATOM 5003 C CA . SER A 1 635 ? -44.094 -30.531 18.781 1 19.12 635 SER A CA 1
ATOM 5004 C C . SER A 1 635 ? -44.406 -31.297 17.5 1 19.12 635 SER A C 1
ATOM 5006 O O . SER A 1 635 ? -44.344 -30.734 16.406 1 19.12 635 SER A O 1
ATOM 5008 N N . MET B 1 1 ? -27.188 46.75 65.875 1 21.03 1 MET B N 1
ATOM 5009 C CA . MET B 1 1 ? -26.781 45.406 65.5 1 21.03 1 MET B CA 1
ATOM 5010 C C . MET B 1 1 ? -27.953 44.625 65 1 21.03 1 MET B C 1
ATOM 5012 O O . MET B 1 1 ? -27.984 43.375 65.125 1 21.03 1 MET B O 1
ATOM 5016 N N . CYS B 1 2 ? -29.047 45.125 64.375 1 22.72 2 CYS B N 1
ATOM 5017 C CA . CYS B 1 2 ? -30.5 44.969 64.438 1 22.72 2 CYS B CA 1
ATOM 5018 C C . CYS B 1 2 ? -30.953 43.844 63.5 1 22.72 2 CYS B C 1
ATOM 5020 O O . CYS B 1 2 ? -30.734 43.906 62.281 1 22.72 2 CYS B O 1
ATOM 5022 N N . LEU B 1 3 ? -31.141 42.531 64.062 1 21.58 3 LEU B N 1
ATOM 5023 C CA . LEU B 1 3 ? -31.344 41.156 63.656 1 21.58 3 LEU B CA 1
ATOM 5024 C C . LEU B 1 3 ? -32.719 40.969 62.969 1 21.58 3 LEU B C 1
ATOM 5026 O O . LEU B 1 3 ? -33.688 40.656 63.656 1 21.58 3 LEU B O 1
ATOM 5030 N N . VAL B 1 4 ? -33.156 41.938 62.156 1 23.75 4 VAL B N 1
ATOM 5031 C CA . VAL B 1 4 ? -34.562 41.875 61.812 1 23.75 4 VAL B CA 1
ATOM 5032 C C . VAL B 1 4 ? -34.844 40.594 61.031 1 23.75 4 VAL B C 1
ATOM 5034 O O . VAL B 1 4 ? -34.25 40.375 60 1 23.75 4 VAL B O 1
ATOM 5037 N N . GLU B 1 5 ? -35.312 39.469 61.719 1 21.8 5 GLU B N 1
ATOM 5038 C CA . GLU B 1 5 ? -35.562 38.062 61.438 1 21.8 5 GLU B CA 1
ATOM 5039 C C . GLU B 1 5 ? -36.688 37.906 60.406 1 21.8 5 GLU B C 1
ATOM 5041 O O . GLU B 1 5 ? -37.875 38.125 60.719 1 21.8 5 GLU B O 1
ATOM 5046 N N . MET B 1 6 ? -36.688 38.656 59.281 1 22.77 6 MET B N 1
ATOM 5047 C CA . MET B 1 6 ? -37.969 38.688 58.531 1 22.77 6 MET B CA 1
ATOM 5048 C C . MET B 1 6 ? -38.344 37.281 58.062 1 22.77 6 MET B C 1
ATOM 5050 O O . MET B 1 6 ? -37.531 36.562 57.469 1 22.77 6 MET B O 1
ATOM 5054 N N . SER B 1 7 ? -39.312 36.594 58.719 1 22.3 7 SER B N 1
ATOM 5055 C CA . SER B 1 7 ? -39.938 35.281 58.75 1 22.3 7 SER B CA 1
ATOM 5056 C C . SER B 1 7 ? -40.594 34.969 57.406 1 22.3 7 SER B C 1
ATOM 5058 O O . SER B 1 7 ? -41.781 35.281 57.188 1 22.3 7 SER B O 1
ATOM 5060 N N . GLY B 1 8 ? -40 35.281 56.219 1 22.31 8 GLY B N 1
ATOM 5061 C CA . GLY B 1 8 ? -40.781 35.25 55.031 1 22.31 8 GLY B CA 1
ATOM 5062 C C . GLY B 1 8 ? -41.438 33.906 54.75 1 22.31 8 GLY B C 1
ATOM 5063 O O . GLY B 1 8 ? -40.906 32.875 55.156 1 22.31 8 GLY B O 1
ATOM 5064 N N . SER B 1 9 ? -42.781 33.906 54.625 1 23.38 9 SER B N 1
ATOM 5065 C CA . SER B 1 9 ? -43.844 32.906 54.469 1 23.38 9 SER B CA 1
ATOM 5066 C C . SER B 1 9 ? -43.562 31.969 53.312 1 23.38 9 SER B C 1
ATOM 5068 O O . SER B 1 9 ? -43.156 32.406 52.25 1 23.38 9 SER B O 1
ATOM 5070 N N . ALA B 1 10 ? -43.375 30.641 53.625 1 25.56 10 ALA B N 1
ATOM 5071 C CA . ALA B 1 10 ? -42.906 29.438 52.906 1 25.56 10 ALA B CA 1
ATOM 5072 C C . ALA B 1 10 ? -43.969 28.984 51.875 1 25.56 10 ALA B C 1
ATOM 5074 O O . ALA B 1 10 ? -45.094 28.641 52.25 1 25.56 10 ALA B O 1
ATOM 5075 N N . PRO B 1 11 ? -44.094 29.766 50.75 1 26.2 11 PRO B N 1
ATOM 5076 C CA . PRO B 1 11 ? -45.219 29.438 49.875 1 26.2 11 PRO B CA 1
ATOM 5077 C C . PRO B 1 11 ? -45.375 27.938 49.625 1 26.2 11 PRO B C 1
ATOM 5079 O O . PRO B 1 11 ? -44.406 27.188 49.844 1 26.2 11 PRO B O 1
ATOM 5082 N N . SER B 1 12 ? -46.562 27.469 49.656 1 25.05 12 SER B N 1
ATOM 5083 C CA . SER B 1 12 ? -47.25 26.188 49.594 1 25.05 12 SER B CA 1
ATOM 5084 C C . SER B 1 12 ? -46.75 25.328 48.438 1 25.05 12 SER B C 1
ATOM 5086 O O . SER B 1 12 ? -46.375 25.859 47.375 1 25.05 12 SER B O 1
ATOM 5088 N N . PRO B 1 13 ? -46.375 24.062 48.812 1 26.14 13 PRO B N 1
ATOM 5089 C CA . PRO B 1 13 ? -45.688 23.031 48.031 1 26.14 13 PRO B CA 1
ATOM 5090 C C . PRO B 1 13 ? -46.406 22.656 46.75 1 26.14 13 PRO B C 1
ATOM 5092 O O . PRO B 1 13 ? -47.594 22.312 46.781 1 26.14 13 PRO B O 1
ATOM 5095 N N . ARG B 1 14 ? -46.312 23.516 45.75 1 27.81 14 ARG B N 1
ATOM 5096 C CA . ARG B 1 14 ? -46.969 23.281 44.469 1 27.81 14 ARG B CA 1
ATOM 5097 C C . ARG B 1 14 ? -47 21.797 44.125 1 27.81 14 ARG B C 1
ATOM 5099 O O . ARG B 1 14 ? -46.031 21.062 44.406 1 27.81 14 ARG B O 1
ATOM 5106 N N . LYS B 1 15 ? -48.125 21.219 44.031 1 27.34 15 LYS B N 1
ATOM 5107 C CA . LYS B 1 15 ? -48.625 19.891 43.688 1 27.34 15 LYS B CA 1
ATOM 5108 C C . LYS B 1 15 ? -47.812 19.266 42.562 1 27.34 15 LYS B C 1
ATOM 5110 O O . LYS B 1 15 ? -47.5 19.938 41.562 1 27.34 15 LYS B O 1
ATOM 5115 N N . GLY B 1 16 ? -47.031 18.281 42.969 1 25.44 16 GLY B N 1
ATOM 5116 C CA . GLY B 1 16 ? -46.062 17.422 42.281 1 25.44 16 GLY B CA 1
ATOM 5117 C C . GLY B 1 16 ? -46.625 16.828 41 1 25.44 16 GLY B C 1
ATOM 5118 O O . GLY B 1 16 ? -47.625 16.109 41.031 1 25.44 16 GLY B O 1
ATOM 5119 N N . VAL B 1 17 ? -46.75 17.609 40 1 29.48 17 VAL B N 1
ATOM 5120 C CA . VAL B 1 17 ? -47.219 17.109 38.719 1 29.48 17 VAL B CA 1
ATOM 5121 C C . VAL B 1 17 ? -46.531 15.766 38.438 1 29.48 17 VAL B C 1
ATOM 5123 O O . VAL B 1 17 ? -45.312 15.672 38.406 1 29.48 17 VAL B O 1
ATOM 5126 N N . ARG B 1 18 ? -47.219 14.734 38.812 1 30.06 18 ARG B N 1
ATOM 5127 C CA . ARG B 1 18 ? -46.906 13.32 38.625 1 30.06 18 ARG B CA 1
ATOM 5128 C C . ARG B 1 18 ? -46.406 13.062 37.188 1 30.06 18 ARG B C 1
ATOM 5130 O O . ARG B 1 18 ? -47.156 13.203 36.219 1 30.06 18 ARG B O 1
ATOM 5137 N N . THR B 1 19 ? -45.25 13.398 37.031 1 32.47 19 THR B N 1
ATOM 5138 C CA . THR B 1 19 ? -44.656 13.164 35.719 1 32.47 19 THR B CA 1
ATOM 5139 C C . THR B 1 19 ? -44.688 11.672 35.375 1 32.47 19 THR B C 1
ATOM 5141 O O . THR B 1 19 ? -44.188 10.852 36.156 1 32.47 19 THR B O 1
ATOM 5144 N N . SER B 1 20 ? -45.656 11.25 34.75 1 35.62 20 SER B N 1
ATOM 5145 C CA . SER B 1 20 ? -45.875 9.867 34.344 1 35.62 20 SER B CA 1
ATOM 5146 C C . SER B 1 20 ? -44.625 9.25 33.75 1 35.62 20 SER B C 1
ATOM 5148 O O . SER B 1 20 ? -44.031 9.805 32.844 1 35.62 20 SER B O 1
ATOM 5150 N N . ILE B 1 21 ? -43.844 8.609 34.562 1 43.12 21 ILE B N 1
ATOM 5151 C CA . ILE B 1 21 ? -42.625 7.914 34.25 1 43.12 21 ILE B CA 1
ATOM 5152 C C . ILE B 1 21 ? -42.875 6.73 33.344 1 43.12 21 ILE B C 1
ATOM 5154 O O . ILE B 1 21 ? -43.844 6 33.531 1 43.12 21 ILE B O 1
ATOM 5158 N N . GLY B 1 22 ? -42.281 6.715 32.406 1 50.72 22 GLY B N 1
ATOM 5159 C CA . GLY B 1 22 ? -42.406 5.633 31.422 1 50.72 22 GLY B CA 1
ATOM 5160 C C . GLY B 1 22 ? -42.25 4.258 32.062 1 50.72 22 GLY B C 1
ATOM 5161 O O . GLY B 1 22 ? -41.594 4.105 33.094 1 50.72 22 GLY B O 1
ATOM 5162 N N . LYS B 1 23 ? -43.031 3.312 31.891 1 60.25 23 LYS B N 1
ATOM 5163 C CA . LYS B 1 23 ? -43.312 2.031 32.531 1 60.25 23 LYS B CA 1
ATOM 5164 C C . LYS B 1 23 ? -42.094 1.103 32.438 1 60.25 23 LYS B C 1
ATOM 5166 O O . LYS B 1 23 ? -41.906 0.245 33.312 1 60.25 23 LYS B O 1
ATOM 5171 N N . ALA B 1 24 ? -41.312 1.095 31.406 1 69.88 24 ALA B N 1
ATOM 5172 C CA . ALA B 1 24 ? -40.188 0.173 31.281 1 69.88 24 ALA B CA 1
ATOM 5173 C C . ALA B 1 24 ? -38.906 0.926 30.984 1 69.88 24 ALA B C 1
ATOM 5175 O O . ALA B 1 24 ? -38.906 1.966 30.328 1 69.88 24 ALA B O 1
ATOM 5176 N N . CYS B 1 25 ? -37.719 0.601 31.578 1 68.69 25 CYS B N 1
ATOM 5177 C CA . CYS B 1 25 ? -36.406 1.259 31.375 1 68.69 25 CYS B CA 1
ATOM 5178 C C . CYS B 1 25 ? -35.875 1 29.969 1 68.69 25 CYS B C 1
ATOM 5180 O O . CYS B 1 25 ? -36.344 0.084 29.281 1 68.69 25 CYS B O 1
ATOM 5182 N N . ASP B 1 26 ? -35 1.724 29.469 1 70.94 26 ASP B N 1
ATOM 5183 C CA . ASP B 1 26 ? -34.469 1.686 28.109 1 70.94 26 ASP B CA 1
ATOM 5184 C C . ASP B 1 26 ? -33.844 0.329 27.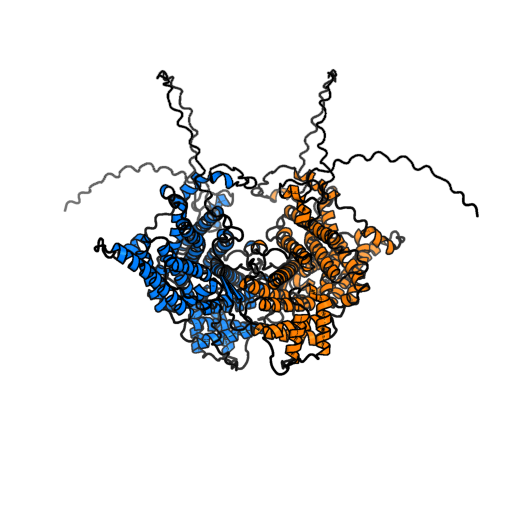797 1 70.94 26 ASP B C 1
ATOM 5186 O O . ASP B 1 26 ? -33.969 -0.18 26.688 1 70.94 26 ASP B O 1
ATOM 5190 N N . GLU B 1 27 ? -33.375 -0.286 28.766 1 72.31 27 GLU B N 1
ATOM 5191 C CA . GLU B 1 27 ? -32.719 -1.573 28.578 1 72.31 27 GLU B CA 1
ATOM 5192 C C . GLU B 1 27 ? -33.719 -2.705 28.453 1 72.31 27 GLU B C 1
ATOM 5194 O O . GLU B 1 27 ? -33.562 -3.59 27.609 1 72.31 27 GLU B O 1
ATOM 5199 N N . CYS B 1 28 ? -34.531 -2.656 29.172 1 72.25 28 CYS B N 1
ATOM 5200 C CA . CYS B 1 28 ? -35.594 -3.672 29.141 1 72.25 28 CYS B CA 1
ATOM 5201 C C . CYS B 1 28 ? -36.406 -3.551 27.859 1 72.25 28 CYS B C 1
ATOM 5203 O O . CYS B 1 28 ? -36.844 -4.559 27.281 1 72.25 28 CYS B O 1
ATOM 5205 N N . ARG B 1 29 ? -36.562 -2.334 27.375 1 72.56 29 ARG B N 1
ATOM 5206 C CA . ARG B 1 29 ? -37.25 -2.078 26.109 1 72.56 29 ARG B CA 1
ATOM 5207 C C . ARG B 1 29 ? -36.438 -2.631 24.938 1 72.56 29 ARG B C 1
ATOM 5209 O O . ARG B 1 29 ? -37.031 -3.229 24.016 1 72.56 29 ARG B O 1
ATOM 5216 N N . ARG B 1 30 ? -35.219 -2.488 25.047 1 68.75 30 ARG B N 1
ATOM 5217 C CA . ARG B 1 30 ? -34.312 -2.924 23.984 1 68.75 30 ARG B CA 1
ATOM 5218 C C . ARG B 1 30 ? -34.25 -4.445 23.906 1 68.75 30 ARG B C 1
ATOM 5220 O O . ARG B 1 30 ? -34.219 -5.02 22.828 1 68.75 30 ARG B O 1
ATOM 5227 N N . ARG B 1 31 ? -34.375 -5.055 24.984 1 68.75 31 ARG B N 1
ATOM 5228 C CA . ARG B 1 31 ? -34.25 -6.508 25.078 1 68.75 31 ARG B CA 1
ATOM 5229 C C . ARG B 1 31 ? -35.656 -7.152 25.047 1 68.75 31 ARG B C 1
ATOM 5231 O O . ARG B 1 31 ? -35.75 -8.375 25.141 1 68.75 31 ARG B O 1
ATOM 5238 N N . LYS B 1 32 ? -36.688 -6.383 24.906 1 66.88 32 LYS B N 1
ATOM 5239 C CA . LYS B 1 32 ? -38.125 -6.75 24.859 1 66.88 32 LYS B CA 1
ATOM 5240 C C . LYS B 1 32 ? -38.469 -7.691 26 1 66.88 32 LYS B C 1
ATOM 5242 O O . LYS B 1 32 ? -39.219 -8.664 25.797 1 66.88 32 LYS B O 1
ATOM 5247 N N . ILE B 1 33 ? -37.844 -7.41 27.141 1 74.81 33 ILE B N 1
ATOM 5248 C CA . ILE B 1 33 ? -38.188 -8.188 28.312 1 74.81 33 ILE B CA 1
ATOM 5249 C C . ILE B 1 33 ? -39.031 -7.336 29.281 1 74.81 33 ILE B C 1
ATOM 5251 O O . ILE B 1 33 ? -38.969 -6.105 29.219 1 74.81 33 ILE B O 1
ATOM 5255 N N . ARG B 1 34 ? -39.75 -8.023 30.172 1 73 34 ARG B N 1
ATOM 5256 C CA . ARG B 1 34 ? -40.594 -7.352 31.141 1 73 34 ARG B CA 1
ATOM 5257 C C . ARG B 1 34 ? -39.781 -6.668 32.219 1 73 34 ARG B C 1
ATOM 5259 O O . ARG B 1 34 ? -39 -7.32 32.938 1 73 34 ARG B O 1
ATOM 5266 N N . CYS B 1 35 ? -39.844 -5.344 32.25 1 69.5 35 CYS B N 1
ATOM 5267 C CA . CYS B 1 35 ? -39.125 -4.551 33.25 1 69.5 35 CYS B CA 1
ATOM 5268 C C . CYS B 1 35 ? -39.906 -4.492 34.562 1 69.5 35 CYS B C 1
ATOM 5270 O O . CYS B 1 35 ? -41.125 -4.355 34.531 1 69.5 35 CYS B O 1
ATOM 5272 N N . ASN B 1 36 ? -39.375 -4.723 35.625 1 71.81 36 ASN B N 1
ATOM 5273 C CA . ASN B 1 36 ? -40.094 -4.707 36.906 1 71.81 36 ASN B CA 1
ATOM 5274 C C . ASN B 1 36 ? -40.344 -3.283 37.375 1 71.81 36 ASN B C 1
ATOM 5276 O O . ASN B 1 36 ? -40.906 -3.08 38.469 1 71.81 36 ASN B O 1
ATOM 5280 N N . GLY B 1 37 ? -39.938 -2.117 36.594 1 69.31 37 GLY B N 1
ATOM 5281 C CA . GLY B 1 37 ? -40.188 -0.721 36.906 1 69.31 37 GLY B CA 1
ATOM 5282 C C . GLY B 1 37 ? -39.312 -0.192 38.031 1 69.31 37 GLY B C 1
ATOM 5283 O O . GLY B 1 37 ? -39.5 0.942 38.5 1 69.31 37 GLY B O 1
ATOM 5284 N N . GLY B 1 38 ? -38.406 -1.021 38.625 1 71.75 38 GLY B N 1
ATOM 5285 C CA . GLY B 1 38 ? -37.562 -0.522 39.688 1 71.75 38 GLY B CA 1
ATOM 5286 C C . GLY B 1 38 ? -36.469 0.399 39.188 1 71.75 38 GLY B C 1
ATOM 5287 O O . GLY B 1 38 ? -36.125 0.39 38 1 71.75 38 GLY B O 1
ATOM 5288 N N . LEU B 1 39 ? -36.156 1.494 39.812 1 68.06 39 LEU B N 1
ATOM 5289 C CA . LEU B 1 39 ? -35 2.346 39.562 1 68.06 39 LEU B CA 1
ATOM 5290 C C . LEU B 1 39 ? -33.875 2.014 40.531 1 68.06 39 LEU B C 1
ATOM 5292 O O . LEU B 1 39 ? -33.875 2.443 41.688 1 68.06 39 LEU B O 1
ATOM 5296 N N . PRO B 1 40 ? -32.812 1.135 40.031 1 68.75 40 PRO B N 1
ATOM 5297 C CA . PRO B 1 40 ? -32.781 0.484 38.719 1 68.75 40 PRO B CA 1
ATOM 5298 C C . PRO B 1 40 ? -33.625 -0.786 38.656 1 68.75 40 PRO B C 1
ATOM 5300 O O . PRO B 1 40 ? -33.875 -1.408 39.688 1 68.75 40 PRO B O 1
ATOM 5303 N N . CYS B 1 41 ? -34 -1.171 37.406 1 72.38 41 CYS B N 1
ATOM 5304 C CA . CYS B 1 41 ? -34.812 -2.365 37.312 1 72.38 41 CYS B CA 1
ATOM 5305 C C . CYS B 1 41 ? -34 -3.627 37.5 1 72.38 41 CYS B C 1
ATOM 5307 O O . CYS B 1 41 ? -32.75 -3.578 37.469 1 72.38 41 CYS B O 1
ATOM 5309 N N . ASP B 1 42 ? -34.594 -4.781 37.812 1 73.19 42 ASP B N 1
ATOM 5310 C CA . ASP B 1 42 ? -33.906 -6.031 38.094 1 73.19 42 ASP B CA 1
ATOM 5311 C C . ASP B 1 42 ? -32.938 -6.406 36.969 1 73.19 42 ASP B C 1
ATOM 5313 O O . ASP B 1 42 ? -31.859 -6.941 37.219 1 73.19 42 ASP B O 1
ATOM 5317 N N . THR B 1 43 ? -33.312 -6.207 35.781 1 71.5 43 THR B N 1
ATOM 5318 C CA . THR B 1 43 ? -32.469 -6.508 34.625 1 71.5 43 THR B CA 1
ATOM 5319 C C . THR B 1 43 ? -31.25 -5.598 34.562 1 71.5 43 THR B C 1
ATOM 5321 O O . THR B 1 43 ? -30.141 -6.059 34.344 1 71.5 43 THR B O 1
ATOM 5324 N N . CYS B 1 44 ? -31.438 -4.434 34.688 1 69.69 44 CYS B N 1
ATOM 5325 C CA . CYS B 1 44 ? -30.312 -3.502 34.75 1 69.69 44 CYS B CA 1
ATOM 5326 C C . CYS B 1 44 ? -29.438 -3.783 35.969 1 69.69 44 CYS B C 1
ATOM 5328 O O . CYS B 1 44 ? -28.219 -3.615 35.938 1 69.69 44 CYS B O 1
ATOM 5330 N N . ARG B 1 45 ? -29.875 -4.094 37.062 1 72.81 45 ARG B N 1
ATOM 5331 C CA . ARG B 1 45 ? -29.094 -4.504 38.219 1 72.81 45 ARG B CA 1
ATOM 5332 C C . ARG B 1 45 ? -28.234 -5.727 37.906 1 72.81 45 ARG B C 1
ATOM 5334 O O . ARG B 1 45 ? -27.078 -5.805 38.312 1 72.81 45 ARG B O 1
ATOM 5341 N N . LYS B 1 46 ? -28.859 -6.684 37.281 1 70.5 46 LYS B N 1
ATOM 5342 C CA . LYS B 1 46 ? -28.141 -7.922 37 1 70.5 46 LYS B CA 1
ATOM 5343 C C . LYS B 1 46 ? -27.031 -7.688 36 1 70.5 46 LYS B C 1
ATOM 5345 O O . LYS B 1 46 ? -25.969 -8.312 36.094 1 70.5 46 LYS B O 1
ATOM 5350 N N . TYR B 1 47 ? -27.172 -6.824 35.031 1 64.56 47 TYR B N 1
ATOM 5351 C CA . TYR B 1 47 ? -26.188 -6.613 33.969 1 64.56 47 TYR B CA 1
ATOM 5352 C C . TYR B 1 47 ? -25.375 -5.355 34.219 1 64.56 47 TYR B C 1
ATOM 5354 O O . TYR B 1 47 ? -24.469 -5.027 33.469 1 64.56 47 TYR B O 1
ATOM 5362 N N . GLY B 1 48 ? -25.422 -4.676 35.406 1 63.03 48 GLY B N 1
ATOM 5363 C CA . GLY B 1 48 ? -24.703 -3.535 35.969 1 63.03 48 GLY B CA 1
ATOM 5364 C C . GLY B 1 48 ? -24.844 -2.277 35.125 1 63.03 48 GLY B C 1
ATOM 5365 O O . GLY B 1 48 ? -23.953 -1.416 35.125 1 63.03 48 GLY B O 1
ATOM 5366 N N . GLY B 1 49 ? -25.797 -2.133 34.281 1 52.44 49 GLY B N 1
ATOM 5367 C CA . GLY B 1 49 ? -26 -0.958 33.438 1 52.44 49 GLY B CA 1
ATOM 5368 C C . GLY B 1 49 ? -26.844 0.112 34.094 1 52.44 49 GLY B C 1
ATOM 5369 O O . GLY B 1 49 ? -27.438 -0.127 35.156 1 52.44 49 GLY B O 1
ATOM 5370 N N . THR B 1 50 ? -26.688 1.366 33.781 1 65.31 50 THR B N 1
ATOM 5371 C CA . THR B 1 50 ? -27.531 2.453 34.281 1 65.31 50 THR B CA 1
ATOM 5372 C C . THR B 1 50 ? -28.969 2.297 33.75 1 65.31 50 THR B C 1
ATOM 5374 O O . THR B 1 50 ? -29.188 2.109 32.562 1 65.31 50 THR B O 1
ATOM 5377 N N . CYS B 1 51 ? -29.906 2.133 34.656 1 64.69 51 CYS B N 1
ATOM 5378 C CA . CYS B 1 51 ? -31.328 1.919 34.406 1 64.69 51 CYS B CA 1
ATOM 5379 C C . CYS B 1 51 ? -32.031 3.24 34.125 1 64.69 51 CYS B C 1
ATOM 5381 O O . CYS B 1 51 ? -32.188 4.055 35.031 1 64.69 51 CYS B O 1
ATOM 5383 N N . HIS B 1 52 ? -31.984 3.711 33.031 1 68.56 52 HIS B N 1
ATOM 5384 C CA . HIS B 1 52 ? -32.656 4.965 32.688 1 68.56 52 HIS B CA 1
ATOM 5385 C C . HIS B 1 52 ? -34.094 4.727 32.25 1 68.56 52 HIS B C 1
ATOM 5387 O O . HIS B 1 52 ? -34.344 3.854 31.406 1 68.56 52 HIS B O 1
ATOM 5393 N N . PHE B 1 53 ? -34.875 5.281 32.969 1 62.62 53 PHE B N 1
ATOM 5394 C CA . PHE B 1 53 ? -36.281 5.281 32.562 1 62.62 53 PHE B CA 1
ATOM 5395 C C . PHE B 1 53 ? -36.625 6.555 31.797 1 62.62 53 PHE B C 1
ATOM 5397 O O . PHE B 1 53 ? -36.188 7.645 32.156 1 62.62 53 PHE B O 1
ATOM 5404 N N . ARG B 1 54 ? -36.938 6.43 30.609 1 54.59 54 ARG B N 1
ATOM 5405 C CA . ARG B 1 54 ? -37.375 7.617 29.875 1 54.59 54 ARG B CA 1
ATOM 5406 C C . ARG B 1 54 ? -38.469 8.367 30.641 1 54.59 54 ARG B C 1
ATOM 5408 O O . ARG B 1 54 ? -39.406 7.758 31.125 1 54.59 54 ARG B O 1
ATOM 5415 N N . SER B 1 55 ? -38.094 9.367 31.25 1 47.03 55 SER B N 1
ATOM 5416 C CA . SER B 1 55 ? -39.094 10.18 31.922 1 47.03 55 SER B CA 1
ATOM 5417 C C . SER B 1 55 ? -40.219 10.578 30.969 1 47.03 55 SER B C 1
ATOM 5419 O O . SER B 1 55 ? -41.281 11.039 31.391 1 47.03 55 SER B O 1
ATOM 5421 N N . TYR B 1 56 ? -39.844 10.977 29.781 1 39.38 56 TYR B N 1
ATOM 5422 C CA . TYR B 1 56 ? -40.875 11.68 29.031 1 39.38 56 TYR B CA 1
ATOM 5423 C C . TYR B 1 56 ? -41.719 10.703 28.234 1 39.38 56 TYR B C 1
ATOM 5425 O O . TYR B 1 56 ? -41.219 9.852 27.516 1 39.38 56 TYR B O 1
ATOM 5433 N N . VAL B 1 57 ? -42.656 10.398 28.75 1 36.28 57 VAL B N 1
ATOM 5434 C CA . VAL B 1 57 ? -43.656 9.672 27.969 1 36.28 57 VAL B CA 1
ATOM 5435 C C . VAL B 1 57 ? -44.062 10.5 26.75 1 36.28 57 VAL B C 1
ATOM 5437 O O . VAL B 1 57 ? -44.312 11.703 26.859 1 36.28 57 VAL B O 1
ATOM 5440 N N . ARG B 1 58 ? -43.656 10.008 25.688 1 33.81 58 ARG B N 1
ATOM 5441 C CA . ARG B 1 58 ? -44.156 10.711 24.516 1 33.81 58 ARG B CA 1
ATOM 5442 C C . ARG B 1 58 ? -45.625 11.094 24.703 1 33.81 58 ARG B C 1
ATOM 5444 O O . ARG B 1 58 ? -46.469 10.242 24.969 1 33.81 58 ARG B O 1
ATOM 5451 N N . ARG B 1 59 ? -45.719 12.234 25.172 1 30.88 59 ARG B N 1
ATOM 5452 C CA . ARG B 1 59 ? -47.125 12.695 25.156 1 30.88 59 ARG B CA 1
ATOM 5453 C C . ARG B 1 59 ? -47.781 12.461 23.797 1 30.88 59 ARG B C 1
ATOM 5455 O O . ARG B 1 59 ? -47.312 12.984 22.781 1 30.88 59 ARG B O 1
ATOM 5462 N N . ARG B 1 60 ? -48.281 11.328 23.656 1 30 60 ARG B N 1
ATOM 5463 C CA . ARG B 1 60 ? -49.188 11.102 22.531 1 30 60 ARG B CA 1
ATOM 5464 C C . ARG B 1 60 ? -50.125 12.281 22.344 1 30 60 ARG B C 1
ATOM 5466 O O . ARG B 1 60 ? -50.844 12.672 23.266 1 30 60 ARG B O 1
ATOM 5473 N N . GLN B 1 61 ? -49.562 13.203 21.453 1 26.64 61 GLN B N 1
ATOM 5474 C CA . GLN B 1 61 ? -50.469 14.289 21.141 1 26.64 61 GLN B CA 1
ATOM 5475 C C . GLN B 1 61 ? -51.906 13.781 21.062 1 26.64 61 GLN B C 1
ATOM 5477 O O . GLN B 1 61 ? -52.188 12.742 20.453 1 26.64 61 GLN B O 1
ATOM 5482 N N . LYS B 1 62 ? -52.594 14.109 22.016 1 25.84 62 LYS B N 1
ATOM 5483 C CA . LYS B 1 62 ? -54.031 13.883 22.062 1 25.84 62 LYS B CA 1
ATOM 5484 C C . LYS B 1 62 ? -54.688 14.148 20.719 1 25.84 62 LYS B C 1
ATOM 5486 O O . LYS B 1 62 ? -54.312 15.086 20.016 1 25.84 62 LYS B O 1
ATOM 5491 N N . GLY B 1 63 ? -55.188 13.125 20.125 1 23.25 63 GLY B N 1
ATOM 5492 C CA . GLY B 1 63 ? -56.062 13.219 18.953 1 23.25 63 GLY B CA 1
ATOM 5493 C C . GLY B 1 63 ? -56.969 14.438 18.969 1 23.25 63 GLY B C 1
ATOM 5494 O O . GLY B 1 63 ? -57.531 14.797 20 1 23.25 63 GLY B O 1
ATOM 5495 N N . LYS B 1 64 ? -56.438 15.43 18.141 1 26.95 64 LYS B N 1
ATOM 5496 C CA . LYS B 1 64 ? -57.281 16.609 17.984 1 26.95 64 LYS B CA 1
ATOM 5497 C C . LYS B 1 64 ? -58.75 16.266 18.047 1 26.95 64 LYS B C 1
ATOM 5499 O O . LYS B 1 64 ? -59.219 15.328 17.375 1 26.95 64 LYS B O 1
ATOM 5504 N N . ALA B 1 65 ? -59.344 16.578 19.031 1 22.94 65 ALA B N 1
ATOM 5505 C CA . ALA B 1 65 ? -60.781 16.594 19.297 1 22.94 65 ALA B CA 1
ATOM 5506 C C . ALA B 1 65 ? -61.562 17.094 18.078 1 22.94 65 ALA B C 1
ATOM 5508 O O . ALA B 1 65 ? -61.156 18.031 17.406 1 22.94 65 ALA B O 1
ATOM 5509 N N . SER B 1 66 ? -62.562 16.406 17.531 1 22.86 66 SER B N 1
ATOM 5510 C CA . SER B 1 66 ? -63.562 16.531 16.484 1 22.86 66 SER B CA 1
ATOM 5511 C C . SER B 1 66 ? -64.375 17.828 16.609 1 22.86 66 SER B C 1
ATOM 5513 O O . SER B 1 66 ? -65.25 17.953 17.453 1 22.86 66 SER B O 1
ATOM 5515 N N . SER B 1 67 ? -63.688 19.016 16.75 1 21.7 67 SER B N 1
ATOM 5516 C CA . SER B 1 67 ? -64.562 20.188 16.938 1 21.7 67 SER B CA 1
ATOM 5517 C C . SER B 1 67 ? -65.625 20.25 15.875 1 21.7 67 SER B C 1
ATOM 5519 O O . SER B 1 67 ? -65.438 19.875 14.727 1 21.7 67 SER B O 1
ATOM 5521 N N . SER B 1 68 ? -66.875 20.453 16.25 1 21.42 68 SER B N 1
ATOM 5522 C CA . SER B 1 68 ? -68.188 20.609 15.641 1 21.42 68 SER B CA 1
ATOM 5523 C C . SER B 1 68 ? -68.188 21.781 14.656 1 21.42 68 SER B C 1
ATOM 5525 O O . SER B 1 68 ? -68 22.922 15.047 1 21.42 68 SER B O 1
ATOM 5527 N N . ARG B 1 69 ? -67.812 21.609 13.391 1 22.67 69 ARG B N 1
ATOM 5528 C CA . ARG B 1 69 ? -67.812 22.531 12.258 1 22.67 69 ARG B CA 1
ATOM 5529 C C . ARG B 1 69 ? -69.188 23.188 12.102 1 22.67 69 ARG B C 1
ATOM 5531 O O . ARG B 1 69 ? -70.188 22.516 11.836 1 22.67 69 ARG B O 1
ATOM 5538 N N . GLU B 1 70 ? -69.562 24.203 12.898 1 23.61 70 GLU B N 1
ATOM 5539 C CA . GLU B 1 70 ? -70.75 24.969 12.633 1 23.61 70 GLU B CA 1
ATOM 5540 C C . GLU B 1 70 ? -70.812 25.406 11.18 1 23.61 70 GLU B C 1
ATOM 5542 O O . GLU B 1 70 ? -69.812 25.594 10.523 1 23.61 70 GLU B O 1
ATOM 5547 N N . PRO B 1 71 ? -72.062 25.547 10.477 1 24.84 71 PRO B N 1
ATOM 5548 C CA . PRO B 1 71 ? -72.5 25.672 9.094 1 24.84 71 PRO B CA 1
ATOM 5549 C C . PRO B 1 71 ? -72.125 27 8.461 1 24.84 71 PRO B C 1
ATOM 5551 O O . PRO B 1 71 ? -72.562 27.312 7.355 1 24.84 71 PRO B O 1
ATOM 5554 N N . TYR B 1 72 ? -71.062 27.75 8.93 1 23.47 72 TYR B N 1
ATOM 5555 C CA . TYR B 1 72 ? -71.062 29.172 8.57 1 23.47 72 TYR B CA 1
ATOM 5556 C C . TYR B 1 72 ? -71.25 29.344 7.062 1 23.47 72 TYR B C 1
ATOM 5558 O O . TYR B 1 72 ? -70.688 28.547 6.289 1 23.47 72 TYR B O 1
ATOM 5566 N N . ASP B 1 73 ? -72.125 30.156 6.645 1 23.41 73 ASP B N 1
ATOM 5567 C CA . ASP B 1 73 ? -72.812 30.578 5.414 1 23.41 73 ASP B CA 1
ATOM 5568 C C . ASP B 1 73 ? -71.812 31.188 4.441 1 23.41 73 ASP B C 1
ATOM 5570 O O . ASP B 1 73 ? -71.125 32.156 4.766 1 23.41 73 ASP B O 1
ATOM 5574 N N . PRO B 1 74 ? -71.25 30.469 3.539 1 25.58 74 PRO B N 1
ATOM 5575 C CA . PRO B 1 74 ? -70.062 30.578 2.645 1 25.58 74 PRO B CA 1
ATOM 5576 C C . PRO B 1 74 ? -70.188 31.703 1.637 1 25.58 74 PRO B C 1
ATOM 5578 O O . PRO B 1 74 ? -69.5 31.719 0.617 1 25.58 74 PRO B O 1
ATOM 5581 N N . GLN B 1 75 ? -71 32.75 1.87 1 22.17 75 GLN B N 1
ATOM 5582 C CA . GLN B 1 75 ? -71.438 33.531 0.704 1 22.17 75 GLN B CA 1
ATOM 5583 C C . GLN B 1 75 ? -70.188 34.156 0.009 1 22.17 75 GLN B C 1
ATOM 5585 O O . GLN B 1 75 ? -70.375 34.906 -0.976 1 22.17 75 GLN B O 1
ATOM 5590 N N . VAL B 1 76 ? -69.188 34.281 0.729 1 24.33 76 VAL B N 1
ATOM 5591 C CA . VAL B 1 76 ? -68.375 35.406 0.308 1 24.33 76 VAL B CA 1
ATOM 5592 C C . VAL B 1 76 ? -68.062 35.281 -1.184 1 24.33 76 VAL B C 1
ATOM 5594 O O . VAL B 1 76 ? -67.812 34.188 -1.692 1 24.33 76 VAL B O 1
ATOM 5597 N N . GLU B 1 77 ? -68.312 36.375 -1.98 1 22.55 77 GLU B N 1
ATOM 5598 C CA . GLU B 1 77 ? -68.312 36.719 -3.395 1 22.55 77 GLU B CA 1
ATOM 5599 C C . GLU B 1 77 ? -66.938 36.344 -4.059 1 22.55 77 GLU B C 1
ATOM 5601 O O . GLU B 1 77 ? -65.875 36.469 -3.463 1 22.55 77 GLU B O 1
ATOM 5606 N N . GLU B 1 78 ? -67 35.438 -4.977 1 24.2 78 GLU B N 1
ATOM 5607 C CA . GLU B 1 78 ? -66.062 34.688 -5.809 1 24.2 78 GLU B CA 1
ATOM 5608 C C . GLU B 1 78 ? -65.125 35.625 -6.621 1 24.2 78 GLU B C 1
ATOM 5610 O O . GLU B 1 78 ? -65.375 35.875 -7.809 1 24.2 78 GLU B O 1
ATOM 5615 N N . ASP B 1 79 ? -64.938 36.875 -6.152 1 22.67 79 ASP B N 1
ATOM 5616 C CA . ASP B 1 79 ? -64.438 37.781 -7.18 1 22.67 79 ASP B CA 1
ATOM 5617 C C . ASP B 1 79 ? -63.219 37.156 -7.879 1 22.67 79 ASP B C 1
ATOM 5619 O O . ASP B 1 79 ? -62.312 36.625 -7.227 1 22.67 79 ASP B O 1
ATOM 5623 N N . GLU B 1 80 ? -63.375 36.812 -9.148 1 22.62 80 GLU B N 1
ATOM 5624 C CA . GLU B 1 80 ? -62.688 36.062 -10.211 1 22.62 80 GLU B CA 1
ATOM 5625 C C . GLU B 1 80 ? -61.281 36.531 -10.43 1 22.62 80 GLU B C 1
ATOM 5627 O O . GLU B 1 80 ? -60.5 35.906 -11.125 1 22.62 80 GLU B O 1
ATOM 5632 N N . GLY B 1 81 ? -61.062 37.812 -10.258 1 21.95 81 GLY B N 1
ATOM 5633 C CA . GLY B 1 81 ? -60.031 38.406 -11.078 1 21.95 81 GLY B CA 1
ATOM 5634 C C . GLY B 1 81 ? -58.625 37.906 -10.75 1 21.95 81 GLY B C 1
ATOM 5635 O O . GLY B 1 81 ? -57.656 38.562 -11.039 1 21.95 81 GLY B O 1
ATOM 5636 N N . VAL B 1 82 ? -58.594 37 -9.961 1 23.55 82 VAL B N 1
ATOM 5637 C CA . VAL B 1 82 ? -57.25 36.844 -9.469 1 23.55 82 VAL B CA 1
ATOM 5638 C C . VAL B 1 82 ? -56.281 36.625 -10.641 1 23.55 82 VAL B C 1
ATOM 5640 O O . VAL B 1 82 ? -56.406 35.656 -11.375 1 23.55 82 VAL B O 1
ATOM 5643 N N . GLU B 1 83 ? -55.844 37.719 -11.25 1 20.97 83 GLU B N 1
ATOM 5644 C CA . GLU B 1 83 ? -54.938 37.719 -12.383 1 20.97 83 GLU B CA 1
ATOM 5645 C C . GLU B 1 83 ? -53.875 36.625 -12.242 1 20.97 83 GLU B C 1
ATOM 5647 O O . GLU B 1 83 ? -53.375 36.375 -11.141 1 20.97 83 GLU B O 1
ATOM 5652 N N . LYS B 1 84 ? -53.812 35.75 -13.211 1 24.38 84 LYS B N 1
ATOM 5653 C CA . LYS B 1 84 ? -52.875 34.656 -13.477 1 24.38 84 LYS B CA 1
ATOM 5654 C C . LYS B 1 84 ? -51.438 35.094 -13.234 1 24.38 84 LYS B C 1
ATOM 5656 O O . LYS B 1 84 ? -50.875 35.875 -14.031 1 24.38 84 LYS B O 1
ATOM 5661 N N . ILE B 1 85 ? -51.125 35.5 -12.125 1 21.64 85 ILE B N 1
ATOM 5662 C CA . ILE B 1 85 ? -49.719 35.906 -11.93 1 21.64 85 ILE B CA 1
ATOM 5663 C C . ILE B 1 85 ? -48.812 34.938 -12.664 1 21.64 85 ILE B C 1
ATOM 5665 O O . ILE B 1 85 ? -48.812 33.75 -12.398 1 21.64 85 ILE B O 1
ATOM 5669 N N . SER B 1 86 ? -48.438 35.219 -13.891 1 22.52 86 SER B N 1
ATOM 5670 C CA . SER B 1 86 ? -47.562 34.562 -14.859 1 22.52 86 SER B CA 1
ATOM 5671 C C . SER B 1 86 ? -46.406 33.875 -14.172 1 22.52 86 SER B C 1
ATOM 5673 O O . SER B 1 86 ? -45.781 34.438 -13.266 1 22.52 86 SER B O 1
ATOM 5675 N N . GLU B 1 87 ? -46.438 32.594 -14.07 1 26.08 87 GLU B N 1
ATOM 5676 C CA . GLU B 1 87 ? -45.438 31.609 -13.656 1 26.08 87 GLU B CA 1
ATOM 5677 C C . GLU B 1 87 ? -44.062 31.984 -14.133 1 26.08 87 GLU B C 1
ATOM 5679 O O . GLU B 1 87 ? -43.688 31.766 -15.289 1 26.08 87 GLU B O 1
ATOM 5684 N N . MET B 1 88 ? -43.625 33.125 -13.906 1 23.41 88 MET B N 1
ATOM 5685 C CA . MET B 1 88 ? -42.25 33.5 -14.312 1 23.41 88 MET B CA 1
ATOM 5686 C C . MET B 1 88 ? -41.312 32.344 -14.125 1 23.41 88 MET B C 1
ATOM 5688 O O . MET B 1 88 ? -41.281 31.703 -13.062 1 23.41 88 MET B O 1
ATOM 5692 N N . SER B 1 89 ? -40.844 31.734 -15.211 1 26.02 89 SER B N 1
ATOM 5693 C CA . SER B 1 89 ? -39.906 30.641 -15.477 1 26.02 89 SER B CA 1
ATOM 5694 C C . SER B 1 89 ? -38.719 30.688 -14.516 1 26.02 89 SER B C 1
ATOM 5696 O O . SER B 1 89 ? -38 31.672 -14.477 1 26.02 89 SER B O 1
ATOM 5698 N N . GLN B 1 90 ? -38.938 30.391 -13.414 1 27.84 90 GLN B N 1
ATOM 5699 C CA . GLN B 1 90 ? -37.875 30.281 -12.422 1 27.84 90 GLN B CA 1
ATOM 5700 C C . GLN B 1 90 ? -36.625 29.641 -13.031 1 27.84 90 GLN B C 1
ATOM 5702 O O . GLN B 1 90 ? -36.594 28.438 -13.305 1 27.84 90 GLN B O 1
ATOM 5707 N N . GLN B 1 91 ? -36 30.297 -13.977 1 27.11 91 GLN B N 1
ATOM 5708 C CA . GLN B 1 91 ? -34.688 29.938 -14.516 1 27.11 91 GLN B CA 1
ATOM 5709 C C . GLN B 1 91 ? -33.781 29.359 -13.43 1 27.11 91 GLN B C 1
ATOM 5711 O O . GLN B 1 91 ? -33.688 29.922 -12.336 1 27.11 91 GLN B O 1
ATOM 5716 N N . PRO B 1 92 ? -33.719 28.047 -13.445 1 31.5 92 PRO B N 1
ATOM 5717 C CA . PRO B 1 92 ? -32.812 27.5 -12.43 1 31.5 92 PRO B CA 1
ATOM 5718 C C . PRO B 1 92 ? -31.594 28.391 -12.164 1 31.5 92 PRO B C 1
ATOM 5720 O O . PRO B 1 92 ? -30.859 28.719 -13.094 1 31.5 92 PRO B O 1
ATOM 5723 N N . LEU B 1 93 ? -31.781 29.391 -11.438 1 28.67 93 LEU B N 1
ATOM 5724 C CA . LEU B 1 93 ? -30.844 30.453 -11.117 1 28.67 93 LEU B CA 1
ATOM 5725 C C . LEU B 1 93 ? -29.438 29.891 -10.867 1 28.67 93 LEU B C 1
ATOM 5727 O O . LEU B 1 93 ? -28.531 30.641 -10.523 1 28.67 93 LEU B O 1
ATOM 5731 N N . LEU B 1 94 ? -29.469 28.609 -10.289 1 31.45 94 LEU B N 1
ATOM 5732 C CA . LEU B 1 94 ? -28.031 28.375 -10.133 1 31.45 94 LEU B CA 1
ATOM 5733 C C . LEU B 1 94 ? -27.328 28.438 -11.477 1 31.45 94 LEU B C 1
ATOM 5735 O O . LEU B 1 94 ? -27.641 27.688 -12.398 1 31.45 94 LEU B O 1
ATOM 5739 N N . PRO B 1 95 ? -26.953 29.516 -11.938 1 27.8 95 PRO B N 1
ATOM 5740 C CA . PRO B 1 95 ? -26.312 29.609 -13.25 1 27.8 95 PRO B CA 1
ATOM 5741 C C . PRO B 1 95 ? -25.359 28.453 -13.531 1 27.8 95 PRO B C 1
ATOM 5743 O O . PRO B 1 95 ? -24.828 27.828 -12.602 1 27.8 95 PRO B O 1
ATOM 5746 N N . SER B 1 96 ? -25.531 27.703 -14.672 1 31.7 96 SER B N 1
ATOM 5747 C CA . SER B 1 96 ? -24.641 26.844 -15.453 1 31.7 96 SER B CA 1
ATOM 5748 C C . SER B 1 96 ? -23.188 27.328 -15.352 1 31.7 96 SER B C 1
ATOM 5750 O O . SER B 1 96 ? -22.344 26.953 -16.172 1 31.7 96 SER B O 1
ATOM 5752 N N . MET B 1 97 ? -22.922 28.391 -14.75 1 31.38 97 MET B N 1
ATOM 5753 C CA . MET B 1 97 ? -21.672 29.141 -14.852 1 31.38 97 MET B CA 1
ATOM 5754 C C . MET B 1 97 ? -20.5 28.297 -14.352 1 31.38 97 MET B C 1
ATOM 5756 O O . MET B 1 97 ? -19.359 28.797 -14.297 1 31.38 97 MET B O 1
ATOM 5760 N N . LEU B 1 98 ? -20.766 27.312 -13.477 1 34.59 98 LEU B N 1
ATOM 5761 C CA . LEU B 1 98 ? -19.5 26.797 -12.953 1 34.59 98 LEU B CA 1
ATOM 5762 C C . LEU B 1 98 ? -18.797 25.938 -14 1 34.59 98 LEU B C 1
ATOM 5764 O O . LEU B 1 98 ? -19.422 25.094 -14.641 1 34.59 98 LEU B O 1
ATOM 5768 N N . PRO B 1 99 ? -17.75 26.375 -14.57 1 33.06 99 PRO B N 1
ATOM 5769 C CA . PRO B 1 99 ? -16.969 25.531 -15.492 1 33.06 99 PRO B CA 1
ATOM 5770 C C . PRO B 1 99 ? -16.797 24.109 -14.992 1 33.06 99 PRO B C 1
ATOM 5772 O O . PRO B 1 99 ? -16.547 23.891 -13.797 1 33.06 99 PRO B O 1
ATOM 5775 N N . GLY B 1 100 ? -17.578 23.141 -15.484 1 31.95 100 GLY B N 1
ATOM 5776 C CA . GLY B 1 100 ? -17.641 21.734 -15.125 1 31.95 100 GLY B CA 1
ATOM 5777 C C . GLY B 1 100 ? -16.312 21.172 -14.664 1 31.95 100 GLY B C 1
ATOM 5778 O O . GLY B 1 100 ? -16.219 20.609 -13.578 1 31.95 100 GLY B O 1
ATOM 5779 N N . ASP B 1 101 ? -15.547 20.641 -15.672 1 35.97 101 ASP B N 1
ATOM 5780 C CA . ASP B 1 101 ? -14.461 19.672 -15.586 1 35.97 101 ASP B CA 1
ATOM 5781 C C . ASP B 1 101 ? -13.25 20.266 -14.883 1 35.97 101 ASP B C 1
ATOM 5783 O O . ASP B 1 101 ? -12.125 19.797 -15.047 1 35.97 101 ASP B O 1
ATOM 5787 N N . GLU B 1 102 ? -13.25 21.516 -14.531 1 35.78 102 GLU B N 1
ATOM 5788 C CA . GLU B 1 102 ? -11.953 21.969 -14.039 1 35.78 102 GLU B CA 1
ATOM 5789 C C . GLU B 1 102 ? -11.578 21.25 -12.742 1 35.78 102 GLU B C 1
ATOM 5791 O O . GLU B 1 102 ? -12.352 21.25 -11.781 1 35.78 102 GLU B O 1
ATOM 5796 N N . GLN B 1 103 ? -10.945 20.078 -12.781 1 41.84 103 GLN B N 1
ATOM 5797 C CA . GLN B 1 103 ? -10.281 19.422 -11.656 1 41.84 103 GLN B CA 1
ATOM 5798 C C . GLN B 1 103 ? -9.914 20.422 -10.57 1 41.84 103 GLN B C 1
ATOM 5800 O O . GLN B 1 103 ? -9.109 21.328 -10.797 1 41.84 103 GLN B O 1
ATOM 5805 N N . TYR B 1 104 ? -10.742 20.891 -9.875 1 35.22 104 TYR B N 1
ATOM 5806 C CA . TYR B 1 104 ? -10.539 21.719 -8.688 1 35.22 104 TYR B CA 1
ATOM 5807 C C . TYR B 1 104 ? -9.461 21.125 -7.785 1 35.22 104 TYR B C 1
ATOM 5809 O O . TYR B 1 104 ? -9.539 19.953 -7.418 1 35.22 104 TYR B O 1
ATOM 5817 N N . GLY B 1 105 ? -8.195 21.719 -7.688 1 52.12 105 GLY B N 1
ATOM 5818 C CA . GLY B 1 105 ? -7.047 21.828 -6.797 1 52.12 105 GLY B CA 1
ATOM 5819 C C . GLY B 1 105 ? -5.875 20.969 -7.238 1 52.12 105 GLY B C 1
ATOM 5820 O O . GLY B 1 105 ? -5.934 19.734 -7.168 1 52.12 105 GLY B O 1
ATOM 5821 N N . ASP B 1 106 ? -5.027 21.547 -8.102 1 65.56 106 ASP B N 1
ATOM 5822 C CA . ASP B 1 106 ? -3.889 21.141 -8.922 1 65.56 106 ASP B CA 1
ATOM 5823 C C . ASP B 1 106 ? -2.848 20.391 -8.086 1 65.56 106 ASP B C 1
ATOM 5825 O O . ASP B 1 106 ? -2.654 20.703 -6.906 1 65.56 106 ASP B O 1
ATOM 5829 N N . HIS B 1 107 ? -2.734 19.328 -8.32 1 69.44 107 HIS B N 1
ATOM 5830 C CA . HIS B 1 107 ? -1.579 18.594 -7.824 1 69.44 107 HIS B CA 1
ATOM 5831 C C . HIS B 1 107 ? -0.275 19.266 -8.219 1 69.44 107 HIS B C 1
ATOM 5833 O O . HIS B 1 107 ? -0.283 20.219 -9.008 1 69.44 107 HIS B O 1
ATOM 5839 N N . ILE B 1 108 ? 0.68 19.094 -7.434 1 71.06 108 ILE B N 1
ATOM 5840 C CA . ILE B 1 108 ? 2 19.625 -7.762 1 71.06 108 ILE B CA 1
ATOM 5841 C C . ILE B 1 108 ? 2.984 18.469 -7.941 1 71.06 108 ILE B C 1
ATOM 5843 O O . ILE B 1 108 ? 2.949 17.5 -7.188 1 71.06 108 ILE B O 1
ATOM 5847 N N . THR B 1 109 ? 3.699 18.531 -9.055 1 65 109 THR B N 1
ATOM 5848 C CA . THR B 1 109 ? 4.809 17.609 -9.305 1 65 109 THR B CA 1
ATOM 5849 C C . THR B 1 109 ? 6.113 18.375 -9.484 1 65 109 THR B C 1
ATOM 5851 O O . THR B 1 109 ? 6.113 19.5 -9.992 1 65 109 THR B O 1
ATOM 5854 N N . ALA B 1 110 ? 7.176 17.844 -8.922 1 68.81 110 ALA B N 1
ATOM 5855 C CA . ALA B 1 110 ? 8.477 18.484 -9.102 1 68.81 110 ALA B CA 1
ATOM 5856 C C . ALA B 1 110 ? 9.578 17.438 -9.266 1 68.81 110 ALA B C 1
ATOM 5858 O O . ALA B 1 110 ? 9.438 16.297 -8.805 1 68.81 110 ALA B O 1
ATOM 5859 N N . THR B 1 111 ? 10.508 17.812 -10.148 1 65.44 111 THR B N 1
ATOM 5860 C CA . THR B 1 111 ? 11.664 16.953 -10.375 1 65.44 111 THR B CA 1
ATOM 5861 C C . THR B 1 111 ? 12.953 17.703 -10.039 1 65.44 111 THR B C 1
ATOM 5863 O O . THR B 1 111 ? 13.023 18.922 -10.156 1 65.44 111 THR B O 1
ATOM 5866 N N . ASP B 1 112 ? 13.875 17 -9.312 1 62.12 112 ASP B N 1
ATOM 5867 C CA . ASP B 1 112 ? 15.195 17.562 -9.102 1 62.12 112 ASP B CA 1
ATOM 5868 C C . ASP B 1 112 ? 16.109 17.312 -10.305 1 62.12 112 ASP B C 1
ATOM 5870 O O . ASP B 1 112 ? 16.484 16.172 -10.562 1 62.12 112 ASP B O 1
ATOM 5874 N N . ASN B 1 113 ? 16.266 18.219 -11.188 1 53.47 113 ASN B N 1
ATOM 5875 C CA . ASN B 1 113 ? 17.031 18.062 -12.43 1 53.47 113 ASN B CA 1
ATOM 5876 C C . ASN B 1 113 ? 18.531 18.047 -12.164 1 53.47 113 ASN B C 1
ATOM 5878 O O . ASN B 1 113 ? 19.328 18.141 -13.102 1 53.47 113 ASN B O 1
ATOM 5882 N N . SER B 1 114 ? 18.922 18.188 -10.961 1 49.28 114 SER B N 1
ATOM 5883 C CA . SER B 1 114 ? 20.359 18.281 -10.781 1 49.28 114 SER B CA 1
ATOM 5884 C C . SER B 1 114 ? 21.062 17.047 -11.352 1 49.28 114 SER B C 1
ATOM 5886 O O . SER B 1 114 ? 22.188 17.156 -11.852 1 49.28 114 SER B O 1
ATOM 5888 N N . SER B 1 115 ? 20.625 15.766 -11.016 1 49.53 115 SER B N 1
ATOM 5889 C CA . SER B 1 115 ? 21.297 14.609 -11.586 1 49.53 115 SER B CA 1
ATOM 5890 C C . SER B 1 115 ? 20.359 13.789 -12.469 1 49.53 115 SER B C 1
ATOM 5892 O O . SER B 1 115 ? 19.234 13.484 -12.07 1 49.53 115 SER B O 1
ATOM 5894 N N . LEU B 1 116 ? 20.547 13.805 -13.805 1 48.03 116 LEU B N 1
ATOM 5895 C CA . LEU B 1 116 ? 19.781 13.242 -14.914 1 48.03 116 LEU B CA 1
ATOM 5896 C C . LEU B 1 116 ? 19.203 11.875 -14.547 1 48.03 116 LEU B C 1
ATOM 5898 O O . LEU B 1 116 ? 18.047 11.578 -14.844 1 48.03 116 LEU B O 1
ATOM 5902 N N . SER B 1 117 ? 20.016 10.914 -14.094 1 51.94 117 SER B N 1
ATOM 5903 C CA . SER B 1 117 ? 19.641 9.508 -14.062 1 51.94 117 SER B CA 1
ATOM 5904 C C . SER B 1 117 ? 18.906 9.156 -12.766 1 51.94 117 SER B C 1
ATOM 5906 O O . SER B 1 117 ? 18.219 8.141 -12.688 1 51.94 117 SER B O 1
ATOM 5908 N N . SER B 1 118 ? 18.969 10.156 -11.703 1 64.06 118 SER B N 1
ATOM 5909 C CA . SER B 1 118 ? 18.469 9.773 -10.383 1 64.06 118 SER B CA 1
ATOM 5910 C C . SER B 1 118 ? 17.672 10.898 -9.742 1 64.06 118 SER B C 1
ATOM 5912 O O . SER B 1 118 ? 17.672 11.062 -8.523 1 64.06 118 SER B O 1
ATOM 5914 N N . SER B 1 119 ? 16.969 11.508 -10.68 1 78.12 119 SER B N 1
ATOM 5915 C CA . SER B 1 119 ? 16.281 12.672 -10.117 1 78.12 119 SER B CA 1
ATOM 5916 C C . SER B 1 119 ? 14.938 12.281 -9.5 1 78.12 119 SER B C 1
ATOM 5918 O O . SER B 1 119 ? 14.156 11.555 -10.117 1 78.12 119 SER B O 1
ATOM 5920 N N . PRO B 1 120 ? 14.789 12.734 -8.312 1 82.38 120 PRO B N 1
ATOM 5921 C CA . PRO B 1 120 ? 13.508 12.445 -7.668 1 82.38 120 PRO B CA 1
ATOM 5922 C C . PRO B 1 120 ? 12.336 13.164 -8.336 1 82.38 120 PRO B C 1
ATOM 5924 O O . PRO B 1 120 ? 12.492 14.297 -8.797 1 82.38 120 PRO B O 1
ATOM 5927 N N . GLN B 1 121 ? 11.32 12.477 -8.5 1 86.31 121 GLN B N 1
ATOM 5928 C CA . GLN B 1 121 ? 10.047 12.992 -8.984 1 86.31 121 GLN B CA 1
ATOM 5929 C C . GLN B 1 121 ? 8.914 12.672 -8.008 1 86.31 121 GLN B C 1
ATOM 5931 O O . GLN B 1 121 ? 8.547 11.508 -7.832 1 86.31 121 GLN B O 1
ATOM 5936 N N . LEU B 1 122 ? 8.422 13.773 -7.445 1 90.94 122 LEU B N 1
ATOM 5937 C CA . LEU B 1 122 ? 7.414 13.562 -6.41 1 90.94 122 LEU B CA 1
ATOM 5938 C C . LEU B 1 122 ? 6.094 14.219 -6.797 1 90.94 122 LEU B C 1
ATOM 5940 O O . LEU B 1 122 ? 6.082 15.25 -7.48 1 90.94 122 LEU B O 1
ATOM 5944 N N . TYR B 1 123 ? 5.074 13.586 -6.344 1 91.31 123 TYR B N 1
ATOM 5945 C CA . TYR B 1 123 ? 3.709 14.062 -6.551 1 91.31 123 TYR B CA 1
ATOM 5946 C C . TYR B 1 123 ? 3.016 14.32 -5.219 1 91.31 123 TYR B C 1
ATOM 5948 O O . TYR B 1 123 ? 3.082 13.5 -4.305 1 91.31 123 TYR B O 1
ATOM 5956 N N . TYR B 1 124 ? 2.395 15.461 -5.125 1 93.38 124 TYR B N 1
ATOM 5957 C CA . TYR B 1 124 ? 1.513 15.805 -4.012 1 93.38 124 TYR B CA 1
ATOM 5958 C C . TYR B 1 124 ? 0.148 16.25 -4.52 1 93.38 124 TYR B C 1
ATOM 5960 O O . TYR B 1 124 ? 0.058 17.125 -5.391 1 93.38 124 TYR B O 1
ATOM 5968 N N . GLY B 1 125 ? -0.912 15.703 -3.934 1 91.75 125 GLY B N 1
ATOM 5969 C CA . GLY B 1 125 ? -2.264 15.93 -4.422 1 91.75 125 GLY B CA 1
ATOM 5970 C C . GLY B 1 125 ? -2.875 17.219 -3.91 1 91.75 125 GLY B C 1
ATOM 5971 O O . GLY B 1 125 ? -2.219 17.984 -3.203 1 91.75 125 GLY B O 1
ATOM 5972 N N . PRO B 1 126 ? -4.062 17.406 -4.176 1 90.44 126 PRO B N 1
ATOM 5973 C CA . PRO B 1 126 ? -4.727 18.688 -3.926 1 90.44 126 PRO B CA 1
ATOM 5974 C C . PRO B 1 126 ? -4.828 19.031 -2.438 1 90.44 126 PRO B C 1
ATOM 5976 O O . PRO B 1 126 ? -4.637 20.188 -2.045 1 90.44 126 PRO B O 1
ATOM 5979 N N . PRO B 1 127 ? -5.074 18.062 -1.642 1 94.12 127 PRO B N 1
ATOM 5980 C CA . PRO B 1 127 ? -5.195 18.438 -0.23 1 94.12 127 PRO B CA 1
ATOM 5981 C C . PRO B 1 127 ? -3.855 18.812 0.398 1 94.12 127 PRO B C 1
ATOM 5983 O O . PRO B 1 127 ? -3.818 19.359 1.508 1 94.12 127 PRO B O 1
ATOM 5986 N N . SER B 1 128 ? -2.791 18.609 -0.279 1 94.88 128 SER B N 1
ATOM 5987 C CA . SER B 1 128 ? -1.476 18.844 0.31 1 94.88 128 SER B CA 1
ATOM 5988 C C . SER B 1 128 ? -1.192 20.328 0.47 1 94.88 128 SER B C 1
ATOM 5990 O O . SER B 1 128 ? -1.702 21.156 -0.297 1 94.88 128 SER B O 1
ATOM 5992 N N . ASN B 1 129 ? -0.387 20.641 1.486 1 94.25 129 ASN B N 1
ATOM 5993 C CA . ASN B 1 129 ? 0.036 22.016 1.677 1 94.25 129 ASN B CA 1
ATOM 5994 C C . ASN B 1 129 ? 0.893 22.5 0.512 1 94.25 129 ASN B C 1
ATOM 5996 O O . ASN B 1 129 ? 0.887 23.703 0.188 1 94.25 129 ASN B O 1
ATOM 6000 N N . PHE B 1 130 ? 1.55 21.609 -0.128 1 92.94 130 PHE B N 1
ATOM 6001 C CA . PHE B 1 130 ? 2.389 21.984 -1.262 1 92.94 130 PHE B CA 1
ATOM 6002 C C . PHE B 1 130 ? 1.538 22.438 -2.439 1 92.94 130 PHE B C 1
ATOM 6004 O O . PHE B 1 130 ? 1.868 23.438 -3.1 1 92.94 130 PHE B O 1
ATOM 6011 N N . ALA B 1 131 ? 0.524 21.703 -2.674 1 92.19 131 ALA B N 1
ATOM 6012 C CA . ALA B 1 131 ? -0.385 22.094 -3.746 1 92.19 131 ALA B CA 1
ATOM 6013 C C . ALA B 1 131 ? -1.055 23.438 -3.434 1 92.19 131 ALA B C 1
ATOM 6015 O O . ALA B 1 131 ? -1.244 24.266 -4.324 1 92.19 131 ALA B O 1
ATOM 6016 N N . PHE B 1 132 ? -1.38 23.609 -2.195 1 93.69 132 PHE B N 1
ATOM 6017 C CA . PHE B 1 132 ? -2.012 24.859 -1.773 1 93.69 132 PHE B CA 1
ATOM 6018 C C . PHE B 1 132 ? -1.046 26.031 -1.904 1 93.69 132 PHE B C 1
ATOM 6020 O O . PHE B 1 132 ? -1.448 27.141 -2.266 1 93.69 132 PHE B O 1
ATOM 6027 N N . LEU B 1 133 ? 0.14 25.75 -1.573 1 92.81 133 LEU B N 1
ATOM 6028 C CA . LEU B 1 133 ? 1.191 26.75 -1.709 1 92.81 133 LEU B CA 1
ATOM 6029 C C . LEU B 1 133 ? 1.294 27.234 -3.15 1 92.81 133 LEU B C 1
ATOM 6031 O O . LEU B 1 133 ? 1.499 28.438 -3.393 1 92.81 133 LEU B O 1
ATOM 6035 N N . GLN B 1 134 ? 1.179 26.375 -4.031 1 89.12 134 GLN B N 1
ATOM 6036 C CA . GLN B 1 134 ? 1.204 26.734 -5.445 1 89.12 134 GLN B CA 1
ATOM 6037 C C . GLN B 1 134 ? 0.03 27.641 -5.801 1 89.12 134 GLN B C 1
ATOM 6039 O O . GLN B 1 134 ? 0.179 28.578 -6.59 1 89.12 134 GLN B O 1
ATOM 6044 N N . GLN B 1 135 ? -1.07 27.375 -5.258 1 89.5 135 GLN B N 1
ATOM 6045 C CA . GLN B 1 135 ? -2.242 28.203 -5.496 1 89.5 135 GLN B CA 1
ATOM 6046 C C . GLN B 1 135 ? -2.047 29.609 -4.918 1 89.5 135 GLN B C 1
ATOM 6048 O O . GLN B 1 135 ? -2.412 30.594 -5.547 1 89.5 135 GLN B O 1
ATOM 6053 N N . ILE B 1 136 ? -1.564 29.609 -3.779 1 92.06 136 ILE B N 1
ATOM 6054 C CA . ILE B 1 136 ? -1.311 30.891 -3.129 1 92.06 136 ILE B CA 1
ATOM 6055 C C . ILE B 1 136 ? -0.325 31.719 -3.963 1 92.06 136 ILE B C 1
ATOM 6057 O O . ILE B 1 136 ? -0.527 32.906 -4.18 1 92.06 136 ILE B O 1
ATOM 6061 N N . TYR B 1 137 ? 0.652 31.016 -4.418 1 90.5 137 TYR B N 1
ATOM 6062 C CA . TYR B 1 137 ? 1.656 31.688 -5.238 1 90.5 137 TYR B CA 1
ATOM 6063 C C . TYR B 1 137 ? 1.025 32.281 -6.488 1 90.5 137 TYR B C 1
ATOM 6065 O O . TYR B 1 137 ? 1.294 33.438 -6.832 1 90.5 137 TYR B O 1
ATOM 6073 N N . GLN B 1 138 ? 0.221 31.547 -7.137 1 85.19 138 GLN B N 1
ATOM 6074 C CA . GLN B 1 138 ? -0.422 32.031 -8.359 1 85.19 138 GLN B CA 1
ATOM 6075 C C . GLN B 1 138 ? -1.331 33.219 -8.078 1 85.19 138 GLN B C 1
ATOM 6077 O O . GLN B 1 138 ? -1.39 34.156 -8.875 1 85.19 138 GLN B O 1
ATOM 6082 N N . GLN B 1 139 ? -1.982 33.156 -6.984 1 85.5 139 GLN B N 1
ATOM 6083 C CA . GLN B 1 139 ? -2.875 34.25 -6.617 1 85.5 139 GLN B CA 1
ATOM 6084 C C . GLN B 1 139 ? -2.088 35.5 -6.27 1 85.5 139 GLN B C 1
ATOM 6086 O O . GLN B 1 139 ? -2.498 36.625 -6.617 1 85.5 139 GLN B O 1
ATOM 6091 N N . LEU B 1 140 ? -1.053 35.344 -5.629 1 86.19 140 LEU B N 1
ATOM 6092 C CA . LEU B 1 140 ? -0.219 36.469 -5.258 1 86.19 140 LEU B CA 1
ATOM 6093 C C . LEU B 1 140 ? 0.453 37.094 -6.484 1 86.19 140 LEU B C 1
ATOM 6095 O O . LEU B 1 140 ? 0.604 38.312 -6.574 1 86.19 140 LEU B O 1
ATOM 6099 N N . LYS B 1 141 ? 0.871 36.219 -7.332 1 81.19 141 LYS B N 1
ATOM 6100 C CA . LYS B 1 141 ? 1.498 36.656 -8.57 1 81.19 141 LYS B CA 1
ATOM 6101 C C . LYS B 1 141 ? 0.54 37.531 -9.383 1 81.19 141 LYS B C 1
ATOM 6103 O O . LYS B 1 141 ? 0.958 38.5 -10.023 1 81.19 141 LYS B O 1
ATOM 6108 N N . SER B 1 142 ? -0.63 37.156 -9.383 1 75 142 SER B N 1
ATOM 6109 C CA . SER B 1 142 ? -1.633 37.875 -10.156 1 75 142 SER B CA 1
ATOM 6110 C C . SER B 1 142 ? -1.904 39.25 -9.562 1 75 142 SER B C 1
ATOM 6112 O O . SER B 1 142 ? -2.312 40.156 -10.273 1 75 142 SER B O 1
ATOM 6114 N N . ILE B 1 143 ? -1.631 39.375 -8.398 1 71.06 143 ILE B N 1
ATOM 6115 C CA . ILE B 1 143 ? -1.952 40.625 -7.711 1 71.06 143 ILE B CA 1
ATOM 6116 C C . ILE B 1 143 ? -0.718 41.5 -7.672 1 71.06 143 ILE B C 1
ATOM 6118 O O . ILE B 1 143 ? -0.815 42.719 -7.898 1 71.06 143 ILE B O 1
ATOM 6122 N N . VAL B 1 144 ? 0.446 40.812 -7.312 1 62.75 144 VAL B N 1
ATOM 6123 C CA . VAL B 1 144 ? 1.645 41.625 -7.094 1 62.75 144 VAL B CA 1
ATOM 6124 C C . VAL B 1 144 ? 2.35 41.875 -8.422 1 62.75 144 VAL B C 1
ATOM 6126 O O . VAL B 1 144 ? 2.592 40.938 -9.195 1 62.75 144 VAL B O 1
ATOM 6129 N N . LYS B 1 145 ? 2.014 42.812 -9.32 1 53.81 145 LYS B N 1
ATOM 6130 C CA . LYS B 1 145 ? 2.697 43.156 -10.562 1 53.81 145 LYS B CA 1
ATOM 6131 C C . LYS B 1 145 ? 4.199 42.906 -10.453 1 53.81 145 LYS B C 1
ATOM 6133 O O . LYS B 1 145 ? 4.949 43.188 -11.391 1 53.81 145 LYS B O 1
ATOM 6138 N N . ALA B 1 146 ? 4.793 42.625 -9.438 1 48.03 146 ALA B N 1
ATOM 6139 C CA . ALA B 1 146 ? 6.242 42.562 -9.281 1 48.03 146 ALA B CA 1
ATOM 6140 C C . ALA B 1 146 ? 6.828 41.344 -9.945 1 48.03 146 ALA B C 1
ATOM 6142 O O . ALA B 1 146 ? 6.145 40.312 -10.094 1 48.03 146 ALA B O 1
ATOM 6143 N N . PRO B 1 147 ? 8.188 41.469 -10.477 1 47.53 147 PRO B N 1
ATOM 6144 C CA . PRO B 1 147 ? 8.898 40.469 -11.281 1 47.53 147 PRO B CA 1
ATOM 6145 C C . PRO B 1 147 ? 9.07 39.156 -10.555 1 47.53 147 PRO B C 1
ATOM 6147 O O . PRO B 1 147 ? 9.781 39.062 -9.555 1 47.53 147 PRO B O 1
ATOM 6150 N N . PHE B 1 148 ? 8.031 38.406 -10.305 1 52.41 148 PHE B N 1
ATOM 6151 C CA . PHE B 1 148 ? 8.227 37.031 -9.852 1 52.41 148 PHE B CA 1
ATOM 6152 C C . PHE B 1 148 ? 9.25 36.312 -10.727 1 52.41 148 PHE B C 1
ATOM 6154 O O . PHE B 1 148 ? 8.906 35.781 -11.781 1 52.41 148 PHE B O 1
ATOM 6161 N N . SER B 1 149 ? 10.508 36.906 -11.031 1 43.78 149 SER B N 1
ATOM 6162 C CA . SER B 1 149 ? 11.547 36.312 -11.867 1 43.78 149 SER B CA 1
ATOM 6163 C C . SER B 1 149 ? 11.867 34.906 -11.422 1 43.78 149 SER B C 1
ATOM 6165 O O . SER B 1 149 ? 12.188 34.656 -10.258 1 43.78 149 SER B O 1
ATOM 6167 N N . SER B 1 150 ? 11.211 34.031 -12.055 1 44.47 150 SER B N 1
ATOM 6168 C CA . SER B 1 150 ? 11.727 32.688 -11.859 1 44.47 150 SER B CA 1
ATOM 6169 C C . SER B 1 150 ? 13.195 32.594 -12.25 1 44.47 150 SER B C 1
ATOM 6171 O O . SER B 1 150 ? 13.578 33 -13.344 1 44.47 150 SER B O 1
ATOM 6173 N N . THR B 1 151 ? 14.047 32.75 -11.531 1 41.12 151 THR B N 1
ATOM 6174 C CA . THR B 1 151 ? 15.43 32.531 -11.953 1 41.12 151 THR B CA 1
ATOM 6175 C C . THR B 1 151 ? 15.57 31.266 -12.773 1 41.12 151 THR B C 1
ATOM 6177 O O . THR B 1 151 ? 16.594 31.062 -13.43 1 41.12 151 THR B O 1
ATOM 6180 N N . ASN B 1 152 ? 14.883 30.203 -12.562 1 38.88 152 ASN B N 1
ATOM 6181 C CA . ASN B 1 152 ? 15.094 29 -13.352 1 38.88 152 ASN B CA 1
ATOM 6182 C C . ASN B 1 152 ? 14.086 28.875 -14.492 1 38.88 152 ASN B C 1
ATOM 6184 O O . ASN B 1 152 ? 12.891 28.688 -14.25 1 38.88 152 ASN B O 1
ATOM 6188 N N . PRO B 1 153 ? 14.391 29.312 -15.68 1 39.38 153 PRO B N 1
ATOM 6189 C CA . PRO B 1 153 ? 13.523 29.359 -16.859 1 39.38 153 PRO B CA 1
ATOM 6190 C C . PRO B 1 153 ? 12.789 28.047 -17.109 1 39.38 153 PRO B C 1
ATOM 6192 O O . PRO B 1 153 ? 11.797 28.016 -17.844 1 39.38 153 PRO B O 1
ATOM 6195 N N . ARG B 1 154 ? 13.383 27.047 -16.953 1 38.34 154 ARG B N 1
ATOM 6196 C CA . ARG B 1 154 ? 12.82 25.75 -17.312 1 38.34 154 ARG B CA 1
ATOM 6197 C C . ARG B 1 154 ? 11.883 25.234 -16.219 1 38.34 154 ARG B C 1
ATOM 6199 O O . ARG B 1 154 ? 11.406 24.094 -16.297 1 38.34 154 ARG B O 1
ATOM 6206 N N . ALA B 1 155 ? 11.812 25.875 -15.164 1 44.69 155 ALA B N 1
ATOM 6207 C CA . ALA B 1 155 ? 11.016 25.375 -14.047 1 44.69 155 ALA B CA 1
ATOM 6208 C C . ALA B 1 155 ? 9.523 25.516 -14.336 1 44.69 155 ALA B C 1
ATOM 6210 O O . ALA B 1 155 ? 9.047 26.625 -14.625 1 44.69 155 ALA B O 1
ATOM 6211 N N . ASP B 1 156 ? 8.938 24.547 -14.625 1 47.69 156 ASP B N 1
ATOM 6212 C CA . ASP B 1 156 ? 7.484 24.547 -14.719 1 47.69 156 ASP B CA 1
ATOM 6213 C C . ASP B 1 156 ? 6.855 25.25 -13.516 1 47.69 156 ASP B C 1
ATOM 6215 O O . ASP B 1 156 ? 7.496 25.406 -12.477 1 47.69 156 ASP B O 1
ATOM 6219 N N . ASP B 1 157 ? 5.727 25.906 -13.641 1 45.75 157 ASP B N 1
ATOM 6220 C CA . ASP B 1 157 ? 5.016 26.766 -12.703 1 45.75 157 ASP B CA 1
ATOM 6221 C C . ASP B 1 157 ? 5.055 26.203 -11.289 1 45.75 157 ASP B C 1
ATOM 6223 O O . ASP B 1 157 ? 5.148 26.938 -10.312 1 45.75 157 ASP B O 1
ATOM 6227 N N . GLY B 1 158 ? 5.105 24.938 -11.086 1 49.97 158 GLY B N 1
ATOM 6228 C CA . GLY B 1 158 ? 5.195 24.328 -9.773 1 49.97 158 GLY B CA 1
ATOM 6229 C C . GLY B 1 158 ? 6.547 24.531 -9.109 1 49.97 158 GLY B C 1
ATOM 6230 O O . GLY B 1 158 ? 6.621 24.812 -7.914 1 49.97 158 GLY B O 1
ATOM 6231 N N . ASP B 1 159 ? 7.512 24.516 -9.828 1 60.88 159 ASP B N 1
ATOM 6232 C CA . ASP B 1 159 ? 8.891 24.672 -9.375 1 60.88 159 ASP B CA 1
ATOM 6233 C C . ASP B 1 159 ? 9.156 26.109 -8.914 1 60.88 159 ASP B C 1
ATOM 6235 O O . ASP B 1 159 ? 9.859 26.328 -7.926 1 60.88 159 ASP B O 1
ATOM 6239 N N . THR B 1 160 ? 8.281 26.859 -9.383 1 68.38 160 THR B N 1
ATOM 6240 C CA . THR B 1 160 ? 8.516 28.266 -9.07 1 68.38 160 THR B CA 1
ATOM 6241 C C . THR B 1 160 ? 7.973 28.625 -7.688 1 68.38 160 THR B C 1
ATOM 6243 O O . THR B 1 160 ? 8.633 29.312 -6.906 1 68.38 160 THR B O 1
ATOM 6246 N N . ALA B 1 161 ? 6.844 28.094 -7.375 1 83.69 161 ALA B N 1
ATOM 6247 C CA . ALA B 1 161 ? 6.281 28.375 -6.055 1 83.69 161 ALA B CA 1
ATOM 6248 C C . ALA B 1 161 ? 7.16 27.797 -4.949 1 83.69 161 ALA B C 1
ATOM 6250 O O . ALA B 1 161 ? 7.406 28.453 -3.936 1 83.69 161 ALA B O 1
ATOM 6251 N N . LEU B 1 162 ? 7.695 26.641 -5.215 1 87.31 162 LEU B N 1
ATOM 6252 C CA . LEU B 1 162 ? 8.547 25.969 -4.238 1 87.31 162 LEU B CA 1
ATOM 6253 C C . LEU B 1 162 ? 9.828 26.766 -4.004 1 87.31 162 LEU B C 1
ATOM 6255 O O . LEU B 1 162 ? 10.297 26.859 -2.867 1 87.31 162 LEU B O 1
ATOM 6259 N N . ASP B 1 163 ? 10.258 27.328 -5.047 1 84.12 163 ASP B N 1
ATOM 6260 C CA . ASP B 1 163 ? 11.492 28.094 -4.945 1 84.12 163 ASP B CA 1
ATOM 6261 C C . ASP B 1 163 ? 11.242 29.453 -4.281 1 84.12 163 ASP B C 1
ATOM 6263 O O . ASP B 1 163 ? 12.031 29.891 -3.445 1 84.12 163 ASP B O 1
ATOM 6267 N N . TRP B 1 164 ? 10.188 30 -4.664 1 86.69 164 TRP B N 1
ATOM 6268 C CA . TRP B 1 164 ? 9.883 31.328 -4.137 1 86.69 164 TRP B CA 1
ATOM 6269 C C . TRP B 1 164 ? 9.633 31.266 -2.635 1 86.69 164 TRP B C 1
ATOM 6271 O O . TRP B 1 164 ? 10.031 32.188 -1.896 1 86.69 164 TRP B O 1
ATOM 6281 N N . PHE B 1 165 ? 9.023 30.25 -2.197 1 90.94 165 PHE B N 1
ATOM 6282 C CA . PHE B 1 165 ? 8.68 30.141 -0.785 1 90.94 165 PHE B CA 1
ATOM 6283 C C . PHE B 1 165 ? 9.727 29.328 -0.03 1 90.94 165 PHE B C 1
ATOM 6285 O O . PHE B 1 165 ? 9.648 29.172 1.19 1 90.94 165 PHE B O 1
ATOM 6292 N N . GLY B 1 166 ? 10.703 28.781 -0.749 1 86.38 166 GLY B N 1
ATOM 6293 C CA . GLY B 1 166 ? 11.805 28.062 -0.123 1 86.38 166 GLY B CA 1
ATOM 6294 C C . GLY B 1 166 ? 11.445 26.656 0.306 1 86.38 166 GLY B C 1
ATOM 6295 O O . GLY B 1 166 ? 11.945 26.156 1.318 1 86.38 166 GLY B O 1
ATOM 6296 N N . TYR B 1 167 ? 10.57 26 -0.407 1 89.44 167 TYR B N 1
ATOM 6297 C CA . TYR B 1 167 ? 10.078 24.688 0.012 1 89.44 167 TYR B CA 1
ATOM 6298 C C . TYR B 1 167 ? 10.703 23.578 -0.825 1 89.44 167 TYR B C 1
ATOM 6300 O O . TYR B 1 167 ? 10.391 22.406 -0.638 1 89.44 167 TYR B O 1
ATOM 6308 N N . ARG B 1 168 ? 11.594 23.812 -1.63 1 84.81 168 ARG B N 1
ATOM 6309 C CA . ARG B 1 168 ? 12.102 22.828 -2.578 1 84.81 168 ARG B CA 1
ATOM 6310 C C . ARG B 1 168 ? 12.758 21.656 -1.853 1 84.81 168 ARG B C 1
ATOM 6312 O O . ARG B 1 168 ? 12.5 20.5 -2.172 1 84.81 168 ARG B O 1
ATOM 6319 N N . LYS B 1 169 ? 13.508 21.953 -0.856 1 81.75 169 LYS B N 1
ATOM 6320 C CA . LYS B 1 169 ? 14.203 20.906 -0.124 1 81.75 169 LYS B CA 1
ATOM 6321 C C . LYS B 1 169 ? 13.219 20.031 0.646 1 81.75 169 LYS B C 1
ATOM 6323 O O . LYS B 1 169 ? 13.367 18.797 0.675 1 81.75 169 LYS B O 1
ATOM 6328 N N . LEU B 1 170 ? 12.266 20.625 1.244 1 83.69 170 LEU B N 1
ATOM 6329 C CA . LEU B 1 170 ? 11.273 19.891 2.01 1 83.69 170 LEU B CA 1
ATOM 6330 C C . LEU B 1 170 ? 10.383 19.062 1.088 1 83.69 170 LEU B C 1
ATOM 6332 O O . LEU B 1 170 ? 9.992 17.938 1.438 1 83.69 170 LEU B O 1
ATOM 6336 N N . PHE B 1 171 ? 10.188 19.609 -0.029 1 84.94 171 PHE B N 1
ATOM 6337 C CA . PHE B 1 171 ? 9.359 18.938 -1.021 1 84.94 171 PHE B CA 1
ATOM 6338 C C . PHE B 1 171 ? 10.016 17.641 -1.487 1 84.94 171 PHE B C 1
ATOM 6340 O O . PHE B 1 171 ? 9.359 16.609 -1.584 1 84.94 171 PHE B O 1
ATOM 6347 N N . LEU B 1 172 ? 11.234 17.688 -1.695 1 78.44 172 LEU B N 1
ATOM 6348 C CA . LEU B 1 172 ? 11.953 16.547 -2.27 1 78.44 172 LEU B CA 1
ATOM 6349 C C . LEU B 1 172 ? 12.477 15.633 -1.174 1 78.44 172 LEU B C 1
ATOM 6351 O O . LEU B 1 172 ? 12.875 14.492 -1.447 1 78.44 172 LEU B O 1
ATOM 6355 N N . GLY B 1 173 ? 12.289 15.992 -0.003 1 69.56 173 GLY B N 1
ATOM 6356 C CA . GLY B 1 173 ? 12.711 15.148 1.104 1 69.56 173 GLY B CA 1
ATOM 6357 C C . GLY B 1 173 ? 14.219 15.133 1.297 1 69.56 173 GLY B C 1
ATOM 6358 O O . GLY B 1 173 ? 14.766 14.195 1.886 1 69.56 173 GLY B O 1
ATOM 6359 N N . ASN B 1 174 ? 15.031 15.75 0.471 1 57.75 174 ASN B N 1
ATOM 6360 C CA . ASN B 1 174 ? 16.484 15.703 0.458 1 57.75 174 ASN B CA 1
ATOM 6361 C C . ASN B 1 174 ? 17.078 16.375 1.69 1 57.75 174 ASN B C 1
ATOM 6363 O O . ASN B 1 174 ? 18.141 17 1.612 1 57.75 174 ASN B O 1
ATOM 6367 N N . THR B 1 175 ? 16.297 16.359 2.686 1 52.22 175 THR B N 1
ATOM 6368 C CA . THR B 1 175 ? 16.906 17.078 3.805 1 52.22 175 THR B CA 1
ATOM 6369 C C . THR B 1 175 ? 18.141 16.328 4.309 1 52.22 175 THR B C 1
ATOM 6371 O O . THR B 1 175 ? 18.922 16.875 5.082 1 52.22 175 THR B O 1
ATOM 6374 N N . SER B 1 176 ? 18.219 14.914 3.965 1 47.72 176 SER B N 1
ATOM 6375 C CA . SER B 1 176 ? 19.25 14.141 4.66 1 47.72 176 SER B CA 1
ATOM 6376 C C . SER B 1 176 ? 20.625 14.375 4.055 1 47.72 176 SER B C 1
ATOM 6378 O O . SER B 1 176 ? 21.609 13.742 4.461 1 47.72 176 SER B O 1
ATOM 6380 N N . SER B 1 177 ? 20.703 14.938 2.916 1 42.06 177 SER B N 1
ATOM 6381 C CA . SER B 1 177 ? 22 15.016 2.264 1 42.06 177 SER B CA 1
ATOM 6382 C C . SER B 1 177 ? 23.094 15.406 3.256 1 42.06 177 SER B C 1
ATOM 6384 O O . SER B 1 177 ? 24.266 15.07 3.059 1 42.06 177 SER B O 1
ATOM 6386 N N . ASP B 1 178 ? 22.734 16.234 4.105 1 43.41 178 ASP B N 1
ATOM 6387 C CA . ASP B 1 178 ? 23.875 16.672 4.922 1 43.41 178 ASP B CA 1
ATOM 6388 C C . ASP B 1 178 ? 24.25 15.602 5.938 1 43.41 178 ASP B C 1
ATOM 6390 O O . ASP B 1 178 ? 25.156 15.805 6.75 1 43.41 178 ASP B O 1
ATOM 6394 N N . ILE B 1 179 ? 23.438 14.742 6.051 1 43.03 179 ILE B N 1
ATOM 6395 C CA . ILE B 1 179 ? 23.812 13.789 7.09 1 43.03 179 ILE B CA 1
ATOM 6396 C C . ILE B 1 179 ? 24.766 12.742 6.508 1 43.03 179 ILE B C 1
ATOM 6398 O O . ILE B 1 179 ? 24.375 11.938 5.656 1 43.03 179 ILE B O 1
ATOM 6402 N N . ILE B 1 180 ? 25.891 13.016 6.32 1 42.84 180 ILE B N 1
ATOM 6403 C CA . ILE B 1 180 ? 27 12.109 6.035 1 42.84 180 ILE B CA 1
ATOM 6404 C C . ILE B 1 180 ? 26.797 10.797 6.777 1 42.84 180 ILE B C 1
ATOM 6406 O O . ILE B 1 180 ? 26.719 10.773 8.008 1 42.84 180 ILE B O 1
ATOM 6410 N N . PRO B 1 181 ? 26.203 9.836 6.027 1 42.53 181 PRO B N 1
ATOM 6411 C CA . PRO B 1 181 ? 26.203 8.586 6.793 1 42.53 181 PRO B CA 1
ATOM 6412 C C . PRO B 1 181 ? 27.5 8.383 7.586 1 42.53 181 PRO B C 1
ATOM 6414 O O . PRO B 1 181 ? 28.594 8.461 7.02 1 42.53 181 PRO B O 1
ATOM 6417 N N . ARG B 1 182 ? 27.688 8.852 8.695 1 39.91 182 ARG B N 1
ATOM 6418 C CA . ARG B 1 182 ? 28.891 8.43 9.398 1 39.91 182 ARG B CA 1
ATOM 6419 C C . ARG B 1 182 ? 29.188 6.953 9.156 1 39.91 182 ARG B C 1
ATOM 6421 O O . ARG B 1 182 ? 28.281 6.117 9.25 1 39.91 182 ARG B O 1
ATOM 6428 N N . SER B 1 183 ? 29.984 6.617 8.172 1 40.66 183 SER B N 1
ATOM 6429 C CA . SER B 1 183 ? 30.516 5.316 7.785 1 40.66 183 SER B CA 1
ATOM 6430 C C . SER B 1 183 ? 30.297 4.277 8.883 1 40.66 183 SER B C 1
ATOM 6432 O O . SER B 1 183 ? 29.906 3.143 8.594 1 40.66 183 SER B O 1
ATOM 6434 N N . SER B 1 184 ? 31.234 4.27 9.906 1 38.66 184 SER B N 1
ATOM 6435 C CA . SER B 1 184 ? 31.531 3.172 10.82 1 38.66 184 SER B CA 1
ATOM 6436 C C . SER B 1 184 ? 30.391 2.924 11.789 1 38.66 184 SER B C 1
ATOM 6438 O O . SER B 1 184 ? 30.047 3.793 12.594 1 38.66 184 SER B O 1
ATOM 6440 N N . ILE B 1 185 ? 29.328 2.387 11.336 1 44.31 185 ILE B N 1
ATOM 6441 C CA . ILE B 1 185 ? 28.359 1.801 12.258 1 44.31 185 ILE B CA 1
ATOM 6442 C C . ILE B 1 185 ? 29.031 1.543 13.609 1 44.31 185 ILE B C 1
ATOM 6444 O O . ILE B 1 185 ? 29.547 0.452 13.852 1 44.31 185 ILE B O 1
ATOM 6448 N N . GLN B 1 186 ? 30.016 2.092 13.859 1 46.06 186 GLN B N 1
ATOM 6449 C CA . GLN B 1 186 ? 30.406 1.86 15.25 1 46.06 186 GLN B CA 1
ATOM 6450 C C . GLN B 1 186 ? 29.188 1.939 16.172 1 46.06 186 GLN B C 1
ATOM 6452 O O . GLN B 1 186 ? 28.312 2.775 15.977 1 46.06 186 GLN B O 1
ATOM 6457 N N . MET B 1 187 ? 28.938 0.862 16.766 1 52.78 187 MET B N 1
ATOM 6458 C CA . MET B 1 187 ? 27.859 0.646 17.719 1 52.78 187 MET B CA 1
ATOM 6459 C C . MET B 1 187 ? 27.531 1.931 18.469 1 52.78 187 MET B C 1
ATOM 6461 O O . MET B 1 187 ? 28.359 2.451 19.203 1 52.78 187 MET B O 1
ATOM 6465 N N . LEU B 1 188 ? 26.828 2.883 17.812 1 59.84 188 LEU B N 1
ATOM 6466 C CA . LEU B 1 188 ? 26.344 4.062 18.516 1 59.84 188 LEU B CA 1
ATOM 6467 C C . LEU B 1 188 ? 25.891 3.707 19.922 1 59.84 188 LEU B C 1
ATOM 6469 O O . LEU B 1 188 ? 24.969 2.908 20.109 1 59.84 188 LEU B O 1
ATOM 6473 N N . ILE B 1 189 ? 26.875 3.816 20.891 1 66.94 189 ILE B N 1
ATOM 6474 C CA . ILE B 1 189 ? 26.453 3.52 22.266 1 66.94 189 ILE B CA 1
ATOM 6475 C C . ILE B 1 189 ? 25.906 4.785 22.922 1 66.94 189 ILE B C 1
ATOM 6477 O O . ILE B 1 189 ? 26.672 5.723 23.188 1 66.94 189 ILE B O 1
ATOM 6481 N N . VAL B 1 190 ? 24.625 5.078 22.859 1 84.62 190 VAL B N 1
ATOM 6482 C CA . VAL B 1 190 ? 23.953 6.094 23.672 1 84.62 190 VAL B CA 1
ATOM 6483 C C . VAL B 1 190 ? 24.156 5.793 25.156 1 84.62 190 VAL B C 1
ATOM 6485 O O . VAL B 1 190 ? 23.906 4.672 25.609 1 84.62 190 VAL B O 1
ATOM 6488 N N . PRO B 1 191 ? 24.734 6.805 25.844 1 89.06 191 PRO B N 1
ATOM 6489 C CA . PRO B 1 191 ? 24.812 6.578 27.281 1 89.06 191 PRO B CA 1
ATOM 6490 C C . PRO B 1 191 ? 23.469 6.18 27.891 1 89.06 191 PRO B C 1
ATOM 6492 O O . PRO B 1 191 ? 22.422 6.691 27.484 1 89.06 191 PRO B O 1
ATOM 6495 N N . GLU B 1 192 ? 23.547 5.305 28.906 1 90.44 192 GLU B N 1
ATOM 6496 C CA . GLU B 1 192 ? 22.344 4.719 29.5 1 90.44 192 GLU B CA 1
ATOM 6497 C C . GLU B 1 192 ? 21.422 5.797 30.078 1 90.44 192 GLU B C 1
ATOM 6499 O O . GLU B 1 192 ? 20.203 5.715 29.953 1 90.44 192 GLU B O 1
ATOM 6504 N N . HIS B 1 193 ? 22 6.785 30.703 1 91.94 193 HIS B N 1
ATOM 6505 C CA . HIS B 1 193 ? 21.188 7.836 31.312 1 91.94 193 HIS B CA 1
ATOM 6506 C C . HIS B 1 193 ? 20.453 8.633 30.25 1 91.94 193 HIS B C 1
ATOM 6508 O O . HIS B 1 193 ? 19.297 9.031 30.453 1 91.94 193 HIS B O 1
ATOM 6514 N N . LEU B 1 194 ? 21.094 8.844 29.203 1 94.12 194 LEU B N 1
ATOM 6515 C CA . LEU B 1 194 ? 20.453 9.562 28.094 1 94.12 194 LEU B CA 1
ATOM 6516 C C . LEU B 1 194 ? 19.359 8.719 27.453 1 94.12 194 LEU B C 1
ATOM 6518 O O . LEU B 1 194 ? 18.297 9.234 27.094 1 94.12 194 LEU B O 1
ATOM 6522 N N . ALA B 1 195 ? 19.641 7.469 27.312 1 95.19 195 ALA B N 1
ATOM 6523 C CA . ALA B 1 195 ? 18.641 6.555 26.766 1 95.19 195 ALA B CA 1
ATOM 6524 C C . ALA B 1 195 ? 17.375 6.551 27.625 1 95.19 195 ALA B C 1
ATOM 6526 O O . ALA B 1 195 ? 16.266 6.59 27.094 1 95.19 195 ALA B O 1
ATOM 6527 N N . ASN B 1 196 ? 17.578 6.535 28.922 1 95.69 196 ASN B N 1
ATOM 6528 C CA . ASN B 1 196 ? 16.438 6.566 29.828 1 95.69 196 ASN B CA 1
ATOM 6529 C C . ASN B 1 196 ? 15.664 7.875 29.719 1 95.69 196 ASN B C 1
ATOM 6531 O O . ASN B 1 196 ? 14.438 7.875 29.781 1 95.69 196 ASN B O 1
ATOM 6535 N N . SER B 1 197 ? 16.406 8.891 29.547 1 96.44 197 SER B N 1
ATOM 6536 C CA . SER B 1 197 ? 15.742 10.18 29.375 1 96.44 197 SER B CA 1
ATOM 6537 C C . SER B 1 197 ? 14.93 10.211 28.078 1 96.44 197 SER B C 1
ATOM 6539 O O . SER B 1 197 ? 13.82 10.758 28.062 1 96.44 197 SER B O 1
ATOM 6541 N N . PHE B 1 198 ? 15.453 9.656 27.031 1 97.06 198 PHE B N 1
ATOM 6542 C CA . PHE B 1 198 ? 14.742 9.586 25.766 1 97.06 198 PHE B CA 1
ATOM 6543 C C . PHE B 1 198 ? 13.469 8.766 25.891 1 97.06 198 PHE B C 1
ATOM 6545 O O . PHE B 1 198 ? 12.422 9.133 25.359 1 97.06 198 PHE B O 1
ATOM 6552 N N . VAL B 1 199 ? 13.562 7.68 26.625 1 97.69 199 VAL B N 1
ATOM 6553 C CA . VAL B 1 199 ? 12.398 6.82 26.828 1 97.69 199 VAL B CA 1
ATOM 6554 C C . VAL B 1 199 ? 11.328 7.578 27.594 1 97.69 199 VAL B C 1
ATOM 6556 O O . VAL B 1 199 ? 10.141 7.512 27.266 1 97.69 199 VAL B O 1
ATOM 6559 N N . ASP B 1 200 ? 11.742 8.344 28.578 1 96.75 200 ASP B N 1
ATOM 6560 C CA . ASP B 1 200 ? 10.805 9.125 29.375 1 96.75 200 ASP B CA 1
ATOM 6561 C C . ASP B 1 200 ? 10.094 10.172 28.516 1 96.75 200 ASP B C 1
ATOM 6563 O O . ASP B 1 200 ? 8.875 10.352 28.625 1 96.75 200 ASP B O 1
ATOM 6567 N N . LEU B 1 201 ? 10.867 10.797 27.719 1 95.56 201 LEU B N 1
ATOM 6568 C CA . LEU B 1 201 ? 10.297 11.82 26.844 1 95.56 201 LEU B CA 1
ATOM 6569 C C . LEU B 1 201 ? 9.344 11.195 25.844 1 95.56 201 LEU B C 1
ATOM 6571 O O . LEU B 1 201 ? 8.266 11.742 25.578 1 95.56 201 LEU B O 1
ATOM 6575 N N . PHE B 1 202 ? 9.766 10.07 25.328 1 96.69 202 PHE B N 1
ATOM 6576 C CA . PHE B 1 202 ? 8.93 9.367 24.359 1 96.69 202 PHE B CA 1
ATOM 6577 C C . PHE B 1 202 ? 7.594 8.977 24.984 1 96.69 202 PHE B C 1
ATOM 6579 O O . PHE B 1 202 ? 6.535 9.25 24.406 1 96.69 202 PHE B O 1
ATOM 6586 N N . ILE B 1 203 ? 7.625 8.422 26.078 1 95.75 203 ILE B N 1
ATOM 6587 C CA . ILE B 1 203 ? 6.426 7.906 26.734 1 95.75 203 ILE B CA 1
ATOM 6588 C C . ILE B 1 203 ? 5.523 9.07 27.141 1 95.75 203 ILE B C 1
ATOM 6590 O O . ILE B 1 203 ? 4.301 8.992 26.984 1 95.75 203 ILE B O 1
ATOM 6594 N N . SER B 1 204 ? 6.07 10.18 27.516 1 91.94 204 SER B N 1
ATOM 6595 C CA . SER B 1 204 ? 5.289 11.289 28.031 1 91.94 204 SER B CA 1
ATOM 6596 C C . SER B 1 204 ? 4.711 12.141 26.906 1 91.94 204 SER B C 1
ATOM 6598 O O . SER B 1 204 ? 3.783 12.922 27.125 1 91.94 204 SER B O 1
ATOM 6600 N N . THR B 1 205 ? 5.188 11.938 25.734 1 93.19 205 THR B N 1
ATOM 6601 C CA . THR B 1 205 ? 4.742 12.797 24.641 1 93.19 205 THR B CA 1
ATOM 6602 C C . THR B 1 205 ? 4.105 11.969 23.516 1 93.19 205 THR B C 1
ATOM 6604 O O . THR B 1 205 ? 2.889 12.008 23.328 1 93.19 205 THR B O 1
ATOM 6607 N N . LEU B 1 206 ? 4.887 11.094 22.922 1 94.94 206 LEU B N 1
ATOM 6608 C CA . LEU B 1 206 ? 4.457 10.398 21.719 1 94.94 206 LEU B CA 1
ATOM 6609 C C . LEU B 1 206 ? 3.879 9.031 22.047 1 94.94 206 LEU B C 1
ATOM 6611 O O . LEU B 1 206 ? 3.299 8.367 21.188 1 94.94 206 LEU B O 1
ATOM 6615 N N . GLY B 1 207 ? 3.914 8.633 23.266 1 94.31 207 GLY B N 1
ATOM 6616 C CA . GLY B 1 207 ? 3.467 7.332 23.719 1 94.31 207 GLY B CA 1
ATOM 6617 C C . GLY B 1 207 ? 2.047 7.004 23.297 1 94.31 207 GLY B C 1
ATOM 6618 O O . GLY B 1 207 ? 1.765 5.883 22.875 1 94.31 207 GLY B O 1
ATOM 6619 N N . PRO B 1 208 ? 1.187 7.945 23.297 1 93.12 208 PRO B N 1
ATOM 6620 C CA . PRO B 1 208 ? -0.218 7.68 22.984 1 93.12 208 PRO B CA 1
ATOM 6621 C C . PRO B 1 208 ? -0.409 7.176 21.547 1 93.12 208 PRO B C 1
ATOM 6623 O O . PRO B 1 208 ? -1.39 6.48 21.266 1 93.12 208 PRO B O 1
ATOM 6626 N N . PHE B 1 209 ? 0.474 7.488 20.719 1 96.44 209 PHE B N 1
ATOM 6627 C CA . PHE B 1 209 ? 0.365 7.039 19.328 1 96.44 209 PHE B CA 1
ATOM 6628 C C . PHE B 1 209 ? 0.694 5.555 19.219 1 96.44 209 PHE B C 1
ATOM 6630 O O . PHE B 1 209 ? 0.39 4.922 18.203 1 96.44 209 PHE B O 1
ATOM 6637 N N . PHE B 1 210 ? 1.372 5.055 20.281 1 97.19 210 PHE B N 1
ATOM 6638 C CA . PHE B 1 210 ? 1.853 3.678 20.266 1 97.19 210 PHE B CA 1
ATOM 6639 C C . PHE B 1 210 ? 1.375 2.922 21.5 1 97.19 210 PHE B C 1
ATOM 6641 O O . PHE B 1 210 ? 2.188 2.416 22.266 1 97.19 210 PHE B O 1
ATOM 6648 N N . PRO B 1 211 ? 0.09 2.725 21.562 1 94.94 211 PRO B N 1
ATOM 6649 C CA . PRO B 1 211 ? -0.448 2.111 22.781 1 94.94 211 PRO B CA 1
ATOM 6650 C C . PRO B 1 211 ? -0.07 0.638 22.922 1 94.94 211 PRO B C 1
ATOM 6652 O O . PRO B 1 211 ? -0.207 0.059 24 1 94.94 211 PRO B O 1
ATOM 6655 N N . PHE B 1 212 ? 0.486 0.008 21.969 1 94.62 212 PHE B N 1
ATOM 6656 C CA . PHE B 1 212 ? 0.769 -1.423 21.953 1 94.62 212 PHE B CA 1
ATOM 6657 C C . PHE B 1 212 ? 2.086 -1.72 22.656 1 94.62 212 PHE B C 1
ATOM 6659 O O . PHE B 1 212 ? 2.406 -2.881 22.922 1 94.62 212 PHE B O 1
ATOM 6666 N N . ILE B 1 213 ? 2.854 -0.728 22.953 1 95.25 213 ILE B N 1
ATOM 6667 C CA . ILE B 1 213 ? 4.121 -0.982 23.625 1 95.25 213 ILE B CA 1
ATOM 6668 C C . ILE B 1 213 ? 4.121 -0.309 25 1 95.25 213 ILE B C 1
ATOM 6670 O O . ILE B 1 213 ? 3.936 0.905 25.094 1 95.25 213 ILE B O 1
ATOM 6674 N N . SER B 1 214 ? 4.352 -1.073 26 1 93.75 214 SER B N 1
ATOM 6675 C CA . SER B 1 214 ? 4.34 -0.567 27.375 1 93.75 214 SER B CA 1
ATOM 6676 C C . SER B 1 214 ? 5.727 -0.097 27.797 1 93.75 214 SER B C 1
ATOM 6678 O O . SER B 1 214 ? 6.73 -0.476 27.203 1 93.75 214 SER B O 1
ATOM 6680 N N . ARG B 1 215 ? 5.707 0.708 28.859 1 95 215 ARG B N 1
ATOM 6681 C CA . ARG B 1 215 ? 6.969 1.16 29.438 1 95 215 ARG B CA 1
ATOM 6682 C C . ARG B 1 215 ? 7.816 -0.021 29.906 1 95 215 ARG B C 1
ATOM 6684 O O . ARG B 1 215 ? 9.031 -0.036 29.703 1 95 215 ARG B O 1
ATOM 6691 N N . THR B 1 216 ? 7.164 -0.966 30.484 1 95.12 216 THR B N 1
ATOM 6692 C CA . THR B 1 216 ? 7.852 -2.141 31.016 1 95.12 216 THR B CA 1
ATOM 6693 C C . THR B 1 216 ? 8.57 -2.891 29.891 1 95.12 216 THR B C 1
ATOM 6695 O O . THR B 1 216 ? 9.703 -3.348 30.062 1 95.12 216 THR B O 1
ATOM 6698 N N . ARG B 1 217 ? 7.938 -2.99 28.797 1 94.31 217 ARG B N 1
ATOM 6699 C CA . ARG B 1 217 ? 8.539 -3.686 27.672 1 94.31 217 ARG B CA 1
ATOM 6700 C C . ARG B 1 217 ? 9.75 -2.93 27.141 1 94.31 217 ARG B C 1
ATOM 6702 O O . ARG B 1 217 ? 10.773 -3.537 26.812 1 94.31 217 ARG B O 1
ATOM 6709 N N . ILE B 1 218 ? 9.688 -1.613 27.094 1 96.81 218 ILE B N 1
ATOM 6710 C CA . ILE B 1 218 ? 10.789 -0.788 26.609 1 96.81 218 ILE B CA 1
ATOM 6711 C C . ILE B 1 218 ? 11.977 -0.904 27.547 1 96.81 218 ILE B C 1
ATOM 6713 O O . ILE B 1 218 ? 13.117 -1.074 27.109 1 96.81 218 ILE B O 1
ATOM 6717 N N . GLU B 1 219 ? 11.664 -0.856 28.797 1 94.81 219 GLU B N 1
ATOM 6718 C CA . GLU B 1 219 ? 12.719 -0.965 29.812 1 94.81 219 GLU B CA 1
ATOM 6719 C C . GLU B 1 219 ? 13.383 -2.34 29.766 1 94.81 219 GLU B C 1
ATOM 6721 O O . GLU B 1 219 ? 14.586 -2.463 29.984 1 94.81 219 GLU B O 1
ATOM 6726 N N . GLY B 1 220 ? 12.57 -3.318 29.5 1 92.62 220 GLY B N 1
ATOM 6727 C CA . GLY B 1 220 ? 13.133 -4.645 29.312 1 92.62 220 GLY B CA 1
ATOM 6728 C C . GLY B 1 220 ? 14.109 -4.723 28.141 1 92.62 220 GLY B C 1
ATOM 6729 O O . GLY B 1 220 ? 15.18 -5.309 28.266 1 92.62 220 GLY B O 1
ATOM 6730 N N . MET B 1 221 ? 13.742 -4.102 27.047 1 91.69 221 MET B N 1
ATOM 6731 C CA . MET B 1 221 ? 14.625 -4.066 25.891 1 91.69 221 MET B CA 1
ATOM 6732 C C . MET B 1 221 ? 15.906 -3.299 26.203 1 91.69 221 MET B C 1
ATOM 6734 O O . MET B 1 221 ? 16.984 -3.689 25.766 1 91.69 221 MET B O 1
ATOM 6738 N N . LEU B 1 222 ? 15.766 -2.225 26.969 1 91.75 222 LEU B N 1
ATOM 6739 C CA . LEU B 1 222 ? 16.922 -1.416 27.359 1 91.75 222 LEU B CA 1
ATOM 6740 C C . LEU B 1 222 ? 17.875 -2.223 28.234 1 91.75 222 LEU B C 1
ATOM 6742 O O . LEU B 1 222 ? 19.094 -2.146 28.062 1 91.75 222 LEU B O 1
ATOM 6746 N N . GLN B 1 223 ? 17.312 -2.943 29.109 1 90.25 223 GLN B N 1
ATOM 6747 C CA . GLN B 1 223 ? 18.125 -3.752 30.016 1 90.25 223 GLN B CA 1
ATOM 6748 C C . GLN B 1 223 ? 18.906 -4.809 29.25 1 90.25 223 GLN B C 1
ATOM 6750 O O . GLN B 1 223 ? 20.094 -5.016 29.5 1 90.25 223 GLN B O 1
ATOM 6755 N N . ILE B 1 224 ? 18.219 -5.414 28.312 1 87.62 224 ILE B N 1
ATOM 6756 C CA . ILE B 1 224 ? 18.859 -6.438 27.5 1 87.62 224 ILE B CA 1
ATOM 6757 C C . ILE B 1 224 ? 19.969 -5.809 26.672 1 87.62 224 ILE B C 1
ATOM 6759 O O . ILE B 1 224 ? 21.078 -6.355 26.562 1 87.62 224 ILE B O 1
ATOM 6763 N N . PHE B 1 225 ? 19.734 -4.652 26.172 1 86.44 225 PHE B N 1
ATOM 6764 C CA . PHE B 1 225 ? 20.656 -3.959 25.281 1 86.44 225 PHE B CA 1
ATOM 6765 C C . PHE B 1 225 ? 21.922 -3.553 26.047 1 86.44 225 PHE B C 1
ATOM 6767 O O . PHE B 1 225 ? 23.031 -3.719 25.531 1 86.44 225 PHE B O 1
ATOM 6774 N N . TYR B 1 226 ? 21.828 -3.055 27.219 1 87.06 226 TYR B N 1
ATOM 6775 C CA . TYR B 1 226 ? 22.969 -2.539 27.953 1 87.06 226 TYR B CA 1
ATOM 6776 C C . TYR B 1 226 ? 23.656 -3.648 28.75 1 87.06 226 TYR B C 1
ATOM 6778 O O . TYR B 1 226 ? 24.797 -3.502 29.172 1 87.06 226 TYR B O 1
ATOM 6786 N N . SER B 1 227 ? 22.938 -4.684 28.938 1 84 227 SER B N 1
ATOM 6787 C CA . SER B 1 227 ? 23.562 -5.812 29.625 1 84 227 SER B CA 1
ATOM 6788 C C . SER B 1 227 ? 24.516 -6.559 28.688 1 84 227 SER B C 1
ATOM 6790 O O . SER B 1 227 ? 25.469 -7.191 29.156 1 84 227 SER B O 1
ATOM 6792 N N . PHE B 1 228 ? 24.188 -6.547 27.344 1 75.31 228 PHE B N 1
ATOM 6793 C CA . PHE B 1 228 ? 25.031 -7.246 26.391 1 75.31 228 PHE B CA 1
ATOM 6794 C C . PHE B 1 228 ? 25.547 -6.285 25.312 1 75.31 228 PHE B C 1
ATOM 6796 O O . PHE B 1 228 ? 25.234 -6.441 24.141 1 75.31 228 PHE B O 1
ATOM 6803 N N . PRO B 1 229 ? 26.297 -5.375 25.656 1 60.75 229 PRO B N 1
ATOM 6804 C CA . PRO B 1 229 ? 26.672 -4.297 24.734 1 60.75 229 PRO B CA 1
ATOM 6805 C C . PRO B 1 229 ? 27.453 -4.801 23.516 1 60.75 229 PRO B C 1
ATOM 6807 O O . PRO B 1 229 ? 27.359 -4.211 22.438 1 60.75 229 PRO B O 1
ATOM 6810 N N . ASN B 1 230 ? 28.297 -5.727 23.781 1 56.31 230 ASN B N 1
ATOM 6811 C CA . ASN B 1 230 ? 29.188 -6.176 22.734 1 56.31 230 ASN B CA 1
ATOM 6812 C C . ASN B 1 230 ? 28.531 -7.203 21.828 1 56.31 230 ASN B C 1
ATOM 6814 O O . ASN B 1 230 ? 29.109 -7.637 20.828 1 56.31 230 ASN B O 1
ATOM 6818 N N . THR B 1 231 ? 27.375 -7.645 22.234 1 56.88 231 THR B N 1
ATOM 6819 C CA . THR B 1 231 ? 26.688 -8.664 21.438 1 56.88 231 THR B CA 1
ATOM 6820 C C . THR B 1 231 ? 25.359 -8.133 20.906 1 56.88 231 THR B C 1
ATOM 6822 O O . THR B 1 231 ? 24.766 -7.219 21.484 1 56.88 231 THR B O 1
ATOM 6825 N N . SER B 1 232 ? 25.25 -8.109 19.562 1 60.19 232 SER B N 1
ATOM 6826 C CA . SER B 1 232 ? 23.938 -7.828 18.984 1 60.19 232 SER B CA 1
ATOM 6827 C C . SER B 1 232 ? 22.828 -8.531 19.766 1 60.19 232 SER B C 1
ATOM 6829 O O . SER B 1 232 ? 22.203 -9.461 19.25 1 60.19 232 SER B O 1
ATOM 6831 N N . GLY B 1 233 ? 22.781 -8.258 21.25 1 61.56 233 GLY B N 1
ATOM 6832 C CA . GLY B 1 233 ? 21.75 -8.875 22.062 1 61.56 233 GLY B CA 1
ATOM 6833 C C . GLY B 1 233 ? 20.344 -8.586 21.578 1 61.56 233 GLY B C 1
ATOM 6834 O O . GLY B 1 233 ? 20.062 -7.484 21.094 1 61.56 233 GLY B O 1
ATOM 6835 N N . GLY B 1 234 ? 19.516 -9.531 21.594 1 68.62 234 GLY B N 1
ATOM 6836 C CA . GLY B 1 234 ? 18.125 -9.477 21.172 1 68.62 234 GLY B CA 1
ATOM 6837 C C . GLY B 1 234 ? 17.953 -9.68 19.672 1 68.62 234 GLY B C 1
ATOM 6838 O O . GLY B 1 234 ? 18.938 -9.742 18.938 1 68.62 234 GLY B O 1
ATOM 6839 N N . SER B 1 235 ? 16.859 -9.836 19.312 1 83.81 235 SER B N 1
ATOM 6840 C CA . SER B 1 235 ? 16.547 -10.008 17.906 1 83.81 235 SER B CA 1
ATOM 6841 C C . SER B 1 235 ? 16.672 -8.695 17.141 1 83.81 235 SER B C 1
ATOM 6843 O O . SER B 1 235 ? 16.625 -7.617 17.75 1 83.81 235 SER B O 1
ATOM 6845 N N . ALA B 1 236 ? 17.031 -8.695 15.906 1 86.94 236 ALA B N 1
ATOM 6846 C CA . ALA B 1 236 ? 17.094 -7.512 15.055 1 86.94 236 ALA B CA 1
ATOM 6847 C C . ALA B 1 236 ? 15.836 -6.664 15.195 1 86.94 236 ALA B C 1
ATOM 6849 O O . ALA B 1 236 ? 15.898 -5.434 15.164 1 86.94 236 ALA B O 1
ATOM 6850 N N . LEU B 1 237 ? 14.758 -7.285 15.422 1 90.75 237 LEU B N 1
ATOM 6851 C CA . LEU B 1 237 ? 13.477 -6.605 15.555 1 90.75 237 LEU B CA 1
ATOM 6852 C C . LEU B 1 237 ? 13.422 -5.801 16.844 1 90.75 237 LEU B C 1
ATOM 6854 O O . LEU B 1 237 ? 13.023 -4.633 16.844 1 90.75 237 LEU B O 1
ATOM 6858 N N . GLU B 1 238 ? 13.828 -6.359 17.891 1 90.19 238 GLU B N 1
ATOM 6859 C CA . GLU B 1 238 ? 13.805 -5.684 19.172 1 90.19 238 GLU B CA 1
ATOM 6860 C C . GLU B 1 238 ? 14.805 -4.531 19.219 1 90.19 238 GLU B C 1
ATOM 6862 O O . GLU B 1 238 ? 14.5 -3.457 19.734 1 90.19 238 GLU B O 1
ATOM 6867 N N . ARG B 1 239 ? 15.922 -4.773 18.688 1 91.25 239 ARG B N 1
ATOM 6868 C CA . ARG B 1 239 ? 16.922 -3.709 18.609 1 91.25 239 ARG B CA 1
ATOM 6869 C C . ARG B 1 239 ? 16.422 -2.551 17.75 1 91.25 239 ARG B C 1
ATOM 6871 O O . ARG B 1 239 ? 16.578 -1.385 18.109 1 91.25 239 ARG B O 1
ATOM 6878 N N . GLY B 1 240 ? 15.844 -2.939 16.594 1 94.38 240 GLY B N 1
ATOM 6879 C CA . GLY B 1 240 ? 15.305 -1.911 15.719 1 94.38 240 GLY B CA 1
ATOM 6880 C C . GLY B 1 240 ? 14.234 -1.059 16.375 1 94.38 240 GLY B C 1
ATOM 6881 O O . GLY B 1 240 ? 14.266 0.17 16.281 1 94.38 240 GLY B O 1
ATOM 6882 N N . ILE B 1 241 ? 13.336 -1.707 17.078 1 96.56 241 ILE B N 1
ATOM 6883 C CA . ILE B 1 241 ? 12.25 -1.003 17.75 1 96.56 241 ILE B CA 1
ATOM 6884 C C . ILE B 1 241 ? 12.82 -0.104 18.844 1 96.56 241 ILE B C 1
ATOM 6886 O O . ILE B 1 241 ? 12.422 1.057 18.984 1 96.56 241 ILE B O 1
ATOM 6890 N N . LEU B 1 242 ? 13.75 -0.646 19.609 1 95.44 242 LEU B N 1
ATOM 6891 C CA . LEU B 1 242 ? 14.359 0.145 20.672 1 95.44 242 LEU B CA 1
ATOM 6892 C C . LEU B 1 242 ? 15.055 1.376 20.094 1 95.44 242 LEU B C 1
ATOM 6894 O O . LEU B 1 242 ? 14.875 2.486 20.609 1 95.44 242 LEU B O 1
ATOM 6898 N N . MET B 1 243 ? 15.859 1.198 19.078 1 95.69 243 MET B N 1
ATOM 6899 C CA . MET B 1 243 ? 16.562 2.314 18.469 1 95.69 243 MET B CA 1
ATOM 6900 C C . MET B 1 243 ? 15.594 3.346 17.922 1 95.69 243 MET B C 1
ATOM 6902 O O . MET B 1 243 ? 15.836 4.551 18 1 95.69 243 MET B O 1
ATOM 6906 N N . ALA B 1 244 ? 14.492 2.881 17.328 1 97.81 244 ALA B N 1
ATOM 6907 C CA . ALA B 1 244 ? 13.484 3.797 16.797 1 97.81 244 ALA B CA 1
ATOM 6908 C C . ALA B 1 244 ? 12.852 4.621 17.922 1 97.81 244 ALA B C 1
ATOM 6910 O O . ALA B 1 244 ? 12.633 5.824 17.766 1 97.81 244 ALA B O 1
ATOM 6911 N N . ILE B 1 245 ? 12.57 3.957 19.016 1 98.12 245 ILE B N 1
ATOM 6912 C CA . ILE B 1 245 ? 11.977 4.645 20.156 1 98.12 245 ILE B CA 1
ATOM 6913 C C . ILE B 1 245 ? 12.945 5.691 20.703 1 98.12 245 ILE B C 1
ATOM 6915 O O . ILE B 1 245 ? 12.555 6.828 20.984 1 98.12 245 ILE B O 1
ATOM 6919 N N . LEU B 1 246 ? 14.195 5.316 20.812 1 97.19 246 LEU B N 1
ATOM 6920 C CA . LEU B 1 246 ? 15.211 6.262 21.281 1 97.19 246 LEU B CA 1
ATOM 6921 C C . LEU B 1 246 ? 15.352 7.426 20.297 1 97.19 246 LEU B C 1
ATOM 6923 O O . LEU B 1 246 ? 15.508 8.57 20.719 1 97.19 246 LEU B O 1
ATOM 6927 N N . ALA B 1 247 ? 15.32 7.117 19.016 1 96.94 247 ALA B N 1
ATOM 6928 C CA . ALA B 1 247 ? 15.391 8.172 18 1 96.94 247 ALA B CA 1
ATOM 6929 C C . ALA B 1 247 ? 14.234 9.156 18.156 1 96.94 247 ALA B C 1
ATOM 6931 O O . ALA B 1 247 ? 14.43 10.367 18.078 1 96.94 247 ALA B O 1
ATOM 6932 N N . LEU B 1 248 ? 13.07 8.664 18.375 1 97.56 248 LEU B N 1
ATOM 6933 C CA . LEU B 1 248 ? 11.891 9.508 18.547 1 97.56 248 LEU B CA 1
ATOM 6934 C C . LEU B 1 248 ? 12.031 10.375 19.797 1 97.56 248 LEU B C 1
ATOM 6936 O O . LEU B 1 248 ? 11.672 11.555 19.781 1 97.56 248 LEU B O 1
ATOM 6940 N N . GLY B 1 249 ? 12.531 9.742 20.828 1 96.94 249 GLY B N 1
ATOM 6941 C CA . GLY B 1 249 ? 12.797 10.531 22.016 1 96.94 249 GLY B CA 1
ATOM 6942 C C . GLY B 1 249 ? 13.805 11.641 21.797 1 96.94 249 GLY B C 1
ATOM 6943 O O . GLY B 1 249 ? 13.656 12.742 22.328 1 96.94 249 GLY B O 1
ATOM 6944 N N . ALA B 1 250 ? 14.766 11.383 21 1 95.38 250 ALA B N 1
ATOM 6945 C CA . ALA B 1 250 ? 15.828 12.344 20.719 1 95.38 250 ALA B CA 1
ATOM 6946 C C . ALA B 1 250 ? 15.289 13.547 19.938 1 95.38 250 ALA B C 1
ATOM 6948 O O . ALA B 1 250 ? 15.82 14.648 20.062 1 95.38 250 ALA B O 1
ATOM 6949 N N . THR B 1 251 ? 14.219 13.367 19.188 1 93.62 251 THR B N 1
ATOM 6950 C CA . THR B 1 251 ? 13.656 14.461 18.406 1 93.62 251 THR B CA 1
ATOM 6951 C C . THR B 1 251 ? 13.117 15.555 19.312 1 93.62 251 THR B C 1
ATOM 6953 O O . THR B 1 251 ? 12.922 16.703 18.875 1 93.62 251 THR B O 1
ATOM 6956 N N . LEU B 1 252 ? 12.844 15.195 20.547 1 93.94 252 LEU B N 1
ATOM 6957 C CA . LEU B 1 252 ? 12.273 16.141 21.516 1 93.94 252 LEU B CA 1
ATOM 6958 C C . LEU B 1 252 ? 13.375 16.891 22.25 1 93.94 252 LEU B C 1
ATOM 6960 O O . LEU B 1 252 ? 13.102 17.656 23.172 1 93.94 252 LEU B O 1
ATOM 6964 N N . THR B 1 253 ? 14.57 16.625 21.781 1 93.19 253 THR B N 1
ATOM 6965 C CA . THR B 1 253 ? 15.727 17.266 22.391 1 93.19 253 THR B CA 1
ATOM 6966 C C . THR B 1 253 ? 16.609 17.922 21.328 1 93.19 253 THR B C 1
ATOM 6968 O O . THR B 1 253 ? 16.25 17.969 20.156 1 93.19 253 THR B O 1
ATOM 6971 N N . GLU B 1 254 ? 17.734 18.438 21.812 1 89.88 254 GLU B N 1
ATOM 6972 C CA . GLU B 1 254 ? 18.656 19.109 20.906 1 89.88 254 GLU B CA 1
ATOM 6973 C C . GLU B 1 254 ? 19.641 18.125 20.281 1 89.88 254 GLU B C 1
ATOM 6975 O O . GLU B 1 254 ? 20.469 18.5 19.453 1 89.88 254 GLU B O 1
ATOM 6980 N N . HIS B 1 255 ? 19.453 16.859 20.672 1 90.19 255 HIS B N 1
ATOM 6981 C CA . HIS B 1 255 ? 20.375 15.844 20.156 1 90.19 255 HIS B CA 1
ATOM 6982 C C . HIS B 1 255 ? 19.953 15.367 18.766 1 90.19 255 HIS B C 1
ATOM 6984 O O . HIS B 1 255 ? 19.672 14.188 18.578 1 90.19 255 HIS B O 1
ATOM 6990 N N . VAL B 1 256 ? 20.062 16.172 17.781 1 85.31 256 VAL B N 1
ATOM 6991 C CA . VAL B 1 256 ? 19.547 15.93 16.438 1 85.31 256 VAL B CA 1
ATOM 6992 C C . VAL B 1 256 ? 20.375 14.836 15.758 1 85.31 256 VAL B C 1
ATOM 6994 O O . VAL B 1 256 ? 19.828 13.898 15.188 1 85.31 256 VAL B O 1
ATOM 6997 N N . GLN B 1 257 ? 21.656 14.984 15.891 1 86.44 257 GLN B N 1
ATOM 6998 C CA . GLN B 1 257 ? 22.531 14.031 15.219 1 86.44 257 GLN B CA 1
ATOM 6999 C C . GLN B 1 257 ? 22.375 12.633 15.82 1 86.44 257 GLN B C 1
ATOM 7001 O O . GLN B 1 257 ? 22.391 11.633 15.094 1 86.44 257 GLN B O 1
ATOM 7006 N N . LEU B 1 258 ? 22.281 12.633 17.109 1 90.19 258 LEU B N 1
ATOM 7007 C CA . LEU B 1 258 ? 22.094 11.344 17.766 1 90.19 258 LEU B CA 1
ATOM 7008 C C . LEU B 1 258 ? 20.797 10.695 17.328 1 90.19 258 LEU B C 1
ATOM 7010 O O . LEU B 1 258 ? 20.719 9.477 17.141 1 90.19 258 LEU B O 1
ATOM 7014 N N . GLY B 1 259 ? 19.75 11.5 17.234 1 92.5 259 GLY B N 1
ATOM 7015 C CA . GLY B 1 259 ? 18.484 11 16.719 1 92.5 259 GLY B CA 1
ATOM 7016 C C . GLY B 1 259 ? 18.578 10.406 15.328 1 92.5 259 GLY B C 1
ATOM 7017 O O . GLY B 1 259 ? 18.047 9.336 15.062 1 92.5 259 GLY B O 1
ATOM 7018 N N . GLU B 1 260 ? 19.359 10.992 14.477 1 91.56 260 GLU B N 1
ATOM 7019 C CA . GLU B 1 260 ? 19.562 10.516 13.109 1 91.56 260 GLU B CA 1
ATOM 7020 C C . GLU B 1 260 ? 20.344 9.203 13.094 1 91.56 260 GLU B C 1
ATOM 7022 O O . GLU B 1 260 ? 20.016 8.297 12.328 1 91.56 260 GLU B O 1
ATOM 7027 N N . ASP B 1 261 ? 21.328 9.164 13.945 1 91.44 261 ASP B N 1
ATOM 7028 C CA . ASP B 1 261 ? 22.141 7.949 14.016 1 91.44 261 ASP B CA 1
ATOM 7029 C C . ASP B 1 261 ? 21.297 6.762 14.484 1 91.44 261 ASP B C 1
ATOM 7031 O O . ASP B 1 261 ? 21.422 5.656 13.953 1 91.44 261 ASP B O 1
ATOM 7035 N N . LEU B 1 262 ? 20.547 7.043 15.461 1 93.62 262 LEU B N 1
ATOM 7036 C CA . LEU B 1 262 ? 19.688 5.996 15.992 1 93.62 262 LEU B CA 1
ATOM 7037 C C . LEU B 1 262 ? 18.656 5.555 14.953 1 93.62 262 LEU B C 1
ATOM 7039 O O . LEU B 1 262 ? 18.375 4.359 14.828 1 93.62 262 LEU B O 1
ATOM 7043 N N . PHE B 1 263 ? 18.125 6.449 14.188 1 94.94 263 PHE B N 1
ATOM 7044 C CA . PHE B 1 263 ? 17.188 6.145 13.117 1 94.94 263 PHE B CA 1
ATOM 7045 C C . PHE B 1 263 ? 17.828 5.254 12.062 1 94.94 263 PHE B C 1
ATOM 7047 O O . PHE B 1 263 ? 17.25 4.254 11.641 1 94.94 263 PHE B O 1
ATOM 7054 N N . LEU B 1 264 ? 19.016 5.609 11.703 1 92.69 264 LEU B N 1
ATOM 7055 C CA . LEU B 1 264 ? 19.719 4.852 10.68 1 92.69 264 LEU B CA 1
ATOM 7056 C C . LEU B 1 264 ? 20.016 3.436 11.156 1 92.69 264 LEU B C 1
ATOM 7058 O O . LEU B 1 264 ? 19.969 2.486 10.367 1 92.69 264 LEU B O 1
ATOM 7062 N N . ARG B 1 265 ? 20.297 3.338 12.406 1 91.62 265 ARG B N 1
ATOM 7063 C CA . ARG B 1 265 ? 20.516 2.01 12.961 1 91.62 265 ARG B CA 1
ATOM 7064 C C . ARG B 1 265 ? 19.234 1.186 12.961 1 91.62 265 ARG B C 1
ATOM 7066 O O . ARG B 1 265 ? 19.266 -0.004 12.633 1 91.62 265 ARG B O 1
ATOM 7073 N N . ALA B 1 266 ? 18.172 1.827 13.391 1 94.5 266 ALA B N 1
ATOM 7074 C CA . ALA B 1 266 ? 16.891 1.143 13.352 1 94.5 266 ALA B CA 1
ATOM 7075 C C . ALA B 1 266 ? 16.547 0.703 11.93 1 94.5 266 ALA B C 1
ATOM 7077 O O . ALA B 1 266 ? 16.047 -0.41 11.719 1 94.5 266 ALA B O 1
ATOM 7078 N N . LYS B 1 267 ? 16.812 1.525 11 1 93.69 267 LYS B N 1
ATOM 7079 C CA . LYS B 1 267 ? 16.547 1.238 9.594 1 93.69 267 LYS B CA 1
ATOM 7080 C C . LYS B 1 267 ? 17.375 0.063 9.102 1 93.69 267 LYS B C 1
ATOM 7082 O O . LYS B 1 267 ? 16.891 -0.778 8.344 1 93.69 267 LYS B O 1
ATOM 7087 N N . SER B 1 268 ? 18.609 0.043 9.484 1 90.44 268 SER B N 1
ATOM 7088 C CA . SER B 1 268 ? 19.5 -1.058 9.109 1 90.44 268 SER B CA 1
ATOM 7089 C C . SER B 1 268 ? 18.969 -2.389 9.648 1 90.44 268 SER B C 1
ATOM 7091 O O . SER B 1 268 ? 19.016 -3.404 8.945 1 90.44 268 SER B O 1
ATOM 7093 N N . GLU B 1 269 ? 18.484 -2.328 10.883 1 91 269 GLU B N 1
ATOM 7094 C CA . GLU B 1 269 ? 17.891 -3.531 11.461 1 91 269 GLU B CA 1
ATOM 7095 C C . GLU B 1 269 ? 16.672 -3.971 10.672 1 91 269 GLU B C 1
ATOM 7097 O O . GLU B 1 269 ? 16.453 -5.168 10.469 1 91 269 GLU B O 1
ATOM 7102 N N . MET B 1 270 ? 15.875 -3.037 10.25 1 92.81 270 MET B N 1
ATOM 7103 C CA . MET B 1 270 ? 14.68 -3.336 9.477 1 92.81 270 MET B CA 1
ATOM 7104 C C . MET B 1 270 ? 15.039 -4.004 8.148 1 92.81 270 MET B C 1
ATOM 7106 O O . MET B 1 270 ? 14.375 -4.953 7.73 1 92.81 270 MET B O 1
ATOM 7110 N N . HIS B 1 271 ? 16.109 -3.566 7.512 1 89.44 271 HIS B N 1
ATOM 7111 C CA . HIS B 1 271 ? 16.531 -4.117 6.227 1 89.44 271 HIS B CA 1
ATOM 7112 C C . HIS B 1 271 ? 17.016 -5.551 6.379 1 89.44 271 HIS B C 1
ATOM 7114 O O . HIS B 1 271 ? 16.828 -6.375 5.48 1 89.44 271 HIS B O 1
ATOM 7120 N N . ALA B 1 272 ? 17.547 -5.84 7.543 1 86.25 272 ALA B N 1
ATOM 7121 C CA . ALA B 1 272 ? 18.078 -7.176 7.797 1 86.25 272 ALA B CA 1
ATOM 7122 C C . ALA B 1 272 ? 16.953 -8.203 7.898 1 86.25 272 ALA B C 1
ATOM 7124 O O . ALA B 1 272 ? 17.156 -9.391 7.66 1 86.25 272 ALA B O 1
ATOM 7125 N N . ILE B 1 273 ? 15.742 -7.711 8.188 1 89.62 273 ILE B N 1
ATOM 7126 C CA . ILE B 1 273 ? 14.617 -8.625 8.352 1 89.62 273 ILE B CA 1
ATOM 7127 C C . ILE B 1 273 ? 13.469 -8.195 7.445 1 89.62 273 ILE B C 1
ATOM 7129 O O . ILE B 1 273 ? 12.305 -8.203 7.855 1 89.62 273 ILE B O 1
ATOM 7133 N N . GLU B 1 274 ? 13.719 -7.766 6.328 1 87.94 274 GLU B N 1
ATOM 7134 C CA . GLU B 1 274 ? 12.758 -7.098 5.453 1 87.94 274 GLU B CA 1
ATOM 7135 C C . GLU B 1 274 ? 11.602 -8.031 5.086 1 87.94 274 GLU B C 1
ATOM 7137 O O . GLU B 1 274 ? 10.469 -7.582 4.91 1 87.94 274 GLU B O 1
ATOM 7142 N N . ASP B 1 275 ? 11.789 -9.336 5.047 1 88.5 275 ASP B N 1
ATOM 7143 C CA . ASP B 1 275 ? 10.75 -10.266 4.617 1 88.5 275 ASP B CA 1
ATOM 7144 C C . ASP B 1 275 ? 9.992 -10.828 5.82 1 88.5 275 ASP B C 1
ATOM 7146 O O . ASP B 1 275 ? 9 -11.539 5.652 1 88.5 275 ASP B O 1
ATOM 7150 N N . LEU B 1 276 ? 10.461 -10.508 6.984 1 90.5 276 LEU B N 1
ATOM 7151 C CA . LEU B 1 276 ? 9.789 -10.984 8.188 1 90.5 276 LEU B CA 1
ATOM 7152 C C . LEU B 1 276 ? 8.43 -10.312 8.359 1 90.5 276 LEU B C 1
ATOM 7154 O O . LEU B 1 276 ? 8.32 -9.094 8.195 1 90.5 276 LEU B O 1
ATOM 7158 N N . VAL B 1 277 ? 7.43 -11.156 8.688 1 93.38 277 VAL B N 1
ATOM 7159 C CA . VAL B 1 277 ? 6.082 -10.625 8.883 1 93.38 277 VAL B CA 1
ATOM 7160 C C . VAL B 1 277 ? 5.527 -11.102 10.219 1 93.38 277 VAL B C 1
ATOM 7162 O O . VAL B 1 277 ? 5.445 -12.305 10.469 1 93.38 277 VAL B O 1
ATOM 7165 N N . ASN B 1 278 ? 5.27 -10.266 11.008 1 91.69 278 ASN B N 1
ATOM 7166 C CA . ASN B 1 278 ? 4.543 -10.422 12.266 1 91.69 278 ASN B CA 1
ATOM 7167 C C . ASN B 1 278 ? 4.133 -9.07 12.844 1 91.69 278 ASN B C 1
ATOM 7169 O O . ASN B 1 278 ? 4.34 -8.031 12.219 1 91.69 278 ASN B O 1
ATOM 7173 N N . VAL B 1 279 ? 3.598 -9.023 13.945 1 92.94 279 VAL B N 1
ATOM 7174 C CA . VAL B 1 279 ? 3.041 -7.797 14.5 1 92.94 279 VAL B CA 1
ATOM 7175 C C . VAL B 1 279 ? 4.164 -6.793 14.766 1 92.94 279 VAL B C 1
ATOM 7177 O O . VAL B 1 279 ? 4.035 -5.609 14.438 1 92.94 279 VAL B O 1
ATOM 7180 N N . GLN B 1 280 ? 5.277 -7.219 15.312 1 93.62 280 GLN B N 1
ATOM 7181 C CA . GLN B 1 280 ? 6.391 -6.332 15.625 1 93.62 280 GLN B CA 1
ATOM 7182 C C . GLN B 1 280 ? 7.059 -5.82 14.352 1 93.62 280 GLN B C 1
ATOM 7184 O O . GLN B 1 280 ? 7.543 -4.688 14.312 1 93.62 280 GLN B O 1
ATOM 7189 N N . ALA B 1 281 ? 7.09 -6.676 13.359 1 95.38 281 ALA B N 1
ATOM 7190 C CA . ALA B 1 281 ? 7.652 -6.27 12.07 1 95.38 281 ALA B CA 1
ATOM 7191 C C . ALA B 1 281 ? 6.809 -5.176 11.422 1 95.38 281 ALA B C 1
ATOM 7193 O O . ALA B 1 281 ? 7.297 -4.426 10.578 1 95.38 281 ALA B O 1
ATOM 7194 N N . VAL B 1 282 ? 5.555 -5.117 11.789 1 97.44 282 VAL B N 1
ATOM 7195 C CA . VAL B 1 282 ? 4.676 -4.035 11.359 1 97.44 282 VAL B CA 1
ATOM 7196 C C . VAL B 1 282 ? 4.969 -2.775 12.164 1 97.44 282 VAL B C 1
ATOM 7198 O O . VAL B 1 282 ? 4.973 -1.668 11.625 1 97.44 282 VAL B O 1
ATOM 7201 N N . GLN B 1 283 ? 5.277 -2.953 13.383 1 97.75 283 GLN B N 1
ATOM 7202 C CA . GLN B 1 283 ? 5.453 -1.84 14.312 1 97.75 283 GLN B CA 1
ATOM 7203 C C . GLN B 1 283 ? 6.727 -1.061 14 1 97.75 283 GLN B C 1
ATOM 7205 O O . GLN B 1 283 ? 6.754 0.167 14.109 1 97.75 283 GLN B O 1
ATOM 7210 N N . LEU B 1 284 ? 7.727 -1.705 13.617 1 98 284 LEU B N 1
ATOM 7211 C CA . LEU B 1 284 ? 9.016 -1.052 13.414 1 98 284 LEU B CA 1
ATOM 7212 C C . LEU B 1 284 ? 8.914 0.015 12.328 1 98 284 LEU B C 1
ATOM 7214 O O . LEU B 1 284 ? 9.273 1.173 12.555 1 98 284 LEU B O 1
ATOM 7218 N N . PRO B 1 285 ? 8.438 -0.334 11.141 1 98.19 285 PRO B N 1
ATOM 7219 C CA . PRO B 1 285 ? 8.289 0.737 10.156 1 98.19 285 PRO B CA 1
ATOM 7220 C C . PRO B 1 285 ? 7.305 1.819 10.602 1 98.19 285 PRO B C 1
ATOM 7222 O O . PRO B 1 285 ? 7.43 2.977 10.195 1 98.19 285 PRO B O 1
ATOM 7225 N N . LEU B 1 286 ? 6.387 1.506 11.406 1 98.5 286 LEU B N 1
ATOM 7226 C CA . LEU B 1 286 ? 5.469 2.498 11.945 1 98.5 286 LEU B CA 1
ATOM 7227 C C . LEU B 1 286 ? 6.211 3.523 12.797 1 98.5 286 LEU B C 1
ATOM 7229 O O . LEU B 1 286 ? 5.98 4.727 12.672 1 98.5 286 LEU B O 1
ATOM 7233 N N . PHE B 1 287 ? 7.113 3.012 13.641 1 98.62 287 PHE B N 1
ATOM 7234 C CA . PHE B 1 287 ? 7.953 3.9 14.43 1 98.62 287 PHE B CA 1
ATOM 7235 C C . PHE B 1 287 ? 8.812 4.777 13.531 1 98.62 287 PHE B C 1
ATOM 7237 O O . PHE B 1 287 ? 8.953 5.977 13.766 1 98.62 287 PHE B O 1
ATOM 7244 N N . LEU B 1 288 ? 9.336 4.184 12.562 1 97.94 288 LEU B N 1
ATOM 7245 C CA . LEU B 1 288 ? 10.227 4.902 11.656 1 97.94 288 LEU B CA 1
ATOM 7246 C C . LEU B 1 288 ? 9.461 5.965 10.875 1 97.94 288 LEU B C 1
ATOM 7248 O O . LEU B 1 288 ? 9.992 7.047 10.609 1 97.94 288 LEU B O 1
ATOM 7252 N N . ALA B 1 289 ? 8.25 5.633 10.508 1 97.94 289 ALA B N 1
ATOM 7253 C CA . ALA B 1 289 ? 7.406 6.605 9.812 1 97.94 289 ALA B CA 1
ATOM 7254 C C . ALA B 1 289 ? 7.148 7.828 10.688 1 97.94 289 ALA B C 1
ATOM 7256 O O . ALA B 1 289 ? 7.191 8.961 10.203 1 97.94 289 ALA B O 1
ATOM 7257 N N . HIS B 1 290 ? 6.918 7.57 11.891 1 97.44 290 HIS B N 1
ATOM 7258 C CA . HIS B 1 290 ? 6.672 8.68 12.805 1 97.44 290 HIS B CA 1
ATOM 7259 C C . HIS B 1 290 ? 7.914 9.555 12.953 1 97.44 290 HIS B C 1
ATOM 7261 O O . HIS B 1 290 ? 7.809 10.781 13.008 1 97.44 290 HIS B O 1
ATOM 7267 N N . TYR B 1 291 ? 9.062 8.938 13.078 1 96.62 291 TYR B N 1
ATOM 7268 C CA . TYR B 1 291 ? 10.297 9.703 13.156 1 96.62 291 TYR B CA 1
ATOM 7269 C C . TYR B 1 291 ? 10.461 10.609 11.953 1 96.62 291 TYR B C 1
ATOM 7271 O O . TYR B 1 291 ? 10.797 11.789 12.094 1 96.62 291 TYR B O 1
ATOM 7279 N N . GLN B 1 292 ? 10.219 10.047 10.773 1 94.62 292 GLN B N 1
ATOM 7280 C CA . GLN B 1 292 ? 10.367 10.812 9.539 1 94.62 292 GLN B CA 1
ATOM 7281 C C . GLN B 1 292 ? 9.375 11.977 9.492 1 94.62 292 GLN B C 1
ATOM 7283 O O . GLN B 1 292 ? 9.719 13.07 9.039 1 94.62 292 GLN B O 1
ATOM 7288 N N . ALA B 1 293 ? 8.188 11.719 9.945 1 93.12 293 ALA B N 1
ATOM 7289 C CA . ALA B 1 293 ? 7.184 12.773 9.977 1 93.12 293 ALA B CA 1
ATOM 7290 C C . ALA B 1 293 ? 7.605 13.906 10.914 1 93.12 293 ALA B C 1
ATOM 7292 O O . ALA B 1 293 ? 7.469 15.086 10.57 1 93.12 293 ALA B O 1
ATOM 7293 N N . VAL B 1 294 ? 8.125 13.523 12.016 1 91.38 294 VAL B N 1
ATOM 7294 C CA . VAL B 1 294 ? 8.57 14.516 12.992 1 91.38 294 VAL B CA 1
ATOM 7295 C C . VAL B 1 294 ? 9.758 15.297 12.438 1 91.38 294 VAL B C 1
ATOM 7297 O O . VAL B 1 294 ? 9.883 16.5 12.672 1 91.38 294 VAL B O 1
ATOM 7300 N N . ALA B 1 295 ? 10.562 14.625 11.648 1 87.56 295 ALA B N 1
ATOM 7301 C CA . ALA B 1 295 ? 11.766 15.242 11.094 1 87.56 295 ALA B CA 1
ATOM 7302 C C . ALA B 1 295 ? 11.438 16.062 9.852 1 87.56 295 ALA B C 1
ATOM 7304 O O . ALA B 1 295 ? 12.32 16.688 9.266 1 87.56 295 ALA B O 1
ATOM 7305 N N . GLY B 1 296 ? 10.242 16.062 9.43 1 86.12 296 GLY B N 1
ATOM 7306 C CA . GLY B 1 296 ? 9.836 16.859 8.289 1 86.12 296 GLY B CA 1
ATOM 7307 C C . GLY B 1 296 ? 10.023 16.141 6.965 1 86.12 296 GLY B C 1
ATOM 7308 O O . GLY B 1 296 ? 9.922 16.75 5.898 1 86.12 296 GLY B O 1
ATOM 7309 N N . ARG B 1 297 ? 10.336 14.891 7.023 1 90.69 297 ARG B N 1
ATOM 7310 C CA . ARG B 1 297 ? 10.5 14.086 5.816 1 90.69 297 ARG B CA 1
ATOM 7311 C C . ARG B 1 297 ? 9.25 13.266 5.527 1 90.69 297 ARG B C 1
ATOM 7313 O O . ARG B 1 297 ? 9.266 12.039 5.652 1 90.69 297 ARG B O 1
ATOM 7320 N N . ILE B 1 298 ? 8.32 13.906 4.984 1 92.19 298 ILE B N 1
ATOM 7321 C CA . ILE B 1 298 ? 6.969 13.367 4.926 1 92.19 298 ILE B CA 1
ATOM 7322 C C . ILE B 1 298 ? 6.887 12.297 3.836 1 92.19 298 ILE B C 1
ATOM 7324 O O . ILE B 1 298 ? 6.141 11.328 3.965 1 92.19 298 ILE B O 1
ATOM 7328 N N . ASN B 1 299 ? 7.629 12.477 2.752 1 92.94 299 ASN B N 1
ATOM 7329 C CA . ASN B 1 299 ? 7.637 11.445 1.721 1 92.94 299 ASN B CA 1
ATOM 7330 C C . ASN B 1 299 ? 8.164 10.117 2.26 1 92.94 299 ASN B C 1
ATOM 7332 O O . ASN B 1 299 ? 7.594 9.062 1.985 1 92.94 299 ASN B O 1
ATOM 7336 N N . SER B 1 300 ? 9.234 10.219 2.959 1 94.12 300 SER B N 1
ATOM 7337 C CA . SER B 1 300 ? 9.797 9.023 3.562 1 94.12 300 SER B CA 1
ATOM 7338 C C . SER B 1 300 ? 8.82 8.383 4.551 1 94.12 300 SER B C 1
ATOM 7340 O O . SER B 1 300 ? 8.719 7.16 4.625 1 94.12 300 SER B O 1
ATOM 7342 N N . ALA B 1 301 ? 8.18 9.25 5.32 1 96.06 301 ALA B N 1
ATOM 7343 C CA . ALA B 1 301 ? 7.168 8.742 6.234 1 96.06 301 ALA B CA 1
ATOM 7344 C C . ALA B 1 301 ? 6.094 7.961 5.484 1 96.06 301 ALA B C 1
ATOM 7346 O O . ALA B 1 301 ? 5.695 6.875 5.91 1 96.06 301 ALA B O 1
ATOM 7347 N N . TYR B 1 302 ? 5.68 8.516 4.367 1 97.06 302 TYR B N 1
ATOM 7348 C CA . TYR B 1 302 ? 4.672 7.879 3.525 1 97.06 302 TYR B CA 1
ATOM 7349 C C . TYR B 1 302 ? 5.152 6.516 3.033 1 97.06 302 TYR B C 1
ATOM 7351 O O . TYR B 1 302 ? 4.383 5.551 3.01 1 97.06 302 TYR B O 1
ATOM 7359 N N . LEU B 1 303 ? 6.359 6.375 2.664 1 96.88 303 LEU B N 1
ATOM 7360 C CA . LEU B 1 303 ? 6.914 5.125 2.164 1 96.88 303 LEU B CA 1
ATOM 7361 C C . LEU B 1 303 ? 7.008 4.086 3.277 1 96.88 303 LEU B C 1
ATOM 7363 O O . LEU B 1 303 ? 6.66 2.92 3.074 1 96.88 303 LEU B O 1
ATOM 7367 N N . HIS B 1 304 ? 7.43 4.52 4.461 1 97.38 304 HIS B N 1
ATOM 7368 C CA . HIS B 1 304 ? 7.504 3.596 5.586 1 97.38 304 HIS B CA 1
ATOM 7369 C C . HIS B 1 304 ? 6.121 3.09 5.98 1 97.38 304 HIS B C 1
ATOM 7371 O O . HIS B 1 304 ? 5.965 1.926 6.355 1 97.38 304 HIS B O 1
ATOM 7377 N N . LEU B 1 305 ? 5.195 3.986 5.93 1 98.06 305 LEU B N 1
ATOM 7378 C CA . LEU B 1 305 ? 3.832 3.562 6.223 1 98.06 305 LEU B CA 1
ATOM 7379 C C . LEU B 1 305 ? 3.367 2.5 5.23 1 98.06 305 LEU B C 1
ATOM 7381 O O . LEU B 1 305 ? 2.676 1.553 5.609 1 98.06 305 LEU B O 1
ATOM 7385 N N . GLY B 1 306 ? 3.734 2.703 4.016 1 97.12 306 GLY B N 1
ATOM 7386 C CA . GLY B 1 306 ? 3.408 1.693 3.021 1 97.12 306 GLY B CA 1
ATOM 7387 C C . GLY B 1 306 ? 3.949 0.319 3.367 1 97.12 306 GLY B C 1
ATOM 7388 O O . GLY B 1 306 ? 3.248 -0.685 3.221 1 97.12 306 GLY B O 1
ATOM 7389 N N . THR B 1 307 ? 5.176 0.307 3.785 1 97.12 307 THR B N 1
ATOM 7390 C CA . THR B 1 307 ? 5.797 -0.947 4.199 1 97.12 307 THR B CA 1
ATOM 7391 C C . THR B 1 307 ? 5.035 -1.568 5.367 1 97.12 307 THR B C 1
ATOM 7393 O O . THR B 1 307 ? 4.801 -2.777 5.387 1 97.12 307 THR B O 1
ATOM 7396 N N . ALA B 1 308 ? 4.684 -0.75 6.293 1 98.19 308 ALA B N 1
ATOM 7397 C CA . ALA B 1 308 ? 3.947 -1.234 7.457 1 98.19 308 ALA B CA 1
ATOM 7398 C C . ALA B 1 308 ? 2.598 -1.818 7.051 1 98.19 308 ALA B C 1
ATOM 7400 O O . ALA B 1 308 ? 2.199 -2.879 7.539 1 98.19 308 ALA B O 1
ATOM 7401 N N . VAL B 1 309 ? 1.905 -1.154 6.156 1 97.75 309 VAL B N 1
ATOM 7402 C CA . VAL B 1 309 ? 0.579 -1.594 5.738 1 97.75 309 VAL B CA 1
ATOM 7403 C C . VAL B 1 309 ? 0.683 -2.936 5.016 1 97.75 309 VAL B C 1
ATOM 7405 O O . VAL B 1 309 ? -0.129 -3.836 5.246 1 97.75 309 VAL B O 1
ATOM 7408 N N . ARG B 1 310 ? 1.643 -3.045 4.16 1 97.19 310 ARG B N 1
ATOM 7409 C CA . ARG B 1 310 ? 1.814 -4.289 3.422 1 97.19 310 ARG B CA 1
ATOM 7410 C C . ARG B 1 310 ? 2.1 -5.453 4.367 1 97.19 310 ARG B C 1
ATOM 7412 O O . ARG B 1 310 ? 1.557 -6.547 4.195 1 97.19 310 ARG B O 1
ATOM 7419 N N . LYS B 1 311 ? 2.959 -5.23 5.301 1 97.25 311 LYS B N 1
ATOM 7420 C CA . LYS B 1 311 ? 3.242 -6.27 6.285 1 97.25 311 LYS B CA 1
ATOM 7421 C C . LYS B 1 311 ? 2.006 -6.578 7.125 1 97.25 311 LYS B C 1
ATOM 7423 O O . LYS B 1 311 ? 1.787 -7.73 7.516 1 97.25 311 LYS B O 1
ATOM 7428 N N . ALA B 1 312 ? 1.243 -5.547 7.434 1 97.19 312 ALA B N 1
ATOM 7429 C CA . ALA B 1 312 ? 0.016 -5.758 8.195 1 97.19 312 ALA B CA 1
ATOM 7430 C C . ALA B 1 312 ? -0.958 -6.652 7.438 1 97.19 312 ALA B C 1
ATOM 7432 O O . ALA B 1 312 ? -1.555 -7.566 8.016 1 97.19 312 ALA B O 1
ATOM 7433 N N . HIS B 1 313 ? -1.126 -6.41 6.172 1 96.06 313 HIS B N 1
ATOM 7434 C CA . HIS B 1 313 ? -1.979 -7.25 5.336 1 96.06 313 HIS B CA 1
ATOM 7435 C C . HIS B 1 313 ? -1.45 -8.68 5.262 1 96.06 313 HIS B C 1
ATOM 7437 O O . HIS B 1 313 ? -2.225 -9.633 5.328 1 96.06 313 HIS B O 1
ATOM 7443 N N . ALA B 1 314 ? -0.156 -8.734 5.102 1 95.75 314 ALA B N 1
ATOM 7444 C CA . ALA B 1 314 ? 0.465 -10.055 5.004 1 95.75 314 ALA B CA 1
ATOM 7445 C C . ALA B 1 314 ? 0.29 -10.836 6.301 1 95.75 314 ALA B C 1
ATOM 7447 O O . ALA B 1 314 ? 0.202 -12.07 6.281 1 95.75 314 ALA B O 1
ATOM 7448 N N . ALA B 1 315 ? 0.241 -10.125 7.426 1 93.44 315 ALA B N 1
ATOM 7449 C CA . ALA B 1 315 ? 0.079 -10.75 8.734 1 93.44 315 ALA B CA 1
ATOM 7450 C C . ALA B 1 315 ? -1.395 -10.992 9.047 1 93.44 315 ALA B C 1
ATOM 7452 O O . ALA B 1 315 ? -1.726 -11.688 10.008 1 93.44 315 ALA B O 1
ATOM 7453 N N . GLY B 1 316 ? -2.285 -10.391 8.305 1 92.75 316 GLY B N 1
ATOM 7454 C CA . GLY B 1 316 ? -3.713 -10.57 8.508 1 92.75 316 GLY B CA 1
ATOM 7455 C C . GLY B 1 316 ? -4.266 -9.703 9.625 1 92.75 316 GLY B C 1
ATOM 7456 O O . GLY B 1 316 ? -5.27 -10.055 10.25 1 92.75 316 GLY B O 1
ATOM 7457 N N . LEU B 1 317 ? -3.613 -8.57 9.898 1 93.62 317 LEU B N 1
ATOM 7458 C CA . LEU B 1 317 ? -4.055 -7.723 11 1 93.62 317 LEU B CA 1
ATOM 7459 C C . LEU B 1 317 ? -5.398 -7.074 10.68 1 93.62 317 LEU B C 1
ATOM 7461 O O . LEU B 1 317 ? -6.09 -6.598 11.578 1 93.62 317 LEU B O 1
ATOM 7465 N N . HIS B 1 318 ? -5.777 -6.961 9.453 1 92.19 318 HIS B N 1
ATOM 7466 C CA . HIS B 1 318 ? -7.031 -6.336 9.039 1 92.19 318 HIS B CA 1
ATOM 7467 C C . HIS B 1 318 ? -8.211 -7.27 9.258 1 92.19 318 HIS B C 1
ATOM 7469 O O . HIS B 1 318 ? -9.367 -6.875 9.07 1 92.19 318 HIS B O 1
ATOM 7475 N N . ARG B 1 319 ? -7.871 -8.438 9.648 1 87.94 319 ARG B N 1
ATOM 7476 C CA . ARG B 1 319 ? -8.914 -9.438 9.875 1 87.94 319 ARG B CA 1
ATOM 7477 C C . ARG B 1 319 ? -9.133 -9.68 11.367 1 87.94 319 ARG B C 1
ATOM 7479 O O . ARG B 1 319 ? -8.172 -9.695 12.141 1 87.94 319 ARG B O 1
ATOM 7486 N N . ALA B 1 320 ? -10.422 -9.93 11.703 1 80 320 ALA B N 1
ATOM 7487 C CA . ALA B 1 320 ? -10.75 -10.227 13.094 1 80 320 ALA B CA 1
ATOM 7488 C C . ALA B 1 320 ? -10.406 -11.672 13.438 1 80 320 ALA B C 1
ATOM 7490 O O . ALA B 1 320 ? -10.656 -12.578 12.641 1 80 320 ALA B O 1
ATOM 7491 N N . VAL B 1 321 ? -9.57 -11.805 14.438 1 69.75 321 VAL B N 1
ATOM 7492 C CA . VAL B 1 321 ? -9.273 -13.156 14.922 1 69.75 321 VAL B CA 1
ATOM 7493 C C . VAL B 1 321 ? -9.789 -13.32 16.344 1 69.75 321 VAL B C 1
ATOM 7495 O O . VAL B 1 321 ? -9.867 -12.344 17.094 1 69.75 321 VAL B O 1
ATOM 7498 N N . SER B 1 322 ? -10.422 -14.398 16.562 1 58.22 322 SER B N 1
ATOM 7499 C CA . SER B 1 322 ? -11.039 -14.703 17.844 1 58.22 322 SER B CA 1
ATOM 7500 C C . SER B 1 322 ? -10.07 -14.438 19 1 58.22 322 SER B C 1
ATOM 7502 O O . SER B 1 322 ? -10.477 -13.945 20.062 1 58.22 322 SER B O 1
ATOM 7504 N N . GLU B 1 323 ? -8.938 -14.883 18.875 1 55.44 323 GLU B N 1
ATOM 7505 C CA . GLU B 1 323 ? -8.016 -14.742 20 1 55.44 323 GLU B CA 1
ATOM 7506 C C . GLU B 1 323 ? -7.25 -13.43 19.922 1 55.44 323 GLU B C 1
ATOM 7508 O O . GLU B 1 323 ? -6.02 -13.414 19.984 1 55.44 323 GLU B O 1
ATOM 7513 N N . PHE B 1 324 ? -7.98 -12.414 19.656 1 57.56 324 PHE B N 1
ATOM 7514 C CA . PHE B 1 324 ? -7.297 -11.164 19.328 1 57.56 324 PHE B CA 1
ATOM 7515 C C . PHE B 1 324 ? -6.566 -10.609 20.547 1 57.56 324 PHE B C 1
ATOM 7517 O O . PHE B 1 324 ? -7.176 -10.375 21.594 1 57.56 324 PHE B O 1
ATOM 7524 N N . LYS B 1 325 ? -5.266 -10.539 20.328 1 75.56 325 LYS B N 1
ATOM 7525 C CA . LYS B 1 325 ? -4.441 -9.852 21.312 1 75.56 325 LYS B CA 1
ATOM 7526 C C . LYS B 1 325 ? -4.535 -8.344 21.156 1 75.56 325 LYS B C 1
ATOM 7528 O O . LYS B 1 325 ? -4.629 -7.836 20.031 1 75.56 325 LYS B O 1
ATOM 7533 N N . GLU B 1 326 ? -4.898 -7.656 22.172 1 84.75 326 GLU B N 1
ATOM 7534 C CA . GLU B 1 326 ? -4.977 -6.203 22.266 1 84.75 326 GLU B CA 1
ATOM 7535 C C . GLU B 1 326 ? -3.844 -5.535 21.484 1 84.75 326 GLU B C 1
ATOM 7537 O O . GLU B 1 326 ? -4.055 -4.52 20.812 1 84.75 326 GLU B O 1
ATOM 7542 N N . GLU B 1 327 ? -2.758 -6.117 21.5 1 90.69 327 GLU B N 1
ATOM 7543 C CA . GLU B 1 327 ? -1.6 -5.566 20.797 1 90.69 327 GLU B CA 1
ATOM 7544 C C . GLU B 1 327 ? -1.829 -5.531 19.297 1 90.69 327 GLU B C 1
ATOM 7546 O O . GLU B 1 327 ? -1.447 -4.57 18.625 1 90.69 327 GLU B O 1
ATOM 7551 N N . ARG B 1 328 ? -2.463 -6.523 18.828 1 92.25 328 ARG B N 1
ATOM 7552 C CA . ARG B 1 328 ? -2.744 -6.629 17.391 1 92.25 328 ARG B CA 1
ATOM 7553 C C . ARG B 1 328 ? -3.729 -5.551 16.953 1 92.25 328 ARG B C 1
ATOM 7555 O O . ARG B 1 328 ? -3.506 -4.879 15.945 1 92.25 328 ARG B O 1
ATOM 7562 N N . VAL B 1 329 ? -4.695 -5.406 17.688 1 93.56 329 VAL B N 1
ATOM 7563 C CA . VAL B 1 329 ? -5.742 -4.445 17.375 1 93.56 329 VAL B CA 1
ATOM 7564 C C . VAL B 1 329 ? -5.188 -3.025 17.469 1 93.56 329 VAL B C 1
ATOM 7566 O O . VAL B 1 329 ? -5.406 -2.199 16.578 1 93.56 329 VAL B O 1
ATOM 7569 N N . GLU B 1 330 ? -4.457 -2.768 18.5 1 95 330 GLU B N 1
ATOM 7570 C CA . GLU B 1 330 ? -3.883 -1.444 18.719 1 95 330 GLU B CA 1
ATOM 7571 C C . GLU B 1 330 ? -2.881 -1.097 17.625 1 95 330 GLU B C 1
ATOM 7573 O O . GLU B 1 330 ? -2.85 0.038 17.141 1 95 330 GLU B O 1
ATOM 7578 N N . THR B 1 331 ? -2.072 -2.066 17.297 1 96.5 331 THR B N 1
ATOM 7579 C CA . THR B 1 331 ? -1.098 -1.845 16.234 1 96.5 331 THR B CA 1
ATOM 7580 C C . THR B 1 331 ? -1.797 -1.502 14.914 1 96.5 331 THR B C 1
ATOM 7582 O O . THR B 1 331 ? -1.416 -0.547 14.234 1 96.5 331 THR B O 1
ATOM 7585 N N . PHE B 1 332 ? -2.828 -2.223 14.602 1 96.62 332 PHE B N 1
ATOM 7586 C CA . PHE B 1 332 ? -3.512 -2.051 13.328 1 96.62 332 PHE B CA 1
ATOM 7587 C C . PHE B 1 332 ? -4.172 -0.678 13.25 1 96.62 332 PHE B C 1
ATOM 7589 O O . PHE B 1 332 ? -4.012 0.034 12.258 1 96.62 332 PHE B O 1
ATOM 7596 N N . TRP B 1 333 ? -4.84 -0.309 14.258 1 96.75 333 TRP B N 1
ATOM 7597 C CA . TRP B 1 333 ? -5.598 0.936 14.195 1 96.75 333 TRP B CA 1
ATOM 7598 C C . TRP B 1 333 ? -4.676 2.143 14.336 1 96.75 333 TRP B C 1
ATOM 7600 O O . TRP B 1 333 ? -4.961 3.217 13.805 1 96.75 333 TRP B O 1
ATOM 7610 N N . SER B 1 334 ? -3.561 2.008 15.094 1 97.81 334 SER B N 1
ATOM 7611 C CA . SER B 1 334 ? -2.553 3.064 15.07 1 97.81 334 SER B CA 1
ATOM 7612 C C . SER B 1 334 ? -2.002 3.271 13.664 1 97.81 334 SER B C 1
ATOM 7614 O O . SER B 1 334 ? -1.864 4.406 13.203 1 97.81 334 SER B O 1
ATOM 7616 N N . LEU B 1 335 ? -1.736 2.152 13.039 1 98.31 335 LEU B N 1
ATOM 7617 C CA . LEU B 1 335 ? -1.249 2.201 11.664 1 98.31 335 LEU B CA 1
ATOM 7618 C C . LEU B 1 335 ? -2.295 2.809 10.734 1 98.31 335 LEU B C 1
ATOM 7620 O O . LEU B 1 335 ? -1.98 3.688 9.93 1 98.31 335 LEU B O 1
ATOM 7624 N N . TYR B 1 336 ? -3.508 2.361 10.875 1 97.75 336 TYR B N 1
ATOM 7625 C CA . TYR B 1 336 ? -4.602 2.867 10.055 1 97.75 336 TYR B CA 1
ATOM 7626 C C . TYR B 1 336 ? -4.727 4.379 10.18 1 97.75 336 TYR B C 1
ATOM 7628 O O . TYR B 1 336 ? -4.844 5.086 9.18 1 97.75 336 TYR B O 1
ATOM 7636 N N . SER B 1 337 ? -4.707 4.832 11.344 1 97.81 337 SER B N 1
ATOM 7637 C CA . SER B 1 337 ? -4.914 6.25 11.602 1 97.81 337 SER B CA 1
ATOM 7638 C C . SER B 1 337 ? -3.781 7.094 11.031 1 97.81 337 SER B C 1
ATOM 7640 O O . SER B 1 337 ? -4.027 8.102 10.367 1 97.81 337 SER B O 1
ATOM 7642 N N . PHE B 1 338 ? -2.631 6.645 11.305 1 98 338 PHE B N 1
ATOM 7643 C CA . PHE B 1 338 ? -1.485 7.391 10.805 1 98 338 PHE B CA 1
ATOM 7644 C C . PHE B 1 338 ? -1.461 7.375 9.273 1 98 338 PHE B C 1
ATOM 7646 O O . PHE B 1 338 ? -1.176 8.398 8.648 1 98 338 PHE B O 1
ATOM 7653 N N . GLU B 1 339 ? -1.785 6.262 8.703 1 97.75 339 GLU B N 1
ATOM 7654 C CA . GLU B 1 339 ? -1.815 6.094 7.25 1 97.75 339 GLU B CA 1
ATOM 7655 C C . GLU B 1 339 ? -2.861 7.004 6.613 1 97.75 339 GLU B C 1
ATOM 7657 O O . GLU B 1 339 ? -2.578 7.691 5.629 1 97.75 339 GLU B O 1
ATOM 7662 N N . CYS B 1 340 ? -3.979 7.02 7.141 1 96.88 340 CYS B N 1
ATOM 7663 C CA . CYS B 1 340 ? -5.078 7.797 6.574 1 96.88 340 CYS B CA 1
ATOM 7664 C C . CYS B 1 340 ? -4.805 9.289 6.688 1 96.88 340 CYS B C 1
ATOM 7666 O O . CYS B 1 340 ? -5 10.039 5.727 1 96.88 340 CYS B O 1
ATOM 7668 N N . MET B 1 341 ? -4.312 9.664 7.816 1 96.88 341 MET B N 1
ATOM 7669 C CA . MET B 1 341 ? -4.047 11.086 8.023 1 96.88 341 MET B CA 1
ATOM 7670 C C . MET B 1 341 ? -2.924 11.57 7.109 1 96.88 341 MET B C 1
ATOM 7672 O O . MET B 1 341 ? -3.021 12.641 6.516 1 96.88 341 MET B O 1
ATOM 7676 N N . THR B 1 342 ? -1.917 10.766 7 1 97.19 342 THR B N 1
ATOM 7677 C CA . THR B 1 342 ? -0.769 11.148 6.184 1 97.19 342 THR B CA 1
ATOM 7678 C C . THR B 1 342 ? -1.139 11.164 4.703 1 97.19 342 THR B C 1
ATOM 7680 O O . THR B 1 342 ? -0.805 12.109 3.984 1 97.19 342 THR B O 1
ATOM 7683 N N . SER B 1 343 ? -1.812 10.125 4.266 1 96.44 343 SER B N 1
ATOM 7684 C CA . SER B 1 343 ? -2.205 10.047 2.863 1 96.44 343 SER B CA 1
ATOM 7685 C C . SER B 1 343 ? -3.127 11.203 2.482 1 96.44 343 SER B C 1
ATOM 7687 O O . SER B 1 343 ? -2.969 11.805 1.419 1 96.44 343 SER B O 1
ATOM 7689 N N . PHE B 1 344 ? -4.031 11.57 3.33 1 96.19 344 PHE B N 1
ATOM 7690 C CA . PHE B 1 344 ? -4.941 12.672 3.074 1 96.19 344 PHE B CA 1
ATOM 7691 C C . PHE B 1 344 ? -4.18 13.992 2.975 1 96.19 344 PHE B C 1
ATOM 7693 O O . PHE B 1 344 ? -4.395 14.773 2.043 1 96.19 344 PHE B O 1
ATOM 7700 N N . SER B 1 345 ? -3.311 14.148 3.889 1 96.25 345 SER B N 1
ATOM 7701 C CA . SER B 1 345 ? -2.562 15.398 3.955 1 96.25 345 SER B CA 1
ATOM 7702 C C . SER B 1 345 ? -1.649 15.562 2.744 1 96.25 345 SER B C 1
ATOM 7704 O O . SER B 1 345 ? -1.342 16.688 2.338 1 96.25 345 SER B O 1
ATOM 7706 N N . LEU B 1 346 ? -1.239 14.461 2.168 1 96 346 LEU B N 1
ATOM 7707 C CA . LEU B 1 346 ? -0.341 14.516 1.019 1 96 346 LEU B CA 1
ATOM 7708 C C . LEU B 1 346 ? -1.126 14.469 -0.288 1 96 346 LEU B C 1
ATOM 7710 O O . LEU B 1 346 ? -0.572 14.727 -1.358 1 96 346 LEU B O 1
ATOM 7714 N N . GLY B 1 347 ? -2.422 14.141 -0.157 1 94.5 347 GLY B N 1
ATOM 7715 C CA . GLY B 1 347 ? -3.232 13.969 -1.352 1 94.5 347 GLY B CA 1
ATOM 7716 C C . GLY B 1 347 ? -2.869 12.734 -2.15 1 94.5 347 GLY B C 1
ATOM 7717 O O . GLY B 1 347 ? -2.893 12.75 -3.383 1 94.5 347 GLY B O 1
ATOM 7718 N N . ARG B 1 348 ? -2.396 11.758 -1.468 1 93.75 348 ARG B N 1
ATOM 7719 C CA . ARG B 1 348 ? -2.043 10.469 -2.064 1 93.75 348 ARG B CA 1
ATOM 7720 C C . ARG B 1 348 ? -3 9.375 -1.612 1 93.75 348 ARG B C 1
ATOM 7722 O O . ARG B 1 348 ? -3.604 9.477 -0.542 1 93.75 348 ARG B O 1
ATOM 7729 N N . PRO B 1 349 ? -3.191 8.367 -2.428 1 91 349 PRO B N 1
ATOM 7730 C CA . PRO B 1 349 ? -4.09 7.285 -2.016 1 91 349 PRO B CA 1
ATOM 7731 C C . PRO B 1 349 ? -3.578 6.523 -0.793 1 91 349 PRO B C 1
ATOM 7733 O O . PRO B 1 349 ? -2.373 6.289 -0.667 1 91 349 PRO B O 1
ATOM 7736 N N . ALA B 1 350 ? -4.547 6.227 0.049 1 91.69 350 ALA B N 1
ATOM 7737 C CA . ALA B 1 350 ? -4.219 5.367 1.183 1 91.69 350 ALA B CA 1
ATOM 7738 C C . ALA B 1 350 ? -4.246 3.895 0.781 1 91.69 350 ALA B C 1
ATOM 7740 O O . ALA B 1 350 ? -4.996 3.504 -0.116 1 91.69 350 ALA B O 1
ATOM 7741 N N . ALA B 1 351 ? -3.441 3.139 1.435 1 89.88 351 ALA B N 1
ATOM 7742 C CA . ALA B 1 351 ? -3.375 1.712 1.124 1 89.88 351 ALA B CA 1
ATOM 7743 C C . ALA B 1 351 ? -4.402 0.926 1.935 1 89.88 351 ALA B C 1
ATOM 7745 O O . ALA B 1 351 ? -4.691 -0.232 1.627 1 89.88 351 ALA B O 1
ATOM 7746 N N . LEU B 1 352 ? -4.918 1.525 2.938 1 89.12 352 LEU B N 1
ATOM 7747 C CA . LEU B 1 352 ? -5.926 0.874 3.764 1 89.12 352 LEU B CA 1
ATOM 7748 C C . LEU B 1 352 ? -7.312 1.446 3.482 1 89.12 352 LEU B C 1
ATOM 7750 O O . LEU B 1 352 ? -7.477 2.664 3.387 1 89.12 352 LEU B O 1
ATOM 7754 N N . SER B 1 353 ? -8.156 0.528 3.191 1 81.44 353 SER B N 1
ATOM 7755 C CA . SER B 1 353 ? -9.547 0.906 2.996 1 81.44 353 SER B CA 1
ATOM 7756 C C . SER B 1 353 ? -10.453 0.222 4.012 1 81.44 353 SER B C 1
ATOM 7758 O O . SER B 1 353 ? -10.273 -0.959 4.316 1 81.44 353 SER B O 1
ATOM 7760 N N . GLU B 1 354 ? -11.367 0.95 4.488 1 80.88 354 GLU B N 1
ATOM 7761 C CA . GLU B 1 354 ? -12.234 0.432 5.539 1 80.88 354 GLU B CA 1
ATOM 7762 C C . GLU B 1 354 ? -13.078 -0.731 5.035 1 80.88 354 GLU B C 1
ATOM 7764 O O . GLU B 1 354 ? -13.445 -1.621 5.805 1 80.88 354 GLU B O 1
ATOM 7769 N N . ASN B 1 355 ? -13.25 -0.772 3.77 1 76.38 355 ASN B N 1
ATOM 7770 C CA . ASN B 1 355 ? -14.086 -1.822 3.195 1 76.38 355 ASN B CA 1
ATOM 7771 C C . ASN B 1 355 ? -13.406 -3.188 3.289 1 76.38 355 ASN B C 1
ATOM 7773 O O . ASN B 1 355 ? -14.07 -4.223 3.188 1 76.38 355 ASN B O 1
ATOM 7777 N N . THR B 1 356 ? -12.195 -3.178 3.486 1 81.19 356 THR B N 1
ATOM 7778 C CA . THR B 1 356 ? -11.461 -4.438 3.52 1 81.19 356 THR B CA 1
ATOM 7779 C C . THR B 1 356 ? -11.117 -4.828 4.957 1 81.19 356 THR B C 1
ATOM 7781 O O . THR B 1 356 ? -10.43 -5.82 5.188 1 81.19 356 THR B O 1
ATOM 7784 N N . ILE B 1 357 ? -11.531 -4.023 5.961 1 89.56 357 ILE B N 1
ATOM 7785 C CA . ILE B 1 357 ? -11.172 -4.242 7.359 1 89.56 357 ILE B CA 1
ATOM 7786 C C . ILE B 1 357 ? -12.336 -4.898 8.094 1 89.56 357 ILE B C 1
ATOM 7788 O O . ILE B 1 357 ? -13.477 -4.426 8.023 1 89.56 357 ILE B O 1
ATOM 7792 N N . SER B 1 358 ? -12.109 -5.957 8.781 1 86.75 358 SER B N 1
ATOM 7793 C CA . SER B 1 358 ? -13.148 -6.633 9.547 1 86.75 358 SER B CA 1
ATOM 7794 C C . SER B 1 358 ? -12.922 -6.465 11.047 1 86.75 358 SER B C 1
ATOM 7796 O O . SER B 1 358 ? -13.742 -6.906 11.859 1 86.75 358 SER B O 1
ATOM 7798 N N . VAL B 1 359 ? -11.852 -5.836 11.398 1 89.31 359 VAL B N 1
ATOM 7799 C CA . VAL B 1 359 ? -11.531 -5.609 12.805 1 89.31 359 VAL B CA 1
ATOM 7800 C C . VAL B 1 359 ? -12.359 -4.438 13.336 1 89.31 359 VAL B C 1
ATOM 7802 O O . VAL B 1 359 ? -12.414 -3.377 12.711 1 89.31 359 VAL B O 1
ATOM 7805 N N . GLY B 1 360 ? -12.961 -4.648 14.422 1 88.19 360 GLY B N 1
ATOM 7806 C CA . GLY B 1 360 ? -13.719 -3.568 15.039 1 88.19 360 GLY B CA 1
ATOM 7807 C C . GLY B 1 360 ? -12.836 -2.484 15.633 1 88.19 360 GLY B C 1
ATOM 7808 O O . GLY B 1 360 ? -11.664 -2.727 15.938 1 88.19 360 GLY B O 1
ATOM 7809 N N . TYR B 1 361 ? -13.391 -1.306 15.805 1 89.88 361 TYR B N 1
ATOM 7810 C CA . TYR B 1 361 ? -12.672 -0.207 16.438 1 89.88 361 TYR B CA 1
ATOM 7811 C C . TYR B 1 361 ? -12.25 -0.575 17.859 1 89.88 361 TYR B C 1
ATOM 7813 O O . TYR B 1 361 ? -12.867 -1.439 18.484 1 89.88 361 TYR B O 1
ATOM 7821 N N . PRO B 1 362 ? -11.172 0.079 18.266 1 87.94 362 PRO B N 1
ATOM 7822 C CA . PRO B 1 362 ? -10.844 -0.138 19.672 1 87.94 362 PRO B CA 1
ATOM 7823 C C . PRO B 1 362 ? -12 0.224 20.609 1 87.94 362 PRO B C 1
ATOM 7825 O O . PRO B 1 362 ? -12.641 1.264 20.438 1 87.94 362 PRO B O 1
ATOM 7828 N N . THR B 1 363 ? -12.297 -0.576 21.516 1 78.31 363 THR B N 1
ATOM 7829 C CA . THR B 1 363 ? -13.5 -0.44 22.344 1 78.31 363 THR B CA 1
ATOM 7830 C C . THR B 1 363 ? -13.273 0.552 23.469 1 78.31 363 THR B C 1
ATOM 7832 O O . THR B 1 363 ? -14.18 1.289 23.859 1 78.31 363 THR B O 1
ATOM 7835 N N . LYS B 1 364 ? -12.141 0.652 24 1 78.5 364 LYS B N 1
ATOM 7836 C CA . LYS B 1 364 ? -11.875 1.557 25.125 1 78.5 364 LYS B CA 1
ATOM 7837 C C . LYS B 1 364 ? -11.766 3.002 24.641 1 78.5 364 LYS B C 1
ATOM 7839 O O . LYS B 1 364 ? -11.172 3.27 23.594 1 78.5 364 LYS B O 1
ATOM 7844 N N . PRO B 1 365 ? -12.5 3.855 25.328 1 71.81 365 PRO B N 1
ATOM 7845 C CA . PRO B 1 365 ? -12.422 5.266 24.938 1 71.81 365 PRO B CA 1
ATOM 7846 C C . PRO B 1 365 ? -11.047 5.879 25.203 1 71.81 365 PRO B C 1
ATOM 7848 O O . PRO B 1 365 ? -10.867 6.609 26.172 1 71.81 365 PRO B O 1
ATOM 7851 N N . THR B 1 366 ? -10.219 5.602 24.453 1 83.38 366 THR B N 1
ATOM 7852 C CA . THR B 1 366 ? -8.836 6.047 24.562 1 83.38 366 THR B CA 1
ATOM 7853 C C . THR B 1 366 ? -8.492 7.027 23.438 1 83.38 366 THR B C 1
ATOM 7855 O O . THR B 1 366 ? -9.344 7.34 22.609 1 83.38 366 THR B O 1
ATOM 7858 N N . PHE B 1 367 ? -7.438 7.68 23.625 1 91.31 367 PHE B N 1
ATOM 7859 C CA . PHE B 1 367 ? -6.867 8.523 22.578 1 91.31 367 PHE B CA 1
ATOM 7860 C C . PHE B 1 367 ? -6.93 7.828 21.234 1 91.31 367 PHE B C 1
ATOM 7862 O O . PHE B 1 367 ? -7.312 8.438 20.234 1 91.31 367 PHE B O 1
ATOM 7869 N N . LEU B 1 368 ? -6.684 6.57 21.25 1 94.19 368 LEU B N 1
ATOM 7870 C CA . LEU B 1 368 ? -6.645 5.816 20 1 94.19 368 LEU B CA 1
ATOM 7871 C C . LEU B 1 368 ? -8.023 5.75 19.359 1 94.19 368 LEU B C 1
ATOM 7873 O O . LEU B 1 368 ? -8.164 5.902 18.141 1 94.19 368 LEU B O 1
ATOM 7877 N N . ARG B 1 369 ? -9.008 5.516 20.109 1 93.5 369 ARG B N 1
ATOM 7878 C CA . ARG B 1 369 ? -10.359 5.43 19.578 1 93.5 369 ARG B CA 1
ATOM 7879 C C . ARG B 1 369 ? -10.766 6.73 18.891 1 93.5 369 ARG B C 1
ATOM 7881 O O . ARG B 1 369 ? -11.297 6.707 17.781 1 93.5 369 ARG B O 1
ATOM 7888 N N . ALA B 1 370 ? -10.5 7.816 19.547 1 93.56 370 ALA B N 1
ATOM 7889 C CA . ALA B 1 370 ? -10.82 9.117 18.953 1 93.56 370 ALA B CA 1
ATOM 7890 C C . ALA B 1 370 ? -10.016 9.359 17.688 1 93.56 370 ALA B C 1
ATOM 7892 O O . ALA B 1 370 ? -10.539 9.867 16.688 1 93.56 370 ALA B O 1
ATOM 7893 N N . TRP B 1 371 ? -8.773 9.016 17.812 1 96.31 371 TRP B N 1
ATOM 7894 C CA . TRP B 1 371 ? -7.891 9.18 16.672 1 96.31 371 TRP B CA 1
ATOM 7895 C C . TRP B 1 371 ? -8.383 8.367 15.477 1 96.31 371 TRP B C 1
ATOM 7897 O O . TRP B 1 371 ? -8.398 8.852 14.344 1 96.31 371 TRP B O 1
ATOM 7907 N N . VAL B 1 372 ? -8.828 7.18 15.703 1 96.56 372 VAL B N 1
ATOM 7908 C CA . VAL B 1 372 ? -9.328 6.297 14.656 1 96.56 372 VAL B CA 1
ATOM 7909 C C . VAL B 1 372 ? -10.578 6.906 14.023 1 96.56 372 VAL B C 1
ATOM 7911 O O . VAL B 1 372 ? -10.727 6.898 12.797 1 96.56 372 VAL B O 1
ATOM 7914 N N . GLU B 1 373 ? -11.414 7.406 14.758 1 95.69 373 GLU B N 1
ATOM 7915 C CA . GLU B 1 373 ? -12.648 7.988 14.242 1 95.69 373 GLU B CA 1
ATOM 7916 C C . GLU B 1 373 ? -12.367 9.203 13.367 1 95.69 373 GLU B C 1
ATOM 7918 O O . GLU B 1 373 ? -12.984 9.367 12.312 1 95.69 373 GLU B O 1
ATOM 7923 N N . ILE B 1 374 ? -11.5 10.023 13.828 1 96.88 374 ILE B N 1
ATOM 7924 C CA . ILE B 1 374 ? -11.148 11.195 13.039 1 96.88 374 ILE B CA 1
ATOM 7925 C C . ILE B 1 374 ? -10.461 10.766 11.75 1 96.88 374 ILE B C 1
ATOM 7927 O O . ILE B 1 374 ? -10.758 11.297 10.672 1 96.88 374 ILE B O 1
ATOM 7931 N N . ALA B 1 375 ? -9.594 9.797 11.883 1 97.25 375 ALA B N 1
ATOM 7932 C CA . ALA B 1 375 ? -8.883 9.297 10.719 1 97.25 375 ALA B CA 1
ATOM 7933 C C . ALA B 1 375 ? -9.844 8.688 9.703 1 97.25 375 ALA B C 1
ATOM 7935 O O . ALA B 1 375 ? -9.656 8.828 8.492 1 97.25 375 ALA B O 1
ATOM 7936 N N . SER B 1 376 ? -10.812 7.977 10.18 1 96.56 376 SER B N 1
ATOM 7937 C CA . SER B 1 376 ? -11.828 7.398 9.297 1 96.56 376 SER B CA 1
ATOM 7938 C C . SER B 1 376 ? -12.555 8.484 8.516 1 96.56 376 SER B C 1
ATOM 7940 O O . SER B 1 376 ? -12.812 8.32 7.316 1 96.56 376 SER B O 1
ATOM 7942 N N . LEU B 1 377 ? -12.828 9.531 9.125 1 96.62 377 LEU B N 1
ATOM 7943 C CA . LEU B 1 377 ? -13.5 10.641 8.453 1 96.62 377 LEU B CA 1
ATOM 7944 C C . LEU B 1 377 ? -12.562 11.336 7.469 1 96.62 377 LEU B C 1
ATOM 7946 O O . LEU B 1 377 ? -13 11.797 6.41 1 96.62 377 LEU B O 1
ATOM 7950 N N . ALA B 1 378 ? -11.344 11.469 7.887 1 95.62 378 ALA B N 1
ATOM 7951 C CA . ALA B 1 378 ? -10.359 12.008 6.961 1 95.62 378 ALA B CA 1
ATOM 7952 C C . ALA B 1 378 ? -10.273 11.164 5.691 1 95.62 378 ALA B C 1
ATOM 7954 O O . ALA B 1 378 ? -10.164 11.703 4.586 1 95.62 378 ALA B O 1
ATOM 7955 N N . SER B 1 379 ? -10.305 9.875 5.863 1 94 379 SER B N 1
ATOM 7956 C CA . SER B 1 379 ? -10.305 8.969 4.719 1 94 379 SER B CA 1
ATOM 7957 C C . SER B 1 379 ? -11.539 9.172 3.85 1 94 379 SER B C 1
ATOM 7959 O O . SER B 1 379 ? -11.445 9.188 2.621 1 94 379 SER B O 1
ATOM 7961 N N . THR B 1 380 ? -12.609 9.305 4.453 1 93.06 380 THR B N 1
ATOM 7962 C CA . THR B 1 380 ? -13.852 9.547 3.73 1 93.06 380 THR B CA 1
ATOM 7963 C C . THR B 1 380 ? -13.773 10.852 2.943 1 93.06 380 THR B C 1
ATOM 7965 O O . THR B 1 380 ? -14.219 10.922 1.796 1 93.06 380 THR B O 1
ATOM 7968 N N . ALA B 1 381 ? -13.266 11.852 3.562 1 93.56 381 ALA B N 1
ATOM 7969 C CA . ALA B 1 381 ? -13.117 13.141 2.893 1 93.56 381 ALA B CA 1
ATOM 7970 C C . ALA B 1 381 ? -12.234 13.016 1.657 1 93.56 381 ALA B C 1
ATOM 7972 O O . ALA B 1 381 ? -12.531 13.602 0.612 1 93.56 381 ALA B O 1
ATOM 7973 N N . SER B 1 382 ? -11.203 12.289 1.773 1 91.12 382 SER B N 1
ATOM 7974 C CA . SER B 1 382 ? -10.273 12.094 0.67 1 91.12 382 SER B CA 1
ATOM 7975 C C . SER B 1 382 ? -10.953 11.453 -0.533 1 91.12 382 SER B C 1
ATOM 7977 O O . SER B 1 382 ? -10.648 11.789 -1.679 1 91.12 382 SER B O 1
ATOM 7979 N N . HIS B 1 383 ? -11.938 10.648 -0.279 1 85.62 383 HIS B N 1
ATOM 7980 C CA . HIS B 1 383 ? -12.57 9.891 -1.351 1 85.62 383 HIS B CA 1
ATOM 7981 C C . HIS B 1 383 ? -13.82 10.602 -1.859 1 85.62 383 HIS B C 1
ATOM 7983 O O . HIS B 1 383 ? -14.289 10.32 -2.967 1 85.62 383 HIS B O 1
ATOM 7989 N N . THR B 1 384 ? -14.32 11.484 -1.099 1 86.56 384 THR B N 1
ATOM 7990 C CA . THR B 1 384 ? -15.586 12.078 -1.494 1 86.56 384 THR B CA 1
ATOM 7991 C C . THR B 1 384 ? -15.391 13.523 -1.936 1 86.56 384 THR B C 1
ATOM 7993 O O . THR B 1 384 ? -15.836 13.922 -3.016 1 86.56 384 THR B O 1
ATOM 7996 N N . VAL B 1 385 ? -14.648 14.25 -1.118 1 88.31 385 VAL B N 1
ATOM 7997 C CA . VAL B 1 385 ? -14.484 15.672 -1.394 1 88.31 385 VAL B CA 1
ATOM 7998 C C . VAL B 1 385 ? -13.438 15.875 -2.486 1 88.31 385 VAL B C 1
ATOM 8000 O O . VAL B 1 385 ? -13.578 16.75 -3.336 1 88.31 385 VAL B O 1
ATOM 8003 N N . TYR B 1 386 ? -12.414 15.047 -2.43 1 84.88 386 TYR B N 1
ATOM 8004 C CA . TYR B 1 386 ? -11.32 15.211 -3.379 1 84.88 386 TYR B CA 1
ATOM 8005 C C . TYR B 1 386 ? -11.375 14.141 -4.461 1 84.88 386 TYR B C 1
ATOM 8007 O O . TYR B 1 386 ? -10.367 13.867 -5.117 1 84.88 386 TYR B O 1
ATOM 8015 N N . ARG B 1 387 ? -12.484 13.445 -4.73 1 70.19 387 ARG B N 1
ATOM 8016 C CA . ARG B 1 387 ? -12.625 12.375 -5.719 1 70.19 387 ARG B CA 1
ATOM 8017 C C . ARG B 1 387 ? -12.18 12.844 -7.098 1 70.19 387 ARG B C 1
ATOM 8019 O O . ARG B 1 387 ? -12.414 13.992 -7.477 1 70.19 387 ARG B O 1
ATOM 8026 N N . SER B 1 388 ? -11.406 11.766 -7.727 1 56.59 388 SER B N 1
ATOM 8027 C CA . SER B 1 388 ? -10.914 11.977 -9.086 1 56.59 388 SER B CA 1
ATOM 8028 C C . SER B 1 388 ? -12.047 11.922 -10.102 1 56.59 388 SER B C 1
ATOM 8030 O O . SER B 1 388 ? -13.016 11.18 -9.914 1 56.59 388 SER B O 1
ATOM 8032 N N . GLY B 1 389 ? -12.461 12.789 -10.922 1 50.12 389 GLY B N 1
ATOM 8033 C CA . GLY B 1 389 ? -13.398 12.688 -12.031 1 50.12 389 GLY B CA 1
ATOM 8034 C C . GLY B 1 389 ? -14.406 13.82 -12.07 1 50.12 389 GLY B C 1
ATOM 8035 O O . GLY B 1 389 ? -15.461 13.695 -12.688 1 50.12 389 GLY B O 1
ATOM 8036 N N . GLY B 1 390 ? -14.086 14.797 -11.57 1 46.25 390 GLY B N 1
ATOM 8037 C CA . GLY B 1 390 ? -14.883 16 -11.773 1 46.25 390 GLY B CA 1
ATOM 8038 C C . GLY B 1 390 ? -15.672 16.406 -10.547 1 46.25 390 GLY B C 1
ATOM 8039 O O . GLY B 1 390 ? -16.094 15.555 -9.758 1 46.25 390 GLY B O 1
ATOM 8040 N N . VAL B 1 391 ? -15.32 17.391 -9.945 1 48.69 391 VAL B N 1
ATOM 8041 C CA . VAL B 1 391 ? -15.953 17.969 -8.766 1 48.69 391 VAL B CA 1
ATOM 8042 C C . VAL B 1 391 ? -17.453 18.172 -9.023 1 48.69 391 VAL B C 1
ATOM 8044 O O . VAL B 1 391 ? -17.828 18.953 -9.898 1 48.69 391 VAL B O 1
ATOM 8047 N N . HIS B 1 392 ? -18.172 17.109 -8.633 1 57.78 392 HIS B N 1
ATOM 8048 C CA . HIS B 1 392 ? -19.578 17.469 -8.5 1 57.78 392 HIS B CA 1
ATOM 8049 C C . HIS B 1 392 ? -19.828 18.234 -7.207 1 57.78 392 HIS B C 1
ATOM 8051 O O . HIS B 1 392 ? -19.859 17.641 -6.129 1 57.78 392 HIS B O 1
ATOM 8057 N N . PHE B 1 393 ? -19.734 19.562 -7.266 1 60.91 393 PHE B N 1
ATOM 8058 C CA . PHE B 1 393 ? -19.734 20.469 -6.129 1 60.91 393 PHE B CA 1
ATOM 8059 C C . PHE B 1 393 ? -20.859 20.125 -5.16 1 60.91 393 PHE B C 1
ATOM 8061 O O . PHE B 1 393 ? -20.672 20.188 -3.943 1 60.91 393 PHE B O 1
ATOM 8068 N N . LYS B 1 394 ? -21.969 19.688 -5.805 1 60.28 394 LYS B N 1
ATOM 8069 C CA . LYS B 1 394 ? -23.078 19.375 -4.906 1 60.28 394 LYS B CA 1
ATOM 8070 C C . LYS B 1 394 ? -22.781 18.156 -4.047 1 60.28 394 LYS B C 1
ATOM 8072 O O . LYS B 1 394 ? -22.984 18.172 -2.832 1 60.28 394 LYS B O 1
ATOM 8077 N N . THR B 1 395 ? -22.328 17.234 -4.742 1 69.06 395 THR B N 1
ATOM 8078 C CA . THR B 1 395 ? -22.016 16.016 -4.004 1 69.06 395 THR B CA 1
ATOM 8079 C C . THR B 1 395 ? -20.875 16.25 -3.025 1 69.06 395 THR B C 1
ATOM 8081 O O . THR B 1 395 ? -20.859 15.688 -1.927 1 69.06 395 THR B O 1
ATOM 8084 N N . ASN B 1 396 ? -20.141 17.219 -3.375 1 81.19 396 ASN B N 1
ATOM 8085 C CA . ASN B 1 396 ? -18.984 17.5 -2.533 1 81.19 396 ASN B CA 1
ATOM 8086 C C . ASN B 1 396 ? -19.391 18.266 -1.269 1 81.19 396 ASN B C 1
ATOM 8088 O O . ASN B 1 396 ? -18.875 17.969 -0.183 1 81.19 396 ASN B O 1
ATOM 8092 N N . ILE B 1 397 ? -20.344 19.141 -1.428 1 84.62 397 ILE B N 1
ATOM 8093 C CA . ILE B 1 397 ? -20.703 19.969 -0.281 1 84.62 397 ILE B CA 1
ATOM 8094 C C . ILE B 1 397 ? -21.516 19.141 0.715 1 84.62 397 ILE B C 1
ATOM 8096 O O . ILE B 1 397 ? -21.391 19.312 1.929 1 84.62 397 ILE B O 1
ATOM 8100 N N . GLU B 1 398 ? -22.297 18.219 0.194 1 86.38 398 GLU B N 1
ATOM 8101 C CA . GLU B 1 398 ? -23.047 17.344 1.089 1 86.38 398 GLU B CA 1
ATOM 8102 C C . GLU B 1 398 ? -22.094 16.438 1.873 1 86.38 398 GLU B C 1
ATOM 8104 O O . GLU B 1 398 ? -22.297 16.219 3.072 1 86.38 398 GLU B O 1
ATOM 8109 N N . ALA B 1 399 ? -21.203 15.984 1.159 1 91.06 399 ALA B N 1
ATOM 8110 C CA . ALA B 1 399 ? -20.219 15.133 1.818 1 91.06 399 ALA B CA 1
ATOM 8111 C C . ALA B 1 399 ? -19.438 15.906 2.873 1 91.06 399 ALA B C 1
ATOM 8113 O O . ALA B 1 399 ? -19.172 15.391 3.959 1 91.06 399 ALA B O 1
ATOM 8114 N N . ALA B 1 400 ? -19.094 17.109 2.592 1 94.38 400 ALA B N 1
ATOM 8115 C CA . ALA B 1 400 ? -18.328 17.953 3.518 1 94.38 400 ALA B CA 1
ATOM 8116 C C . ALA B 1 400 ? -19.141 18.219 4.789 1 94.38 400 ALA B C 1
ATOM 8118 O O . ALA B 1 400 ? -18.609 18.125 5.898 1 94.38 400 ALA B O 1
ATOM 8119 N N . TRP B 1 401 ? -20.359 18.5 4.566 1 93.5 401 TRP B N 1
ATOM 8120 C CA . TRP B 1 401 ? -21.203 18.797 5.723 1 93.5 401 TRP B CA 1
ATOM 8121 C C . TRP B 1 401 ? -21.453 17.547 6.555 1 93.5 401 TRP B C 1
ATOM 8123 O O . TRP B 1 401 ? -21.547 17.625 7.781 1 93.5 401 TRP B O 1
ATOM 8133 N N . ASP B 1 402 ? -21.547 16.438 5.879 1 94.44 402 ASP B N 1
ATOM 8134 C CA . ASP B 1 402 ? -21.672 15.188 6.617 1 94.44 402 ASP B CA 1
ATOM 8135 C C . ASP B 1 402 ? -20.422 14.938 7.48 1 94.44 402 ASP B C 1
ATOM 8137 O O . ASP B 1 402 ? -20.547 14.531 8.641 1 94.44 402 ASP B O 1
ATOM 8141 N N . ILE B 1 403 ? -19.344 15.172 6.973 1 96.81 403 ILE B N 1
ATOM 8142 C CA . ILE B 1 403 ? -18.078 15.008 7.699 1 96.81 403 ILE B CA 1
ATOM 8143 C C . ILE B 1 403 ? -18.016 16 8.859 1 96.81 403 ILE B C 1
ATOM 8145 O O . ILE B 1 403 ? -17.594 15.656 9.961 1 96.81 403 ILE B O 1
ATOM 8149 N N . HIS B 1 404 ? -18.422 17.219 8.602 1 96.38 404 HIS B N 1
ATOM 8150 C CA . HIS B 1 404 ? -18.453 18.234 9.648 1 96.38 404 HIS B CA 1
ATOM 8151 C C . HIS B 1 404 ? -19.312 17.781 10.82 1 96.38 404 HIS B C 1
ATOM 8153 O O . HIS B 1 404 ? -18.906 17.891 11.977 1 96.38 404 HIS B O 1
ATOM 8159 N N . ARG B 1 405 ? -20.453 17.25 10.453 1 95 405 ARG B N 1
ATOM 8160 C CA . ARG B 1 405 ? -21.375 16.812 11.492 1 95 405 ARG B CA 1
ATOM 8161 C C . ARG B 1 405 ? -20.766 15.68 12.312 1 95 405 ARG B C 1
ATOM 8163 O O . ARG B 1 405 ? -20.859 15.672 13.547 1 95 405 ARG B O 1
ATOM 8170 N N . LYS B 1 406 ? -20.203 14.828 11.656 1 95.62 406 LYS B N 1
ATOM 8171 C CA . LYS B 1 406 ? -19.609 13.68 12.336 1 95.62 406 LYS B CA 1
ATOM 8172 C C . LYS B 1 406 ? -18.422 14.102 13.195 1 95.62 406 LYS B C 1
ATOM 8174 O O . LYS B 1 406 ? -18.203 13.555 14.281 1 95.62 406 LYS B O 1
ATOM 8179 N N . LEU B 1 407 ? -17.609 15.008 12.742 1 95.94 407 LEU B N 1
ATOM 8180 C CA . LEU B 1 407 ? -16.5 15.523 13.523 1 95.94 407 LEU B CA 1
ATOM 8181 C C . LEU B 1 407 ? -16.984 16.25 14.766 1 95.94 407 LEU B C 1
ATOM 8183 O O . LEU B 1 407 ? -16.391 16.141 15.844 1 95.94 407 LEU B O 1
ATOM 8187 N N . GLN B 1 408 ? -18.047 16.969 14.57 1 93.12 408 GLN B N 1
ATOM 8188 C CA . GLN B 1 408 ? -18.625 17.656 15.719 1 93.12 408 GLN B CA 1
ATOM 8189 C C . GLN B 1 408 ? -19.172 16.656 16.734 1 93.12 408 GLN B C 1
ATOM 8191 O O . GLN B 1 408 ? -19.078 16.891 17.953 1 93.12 408 GLN B O 1
ATOM 8196 N N . ALA B 1 409 ? -19.703 15.633 16.203 1 91.62 409 ALA B N 1
ATOM 8197 C CA . ALA B 1 409 ? -20.219 14.594 17.094 1 91.62 409 ALA B CA 1
ATOM 8198 C C . ALA B 1 409 ? -19.078 13.961 17.906 1 91.62 409 ALA B C 1
ATOM 8200 O O . ALA B 1 409 ? -19.25 13.672 19.094 1 91.62 409 ALA B O 1
ATOM 8201 N N . ILE B 1 410 ? -18 13.742 17.312 1 91.44 410 ILE B N 1
ATOM 8202 C CA . ILE B 1 410 ? -16.844 13.188 18.016 1 91.44 410 ILE B CA 1
ATOM 8203 C C . ILE B 1 410 ? -16.391 14.148 19.109 1 91.44 410 ILE B C 1
ATOM 8205 O O . ILE B 1 410 ? -16.094 13.727 20.234 1 91.44 410 ILE B O 1
ATOM 8209 N N . LYS B 1 411 ? -16.297 15.367 18.797 1 88.81 411 LYS B N 1
ATOM 8210 C CA . LYS B 1 411 ? -15.891 16.391 19.75 1 88.81 411 LYS B CA 1
ATOM 8211 C C . LYS B 1 411 ? -16.828 16.422 20.953 1 88.81 411 LYS B C 1
ATOM 8213 O O . LYS B 1 411 ? -16.375 16.469 22.094 1 88.81 411 LYS B O 1
ATOM 8218 N N . LEU B 1 412 ? -18.094 16.328 20.688 1 85.38 412 LEU B N 1
ATOM 8219 C CA . LEU B 1 412 ? -19.094 16.359 21.75 1 85.38 412 LEU B CA 1
ATOM 8220 C C . LEU B 1 412 ? -19 15.109 22.609 1 85.38 412 LEU B C 1
ATOM 8222 O O . LEU B 1 412 ? -19.156 15.195 23.844 1 85.38 412 LEU B O 1
ATOM 8226 N N . ASN B 1 413 ? -18.766 14.039 22 1 83.56 413 ASN B N 1
ATOM 8227 C CA . ASN B 1 413 ? -18.641 12.789 22.734 1 83.56 413 ASN B CA 1
ATOM 8228 C C . ASN B 1 413 ? -17.438 12.797 23.656 1 83.56 413 ASN B C 1
ATOM 8230 O O . ASN B 1 413 ? -17.484 12.258 24.766 1 83.56 413 ASN B O 1
ATOM 8234 N N . LEU B 1 414 ? -16.375 13.336 23.188 1 84.5 414 LEU B N 1
ATOM 8235 C CA . LEU B 1 414 ? -15.156 13.43 23.984 1 84.5 414 LEU B CA 1
ATOM 8236 C C . LEU B 1 414 ? -15.375 14.336 25.188 1 84.5 414 LEU B C 1
ATOM 8238 O O . LEU B 1 414 ? -14.898 14.047 26.281 1 84.5 414 LEU B O 1
ATOM 8242 N N . GLU B 1 415 ? -16.016 15.359 25.047 1 78.69 415 GLU B N 1
ATOM 8243 C CA . GLU B 1 415 ? -16.266 16.312 26.125 1 78.69 415 GLU B CA 1
ATOM 8244 C C . GLU B 1 415 ? -17.25 15.742 27.141 1 78.69 415 GLU B C 1
ATOM 8246 O O . GLU B 1 415 ? -17.031 15.852 28.359 1 78.69 415 GLU B O 1
ATOM 8251 N N . ASP B 1 416 ? -18.188 15.117 26.609 1 72.69 416 ASP B N 1
ATOM 8252 C CA . ASP B 1 416 ? -19.266 14.633 27.469 1 72.69 416 ASP B CA 1
ATOM 8253 C C . ASP B 1 416 ? -18.828 13.375 28.234 1 72.69 416 ASP B C 1
ATOM 8255 O O . ASP B 1 416 ? -19.016 13.289 29.438 1 72.69 416 ASP B O 1
ATOM 8259 N N . LYS B 1 417 ? -18.203 12.555 27.391 1 65.81 417 LYS B N 1
ATOM 8260 C CA . LYS B 1 417 ? -17.953 11.234 27.969 1 65.81 417 LYS B CA 1
ATOM 8261 C C . LYS B 1 417 ? -16.625 11.195 28.703 1 65.81 417 LYS B C 1
ATOM 8263 O O . LYS B 1 417 ? -16.516 10.562 29.766 1 65.81 417 LYS B O 1
ATOM 8268 N N . LEU B 1 418 ? -15.734 11.93 28.141 1 66.5 418 LEU B N 1
ATOM 8269 C CA . LEU B 1 418 ? -14.398 11.773 28.703 1 66.5 418 LEU B CA 1
ATOM 8270 C C . LEU B 1 418 ? -13.938 13.07 29.375 1 66.5 418 LEU B C 1
ATOM 8272 O O . LEU B 1 418 ? -12.844 13.125 29.938 1 66.5 418 LEU B O 1
ATOM 8276 N N . GLN B 1 419 ? -14.828 14.102 29.328 1 66.5 419 GLN B N 1
ATOM 8277 C CA . GLN B 1 419 ? -14.438 15.406 29.844 1 66.5 419 GLN B CA 1
ATOM 8278 C C . GLN B 1 419 ? -13.125 15.875 29.219 1 66.5 419 GLN B C 1
ATOM 8280 O O . GLN B 1 419 ? -12.242 16.359 29.922 1 66.5 419 GLN B O 1
ATOM 8285 N N . PHE B 1 420 ? -13.039 15.461 28.094 1 71.19 420 PHE B N 1
ATOM 8286 C CA . PHE B 1 420 ? -11.875 15.781 27.281 1 71.19 420 PHE B CA 1
ATOM 8287 C C . PHE B 1 420 ? -12.234 16.812 26.203 1 71.19 420 PHE B C 1
ATOM 8289 O O . PHE B 1 420 ? -12.742 16.453 25.141 1 71.19 420 PHE B O 1
ATOM 8296 N N . ASP B 1 421 ? -12.008 18.078 26.625 1 73.19 421 ASP B N 1
ATOM 8297 C CA . ASP B 1 421 ? -12.344 19.172 25.719 1 73.19 421 ASP B CA 1
ATOM 8298 C C . ASP B 1 421 ? -11.172 19.484 24.797 1 73.19 421 ASP B C 1
ATOM 8300 O O . ASP B 1 421 ? -10.055 19.734 25.25 1 73.19 421 ASP B O 1
ATOM 8304 N N . LEU B 1 422 ? -11.539 19.547 23.594 1 73.62 422 LEU B N 1
ATOM 8305 C CA . LEU B 1 422 ? -10.477 19.75 22.609 1 73.62 422 LEU B CA 1
ATOM 8306 C C . LEU B 1 422 ? -10.047 21.203 22.547 1 73.62 422 LEU B C 1
ATOM 8308 O O . LEU B 1 422 ? -9 21.531 21.969 1 73.62 422 LEU B O 1
ATOM 8312 N N . GLN B 1 423 ? -10.828 22.172 23.219 1 69.81 423 GLN B N 1
ATOM 8313 C CA . GLN B 1 423 ? -10.531 23.578 22.953 1 69.81 423 GLN B CA 1
ATOM 8314 C C . GLN B 1 423 ? -10.438 24.375 24.25 1 69.81 423 GLN B C 1
ATOM 8316 O O . GLN B 1 423 ? -9.859 25.469 24.266 1 69.81 423 GLN B O 1
ATOM 8321 N N . SER B 1 424 ? -10.984 23.922 25.312 1 67 424 SER B N 1
ATOM 8322 C CA . SER B 1 424 ? -11.125 24.875 26.406 1 67 424 SER B CA 1
ATOM 8323 C C . SER B 1 424 ? -10.328 24.422 27.625 1 67 424 SER B C 1
ATOM 8325 O O . SER B 1 424 ? -10.297 25.109 28.641 1 67 424 SER B O 1
ATOM 8327 N N . SER B 1 425 ? -9.32 23.766 27.453 1 66.19 425 SER B N 1
ATOM 8328 C CA . SER B 1 425 ? -8.703 23.359 28.703 1 66.19 425 SER B CA 1
ATOM 8329 C C . SER B 1 425 ? -7.66 24.359 29.172 1 66.19 425 SER B C 1
ATOM 8331 O O . SER B 1 425 ? -6.969 24.969 28.344 1 66.19 425 SER B O 1
ATOM 8333 N N . ALA B 1 426 ? -7.805 24.781 30.406 1 64.06 426 ALA B N 1
ATOM 8334 C CA . ALA B 1 426 ? -6.793 25.656 31 1 64.06 426 ALA B CA 1
ATOM 8335 C C . ALA B 1 426 ? -5.406 25.031 30.906 1 64.06 426 ALA B C 1
ATOM 8337 O O . ALA B 1 426 ? -4.414 25.719 30.688 1 64.06 426 ALA B O 1
ATOM 8338 N N . HIS B 1 427 ? -5.379 23.75 31.078 1 75.56 427 HIS B N 1
ATOM 8339 C CA . HIS B 1 427 ? -4.121 23.016 30.969 1 75.56 427 HIS B CA 1
ATOM 8340 C C . HIS B 1 427 ? -4.242 21.875 29.969 1 75.56 427 HIS B C 1
ATOM 8342 O O . HIS B 1 427 ? -4.383 20.719 30.375 1 75.56 427 HIS B O 1
ATOM 8348 N N . PRO B 1 428 ? -4.043 22.25 28.828 1 82.5 428 PRO B N 1
ATOM 8349 C CA . PRO B 1 428 ? -4.25 21.234 27.812 1 82.5 428 PRO B CA 1
ATOM 8350 C C . PRO B 1 428 ? -3.201 20.125 27.859 1 82.5 428 PRO B C 1
ATOM 8352 O O . PRO B 1 428 ? -2.018 20.391 28.078 1 82.5 428 PRO B O 1
ATOM 8355 N N . THR B 1 429 ? -3.721 18.938 27.875 1 85.19 429 THR B N 1
ATOM 8356 C CA . THR B 1 429 ? -2.832 17.781 27.766 1 85.19 429 THR B CA 1
ATOM 8357 C C . THR B 1 429 ? -2.32 17.625 26.344 1 85.19 429 THR B C 1
ATOM 8359 O O . THR B 1 429 ? -2.848 18.25 25.406 1 85.19 429 THR B O 1
ATOM 8362 N N . LEU B 1 430 ? -1.307 16.922 26.203 1 89.75 430 LEU B N 1
ATOM 8363 C CA . LEU B 1 430 ? -0.761 16.672 24.875 1 89.75 430 LEU B CA 1
ATOM 8364 C C . LEU B 1 430 ? -1.77 15.922 24 1 89.75 430 LEU B C 1
ATOM 8366 O O . LEU B 1 430 ? -1.857 16.172 22.797 1 89.75 430 LEU B O 1
ATOM 8370 N N . GLU B 1 431 ? -2.451 15 24.562 1 90.5 431 GLU B N 1
ATOM 8371 C CA . GLU B 1 431 ? -3.477 14.266 23.828 1 90.5 431 GLU B CA 1
ATOM 8372 C C . GLU B 1 431 ? -4.555 15.211 23.297 1 90.5 431 GLU B C 1
ATOM 8374 O O . GLU B 1 431 ? -5.043 15.031 22.172 1 90.5 431 GLU B O 1
ATOM 8379 N N . GLN B 1 432 ? -4.875 16.188 24.094 1 90.62 432 GLN B N 1
ATOM 8380 C CA . GLN B 1 432 ? -5.855 17.172 23.672 1 90.62 432 GLN B CA 1
ATOM 8381 C C . GLN B 1 432 ? -5.328 18 22.5 1 90.62 432 GLN B C 1
ATOM 8383 O O . GLN B 1 432 ? -6.07 18.312 21.562 1 90.62 432 GLN B O 1
ATOM 8388 N N . LEU B 1 433 ? -4.109 18.312 22.609 1 92.38 433 LEU B N 1
ATOM 8389 C CA . LEU B 1 433 ? -3.502 19.078 21.531 1 92.38 433 LEU B CA 1
ATOM 8390 C C . LEU B 1 433 ? -3.502 18.297 20.234 1 92.38 433 LEU B C 1
ATOM 8392 O O . LEU B 1 433 ? -3.879 18.828 19.188 1 92.38 433 LEU B O 1
ATOM 8396 N N . PHE B 1 434 ? -3.111 17.047 20.328 1 94.44 434 PHE B N 1
ATOM 8397 C CA . PHE B 1 434 ? -3.051 16.203 19.141 1 94.44 434 PHE B CA 1
ATOM 8398 C C . PHE B 1 434 ? -4.434 16.062 18.5 1 94.44 434 PHE B C 1
ATOM 8400 O O . PHE B 1 434 ? -4.598 16.25 17.297 1 94.44 434 PHE B O 1
ATOM 8407 N N . LEU B 1 435 ? -5.375 15.766 19.297 1 94.31 435 LEU B N 1
ATOM 8408 C CA . LEU B 1 435 ? -6.723 15.531 18.781 1 94.31 435 LEU B CA 1
ATOM 8409 C C . LEU B 1 435 ? -7.32 16.828 18.234 1 94.31 435 LEU B C 1
ATOM 8411 O O . LEU B 1 435 ? -8.07 16.797 17.25 1 94.31 435 LEU B O 1
ATOM 8415 N N . SER B 1 436 ? -7.035 17.906 18.891 1 93.5 436 SER B N 1
ATOM 8416 C CA . SER B 1 436 ? -7.488 19.188 18.375 1 93.5 436 SER B CA 1
ATOM 8417 C C . SER B 1 436 ? -6.891 19.484 17 1 93.5 436 SER B C 1
ATOM 8419 O O . SER B 1 436 ? -7.59 19.953 16.109 1 93.5 436 SER B O 1
ATOM 8421 N N . ASN B 1 437 ? -5.609 19.219 16.906 1 95.56 437 ASN B N 1
ATOM 8422 C CA . ASN B 1 437 ? -4.949 19.391 15.609 1 95.56 437 ASN B CA 1
ATOM 8423 C C . ASN B 1 437 ? -5.594 18.531 14.539 1 95.56 437 ASN B C 1
ATOM 8425 O O . ASN B 1 437 ? -5.883 19 13.438 1 95.56 437 ASN B O 1
ATOM 8429 N N . PHE B 1 438 ? -5.824 17.281 14.898 1 96.94 438 PHE B N 1
ATOM 8430 C CA . PHE B 1 438 ? -6.395 16.344 13.93 1 96.94 438 PHE B CA 1
ATOM 8431 C C . PHE B 1 438 ? -7.801 16.781 13.531 1 96.94 438 PHE B C 1
ATOM 8433 O O . PHE B 1 438 ? -8.156 16.75 12.352 1 96.94 438 PHE B O 1
ATOM 8440 N N . HIS B 1 439 ? -8.539 17.125 14.492 1 96.06 439 HIS B N 1
ATOM 8441 C CA . HIS B 1 439 ? -9.914 17.562 14.266 1 96.06 439 HIS B CA 1
ATOM 8442 C C . HIS B 1 439 ? -9.969 18.781 13.359 1 96.06 439 HIS B C 1
ATOM 8444 O O . HIS B 1 439 ? -10.633 18.766 12.32 1 96.06 439 HIS B O 1
ATOM 8450 N N . ASN B 1 440 ? -9.32 19.797 13.711 1 96.81 440 ASN B N 1
ATOM 8451 C CA . ASN B 1 440 ? -9.359 21.062 12.977 1 96.81 440 ASN B CA 1
ATOM 8452 C C . ASN B 1 440 ? -8.703 20.938 11.609 1 96.81 440 ASN B C 1
ATOM 8454 O O . ASN B 1 440 ? -9.164 21.516 10.633 1 96.81 440 ASN B O 1
ATOM 8458 N N . HIS B 1 441 ? -7.633 20.219 11.562 1 97.88 441 HIS B N 1
ATOM 8459 C CA . HIS B 1 441 ? -6.965 20.031 10.281 1 97.88 441 HIS B CA 1
ATOM 8460 C C . HIS B 1 441 ? -7.855 19.266 9.305 1 97.88 441 HIS B C 1
ATOM 8462 O O . HIS B 1 441 ? -7.859 19.562 8.109 1 97.88 441 HIS B O 1
ATOM 8468 N N . SER B 1 442 ? -8.555 18.281 9.789 1 97.88 442 SER B N 1
ATOM 8469 C CA . SER B 1 442 ? -9.492 17.562 8.945 1 97.88 442 SER B CA 1
ATOM 8470 C C . SER B 1 442 ? -10.586 18.484 8.414 1 97.88 442 SER B C 1
ATOM 8472 O O . SER B 1 442 ? -10.992 18.375 7.258 1 97.88 442 SER B O 1
ATOM 8474 N N . LEU B 1 443 ? -10.992 19.344 9.242 1 97.56 443 LEU B N 1
ATOM 8475 C CA . LEU B 1 443 ? -11.977 20.328 8.805 1 97.56 443 LEU B CA 1
ATOM 8476 C C . LEU B 1 443 ? -11.391 21.25 7.734 1 97.56 443 LEU B C 1
ATOM 8478 O O . LEU B 1 443 ? -12.039 21.531 6.723 1 97.56 443 LEU B O 1
ATOM 8482 N N . ILE B 1 444 ? -10.242 21.719 7.965 1 98.06 444 ILE B N 1
ATOM 8483 C CA . ILE B 1 444 ? -9.562 22.594 7.023 1 98.06 444 ILE B CA 1
ATOM 8484 C C . ILE B 1 444 ? -9.477 21.922 5.656 1 98.06 444 ILE B C 1
ATOM 8486 O O . ILE B 1 444 ? -9.875 22.516 4.645 1 98.06 444 ILE B O 1
ATOM 8490 N N . LEU B 1 445 ? -9.031 20.719 5.652 1 97.56 445 LEU B N 1
ATOM 8491 C CA . LEU B 1 445 ? -8.836 20.031 4.383 1 97.56 445 LEU B CA 1
ATOM 8492 C C . LEU B 1 445 ? -10.172 19.719 3.719 1 97.56 445 LEU B C 1
ATOM 8494 O O . LEU B 1 445 ? -10.281 19.719 2.49 1 97.56 445 LEU B O 1
ATOM 8498 N N . THR B 1 446 ? -11.141 19.453 4.5 1 96.69 446 THR B N 1
ATOM 8499 C CA . THR B 1 446 ? -12.453 19.125 3.963 1 96.69 446 THR B CA 1
ATOM 8500 C C . THR B 1 446 ? -13.094 20.344 3.307 1 96.69 446 THR B C 1
ATOM 8502 O O . THR B 1 446 ? -13.773 20.219 2.285 1 96.69 446 THR B O 1
ATOM 8505 N N . PHE B 1 447 ? -12.812 21.516 3.797 1 96.06 447 PHE B N 1
ATOM 8506 C CA . PHE B 1 447 ? -13.555 22.688 3.34 1 96.06 447 PHE B CA 1
ATOM 8507 C C . PHE B 1 447 ? -12.648 23.609 2.529 1 96.06 447 PHE B C 1
ATOM 8509 O O . PHE B 1 447 ? -13.125 24.578 1.932 1 96.06 447 PHE B O 1
ATOM 8516 N N . ARG B 1 448 ? -11.445 23.359 2.463 1 94.81 448 ARG B N 1
ATOM 8517 C CA . ARG B 1 448 ? -10.484 24.172 1.719 1 94.81 448 ARG B CA 1
ATOM 8518 C C . ARG B 1 448 ? -10.898 24.312 0.258 1 94.81 448 ARG B C 1
ATOM 8520 O O . ARG B 1 448 ? -10.766 25.375 -0.33 1 94.81 448 ARG B O 1
ATOM 8527 N N . PRO B 1 449 ? -11.406 23.281 -0.394 1 90.88 449 PRO B N 1
ATOM 8528 C CA . PRO B 1 449 ? -11.797 23.422 -1.797 1 90.88 449 PRO B CA 1
ATOM 8529 C C . PRO B 1 449 ? -12.836 24.531 -2.01 1 90.88 449 PRO B C 1
ATOM 8531 O O . PRO B 1 449 ? -12.859 25.172 -3.066 1 90.88 449 PRO B O 1
ATOM 8534 N N . PHE B 1 450 ? -13.609 24.797 -1.057 1 90.25 450 PHE B N 1
ATOM 8535 C CA . PHE B 1 450 ? -14.648 25.812 -1.194 1 90.25 450 PHE B CA 1
ATOM 8536 C C . PHE B 1 450 ? -14.047 27.219 -1.119 1 90.25 450 PHE B C 1
ATOM 8538 O O . PHE B 1 450 ? -14.562 28.156 -1.736 1 90.25 450 PHE B O 1
ATOM 8545 N N . LEU B 1 451 ? -12.984 27.359 -0.362 1 92.25 451 LEU B N 1
ATOM 8546 C CA . LEU B 1 451 ? -12.25 28.609 -0.353 1 92.25 451 LEU B CA 1
ATOM 8547 C C . LEU B 1 451 ? -11.648 28.906 -1.727 1 92.25 451 LEU B C 1
ATOM 8549 O O . LEU B 1 451 ? -11.727 30.031 -2.217 1 92.25 451 LEU B O 1
ATOM 8553 N N . ILE B 1 452 ? -11.117 27.906 -2.252 1 88.38 452 ILE B N 1
ATOM 8554 C CA . ILE B 1 452 ? -10.484 28.031 -3.559 1 88.38 452 ILE B CA 1
ATOM 8555 C C . ILE B 1 452 ? -11.539 28.344 -4.617 1 88.38 452 ILE B C 1
ATOM 8557 O O . ILE B 1 452 ? -11.328 29.203 -5.477 1 88.38 452 ILE B O 1
ATOM 8561 N N . PHE B 1 453 ? -12.602 27.734 -4.457 1 84.19 453 PHE B N 1
ATOM 8562 C CA . PHE B 1 453 ? -13.695 27.953 -5.402 1 84.19 453 PHE B CA 1
ATOM 8563 C C . PHE B 1 453 ? -14.219 29.375 -5.312 1 84.19 453 PHE B C 1
ATOM 8565 O O . PHE B 1 453 ? -14.57 29.984 -6.332 1 84.19 453 PHE B O 1
ATOM 8572 N N . HIS B 1 454 ? -14.328 29.859 -4.227 1 86.31 454 HIS B N 1
ATOM 8573 C CA . HIS B 1 454 ? -14.875 31.188 -4.027 1 86.31 454 HIS B CA 1
ATOM 8574 C C . HIS B 1 454 ? -14.023 32.25 -4.719 1 86.31 454 HIS B C 1
ATOM 8576 O O . HIS B 1 454 ? -14.547 33.188 -5.34 1 86.31 454 HIS B O 1
ATOM 8582 N N . ILE B 1 455 ? -12.805 32.156 -4.656 1 83.75 455 ILE B N 1
ATOM 8583 C CA . ILE B 1 455 ? -11.922 33.125 -5.305 1 83.75 455 ILE B CA 1
ATOM 8584 C C . ILE B 1 455 ? -12.039 33 -6.82 1 83.75 455 ILE B C 1
ATOM 8586 O O . ILE B 1 455 ? -12 34 -7.543 1 83.75 455 ILE B O 1
ATOM 8590 N N . ARG B 1 456 ? -12.117 31.875 -7.215 1 75.38 456 ARG B N 1
ATOM 8591 C CA . ARG B 1 456 ? -12.242 31.656 -8.656 1 75.38 456 ARG B CA 1
ATOM 8592 C C . ARG B 1 456 ? -13.547 32.219 -9.188 1 75.38 456 ARG B C 1
ATOM 8594 O O . ARG B 1 456 ? -13.602 32.75 -10.305 1 75.38 456 ARG B O 1
ATOM 8601 N N . GLN B 1 457 ? -14.539 32.125 -8.414 1 73.62 457 GLN B N 1
ATOM 8602 C CA . GLN B 1 457 ? -15.828 32.688 -8.781 1 73.62 457 GLN B CA 1
ATOM 8603 C C . GLN B 1 457 ? -15.742 34.219 -8.852 1 73.62 457 GLN B C 1
ATOM 8605 O O . GLN B 1 457 ? -16.375 34.844 -9.703 1 73.62 457 GLN B O 1
ATOM 8610 N N . GLN B 1 458 ? -15.031 34.75 -8 1 75.56 458 GLN B N 1
ATOM 8611 C CA . GLN B 1 458 ? -14.875 36.188 -7.953 1 75.56 458 GLN B CA 1
ATOM 8612 C C . GLN B 1 458 ? -14.07 36.688 -9.148 1 75.56 458 GLN B C 1
ATOM 8614 O O . GLN B 1 458 ? -14.297 37.812 -9.617 1 75.56 458 GLN B O 1
ATOM 8619 N N . THR B 1 459 ? -13.164 36 -9.57 1 65.06 459 THR B N 1
ATOM 8620 C CA . THR B 1 459 ? -12.312 36.406 -10.672 1 65.06 459 THR B CA 1
ATOM 8621 C C . THR B 1 459 ? -12.953 36.094 -12.016 1 65.06 459 THR B C 1
ATOM 8623 O O . THR B 1 459 ? -12.594 36.656 -13.039 1 65.06 459 THR B O 1
ATOM 8626 N N . ALA B 1 460 ? -13.852 35.219 -12.055 1 55.69 460 ALA B N 1
ATOM 8627 C CA . ALA B 1 460 ? -14.555 34.906 -13.297 1 55.69 460 ALA B CA 1
ATOM 8628 C C . ALA B 1 460 ? -15.5 36.062 -13.688 1 55.69 460 ALA B C 1
ATOM 8630 O O . ALA B 1 460 ? -16.344 36.469 -12.891 1 55.69 460 ALA B O 1
ATOM 8631 N N . GLU B 1 461 ? -14.984 37.281 -14.195 1 50.47 461 GLU B N 1
ATOM 8632 C CA . GLU B 1 461 ? -15.5 38.594 -14.656 1 50.47 461 GLU B CA 1
ATOM 8633 C C . GLU B 1 461 ? -16.984 38.5 -14.984 1 50.47 461 GLU B C 1
ATOM 8635 O O . GLU B 1 461 ? -17.703 39.5 -14.945 1 50.47 461 GLU B O 1
ATOM 8640 N N . ARG B 1 462 ? -17.406 37.812 -16.172 1 45.19 462 ARG B N 1
ATOM 8641 C CA . ARG B 1 462 ? -18.438 38.25 -17.109 1 45.19 462 ARG B CA 1
ATOM 8642 C C . ARG B 1 462 ? -19.828 38.188 -16.469 1 45.19 462 ARG B C 1
ATOM 8644 O O . ARG B 1 462 ? -20.844 38.219 -17.172 1 45.19 462 ARG B O 1
ATOM 8651 N N . VAL B 1 463 ? -19.938 37.469 -15.289 1 44.12 463 VAL B N 1
ATOM 8652 C CA . VAL B 1 463 ? -21.375 37.531 -15.047 1 44.12 463 VAL B CA 1
ATOM 8653 C C . VAL B 1 463 ? -21.75 38.906 -14.539 1 44.12 463 VAL B C 1
ATOM 8655 O O . VAL B 1 463 ? -21.047 39.5 -13.711 1 44.12 463 VAL B O 1
ATOM 8658 N N . PRO B 1 464 ? -22.594 39.688 -15.156 1 42.28 464 PRO B N 1
ATOM 8659 C CA . PRO B 1 464 ? -23.062 41 -14.758 1 42.28 464 PRO B CA 1
ATOM 8660 C C . PRO B 1 464 ? -23.219 41.156 -13.242 1 42.28 464 PRO B C 1
ATOM 8662 O O . PRO B 1 464 ? -23.422 40.156 -12.547 1 42.28 464 PRO B O 1
ATOM 8665 N N . THR B 1 465 ? -22.812 42.281 -12.594 1 43.12 465 THR B N 1
ATOM 8666 C CA . THR B 1 465 ? -22.672 42.875 -11.266 1 43.12 465 THR B CA 1
ATOM 8667 C C . THR B 1 465 ? -23.781 42.375 -10.344 1 43.12 465 THR B C 1
ATOM 8669 O O . THR B 1 465 ? -23.594 42.25 -9.133 1 43.12 465 THR B O 1
ATOM 8672 N N . SER B 1 466 ? -25.031 42.594 -10.805 1 43.19 466 SER B N 1
ATOM 8673 C CA . SER B 1 466 ? -26.203 42.594 -9.93 1 43.19 466 SER B CA 1
ATOM 8674 C C . SER B 1 466 ? -26.375 41.219 -9.242 1 43.19 466 SER B C 1
ATOM 8676 O O . SER B 1 466 ? -26.906 41.156 -8.133 1 43.19 466 SER B O 1
ATOM 8678 N N . GLU B 1 467 ? -26.266 40.094 -10.023 1 43.31 467 GLU B N 1
ATOM 8679 C CA . GLU B 1 467 ? -26.656 38.75 -9.625 1 43.31 467 GLU B CA 1
ATOM 8680 C C . GLU B 1 467 ? -25.5 38 -8.969 1 43.31 467 GLU B C 1
ATOM 8682 O O . GLU B 1 467 ? -25.578 36.781 -8.703 1 43.31 467 GLU B O 1
ATOM 8687 N N . ASN B 1 468 ? -24.406 38.531 -8.773 1 48.47 468 ASN B N 1
ATOM 8688 C CA . ASN B 1 468 ? -23.156 37.938 -8.328 1 48.47 468 ASN B CA 1
ATOM 8689 C C . ASN B 1 468 ? -23.156 37.688 -6.828 1 48.47 468 ASN B C 1
ATOM 8691 O O . ASN B 1 468 ? -22.141 37.875 -6.16 1 48.47 468 ASN B O 1
ATOM 8695 N N . SER B 1 469 ? -24.234 37.656 -6.16 1 60.16 469 SER B N 1
ATOM 8696 C CA . SER B 1 469 ? -24.234 37.438 -4.715 1 60.16 469 SER B CA 1
ATOM 8697 C C . SER B 1 469 ? -23.734 36.031 -4.352 1 60.16 469 SER B C 1
ATOM 8699 O O . SER B 1 469 ? -24.234 35.031 -4.863 1 60.16 469 SER B O 1
ATOM 8701 N N . THR B 1 470 ? -22.531 35.844 -3.783 1 70.12 470 THR B N 1
ATOM 8702 C CA . THR B 1 470 ? -21.984 34.594 -3.264 1 70.12 470 THR B CA 1
ATOM 8703 C C . THR B 1 470 ? -23.031 33.844 -2.441 1 70.12 470 THR B C 1
ATOM 8705 O O . THR B 1 470 ? -23.625 34.406 -1.516 1 70.12 470 THR B O 1
ATOM 8708 N N . PRO B 1 471 ? -23.406 32.719 -2.936 1 77.25 471 PRO B N 1
ATOM 8709 C CA . PRO B 1 471 ? -24.391 31.953 -2.145 1 77.25 471 PRO B CA 1
ATOM 8710 C C . PRO B 1 471 ? -23.969 31.797 -0.686 1 77.25 471 PRO B C 1
ATOM 8712 O O . PRO B 1 471 ? -22.781 31.641 -0.396 1 77.25 471 PRO B O 1
ATOM 8715 N N . LEU B 1 472 ? -24.922 31.953 0.176 1 80.69 472 LEU B N 1
ATOM 8716 C CA . LEU B 1 472 ? -24.688 31.906 1.615 1 80.69 472 LEU B CA 1
ATOM 8717 C C . LEU B 1 472 ? -24.031 30.594 2.02 1 80.69 472 LEU B C 1
ATOM 8719 O O . LEU B 1 472 ? -23.219 30.547 2.941 1 80.69 472 LEU B O 1
ATOM 8723 N N . TRP B 1 473 ? -24.453 29.531 1.348 1 81 473 TRP B N 1
ATOM 8724 C CA . TRP B 1 473 ? -23.891 28.234 1.706 1 81 473 TRP B CA 1
ATOM 8725 C C . TRP B 1 473 ? -22.391 28.203 1.471 1 81 473 TRP B C 1
ATOM 8727 O O . TRP B 1 473 ? -21.641 27.562 2.219 1 81 473 TRP B O 1
ATOM 8737 N N . LEU B 1 474 ? -21.953 28.812 0.45 1 86 474 LEU B N 1
ATOM 8738 C CA . LEU B 1 474 ? -20.531 28.859 0.142 1 86 474 LEU B CA 1
ATOM 8739 C C . LEU B 1 474 ? -19.766 29.672 1.182 1 86 474 LEU B C 1
ATOM 8741 O O . LEU B 1 474 ? -18.688 29.281 1.618 1 86 474 LEU B O 1
ATOM 8745 N N . LEU B 1 475 ? -20.375 30.75 1.572 1 88.19 475 LEU B N 1
ATOM 8746 C CA . LEU B 1 475 ? -19.75 31.594 2.592 1 88.19 475 LEU B CA 1
ATOM 8747 C C . LEU B 1 475 ? -19.625 30.844 3.914 1 88.19 475 LEU B C 1
ATOM 8749 O O . LEU B 1 475 ? -18.609 30.953 4.602 1 88.19 475 LEU B O 1
ATOM 8753 N N . LYS B 1 476 ? -20.625 30.109 4.18 1 89.31 476 LYS B N 1
ATOM 8754 C CA . LYS B 1 476 ? -20.594 29.312 5.406 1 89.31 476 LYS B CA 1
ATOM 8755 C C . LYS B 1 476 ? -19.516 28.234 5.344 1 89.31 476 LYS B C 1
ATOM 8757 O O . LYS B 1 476 ? -18.828 27.984 6.332 1 89.31 476 LYS B O 1
ATOM 8762 N N . ALA B 1 477 ? -19.469 27.609 4.223 1 91.81 477 ALA B N 1
ATOM 8763 C CA . ALA B 1 477 ? -18.438 26.594 4.039 1 91.81 477 ALA B CA 1
ATOM 8764 C C . ALA B 1 477 ? -17.047 27.188 4.191 1 91.81 477 ALA B C 1
ATOM 8766 O O . ALA B 1 477 ? -16.172 26.578 4.82 1 91.81 477 ALA B O 1
ATOM 8767 N N . CYS B 1 478 ? -16.844 28.297 3.664 1 93.62 478 CYS B N 1
ATOM 8768 C CA . CYS B 1 478 ? -15.555 28.984 3.791 1 93.62 478 CYS B CA 1
ATOM 8769 C C . CYS B 1 478 ? -15.258 29.328 5.246 1 93.62 478 CYS B C 1
ATOM 8771 O O . CYS B 1 478 ? -14.133 29.188 5.711 1 93.62 478 CYS B O 1
ATOM 8773 N N . GLN B 1 479 ? -16.266 29.734 5.914 1 94.44 479 GLN B N 1
ATOM 8774 C CA . GLN B 1 479 ? -16.094 30.141 7.301 1 94.44 479 GLN B CA 1
ATOM 8775 C C . GLN B 1 479 ? -15.688 28.969 8.188 1 94.44 479 GLN B C 1
ATOM 8777 O O . GLN B 1 479 ? -14.945 29.141 9.156 1 94.44 479 GLN B O 1
ATOM 8782 N N . VAL B 1 480 ? -16.141 27.812 7.867 1 95.62 480 VAL B N 1
ATOM 8783 C CA . VAL B 1 480 ? -15.789 26.641 8.656 1 95.62 480 VAL B CA 1
ATOM 8784 C C . VAL B 1 480 ? -14.273 26.422 8.609 1 95.62 480 VAL B C 1
ATOM 8786 O O . VAL B 1 480 ? -13.641 26.172 9.633 1 95.62 480 VAL B O 1
ATOM 8789 N N . ALA B 1 481 ? -13.719 26.5 7.438 1 97.38 481 ALA B N 1
ATOM 8790 C CA . ALA B 1 481 ? -12.281 26.312 7.277 1 97.38 481 ALA B CA 1
ATOM 8791 C C . ALA B 1 481 ? -11.508 27.391 8.023 1 97.38 481 ALA B C 1
ATOM 8793 O O . ALA B 1 481 ? -10.5 27.109 8.68 1 97.38 481 ALA B O 1
ATOM 8794 N N . VAL B 1 482 ? -11.961 28.609 7.938 1 97.31 482 VAL B N 1
ATOM 8795 C CA . VAL B 1 482 ? -11.289 29.75 8.562 1 97.31 482 VAL B CA 1
ATOM 8796 C C . VAL B 1 482 ? -11.367 29.609 10.086 1 97.31 482 VAL B C 1
ATOM 8798 O O . VAL B 1 482 ? -10.367 29.812 10.781 1 97.31 482 VAL B O 1
ATOM 8801 N N . PHE B 1 483 ? -12.508 29.25 10.531 1 95.75 483 PHE B N 1
ATOM 8802 C CA . PHE B 1 483 ? -12.68 29.094 11.977 1 95.75 483 PHE B CA 1
ATOM 8803 C C . PHE B 1 483 ? -11.805 27.953 12.5 1 95.75 483 PHE B C 1
ATOM 8805 O O . PHE B 1 483 ? -11.234 28.062 13.586 1 95.75 483 PHE B O 1
ATOM 8812 N N . ALA B 1 484 ? -11.789 26.906 11.797 1 97.25 484 ALA B N 1
ATOM 8813 C CA . ALA B 1 484 ? -10.945 25.781 12.188 1 97.25 484 ALA B CA 1
ATOM 8814 C C . ALA B 1 484 ? -9.477 26.188 12.266 1 97.25 484 ALA B C 1
ATOM 8816 O O . ALA B 1 484 ? -8.75 25.781 13.172 1 97.25 484 ALA B O 1
ATOM 8817 N N . ALA B 1 485 ? -9.023 26.969 11.336 1 98.19 485 ALA B N 1
ATOM 8818 C CA . ALA B 1 485 ? -7.648 27.453 11.312 1 98.19 485 ALA B CA 1
ATOM 8819 C C . ALA B 1 485 ? -7.359 28.344 12.516 1 98.19 485 ALA B C 1
ATOM 8821 O O . ALA B 1 485 ? -6.32 28.203 13.172 1 98.19 485 ALA B O 1
ATOM 8822 N N . GLN B 1 486 ? -8.25 29.25 12.781 1 96.25 486 GLN B N 1
ATOM 8823 C CA . GLN B 1 486 ? -8.102 30.156 13.914 1 96.25 486 GLN B CA 1
ATOM 8824 C C . GLN B 1 486 ? -8.07 29.375 15.227 1 96.25 486 GLN B C 1
ATOM 8826 O O . GLN B 1 486 ? -7.238 29.656 16.094 1 96.25 486 GLN B O 1
ATOM 8831 N N . GLU B 1 487 ? -8.945 28.422 15.305 1 93.62 487 GLU B N 1
ATOM 8832 C CA . GLU B 1 487 ? -9.008 27.609 16.516 1 93.62 487 GLU B CA 1
ATOM 8833 C C . GLU B 1 487 ? -7.727 26.797 16.703 1 93.62 487 GLU B C 1
ATOM 8835 O O . GLU B 1 487 ? -7.254 26.641 17.828 1 93.62 487 GLU B O 1
ATOM 8840 N N . LEU B 1 488 ? -7.254 26.266 15.695 1 96.19 488 LEU B N 1
ATOM 8841 C CA . LEU B 1 488 ? -6.023 25.469 15.75 1 96.19 488 LEU B CA 1
ATOM 8842 C C . LEU B 1 488 ? -4.863 26.312 16.266 1 96.19 488 LEU B C 1
ATOM 8844 O O . LEU B 1 488 ? -4.141 25.891 17.172 1 96.19 488 LEU B O 1
ATOM 8848 N N . ILE B 1 489 ? -4.711 27.531 15.773 1 96 489 ILE B N 1
ATOM 8849 C CA . ILE B 1 489 ? -3.625 28.422 16.172 1 96 489 ILE B CA 1
ATOM 8850 C C . ILE B 1 489 ? -3.814 28.844 17.625 1 96 489 ILE B C 1
ATOM 8852 O O . ILE B 1 489 ? -2.869 28.828 18.406 1 96 489 ILE B O 1
ATOM 8856 N N . ALA B 1 490 ? -5.02 29.188 17.953 1 92.81 490 ALA B N 1
ATOM 8857 C CA . ALA B 1 490 ? -5.309 29.641 19.312 1 92.81 490 ALA B CA 1
ATOM 8858 C C . ALA B 1 490 ? -5.012 28.547 20.328 1 92.81 490 ALA B C 1
ATOM 8860 O O . ALA B 1 490 ? -4.383 28.797 21.359 1 92.81 490 ALA B O 1
ATOM 8861 N N . PHE B 1 491 ? -5.445 27.422 20.016 1 91.81 491 PHE B N 1
ATOM 8862 C CA . PHE B 1 491 ? -5.262 26.312 20.953 1 91.81 491 PHE B CA 1
ATOM 8863 C C . PHE B 1 491 ? -3.787 25.953 21.062 1 91.81 491 PHE B C 1
ATOM 8865 O O . PHE B 1 491 ? -3.291 25.688 22.156 1 91.81 491 PHE B O 1
ATOM 8872 N N . ALA B 1 492 ? -3.146 25.844 19.953 1 92.88 492 ALA B N 1
ATOM 8873 C CA . ALA B 1 492 ? -1.724 25.5 19.953 1 92.88 492 ALA B CA 1
ATOM 8874 C C . ALA B 1 492 ? -0.923 26.531 20.766 1 92.88 492 ALA B C 1
ATOM 8876 O O . ALA B 1 492 ? -0.015 26.156 21.516 1 92.88 492 ALA B O 1
ATOM 8877 N N . SER B 1 493 ? -1.23 27.766 20.594 1 90.44 493 SER B N 1
ATOM 8878 C CA . SER B 1 493 ? -0.529 28.828 21.297 1 90.44 493 SER B CA 1
ATOM 8879 C C . SER B 1 493 ? -0.787 28.75 22.797 1 90.44 493 SER B C 1
ATOM 8881 O O . SER B 1 493 ? 0.138 28.891 23.609 1 90.44 493 SER B O 1
ATOM 8883 N N . ARG B 1 494 ? -1.967 28.484 23.172 1 88.25 494 ARG B N 1
ATOM 8884 C CA . ARG B 1 494 ? -2.312 28.344 24.594 1 88.25 494 ARG B CA 1
ATOM 8885 C C . ARG B 1 494 ? -1.629 27.125 25.203 1 88.25 494 ARG B C 1
ATOM 8887 O O . ARG B 1 494 ? -1.151 27.188 26.344 1 88.25 494 ARG B O 1
ATOM 8894 N N . ALA B 1 495 ? -1.658 26.062 24.469 1 89.44 495 ALA B N 1
ATOM 8895 C CA . ALA B 1 495 ? -1.031 24.844 24.953 1 89.44 495 ALA B CA 1
ATOM 8896 C C . ALA B 1 495 ? 0.47 25.031 25.141 1 89.44 495 ALA B C 1
ATOM 8898 O O . ALA B 1 495 ? 1.046 24.531 26.109 1 89.44 495 ALA B O 1
ATOM 8899 N N . ALA B 1 496 ? 1.096 25.703 24.25 1 89.94 496 ALA B N 1
ATOM 8900 C CA . ALA B 1 496 ? 2.535 25.938 24.328 1 89.94 496 ALA B CA 1
ATOM 8901 C C . ALA B 1 496 ? 2.893 26.812 25.531 1 89.94 496 ALA B C 1
ATOM 8903 O O . ALA B 1 496 ? 3.953 26.641 26.125 1 89.94 496 ALA B O 1
ATOM 8904 N N . LYS B 1 497 ? 2.084 27.703 25.859 1 87.56 497 LYS B N 1
ATOM 8905 C CA . LYS B 1 497 ? 2.307 28.547 27.016 1 87.56 497 LYS B CA 1
ATOM 8906 C C . LYS B 1 497 ? 2.18 27.766 28.312 1 87.56 497 LYS B C 1
ATOM 8908 O O . LYS B 1 497 ? 2.904 28.031 29.281 1 87.56 497 LYS B O 1
ATOM 8913 N N . ALA B 1 498 ? 1.31 26.781 28.266 1 85.81 498 ALA B N 1
ATOM 8914 C CA . ALA B 1 498 ? 1.026 26 29.469 1 85.81 498 ALA B CA 1
ATOM 8915 C C . ALA B 1 498 ? 2.061 24.891 29.672 1 85.81 498 ALA B C 1
ATOM 8917 O O . ALA B 1 498 ? 2.35 24.5 30.797 1 85.81 498 ALA B O 1
ATOM 8918 N N . ASN B 1 499 ? 2.473 24.344 28.625 1 87.62 499 ASN B N 1
ATOM 8919 C CA . ASN B 1 499 ? 3.406 23.219 28.672 1 87.62 499 ASN B CA 1
ATOM 8920 C C . ASN B 1 499 ? 4.566 23.422 27.688 1 87.62 499 ASN B C 1
ATOM 8922 O O . ASN B 1 499 ? 4.426 23.172 26.5 1 87.62 499 ASN B O 1
ATOM 8926 N N . PRO B 1 500 ? 5.676 23.672 28.234 1 84.38 500 PRO B N 1
ATOM 8927 C CA . PRO B 1 500 ? 6.816 23.984 27.375 1 84.38 500 PRO B CA 1
ATOM 8928 C C . PRO B 1 500 ? 7.258 22.797 26.516 1 84.38 500 PRO B C 1
ATOM 8930 O O . PRO B 1 500 ? 7.941 22.984 25.5 1 84.38 500 PRO B O 1
ATOM 8933 N N . LEU B 1 501 ? 6.879 21.594 26.844 1 86.75 501 LEU B N 1
ATOM 8934 C CA . LEU B 1 501 ? 7.234 20.422 26.062 1 86.75 501 LEU B CA 1
ATOM 8935 C C . LEU B 1 501 ? 6.621 20.484 24.672 1 86.75 501 LEU B C 1
ATOM 8937 O O . LEU B 1 501 ? 7.121 19.859 23.734 1 86.75 501 LEU B O 1
ATOM 8941 N N . ILE B 1 502 ? 5.637 21.266 24.547 1 89.75 502 ILE B N 1
ATOM 8942 C CA . ILE B 1 502 ? 4.926 21.391 23.281 1 89.75 502 ILE B CA 1
ATOM 8943 C C . ILE B 1 502 ? 5.82 22.078 22.25 1 89.75 502 ILE B C 1
ATOM 8945 O O . ILE B 1 502 ? 5.742 21.797 21.062 1 89.75 502 ILE B O 1
ATOM 8949 N N . ASN B 1 503 ? 6.684 22.891 22.719 1 90.88 503 ASN B N 1
ATOM 8950 C CA . ASN B 1 503 ? 7.602 23.594 21.844 1 90.88 503 ASN B CA 1
ATOM 8951 C C . ASN B 1 503 ? 8.633 22.656 21.219 1 90.88 503 ASN B C 1
ATOM 8953 O O . ASN B 1 503 ? 9.297 23 20.25 1 90.88 503 ASN B O 1
ATOM 8957 N N . ASN B 1 504 ? 8.633 21.484 21.797 1 90.94 504 ASN B N 1
ATOM 8958 C CA . ASN B 1 504 ? 9.586 20.5 21.266 1 90.94 504 ASN B CA 1
ATOM 8959 C C . ASN B 1 504 ? 8.922 19.562 20.281 1 90.94 504 ASN B C 1
ATOM 8961 O O . ASN B 1 504 ? 9.594 18.719 19.672 1 90.94 504 ASN B O 1
ATOM 8965 N N . LEU B 1 505 ? 7.68 19.734 20.062 1 92.12 505 LEU B N 1
ATOM 8966 C CA . LEU B 1 505 ? 6.945 18.906 19.109 1 92.12 505 LEU B CA 1
ATOM 8967 C C . LEU B 1 505 ? 7.023 19.469 17.703 1 92.12 505 LEU B C 1
ATOM 8969 O O . LEU B 1 505 ? 6.121 20.203 17.266 1 92.12 505 LEU B O 1
ATOM 8973 N N . ARG B 1 506 ? 7.941 19.047 17 1 90 506 ARG B N 1
ATOM 8974 C CA . ARG B 1 506 ? 8.211 19.594 15.68 1 90 506 ARG B CA 1
ATOM 8975 C C . ARG B 1 506 ? 7.031 19.375 14.742 1 90 506 ARG B C 1
ATOM 8977 O O . ARG B 1 506 ? 6.742 20.203 13.883 1 90 506 ARG B O 1
ATOM 8984 N N . TYR B 1 507 ? 6.395 18.328 14.938 1 86.62 507 TYR B N 1
ATOM 8985 C CA . TYR B 1 507 ? 5.305 17.938 14.047 1 86.62 507 TYR B CA 1
ATOM 8986 C C . TYR B 1 507 ? 4.145 18.906 14.148 1 86.62 507 TYR B C 1
ATOM 8988 O O . TYR B 1 507 ? 3.338 19.031 13.219 1 86.62 507 TYR B O 1
ATOM 8996 N N . ASN B 1 508 ? 4.086 19.641 15.195 1 91.31 508 ASN B N 1
ATOM 8997 C CA . ASN B 1 508 ? 3 20.594 15.391 1 91.31 508 ASN B CA 1
ATOM 8998 C C . ASN B 1 508 ? 3.1 21.766 14.414 1 91.31 508 ASN B C 1
ATOM 9000 O O . ASN B 1 508 ? 2.09 22.391 14.086 1 91.31 508 ASN B O 1
ATOM 9004 N N . ALA B 1 509 ? 4.254 22.016 14.031 1 94.12 509 ALA B N 1
ATOM 9005 C CA . ALA B 1 509 ? 4.488 23.125 13.109 1 94.12 509 ALA B CA 1
ATOM 9006 C C . ALA B 1 509 ? 3.734 22.906 11.797 1 94.12 509 ALA B C 1
ATOM 9008 O O . ALA B 1 509 ? 3.291 23.875 11.172 1 94.12 509 ALA B O 1
ATOM 9009 N N . TYR B 1 510 ? 3.574 21.719 11.43 1 94.88 510 TYR B N 1
ATOM 9010 C CA . TYR B 1 510 ? 2.871 21.406 10.195 1 94.88 510 TYR B CA 1
ATOM 9011 C C . TYR B 1 510 ? 1.427 21.891 10.25 1 94.88 510 TYR B C 1
ATOM 9013 O O . TYR B 1 510 ? 0.916 22.453 9.273 1 94.88 510 TYR B O 1
ATOM 9021 N N . TYR B 1 511 ? 0.796 21.656 11.273 1 97 511 TYR B N 1
ATOM 9022 C CA . TYR B 1 511 ? -0.604 22.031 11.422 1 97 511 TYR B CA 1
ATOM 9023 C C . TYR B 1 511 ? -0.753 23.547 11.508 1 97 511 TYR B C 1
ATOM 9025 O O . TYR B 1 511 ? -1.682 24.109 10.938 1 97 511 TYR B O 1
ATOM 9033 N N . ILE B 1 512 ? 0.145 24.109 12.195 1 97.12 512 ILE B N 1
ATOM 9034 C CA . ILE B 1 512 ? 0.125 25.562 12.312 1 97.12 512 ILE B CA 1
ATOM 9035 C C . ILE B 1 512 ? 0.341 26.203 10.945 1 97.12 512 ILE B C 1
ATOM 9037 O O . ILE B 1 512 ? -0.347 27.172 10.586 1 97.12 512 ILE B O 1
ATOM 9041 N N . GLU B 1 513 ? 1.222 25.672 10.234 1 96.62 513 GLU B N 1
ATOM 9042 C CA . GLU B 1 513 ? 1.48 26.141 8.875 1 96.62 513 GLU B CA 1
ATOM 9043 C C . GLU B 1 513 ? 0.227 26.047 8.016 1 96.62 513 GLU B C 1
ATOM 9045 O O . GLU B 1 513 ? -0.119 26.984 7.305 1 96.62 513 GLU B O 1
ATOM 9050 N N . SER B 1 514 ? -0.379 24.938 8.078 1 97.44 514 SER B N 1
ATOM 9051 C CA . SER B 1 514 ? -1.594 24.719 7.297 1 97.44 514 SER B CA 1
ATOM 9052 C C . SER B 1 514 ? -2.662 25.75 7.641 1 97.44 514 SER B C 1
ATOM 9054 O O . SER B 1 514 ? -3.359 26.25 6.754 1 97.44 514 SER B O 1
ATOM 9056 N N . ALA B 1 515 ? -2.76 26 8.883 1 98.31 515 ALA B N 1
ATOM 9057 C CA . ALA B 1 515 ? -3.732 26.984 9.328 1 98.31 515 ALA B CA 1
ATOM 9058 C C . ALA B 1 515 ? -3.379 28.375 8.812 1 98.31 515 ALA B C 1
ATOM 9060 O O . ALA B 1 515 ? -4.25 29.125 8.352 1 98.31 515 ALA B O 1
ATOM 9061 N N . CYS B 1 516 ? -2.176 28.734 8.859 1 98.25 516 CYS B N 1
ATOM 9062 C CA . CYS B 1 516 ? -1.732 30.031 8.375 1 98.25 516 CYS B CA 1
ATOM 9063 C C . CYS B 1 516 ? -2.02 30.188 6.883 1 98.25 516 CYS B C 1
ATOM 9065 O O . CYS B 1 516 ? -2.457 31.25 6.438 1 98.25 516 CYS B O 1
ATOM 9067 N N . PHE B 1 517 ? -1.764 29.141 6.121 1 97.69 517 PHE B N 1
ATOM 9068 C CA . PHE B 1 517 ? -2.01 29.203 4.684 1 97.69 517 PHE B CA 1
ATOM 9069 C C . PHE B 1 517 ? -3.479 29.484 4.398 1 97.69 517 PHE B C 1
ATOM 9071 O O . PHE B 1 517 ? -3.797 30.25 3.482 1 97.69 517 PHE B O 1
ATOM 9078 N N . VAL B 1 518 ? -4.309 28.906 5.176 1 98.06 518 VAL B N 1
ATOM 9079 C CA . VAL B 1 518 ? -5.742 29.125 4.996 1 98.06 518 VAL B CA 1
ATOM 9080 C C . VAL B 1 518 ? -6.09 30.578 5.301 1 98.06 518 VAL B C 1
ATOM 9082 O O . VAL B 1 518 ? -6.879 31.203 4.586 1 98.06 518 VAL B O 1
ATOM 9085 N N . LEU B 1 519 ? -5.535 31.078 6.359 1 97.81 519 LEU B N 1
ATOM 9086 C CA . LEU B 1 519 ? -5.824 32.469 6.746 1 97.81 519 LEU B CA 1
ATOM 9087 C C . LEU B 1 519 ? -5.258 33.438 5.727 1 97.81 519 LEU B C 1
ATOM 9089 O O . LEU B 1 519 ? -5.867 34.469 5.449 1 97.81 519 LEU B O 1
ATOM 9093 N N . VAL B 1 520 ? -4.137 33.125 5.184 1 96.25 520 VAL B N 1
ATOM 9094 C CA . VAL B 1 520 ? -3.582 33.938 4.105 1 96.25 520 VAL B CA 1
ATOM 9095 C C . VAL B 1 520 ? -4.531 33.938 2.91 1 96.25 520 VAL B C 1
ATOM 9097 O O . VAL B 1 520 ? -4.832 34.969 2.34 1 96.25 520 VAL B O 1
ATOM 9100 N N . TRP B 1 521 ? -4.957 32.781 2.584 1 95.88 521 TRP B N 1
ATOM 9101 C CA . TRP B 1 521 ? -5.879 32.625 1.46 1 95.88 521 TRP B CA 1
ATOM 9102 C C . TRP B 1 521 ? -7.156 33.438 1.713 1 95.88 521 TRP B C 1
ATOM 9104 O O . TRP B 1 521 ? -7.684 34.094 0.806 1 95.88 521 TRP B O 1
ATOM 9114 N N . ASP B 1 522 ? -7.621 33.281 2.904 1 95.38 522 ASP B N 1
ATOM 9115 C CA . ASP B 1 522 ? -8.844 34 3.264 1 95.38 522 ASP B CA 1
ATOM 9116 C C . ASP B 1 522 ? -8.656 35.5 3.166 1 95.38 522 ASP B C 1
ATOM 9118 O O . ASP B 1 522 ? -9.578 36.25 2.803 1 95.38 522 ASP B O 1
ATOM 9122 N N . THR B 1 523 ? -7.539 36 3.488 1 93.69 523 THR B N 1
ATOM 9123 C CA . THR B 1 523 ? -7.227 37.406 3.381 1 93.69 523 THR B CA 1
ATOM 9124 C C . THR B 1 523 ? -7.242 37.844 1.922 1 93.69 523 THR B C 1
ATOM 9126 O O . THR B 1 523 ? -7.652 38.969 1.618 1 93.69 523 THR B O 1
ATOM 9129 N N . LEU B 1 524 ? -6.82 37 1.069 1 89.38 524 LEU B N 1
ATOM 9130 C CA . LEU B 1 524 ? -6.824 37.312 -0.357 1 89.38 524 LEU B CA 1
ATOM 9131 C C . LEU B 1 524 ? -8.242 37.281 -0.917 1 89.38 524 LEU B C 1
ATOM 9133 O O . LEU B 1 524 ? -8.555 38 -1.856 1 89.38 524 LEU B O 1
ATOM 9137 N N . ARG B 1 525 ? -9 36.5 -0.362 1 86.81 525 ARG B N 1
ATOM 9138 C CA . ARG B 1 525 ? -10.375 36.312 -0.818 1 86.81 525 ARG B CA 1
ATOM 9139 C C . ARG B 1 525 ? -11.273 37.469 -0.321 1 86.81 525 ARG B C 1
ATOM 9141 O O . ARG B 1 525 ? -12.141 37.938 -1.053 1 86.81 525 ARG B O 1
ATOM 9148 N N . ASP B 1 526 ? -11.086 37.812 0.946 1 86.75 526 ASP B N 1
ATOM 9149 C CA . ASP B 1 526 ? -11.914 38.812 1.618 1 86.75 526 ASP B CA 1
ATOM 9150 C C . ASP B 1 526 ? -11.062 39.844 2.355 1 86.75 526 ASP B C 1
ATOM 9152 O O . ASP B 1 526 ? -10.562 39.562 3.451 1 86.75 526 ASP B O 1
ATOM 9156 N N . LYS B 1 527 ? -11.086 41 1.913 1 82.38 527 LYS B N 1
ATOM 9157 C CA . LYS B 1 527 ? -10.219 42.062 2.432 1 82.38 527 LYS B CA 1
ATOM 9158 C C . LYS B 1 527 ? -10.672 42.531 3.812 1 82.38 527 LYS B C 1
ATOM 9160 O O . LYS B 1 527 ? -9.883 43.094 4.578 1 82.38 527 LYS B O 1
ATOM 9165 N N . ASP B 1 528 ? -11.883 42.219 4.098 1 85.12 528 ASP B N 1
ATOM 9166 C CA . ASP B 1 528 ? -12.43 42.656 5.375 1 85.12 528 ASP B CA 1
ATOM 9167 C C . ASP B 1 528 ? -11.867 41.812 6.527 1 85.12 528 ASP B C 1
ATOM 9169 O O . ASP B 1 528 ? -11.969 42.219 7.691 1 85.12 528 ASP B O 1
ATOM 9173 N N . THR B 1 529 ? -11.25 40.75 6.184 1 89.31 529 THR B N 1
ATOM 9174 C CA . THR B 1 529 ? -10.781 39.812 7.219 1 89.31 529 THR B CA 1
ATOM 9175 C C . THR B 1 529 ? -9.297 40.031 7.492 1 89.31 529 THR B C 1
ATOM 9177 O O . THR B 1 529 ? -8.711 39.312 8.305 1 89.31 529 THR B O 1
ATOM 9180 N N . ILE B 1 530 ? -8.656 40.938 6.98 1 89.75 530 ILE B N 1
ATOM 9181 C CA . ILE B 1 530 ? -7.203 41.125 6.973 1 89.75 530 ILE B CA 1
ATOM 9182 C C . ILE B 1 530 ? -6.695 41.281 8.406 1 89.75 530 ILE B C 1
ATOM 9184 O O . ILE B 1 530 ? -5.789 40.562 8.836 1 89.75 530 ILE B O 1
ATOM 9188 N N . ASP B 1 531 ? -7.316 42.219 9.148 1 88 531 ASP B N 1
ATOM 9189 C CA . ASP B 1 531 ? -6.82 42.5 10.484 1 88 531 ASP B CA 1
ATOM 9190 C C . ASP B 1 531 ? -6.918 41.281 11.398 1 88 531 ASP B C 1
ATOM 9192 O O . ASP B 1 531 ? -5.969 40.969 12.109 1 88 531 ASP B O 1
ATOM 9196 N N . LYS B 1 532 ? -7.977 40.656 11.383 1 91.25 532 LYS B N 1
ATOM 9197 C CA . LYS B 1 532 ? -8.188 39.469 12.211 1 91.25 532 LYS B CA 1
ATOM 9198 C C . LYS B 1 532 ? -7.234 38.344 11.82 1 91.25 532 LYS B C 1
ATOM 9200 O O . LYS B 1 532 ? -6.625 37.719 12.68 1 91.25 532 LYS B O 1
ATOM 9205 N N . ASN B 1 533 ? -7.168 38.094 10.586 1 94.75 533 ASN B N 1
ATOM 9206 C CA . ASN B 1 533 ? -6.293 37.031 10.094 1 94.75 533 ASN B CA 1
ATOM 9207 C C . ASN B 1 533 ? -4.828 37.344 10.398 1 94.75 533 ASN B C 1
ATOM 9209 O O . ASN B 1 533 ? -4.07 36.438 10.766 1 94.75 533 ASN B O 1
ATOM 9213 N N . PHE B 1 534 ? -4.43 38.562 10.289 1 93.75 534 PHE B N 1
ATOM 9214 C CA . PHE B 1 534 ? -3.051 38.938 10.578 1 93.75 534 PHE B CA 1
ATOM 9215 C C . PHE B 1 534 ? -2.723 38.719 12.047 1 93.75 534 PHE B C 1
ATOM 9217 O O . PHE B 1 534 ? -1.606 38.312 12.383 1 93.75 534 PHE B O 1
ATOM 9224 N N . TYR B 1 535 ? -3.682 39 12.867 1 94.25 535 TYR B N 1
ATOM 9225 C CA . TYR B 1 535 ? -3.473 38.75 14.289 1 94.25 535 TYR B CA 1
ATOM 9226 C C . TYR B 1 535 ? -3.148 37.281 14.539 1 94.25 535 TYR B C 1
ATOM 9228 O O . TYR B 1 535 ? -2.176 36.938 15.227 1 94.25 535 TYR B O 1
ATOM 9236 N N . PHE B 1 536 ? -3.936 36.406 14.047 1 96.31 536 PHE B N 1
ATOM 9237 C CA . PHE B 1 536 ? -3.738 34.969 14.25 1 96.31 536 PHE B CA 1
ATOM 9238 C C . PHE B 1 536 ? -2.439 34.5 13.594 1 96.31 536 PHE B C 1
ATOM 9240 O O . PHE B 1 536 ? -1.72 33.656 14.156 1 96.31 536 PHE B O 1
ATOM 9247 N N . ILE B 1 537 ? -2.152 34.969 12.422 1 97.62 537 ILE B N 1
ATOM 9248 C CA . ILE B 1 537 ? -0.932 34.562 11.727 1 97.62 537 ILE B CA 1
ATOM 9249 C C . ILE B 1 537 ? 0.287 35.031 12.523 1 97.62 537 ILE B C 1
ATOM 9251 O O . ILE B 1 537 ? 1.267 34.281 12.648 1 97.62 537 ILE B O 1
ATOM 9255 N N . LYS B 1 538 ? 0.227 36.219 13.047 1 95.31 538 LYS B N 1
ATOM 9256 C CA . LYS B 1 538 ? 1.336 36.719 13.859 1 95.31 538 LYS B CA 1
ATOM 9257 C C . LYS B 1 538 ? 1.499 35.875 15.125 1 95.31 538 LYS B C 1
ATOM 9259 O O . LYS B 1 538 ? 2.621 35.625 15.57 1 95.31 538 LYS B O 1
ATOM 9264 N N . THR B 1 539 ? 0.389 35.531 15.711 1 95.75 539 THR B N 1
ATOM 9265 C CA . THR B 1 539 ? 0.424 34.625 16.859 1 95.75 539 THR B CA 1
ATOM 9266 C C . THR B 1 539 ? 1.094 33.312 16.5 1 95.75 539 THR B C 1
ATOM 9268 O O . THR B 1 539 ? 1.911 32.781 17.266 1 95.75 539 THR B O 1
ATOM 9271 N N . ALA B 1 540 ? 0.737 32.781 15.406 1 97.5 540 ALA B N 1
ATOM 9272 C CA . ALA B 1 540 ? 1.32 31.531 14.922 1 97.5 540 ALA B CA 1
ATOM 9273 C C . ALA B 1 540 ? 2.822 31.688 14.695 1 97.5 540 ALA B C 1
ATOM 9275 O O . ALA B 1 540 ? 3.602 30.797 15.055 1 97.5 540 ALA B O 1
ATOM 9276 N N . LEU B 1 541 ? 3.186 32.781 14.062 1 96.44 541 LEU B N 1
ATOM 9277 C CA . LEU B 1 541 ? 4.594 33.031 13.797 1 96.44 541 LEU B CA 1
ATOM 9278 C C . LEU B 1 541 ? 5.391 33.125 15.102 1 96.44 541 LEU B C 1
ATOM 9280 O O . LEU B 1 541 ? 6.496 32.594 15.188 1 96.44 541 LEU B O 1
ATOM 9284 N N . HIS B 1 542 ? 4.82 33.75 16.031 1 94.75 542 HIS B N 1
ATOM 9285 C CA . HIS B 1 542 ? 5.473 33.844 17.344 1 94.75 542 HIS B CA 1
ATOM 9286 C C . HIS B 1 542 ? 5.672 32.438 17.938 1 94.75 542 HIS B C 1
ATOM 9288 O O . HIS B 1 542 ? 6.746 32.156 18.469 1 94.75 542 HIS B O 1
ATOM 9294 N N . HIS B 1 543 ? 4.668 31.672 17.844 1 94.62 543 HIS B N 1
ATOM 9295 C CA . HIS B 1 543 ? 4.742 30.297 18.344 1 94.62 543 HIS B CA 1
ATOM 9296 C C . HIS B 1 543 ? 5.797 29.484 17.609 1 94.62 543 HIS B C 1
ATOM 9298 O O . HIS B 1 543 ? 6.613 28.797 18.219 1 94.62 543 HIS B O 1
ATOM 9304 N N . LEU B 1 544 ? 5.812 29.547 16.328 1 96 544 LEU B N 1
ATOM 9305 C CA . LEU B 1 544 ? 6.766 28.812 15.516 1 96 544 LEU B CA 1
ATOM 9306 C C . LEU B 1 544 ? 8.195 29.203 15.852 1 96 544 LEU B C 1
ATOM 9308 O O . LEU B 1 544 ? 9.094 28.359 15.883 1 96 544 LEU B O 1
ATOM 9312 N N . GLN B 1 545 ? 8.391 30.422 16.109 1 94.19 545 GLN B N 1
ATOM 9313 C CA . GLN B 1 545 ? 9.727 30.938 16.406 1 94.19 545 GLN B CA 1
ATOM 9314 C C . GLN B 1 545 ? 10.219 30.469 17.766 1 94.19 545 GLN B C 1
ATOM 9316 O O . GLN B 1 545 ? 11.422 30.438 18.031 1 94.19 545 GLN B O 1
ATOM 9321 N N . GLN B 1 546 ? 9.273 30.078 18.625 1 92.62 546 GLN B N 1
ATOM 9322 C CA . GLN B 1 546 ? 9.625 29.609 19.969 1 92.62 546 GLN B CA 1
ATOM 9323 C C . GLN B 1 546 ? 9.906 28.109 19.953 1 92.62 546 GLN B C 1
ATOM 9325 O O . GLN B 1 546 ? 10.484 27.562 20.906 1 92.62 546 GLN B O 1
ATOM 9330 N N . MET B 1 547 ? 9.539 27.438 18.922 1 93.81 547 MET B N 1
ATOM 9331 C CA . MET B 1 547 ? 9.711 26 18.859 1 93.81 547 MET B CA 1
ATOM 9332 C C . MET B 1 547 ? 11.18 25.625 18.609 1 93.81 547 MET B C 1
ATOM 9334 O O . MET B 1 547 ? 11.961 26.469 18.172 1 93.81 547 MET B O 1
ATOM 9338 N N . ILE B 1 548 ? 11.461 24.453 18.969 1 91.19 548 ILE B N 1
ATOM 9339 C CA . ILE B 1 548 ? 12.805 23.938 18.734 1 91.19 548 ILE B CA 1
ATOM 9340 C C . ILE B 1 548 ? 13.148 24.047 17.25 1 91.19 548 ILE B C 1
ATOM 9342 O O . ILE B 1 548 ? 12.289 23.859 16.391 1 91.19 548 ILE B O 1
ATOM 9346 N N . SER B 1 549 ? 14.375 24.375 17 1 84.12 549 SER B N 1
ATOM 9347 C CA . SER B 1 549 ? 14.797 24.688 15.633 1 84.12 549 SER B CA 1
ATOM 9348 C C . SER B 1 549 ? 14.75 23.438 14.75 1 84.12 549 SER B C 1
ATOM 9350 O O . SER B 1 549 ? 15.094 22.344 15.188 1 84.12 549 SER B O 1
ATOM 9352 N N . SER B 1 550 ? 14.219 23.594 13.555 1 87.44 550 SER B N 1
ATOM 9353 C CA . SER B 1 550 ? 14.227 22.594 12.5 1 87.44 550 SER B CA 1
ATOM 9354 C C . SER B 1 550 ? 14.117 23.234 11.125 1 87.44 550 SER B C 1
ATOM 9356 O O . SER B 1 550 ? 13.68 24.391 11 1 87.44 550 SER B O 1
ATOM 9358 N N . GLU B 1 551 ? 14.555 22.531 10.156 1 84.31 551 GLU B N 1
ATOM 9359 C CA . GLU B 1 551 ? 14.492 23.047 8.789 1 84.31 551 GLU B CA 1
ATOM 9360 C C . GLU B 1 551 ? 13.047 23.297 8.367 1 84.31 551 GLU B C 1
ATOM 9362 O O . GLU B 1 551 ? 12.75 24.281 7.695 1 84.31 551 GLU B O 1
ATOM 9367 N N . ALA B 1 552 ? 12.219 22.422 8.711 1 88.75 552 ALA B N 1
ATOM 9368 C CA . ALA B 1 552 ? 10.812 22.547 8.344 1 88.75 552 ALA B CA 1
ATOM 9369 C C . ALA B 1 552 ? 10.188 23.781 8.961 1 88.75 552 ALA B C 1
ATOM 9371 O O . ALA B 1 552 ? 9.406 24.484 8.305 1 88.75 552 ALA B O 1
ATOM 9372 N N . ILE B 1 553 ? 10.508 24.047 10.172 1 92.88 553 ILE B N 1
ATOM 9373 C CA . ILE B 1 553 ? 9.953 25.203 10.875 1 92.88 553 ILE B CA 1
ATOM 9374 C C . ILE B 1 553 ? 10.508 26.484 10.266 1 92.88 553 ILE B C 1
ATOM 9376 O O . ILE B 1 553 ? 9.766 27.453 10.055 1 92.88 553 ILE B O 1
ATOM 9380 N N . SER B 1 554 ? 11.773 26.438 9.953 1 91.5 554 SER B N 1
ATOM 9381 C CA . SER B 1 554 ? 12.383 27.609 9.336 1 91.5 554 SER B CA 1
ATOM 9382 C C . SER B 1 554 ? 11.758 27.906 7.977 1 91.5 554 SER B C 1
ATOM 9384 O O . SER B 1 554 ? 11.547 29.078 7.625 1 91.5 554 SER B O 1
ATOM 9386 N N . CYS B 1 555 ? 11.477 26.922 7.246 1 91.06 555 CYS B N 1
ATOM 9387 C CA . CYS B 1 555 ? 10.828 27.078 5.953 1 91.06 555 CYS B CA 1
ATOM 9388 C C . CYS B 1 555 ? 9.43 27.672 6.113 1 91.06 555 CYS B C 1
ATOM 9390 O O . CYS B 1 555 ? 9.031 28.547 5.352 1 91.06 555 CYS B O 1
ATOM 9392 N N . SER B 1 556 ? 8.742 27.188 7.117 1 93.94 556 SER B N 1
ATOM 9393 C CA . SER B 1 556 ? 7.391 27.672 7.363 1 93.94 556 SER B CA 1
ATOM 9394 C C . SER B 1 556 ? 7.395 29.141 7.738 1 93.94 556 SER B C 1
ATOM 9396 O O . SER B 1 556 ? 6.586 29.922 7.227 1 93.94 556 SER B O 1
ATOM 9398 N N . VAL B 1 557 ? 8.297 29.469 8.602 1 95.75 557 VAL B N 1
ATOM 9399 C CA . VAL B 1 557 ? 8.398 30.859 9.039 1 95.75 557 VAL B CA 1
ATOM 9400 C C . VAL B 1 557 ? 8.75 31.75 7.855 1 95.75 557 VAL B C 1
ATOM 9402 O O . VAL B 1 557 ? 8.125 32.781 7.648 1 95.75 557 VAL B O 1
ATOM 9405 N N . PHE B 1 558 ? 9.664 31.359 7.121 1 94.44 558 PHE B N 1
ATOM 9406 C CA . PHE B 1 558 ? 10.109 32.125 5.961 1 94.44 558 PHE B CA 1
ATOM 9407 C C . PHE B 1 558 ? 8.969 32.312 4.973 1 94.44 558 PHE B C 1
ATOM 9409 O O . PHE B 1 558 ? 8.742 33.438 4.496 1 94.44 558 PHE B O 1
ATOM 9416 N N . ALA B 1 559 ? 8.273 31.281 4.672 1 94.19 559 ALA B N 1
ATOM 9417 C CA . ALA B 1 559 ? 7.188 31.328 3.697 1 94.19 559 ALA B CA 1
ATOM 9418 C C . ALA B 1 559 ? 6.066 32.25 4.18 1 94.19 559 ALA B C 1
ATOM 9420 O O . ALA B 1 559 ? 5.551 33.062 3.412 1 94.19 559 ALA B O 1
ATOM 9421 N N . ILE B 1 560 ? 5.66 32.094 5.43 1 95.81 560 ILE B N 1
ATOM 9422 C CA . ILE B 1 560 ? 4.566 32.875 5.988 1 95.81 560 ILE B CA 1
ATOM 9423 C C . ILE B 1 560 ? 4.953 34.375 6 1 95.81 560 ILE B C 1
ATOM 9425 O O . ILE B 1 560 ? 4.145 35.219 5.656 1 95.81 560 ILE B O 1
ATOM 9429 N N . GLU B 1 561 ? 6.145 34.625 6.316 1 94.81 561 GLU B N 1
ATOM 9430 C CA . GLU B 1 561 ? 6.613 36 6.32 1 94.81 561 GLU B CA 1
ATOM 9431 C C . GLU B 1 561 ? 6.609 36.594 4.914 1 94.81 561 GLU B C 1
ATOM 9433 O O . GLU B 1 561 ? 6.254 37.781 4.723 1 94.81 561 GLU B O 1
ATOM 9438 N N . ARG B 1 562 ? 6.996 35.812 4.023 1 91.12 562 ARG B N 1
ATOM 9439 C CA . ARG B 1 562 ? 6.992 36.281 2.637 1 91.12 562 ARG B CA 1
ATOM 9440 C C . ARG B 1 562 ? 5.57 36.531 2.156 1 91.12 562 ARG B C 1
ATOM 9442 O O . ARG B 1 562 ? 5.332 37.5 1.404 1 91.12 562 ARG B O 1
ATOM 9449 N N . MET B 1 563 ? 4.688 35.75 2.58 1 93 563 MET B N 1
ATOM 9450 C CA . MET B 1 563 ? 3.285 35.938 2.219 1 93 563 MET B CA 1
ATOM 9451 C C . MET B 1 563 ? 2.74 37.219 2.826 1 93 563 MET B C 1
ATOM 9453 O O . MET B 1 563 ? 2.059 38 2.148 1 93 563 MET B O 1
ATOM 9457 N N . LEU B 1 564 ? 3.064 37.406 4.047 1 91.69 564 LEU B N 1
ATOM 9458 C CA . LEU B 1 564 ? 2.596 38.625 4.73 1 91.69 564 LEU B CA 1
ATOM 9459 C C . LEU B 1 564 ? 3.182 39.875 4.086 1 91.69 564 LEU B C 1
ATOM 9461 O O . LEU B 1 564 ? 2.484 40.875 3.926 1 91.69 564 LEU B O 1
ATOM 9465 N N . SER B 1 565 ? 4.387 39.75 3.723 1 88.38 565 SER B N 1
ATOM 9466 C CA . SER B 1 565 ? 5.039 40.875 3.068 1 88.38 565 SER B CA 1
ATOM 9467 C C . SER B 1 565 ? 4.398 41.188 1.719 1 88.38 565 SER B C 1
ATOM 9469 O O . SER B 1 565 ? 4.219 42.344 1.358 1 88.38 565 SER B O 1
ATOM 9471 N N . ALA B 1 566 ? 4.07 40.156 1.055 1 86 566 ALA B N 1
ATOM 9472 C CA . ALA B 1 566 ? 3.438 40.312 -0.251 1 86 566 ALA B CA 1
ATOM 9473 C C . ALA B 1 566 ? 2.049 40.938 -0.112 1 86 566 ALA B C 1
ATOM 9475 O O . ALA B 1 566 ? 1.652 41.781 -0.922 1 86 566 ALA B O 1
ATOM 9476 N N . ILE B 1 567 ? 1.31 40.625 0.882 1 87.56 567 ILE B N 1
ATOM 9477 C CA . ILE B 1 567 ? -0.044 41.125 1.104 1 87.56 567 ILE B CA 1
ATOM 9478 C C . ILE B 1 567 ? 0.012 42.562 1.592 1 87.56 567 ILE B C 1
ATOM 9480 O O . ILE B 1 567 ? -0.809 43.375 1.193 1 87.56 567 ILE B O 1
ATOM 9484 N N . SER B 1 568 ? 0.915 42.844 2.453 1 83.25 568 SER B N 1
ATOM 9485 C CA . SER B 1 568 ? 1.051 44.188 2.992 1 83.25 568 SER B CA 1
ATOM 9486 C C . SER B 1 568 ? 1.426 45.188 1.898 1 83.25 568 SER B C 1
ATOM 9488 O O . SER B 1 568 ? 1.04 46.375 1.957 1 83.25 568 SER B O 1
ATOM 9490 N N . GLN B 1 569 ? 2.178 44.781 1.035 1 76.19 569 GLN B N 1
ATOM 9491 C CA . GLN B 1 569 ? 2.51 45.625 -0.095 1 76.19 569 GLN B CA 1
ATOM 9492 C C . GLN B 1 569 ? 1.269 45.969 -0.92 1 76.19 569 GLN B C 1
ATOM 9494 O O . GLN B 1 569 ? 1.149 47.062 -1.462 1 76.19 569 GLN B O 1
ATOM 9499 N N . LEU B 1 570 ? 0.383 45.031 -0.85 1 66.12 570 LEU B N 1
ATOM 9500 C CA . LEU B 1 570 ? -0.874 45.219 -1.564 1 66.12 570 LEU B CA 1
ATOM 9501 C C . LEU B 1 570 ? -1.761 46.219 -0.84 1 66.12 570 LEU B C 1
ATOM 9503 O O . LEU B 1 570 ? -2.414 47.062 -1.478 1 66.12 570 LEU B O 1
ATOM 9507 N N . THR B 1 571 ? -1.771 46.125 0.488 1 61.78 571 THR B N 1
ATOM 9508 C CA . THR B 1 571 ? -2.623 47 1.281 1 61.78 571 THR B CA 1
ATOM 9509 C C . THR B 1 571 ? -2.043 48.406 1.337 1 61.78 571 THR B C 1
ATOM 9511 O O . THR B 1 571 ? -2.787 49.406 1.367 1 61.78 571 THR B O 1
ATOM 9514 N N . SER B 1 572 ? -0.678 48.469 1.492 1 58.75 572 SER B N 1
ATOM 9515 C CA . SER B 1 572 ? -0.062 49.812 1.48 1 58.75 572 SER B CA 1
ATOM 9516 C C . SER B 1 572 ? -0.267 50.5 0.138 1 58.75 572 SER B C 1
ATOM 9518 O O . SER B 1 572 ? -0.502 51.719 0.087 1 58.75 572 SER B O 1
ATOM 9520 N N . GLU B 1 573 ? -0.216 49.688 -0.806 1 51.47 573 GLU B N 1
ATOM 9521 C CA . GLU B 1 573 ? -0.488 50.281 -2.104 1 51.47 573 GLU B CA 1
ATOM 9522 C C . GLU B 1 573 ? -1.966 50.625 -2.25 1 51.47 573 GLU B C 1
ATOM 9524 O O . GLU B 1 573 ? -2.311 51.656 -2.824 1 51.47 573 GLU B O 1
ATOM 9529 N N . ALA B 1 574 ? -2.783 49.812 -1.515 1 46.66 574 ALA B N 1
ATOM 9530 C CA . ALA B 1 574 ? -4.207 50.156 -1.498 1 46.66 574 ALA B CA 1
ATOM 9531 C C . ALA B 1 574 ? -4.496 51.312 -0.544 1 46.66 574 ALA B C 1
ATOM 9533 O O . ALA B 1 574 ? -5.316 52.188 -0.843 1 46.66 574 ALA B O 1
ATOM 9534 N N . ILE B 1 575 ? -3.947 51.281 0.727 1 44.12 575 ILE B N 1
ATOM 9535 C CA . ILE B 1 575 ? -4.078 52.438 1.645 1 44.12 575 ILE B CA 1
ATOM 9536 C C . ILE B 1 575 ? -3.447 53.656 1.025 1 44.12 575 ILE B C 1
ATOM 9538 O O . ILE B 1 575 ? -4.004 54.75 1.122 1 44.12 575 ILE B O 1
ATOM 9542 N N . ALA B 1 576 ? -2.234 53.656 0.532 1 42.97 576 ALA B N 1
ATOM 9543 C CA . ALA B 1 576 ? -1.72 54.844 -0.138 1 42.97 576 ALA B CA 1
ATOM 9544 C C . ALA B 1 576 ? -2.686 55.312 -1.216 1 42.97 576 ALA B C 1
ATOM 9546 O O . ALA B 1 576 ? -2.855 56.531 -1.409 1 42.97 576 ALA B O 1
ATOM 9547 N N . SER B 1 577 ? -3.35 54.344 -1.712 1 38.09 577 SER B N 1
ATOM 9548 C CA . SER B 1 577 ? -4.387 54.844 -2.609 1 38.09 577 SER B CA 1
ATOM 9549 C C . SER B 1 577 ? -5.598 55.344 -1.828 1 38.09 577 SER B C 1
ATOM 9551 O O . SER B 1 577 ? -6.25 56.312 -2.234 1 38.09 577 SER B O 1
ATOM 9553 N N . ALA B 1 578 ? -5.98 54.625 -0.682 1 34.75 578 ALA B N 1
ATOM 9554 C CA . ALA B 1 578 ? -7.102 55.094 0.132 1 34.75 578 ALA B CA 1
ATOM 9555 C C . ALA B 1 578 ? -6.648 56.125 1.152 1 34.75 578 ALA B C 1
ATOM 9557 O O . ALA B 1 578 ? -7.477 56.812 1.77 1 34.75 578 ALA B O 1
ATOM 9558 N N . HIS B 1 579 ? -5.477 56.125 1.746 1 34.75 579 HIS B N 1
ATOM 9559 C CA . HIS B 1 579 ? -5.145 57.219 2.666 1 34.75 579 HIS B CA 1
ATOM 9560 C C . HIS B 1 579 ? -5.434 58.562 2.045 1 34.75 579 HIS B C 1
ATOM 9562 O O . HIS B 1 579 ? -5.074 59.594 2.611 1 34.75 579 HIS B O 1
ATOM 9568 N N . GLN B 1 580 ? -5.918 58.938 0.939 1 31.78 580 GLN B N 1
ATOM 9569 C CA . GLN B 1 580 ? -6.578 60.219 1.065 1 31.78 580 GLN B CA 1
ATOM 9570 C C . GLN B 1 580 ? -7.625 60.219 2.176 1 31.78 580 GLN B C 1
ATOM 9572 O O . GLN B 1 580 ? -8.023 61.25 2.684 1 31.78 580 GLN B O 1
ATOM 9577 N N . ALA B 1 581 ? -8.531 59.156 2.305 1 30.09 581 ALA B N 1
ATOM 9578 C CA . ALA B 1 581 ? -9.562 59.5 3.275 1 30.09 581 ALA B CA 1
ATOM 9579 C C . ALA B 1 581 ? -9.086 59.25 4.703 1 30.09 581 ALA B C 1
ATOM 9581 O O . ALA B 1 581 ? -8.031 58.625 4.914 1 30.09 581 ALA B O 1
ATOM 9582 N N . LYS B 1 582 ? -9.984 58.625 5.777 1 33.62 582 LYS B N 1
ATOM 9583 C CA . LYS B 1 582 ? -10.258 58.812 7.203 1 33.62 582 LYS B CA 1
ATOM 9584 C C . LYS B 1 582 ? -9.312 57.969 8.055 1 33.62 582 LYS B C 1
ATOM 9586 O O . LYS B 1 582 ? -9.164 56.75 7.828 1 33.62 582 LYS B O 1
ATOM 9591 N N . SER B 1 583 ? -8.281 58.5 8.758 1 27.27 583 SER B N 1
ATOM 9592 C CA . SER B 1 583 ? -7.25 58.156 9.734 1 27.27 583 SER B CA 1
ATOM 9593 C C . SER B 1 583 ? -7.832 57.344 10.891 1 27.27 583 SER B C 1
ATOM 9595 O O . SER B 1 583 ? -7.109 56.938 11.805 1 27.27 583 SER B O 1
ATOM 9597 N N . SER B 1 584 ? -9.109 57.375 11.438 1 24.25 584 SER B N 1
ATOM 9598 C CA . SER B 1 584 ? -9.375 57.281 12.867 1 24.25 584 SER B CA 1
ATOM 9599 C C . SER B 1 584 ? -9.438 55.844 13.312 1 24.25 584 SER B C 1
ATOM 9601 O O . SER B 1 584 ? -9.859 55.531 14.438 1 24.25 584 SER B O 1
ATOM 9603 N N . HIS B 1 585 ? -9.453 54.75 12.578 1 24.22 585 HIS B N 1
ATOM 9604 C CA . HIS B 1 585 ? -10.148 53.625 13.172 1 24.22 585 HIS B CA 1
ATOM 9605 C C . HIS B 1 585 ? -9.336 53 14.312 1 24.22 585 HIS B C 1
ATOM 9607 O O . HIS B 1 585 ? -8.109 52.938 14.227 1 24.22 585 HIS B O 1
ATOM 9613 N N . SER B 1 586 ? -9.914 52.844 15.609 1 25.69 586 SER B N 1
ATOM 9614 C CA . SER B 1 586 ? -9.648 52.344 16.969 1 25.69 586 SER B CA 1
ATOM 9615 C C . SER B 1 586 ? -9.148 50.906 16.953 1 25.69 586 SER B C 1
ATOM 9617 O O . SER B 1 586 ? -9.586 50.094 16.141 1 25.69 586 SER B O 1
ATOM 9619 N N . VAL B 1 587 ? -8.008 50.656 17.5 1 27.36 587 VAL B N 1
ATOM 9620 C CA . VAL B 1 587 ? -7.262 49.469 17.859 1 27.36 587 VAL B CA 1
ATOM 9621 C C . VAL B 1 587 ? -8.172 48.5 18.625 1 27.36 587 VAL B C 1
ATOM 9623 O O . VAL B 1 587 ? -8.703 48.844 19.688 1 27.36 587 VAL B O 1
ATOM 9626 N N . LEU B 1 588 ? -8.953 47.656 18 1 26.83 588 LEU B N 1
ATOM 9627 C CA . LEU B 1 588 ? -9.781 46.625 18.578 1 26.83 588 LEU B CA 1
ATOM 9628 C C . LEU B 1 588 ? -9.008 45.844 19.641 1 26.83 588 LEU B C 1
ATOM 9630 O O . LEU B 1 588 ? -7.855 45.469 19.422 1 26.83 588 LEU B O 1
ATOM 9634 N N . ASP B 1 589 ? -9.195 46.094 20.953 1 26.38 589 ASP B N 1
ATOM 9635 C CA . ASP B 1 589 ? -8.727 45.469 22.172 1 26.38 589 ASP B CA 1
ATOM 9636 C C . ASP B 1 589 ? -8.844 43.938 22.094 1 26.38 589 ASP B C 1
ATOM 9638 O O . ASP B 1 589 ? -9.875 43.438 21.688 1 26.38 589 ASP B O 1
ATOM 9642 N N . MET B 1 590 ? -7.789 43.219 22.141 1 30.52 590 MET B N 1
ATOM 9643 C CA . MET B 1 590 ? -7.418 41.812 22.047 1 30.52 590 MET B CA 1
ATOM 9644 C C . MET B 1 590 ? -8.25 40.938 23.016 1 30.52 590 MET B C 1
ATOM 9646 O O . MET B 1 590 ? -8.414 39.75 22.797 1 30.52 590 MET B O 1
ATOM 9650 N N . GLU B 1 591 ? -8.602 41.375 24.281 1 31.53 591 GLU B N 1
ATOM 9651 C CA . GLU B 1 591 ? -9.305 40.594 25.312 1 31.53 591 GLU B CA 1
ATOM 9652 C C . GLU B 1 591 ? -10.711 40.219 24.844 1 31.53 591 GLU B C 1
ATOM 9654 O O . GLU B 1 591 ? -11.266 39.219 25.297 1 31.53 591 GLU B O 1
ATOM 9659 N N . SER B 1 592 ? -11.383 41 24.047 1 30.8 592 SER B N 1
ATOM 9660 C CA . SER B 1 592 ? -12.766 40.844 23.625 1 30.8 592 SER B CA 1
ATOM 9661 C C . SER B 1 592 ? -12.891 39.781 22.531 1 30.8 592 SER B C 1
ATOM 9663 O O . SER B 1 592 ? -14 39.344 22.188 1 30.8 592 SER B O 1
ATOM 9665 N N . LEU B 1 593 ? -11.914 39.562 21.766 1 29.77 593 LEU B N 1
ATOM 9666 C CA . LEU B 1 593 ? -12.008 38.562 20.703 1 29.77 593 LEU B CA 1
ATOM 9667 C C . LEU B 1 593 ? -12.055 37.156 21.297 1 29.77 593 LEU B C 1
ATOM 9669 O O . LEU B 1 593 ? -12.727 36.281 20.75 1 29.77 593 LEU B O 1
ATOM 9673 N N . ASP B 1 594 ? -11.414 36.844 22.375 1 31.28 594 ASP B N 1
ATOM 9674 C CA . ASP B 1 594 ? -11.477 35.531 22.984 1 31.28 594 ASP B CA 1
ATOM 9675 C C . ASP B 1 594 ? -12.906 35.188 23.375 1 31.28 594 ASP B C 1
ATOM 9677 O O . ASP B 1 594 ? -13.336 34.031 23.203 1 31.28 594 ASP B O 1
ATOM 9681 N N . SER B 1 595 ? -13.695 36.094 23.984 1 31.14 595 SER B N 1
ATOM 9682 C CA . SER B 1 595 ? -15.07 35.875 24.422 1 31.14 595 SER B CA 1
ATOM 9683 C C . SER B 1 595 ? -16 35.656 23.234 1 31.14 595 SER B C 1
ATOM 9685 O O . SER B 1 595 ? -17.031 34.969 23.359 1 31.14 595 SER B O 1
ATOM 9687 N N . GLU B 1 596 ? -15.789 36.312 22.188 1 31.56 596 GLU B N 1
ATOM 9688 C CA . GLU B 1 596 ? -16.672 36.188 21.031 1 31.56 596 GLU B CA 1
ATOM 9689 C C . GLU B 1 596 ? -16.5 34.844 20.344 1 31.56 596 GLU B C 1
ATOM 9691 O O . GLU B 1 596 ? -17.453 34.281 19.797 1 31.56 596 GLU B O 1
ATOM 9696 N N . LEU B 1 597 ? -15.328 34.438 20.266 1 32.25 597 LEU B N 1
ATOM 9697 C CA . LEU B 1 597 ? -15.094 33.156 19.609 1 32.25 597 LEU B CA 1
ATOM 9698 C C . LEU B 1 597 ? -15.781 32.031 20.375 1 32.25 597 LEU B C 1
ATOM 9700 O O . LEU B 1 597 ? -16.141 31.016 19.781 1 32.25 597 LEU B O 1
ATOM 9704 N N . LEU B 1 598 ? -15.938 32.156 21.719 1 30.3 598 LEU B N 1
ATOM 9705 C CA . LEU B 1 598 ? -16.656 31.141 22.484 1 30.3 598 LEU B CA 1
ATOM 9706 C C . LEU B 1 598 ? -18.141 31.172 22.172 1 30.3 598 LEU B C 1
ATOM 9708 O O . LEU B 1 598 ? -18.891 30.312 22.641 1 30.3 598 LEU B O 1
ATOM 9712 N N . GLN B 1 599 ? -18.719 32.344 21.922 1 28.67 599 GLN B N 1
ATOM 9713 C CA . GLN B 1 599 ? -20.172 32.344 21.703 1 28.67 599 GLN B CA 1
ATOM 9714 C C . GLN B 1 599 ? -20.531 31.781 20.344 1 28.67 599 GLN B C 1
ATOM 9716 O O . GLN B 1 599 ? -20.859 32.5 19.422 1 28.67 599 GLN B O 1
ATOM 9721 N N . GLN B 1 600 ? -19.844 30.812 19.969 1 29.47 600 GLN B N 1
ATOM 9722 C CA . GLN B 1 600 ? -20.203 30.266 18.656 1 29.47 600 GLN B CA 1
ATOM 9723 C C . GLN B 1 600 ? -21.672 29.906 18.594 1 29.47 600 GLN B C 1
ATOM 9725 O O . GLN B 1 600 ? -22.203 29.234 19.484 1 29.47 600 GLN B O 1
ATOM 9730 N N . PRO B 1 601 ? -22.531 30.656 17.828 1 29.03 601 PRO B N 1
ATOM 9731 C CA . PRO B 1 601 ? -23.938 30.266 17.656 1 29.03 601 PRO B CA 1
ATOM 9732 C C . PRO B 1 601 ? -24.094 28.781 17.359 1 29.03 601 PRO B C 1
ATOM 9734 O O . PRO B 1 601 ? -23.188 28.141 16.828 1 29.03 601 PRO B O 1
ATOM 9737 N N . SER B 1 602 ? -24.875 28.062 18.125 1 28.62 602 SER B N 1
ATOM 9738 C CA . SER B 1 602 ? -25.312 26.688 17.969 1 28.62 602 SER B CA 1
ATOM 9739 C C . SER B 1 602 ? -25.688 26.375 16.516 1 28.62 602 SER B C 1
ATOM 9741 O O . SER B 1 602 ? -26.312 27.203 15.852 1 28.62 602 SER B O 1
ATOM 9743 N N . THR B 1 603 ? -24.953 25.719 15.82 1 30.28 603 THR B N 1
ATOM 9744 C CA . THR B 1 603 ? -25.156 25.188 14.477 1 30.28 603 THR B CA 1
ATOM 9745 C C . THR B 1 603 ? -26.562 24.609 14.328 1 30.28 603 THR B C 1
ATOM 9747 O O . THR B 1 603 ? -26.828 23.891 13.375 1 30.28 603 THR B O 1
ATOM 9750 N N . ASP B 1 604 ? -27.562 24.75 15.172 1 29.72 604 ASP B N 1
ATOM 9751 C CA . ASP B 1 604 ? -28.922 24.266 15.016 1 29.72 604 ASP B CA 1
ATOM 9752 C C . ASP B 1 604 ? -29.578 24.844 13.766 1 29.72 604 ASP B C 1
ATOM 9754 O O . ASP B 1 604 ? -30.578 24.312 13.273 1 29.72 604 ASP B O 1
ATOM 9758 N N . TRP B 1 605 ? -29.125 25.938 13.32 1 31.31 605 TRP B N 1
ATOM 9759 C CA . TRP B 1 605 ? -29.859 26.594 12.234 1 31.31 605 TRP B CA 1
ATOM 9760 C C . TRP B 1 605 ? -29.656 25.844 10.922 1 31.31 605 TRP B C 1
ATOM 9762 O O . TRP B 1 605 ? -30.469 25.953 10.008 1 31.31 605 TRP B O 1
ATOM 9772 N N . MET B 1 606 ? -28.578 25.109 10.742 1 30.7 606 MET B N 1
ATOM 9773 C CA . MET B 1 606 ? -28.188 24.484 9.484 1 30.7 606 MET B CA 1
ATOM 9774 C C . MET B 1 606 ? -29.047 23.281 9.18 1 30.7 606 MET B C 1
ATOM 9776 O O . MET B 1 606 ? -29.219 22.906 8.016 1 30.7 606 MET B O 1
ATOM 9780 N N . LEU B 1 607 ? -29.609 22.578 10.148 1 31 607 LEU B N 1
ATOM 9781 C CA . LEU B 1 607 ? -30.516 21.453 9.922 1 31 607 LEU B CA 1
ATOM 9782 C C . LEU B 1 607 ? -31.797 21.906 9.234 1 31 607 LEU B C 1
ATOM 9784 O O . LEU B 1 607 ? -32.344 21.188 8.406 1 31 607 LEU B O 1
ATOM 9788 N N . ASP B 1 608 ? -32.281 23.078 9.484 1 30.42 608 ASP B N 1
ATOM 9789 C CA . ASP B 1 608 ? -33.562 23.516 8.922 1 30.42 608 ASP B CA 1
ATOM 9790 C C . ASP B 1 608 ? -33.438 23.781 7.422 1 30.42 608 ASP B C 1
ATOM 9792 O O . ASP B 1 608 ? -34.344 23.5 6.656 1 30.42 608 ASP B O 1
ATOM 9796 N N . ILE B 1 609 ? -32.312 24.297 6.984 1 30.52 609 ILE B N 1
ATOM 9797 C CA . ILE B 1 609 ? -32.25 24.672 5.574 1 30.52 609 ILE B CA 1
ATOM 9798 C C . ILE B 1 609 ? -32.094 23.406 4.719 1 30.52 609 ILE B C 1
ATOM 9800 O O . ILE B 1 609 ? -32.656 23.328 3.629 1 30.52 609 ILE B O 1
ATOM 9804 N N . ILE B 1 610 ? -31.359 22.438 5.18 1 31.91 610 ILE B N 1
ATOM 9805 C CA . ILE B 1 610 ? -31.234 21.25 4.363 1 31.91 610 ILE B CA 1
ATOM 9806 C C . ILE B 1 610 ? -32.594 20.562 4.215 1 31.91 610 ILE B C 1
ATOM 9808 O O . ILE B 1 610 ? -32.938 20.109 3.127 1 31.91 610 ILE B O 1
ATOM 9812 N N . GLU B 1 611 ? -33.438 20.531 5.25 1 30.73 611 GLU B N 1
ATOM 9813 C CA . GLU B 1 611 ? -34.75 19.859 5.156 1 30.73 611 GLU B CA 1
ATOM 9814 C C . GLU B 1 611 ? -35.625 20.516 4.117 1 30.73 611 GLU B C 1
ATOM 9816 O O . GLU B 1 611 ? -36.406 19.859 3.441 1 30.73 611 GLU B O 1
ATOM 9821 N N . SER B 1 612 ? -35.625 21.828 4.074 1 30.86 612 SER B N 1
ATOM 9822 C CA . SER B 1 612 ? -36.594 22.469 3.174 1 30.86 612 SER B CA 1
ATOM 9823 C C . SER B 1 612 ? -36.219 22.25 1.715 1 30.86 612 SER B C 1
ATOM 9825 O O . SER B 1 612 ? -37.062 22.109 0.853 1 30.86 612 SER B O 1
ATOM 9827 N N . GLN B 1 613 ? -34.938 22.406 1.373 1 29.64 613 GLN B N 1
ATOM 9828 C CA . GLN B 1 613 ? -34.656 22.5 -0.053 1 29.64 613 GLN B CA 1
ATOM 9829 C C . GLN B 1 613 ? -34.5 21.109 -0.669 1 29.64 613 GLN B C 1
ATOM 9831 O O . GLN B 1 613 ? -34.406 20.969 -1.892 1 29.64 613 GLN B O 1
ATOM 9836 N N . LEU B 1 614 ? -34.312 20.109 0.13 1 29.39 614 LEU B N 1
ATOM 9837 C CA . LEU B 1 614 ? -34.094 18.812 -0.503 1 29.39 614 LEU B CA 1
ATOM 9838 C C . LEU B 1 614 ? -35.406 18.297 -1.097 1 29.39 614 LEU B C 1
ATOM 9840 O O . LEU B 1 614 ? -35.469 17.203 -1.656 1 29.39 614 LEU B O 1
ATOM 9844 N N . SER B 1 615 ? -36.531 18.844 -0.824 1 25.84 615 SER B N 1
ATOM 9845 C CA . SER B 1 615 ? -37.75 18.203 -1.345 1 25.84 615 SER B CA 1
ATOM 9846 C C . SER B 1 615 ? -37.844 18.359 -2.861 1 25.84 615 SER B C 1
ATOM 9848 O O . SER B 1 615 ? -38.875 18.094 -3.451 1 25.84 615 SER B O 1
ATOM 9850 N N . VAL B 1 616 ? -37 19.234 -3.555 1 27.38 616 VAL B N 1
ATOM 9851 C CA . VAL B 1 616 ? -37.406 19.391 -4.949 1 27.38 616 VAL B CA 1
ATOM 9852 C C . VAL B 1 616 ? -37.062 18.141 -5.738 1 27.38 616 VAL B C 1
ATOM 9854 O O . VAL B 1 616 ? -36.094 17.453 -5.43 1 27.38 616 VAL B O 1
ATOM 9857 N N . ASP B 1 617 ? -37.906 17.688 -6.805 1 25.61 617 ASP B N 1
ATOM 9858 C CA . ASP B 1 617 ? -38.156 16.562 -7.707 1 25.61 617 ASP B CA 1
ATOM 9859 C C . ASP B 1 617 ? -36.875 16.172 -8.453 1 25.61 617 ASP B C 1
ATOM 9861 O O . ASP B 1 617 ? -36 17 -8.664 1 25.61 617 ASP B O 1
ATOM 9865 N N . ASP B 1 618 ? -36.75 14.898 -8.812 1 26.39 618 ASP B N 1
ATOM 9866 C CA . ASP B 1 618 ? -35.812 13.922 -9.344 1 26.39 618 ASP B CA 1
ATOM 9867 C C . ASP B 1 618 ? -35.406 14.273 -10.766 1 26.39 618 ASP B C 1
ATOM 9869 O O . ASP B 1 618 ? -35.344 13.406 -11.641 1 26.39 618 ASP B O 1
ATOM 9873 N N . ALA B 1 619 ? -35.625 15.5 -11.328 1 24.67 619 ALA B N 1
ATOM 9874 C CA . ALA B 1 619 ? -35.469 15.609 -12.773 1 24.67 619 ALA B CA 1
ATOM 9875 C C . ALA B 1 619 ? -34.062 15.211 -13.203 1 24.67 619 ALA B C 1
ATOM 9877 O O . ALA B 1 619 ? -33.062 15.688 -12.633 1 24.67 619 ALA B O 1
ATOM 9878 N N . ALA B 1 620 ? -34.031 14.07 -13.859 1 23.55 620 ALA B N 1
ATOM 9879 C CA . ALA B 1 620 ? -32.938 13.328 -14.5 1 23.55 620 ALA B CA 1
ATOM 9880 C C . ALA B 1 620 ? -32.188 14.203 -15.492 1 23.55 620 ALA B C 1
ATOM 9882 O O . ALA B 1 620 ? -32.781 14.656 -16.484 1 23.55 620 ALA B O 1
ATOM 9883 N N . TRP B 1 621 ? -31.484 15.203 -15.062 1 24.03 621 TRP B N 1
ATOM 9884 C CA . TRP B 1 621 ? -30.844 16.109 -16.016 1 24.03 621 TRP B CA 1
ATOM 9885 C C . TRP B 1 621 ? -29.922 15.359 -16.969 1 24.03 621 TRP B C 1
ATOM 9887 O O . TRP B 1 621 ? -29.016 14.648 -16.531 1 24.03 621 TRP B O 1
ATOM 9897 N N . ASP B 1 622 ? -30.5 14.922 -18.094 1 23.11 622 ASP B N 1
ATOM 9898 C CA . ASP B 1 622 ? -29.875 14.227 -19.219 1 23.11 622 ASP B CA 1
ATOM 9899 C C . ASP B 1 622 ? -28.828 15.102 -19.891 1 23.11 622 ASP B C 1
ATOM 9901 O O . ASP B 1 622 ? -29.156 16.078 -20.578 1 23.11 622 ASP B O 1
ATOM 9905 N N . PHE B 1 623 ? -27.734 15.234 -19.25 1 24.16 623 PHE B N 1
ATOM 9906 C CA . PHE B 1 623 ? -26.656 16.156 -19.594 1 24.16 623 PHE B CA 1
ATOM 9907 C C . PHE B 1 623 ? -26.062 15.797 -20.953 1 24.16 623 PHE B C 1
ATOM 9909 O O . PHE B 1 623 ? -25.078 16.406 -21.391 1 24.16 623 PHE B O 1
ATOM 9916 N N . ASN B 1 624 ? -26.516 14.758 -21.672 1 23 624 ASN B N 1
ATOM 9917 C CA . ASN B 1 624 ? -25.844 14.32 -22.891 1 23 624 ASN B CA 1
ATOM 9918 C C . ASN B 1 624 ? -26.031 15.32 -24.016 1 23 624 ASN B C 1
ATOM 9920 O O . ASN B 1 624 ? -25.25 15.352 -24.969 1 23 624 ASN B O 1
ATOM 9924 N N . SER B 1 625 ? -27.234 15.836 -24.297 1 21.95 625 SER B N 1
ATOM 9925 C CA . SER B 1 625 ? -27.516 16.234 -25.672 1 21.95 625 SER B CA 1
ATOM 9926 C C . SER B 1 625 ? -27 17.641 -25.953 1 21.95 625 SER B C 1
ATOM 9928 O O . SER B 1 625 ? -27.234 18.188 -27.031 1 21.95 625 SER B O 1
ATOM 9930 N N . TRP B 1 626 ? -26.766 18.516 -25.078 1 21.66 626 TRP B N 1
ATOM 9931 C CA . TRP B 1 626 ? -26.797 19.828 -25.703 1 21.66 626 TRP B CA 1
ATOM 9932 C C . TRP B 1 626 ? -25.469 20.141 -26.391 1 21.66 626 TRP B C 1
ATOM 9934 O O . TRP B 1 626 ? -24.406 19.969 -25.781 1 21.66 626 TRP B O 1
ATOM 9944 N N . PRO B 1 627 ? -25.453 20.219 -27.75 1 24.47 627 PRO B N 1
ATOM 9945 C CA . PRO B 1 627 ? -24.406 20.703 -28.656 1 24.47 627 PRO B CA 1
ATOM 9946 C C . PRO B 1 627 ? -23.984 22.141 -28.344 1 24.47 627 PRO B C 1
ATOM 9948 O O . PRO B 1 627 ? -24.812 23.047 -28.344 1 24.47 627 PRO B O 1
ATOM 9951 N N . LEU B 1 628 ? -23.312 22.469 -27.328 1 23.11 628 LEU B N 1
ATOM 9952 C CA . LEU B 1 628 ? -22.984 23.891 -27.188 1 23.11 628 LEU B CA 1
ATOM 9953 C C . LEU B 1 628 ? -22.391 24.438 -28.484 1 23.11 628 LEU B C 1
ATOM 9955 O O . LEU B 1 628 ? -21.312 24.016 -28.906 1 23.11 628 LEU B O 1
ATOM 9959 N N . ASP B 1 629 ? -23.234 24.703 -29.484 1 21.77 629 ASP B N 1
ATOM 9960 C CA . ASP B 1 629 ? -22.938 25.562 -30.625 1 21.77 629 ASP B CA 1
ATOM 9961 C C . ASP B 1 629 ? -22.531 26.969 -30.156 1 21.77 629 ASP B C 1
ATOM 9963 O O . ASP B 1 629 ? -23.375 27.734 -29.703 1 21.77 629 ASP B O 1
ATOM 9967 N N . LEU B 1 630 ? -21.375 27.156 -29.719 1 20.19 630 LEU B N 1
ATOM 9968 C CA . LEU B 1 630 ? -20.812 28.453 -29.406 1 20.19 630 LEU B CA 1
ATOM 9969 C C . LEU B 1 630 ? -20.859 29.375 -30.609 1 20.19 630 LEU B C 1
ATOM 9971 O O . LEU B 1 630 ? -20.516 30.562 -30.516 1 20.19 630 LEU B O 1
ATOM 9975 N N . ASP B 1 631 ? -21.203 29.047 -31.906 1 21.47 631 ASP B N 1
ATOM 9976 C CA . ASP B 1 631 ? -21.156 30.062 -32.969 1 21.47 631 ASP B CA 1
ATOM 9977 C C . ASP B 1 631 ? -22.234 31.125 -32.75 1 21.47 631 ASP B C 1
ATOM 9979 O O . ASP B 1 631 ? -22.172 32.188 -33.344 1 21.47 631 ASP B O 1
ATOM 9983 N N . LEU B 1 632 ? -23.328 30.812 -32.094 1 19.44 632 LEU B N 1
ATOM 9984 C CA . LEU B 1 632 ? -24.297 31.891 -32.25 1 19.44 632 LEU B CA 1
ATOM 9985 C C . LEU B 1 632 ? -23.891 33.125 -31.422 1 19.44 632 LEU B C 1
ATOM 9987 O O . LEU B 1 632 ? -24.328 34.219 -31.719 1 19.44 632 LEU B O 1
ATOM 9991 N N . PHE B 1 633 ? -23.219 32.938 -30.25 1 20.23 633 PHE B N 1
ATOM 9992 C CA . PHE B 1 633 ? -23.281 34.219 -29.578 1 20.23 633 PHE B CA 1
ATOM 9993 C C . PHE B 1 633 ? -22.203 35.156 -30.109 1 20.23 633 PHE B C 1
ATOM 9995 O O . PHE B 1 633 ? -22.047 36.281 -29.609 1 20.23 633 PHE B O 1
ATOM 10002 N N . VAL B 1 634 ? -21.266 34.625 -31.078 1 20.61 634 VAL B N 1
ATOM 10003 C CA . VAL B 1 634 ? -20.375 35.656 -31.609 1 20.61 634 VAL B CA 1
ATOM 10004 C C . VAL B 1 634 ? -21.141 36.594 -32.531 1 20.61 634 VAL B C 1
ATOM 10006 O O . VAL B 1 634 ? -20.672 37.688 -32.875 1 20.61 634 VAL B O 1
ATOM 10009 N N . SER B 1 635 ? -22.469 36.469 -32.875 1 19.03 635 SER B N 1
ATOM 10010 C CA . SER B 1 635 ? -22.922 37.688 -33.531 1 19.03 635 SER B CA 1
ATOM 10011 C C . SER B 1 635 ? -23.344 38.719 -32.5 1 19.03 635 SER B C 1
ATOM 10013 O O . SER B 1 635 ? -23.859 38.406 -31.438 1 19.03 635 SER B O 1
#

Secondary structure (DSSP, 8-state):
----------------------SSBHHHHHTT------SS-HHHHHHT----B----------------------S-----------------S-S-S-SS---S--EEEE-TTSTTS--EEEE-TTSHHHHHHHHHHHHHHH--S----S-TTS-HHHHHHHHHT-HHHHHTGGGGGS---SS-------HHHHHHHHHHHHHHTGGG-TTS-HHHHHHHHHHHHHSTTTT-S-HHHHHHHHHHHHHHHTTSS-HHHHHHHHHHHHHHHHHTTT--SHHHHHHHHHHHHHHHHTT-HHHHHHHHHHHHHHHHHHTTTS--TT--HHHHHHHHHHHHHHHHHHHHHT---S--GGG--PPPP-S-SHHHHHHHHHHHHHHHHHHTT-SS---HHHHHHHHHHHHHHHHHHHHHHHHHH---SS--SS--HHHHHHHHHHHHHHHHHHHHHHHHHHHHHH-TTS-TTS----HHHHHHHHHHHHHHHHHHHHHHHHHHH-GGGGG-TTHHHHHHHHHHHHHHHHHH-GGGHHHHHHHHHHHHHHHHHSPP-HHHHHHHHHHHHHHHHHHHHHHHHHHHHTTS--------THHHHHHHT----TTHHHHHHHHHTTS------TT-----TTGGG-/----------------------SSBHHHHHTT------SS-HHHHHHT----B----------------------------------------S-S-S-SS--SS--EEEE-TTSSSS--EEEE-TTSHHHHHHHHHHHHHHH--S----S-TT--HHHHHHHHHT-HHHHHTGGGGGS---S--------HHHHHHHHHHHHHHTGGG-TTS-HHHHHHHHHHHHHSTTTT-S-HHHHHHHHHHHHHHHTTSS-HHHHHHHHHHHHHHHHHTTT--SHHHHHHHHHHHHHHHHTT-HHHHHHHHHHHHHHHHHHTTTS--TT--HHHHHHHHHHHHHHHHHHHHHT---S--GGG--PPPP-S-SHHHHHHHHHHHHHHHHHHTS-SS---HHHHHHHHHHHHHHHHHHHHHHHHHH---SS--SS--HHHHHHHHHHHHHHHHHHHHHHHHHHHHHH---S-TTS----HHHHHHHHHHHHHHHHHHHHHHHHHHH-GGGGG-TTHHHHHHHHHHHHHHHHHH-GGGHHHHHHHHHHHHHHHHHSPP-HHHHHHHHHHHHHHHHHHHHHHHHHHHHTTS--------THHHHHHHT----TTHHHHHHHHHTTS------TT-----TTGGG-

Foldseek 3Di:
DCPPPVVPPDPDPPPPPPQPWAQAFPVCVVVVHHFPSDQQTPVCVVVVHHGHIHSHDPPPPDPPDDDDDDPPDPPDDPPPPPPPPPPPPPPVPPDPPDDWFPLQQDKAWDWDPPDPPDIDIDIFARLAPLSLLLVLVVLLCVQQVDCLPPVPVVGDSSVSSCVVLVNVCLRRLVPCVVVPPPPPVPVPDDPLVLLVQLLVQLCQFVVQLQVLDDSVNLVVLSCQCVVCVPDPGDALLSLLQNLLSSLNSCLLDPNPSSSVSSLVSSVVSLVVCVVDADLSNLVNLQSSLVSCLQQSSLVSSLVSLVSSVVSLVVHVLLEDDPVDDPSSQSSVLSSLLVQLLSCLNRLHDGPDDNVSGPDDADDDPGLSNLSSQLSNLSNQLSCFQSNDGIHPVVSLLVSLVVSVVSLVVSQVCCCVPVVQHLFDDLAHRSSSLVSLLSSLSSLLSSLVSLLSVLQVLVPPPPDDDPSSPPDPSSVVSLVSNLLSLLRNLVRLLSNCVNDVSSLSRSSSLSSNLSSLSSLLSVCSNDVVCVVVSVVSLVSSLVSLVSHDDHPVSVSSNSSSVVSVVSVVVSVVVVCVVVVVDDDDDDDPDPVVVVVVSVPPPDPVVVVVVVVVPVPDDDPPPPVPDDPPPVVPVVD/DDPPVPPPDDPDDPDDPPQPWAQAFPVCVVVVHHFPSDQQTPVCVVVVHHGHTPSHDPPPPPDPDPPDPPPPDPPPDCPPPPPPPPPPPPPVPPPPPDPWFPLQQDKAWDWDPPDPPDIDIDIFARLAPLSLLLVLVVLLCVQQVDCLPPVPVVGDSSNSSCVVLVNVCLRRLVPCVVVPPPPPVPVPDDPLVLLVQLLVQLCQFVVQLQVLDDSVNLVVLSCQCVVCVPDPGDALLSLLQNLLSSLNSCLLDPNPSSSVSSLVSSVVSLVVCVVDADLSNLVNLQSSLVSCLQQSSLVSSLVSLVSSVVSLVVHVLLEDDPVDDPSSQSSVLSSLLVQLLSCLNRLHDGPDDNVSGPDDADDDPGLSNLSSQLSNLSNQLSCFQSNDGIDPVVSLLVSLVVSVVSLVVSQVCCCVPVVQHLFDDLAHRSSSLVSLLSSLSSLLSSLVSLLVVLQVLVPPPPDDDPSSPPDPSSVVSLVSNLLSLLRNLVRLLSNCVNDVSSLSRSSSLSSNLSSLSSLLSVCSNDVVCVVVSVVSLVSSLVSLVSHDDHPVSVSSNSSSVVSVVSVVVSVCVVVVVVVVDDPDDDDPDPVVVVVVSVPPPDPVVVVVVVVPPVPDDDPPPPVPDDPPPVVPVVD

Radius of gyration: 37.0 Å; Cα contacts (8 Å, |Δi|>4): 1446; chains: 2; bounding box: 110×118×148 Å

pLDDT: mean 71.64, std 26.8, range [19.03, 98.62]

Organism: Botryotinia fuckeliana (strain B05.10) (NCBI:txid332648)

Sequence (1270 aa):
MCLVEMSGSAPSPRKGVRTSIGKACDECRRRKIRCNGGLPCDTCRKYGGTCHFRSYVRRRQKGKASSSREPYDPQVEEDEGVEKISEMSQQPLLPSMLPGDEQYGDHITATDNSSLSSSPQLYYGPPSNFAFLQQIYQQLKSIVKAPFSSTNPRADDGDTALDWFGYRKLFLGNTSSDIIPRSSIQMLIVPEHLANSFVDLFISTLGPFFPFISRTRIEGMLQIFYSFPNTSGGSALERGILMAILALGATLTEHVQLGEDLFLRAKSEMHAIEDLVNVQAVQLPLFLAHYQAVAGRINSAYLHLGTAVRKAHAAGLHRAVSEFKEERVETFWSLYSFECMTSFSLGRPAALSENTISVGYPTKPTFLRAWVEIASLASTASHTVYRSGGVHFKTNIEAAWDIHRKLQAIKLNLEDKLQFDLQSSAHPTLEQLFLSNFHNHSLILTFRPFLIFHIRQQTAERVPTSENSTPLWLLKACQVAVFAAQELIAFASRAAKANPLINNLRYNAYYIESACFVLVWDTLRDKDTIDKNFYFIKTALHHLQQMISSEAISCSVFAIERMLSAISQLTSEAIASAHQAKSSHSVLDMESLDSELLQQPSTDWMLDIIESQLSVDDAAWDFNSWPLDLDLFVSMCLVEMSGSAPSPRKGVRTSIGKACDECRRRKIRCNGGLPCDTCRKYGGTCHFRSYVRRRQKGKASSSREPYDPQVEEDEGVEKISEMSQQPLLPSMLPGDEQYGDHITATDNSSLSSSPQLYYGPPSNFAFLQQIYQQLKSIVKAPFSSTNPRADDGDTALDWFGYRKLFLGNTSSDIIPRSSIQMLIVPEHLANSFVDLFISTLGPFFPFISRTRIEGMLQIFYSFPNTSGGSALERGILMAILALGATLTEHVQLGEDLFLRAKSEMHAIEDLVNVQAVQLPLFLAHYQAVAGRINSAYLHLGTAVRKAHAAGLHRAVSEFKEERVETFWSLYSFECMTSFSLGRPAALSENTISVGYPTKPTFLRAWVEIASLASTASHTVYRSGGVHFKTNIEAAWDIHRKLQAIKLNLEDKLQFDLQSSAHPTLEQLFLSNFHNHSLILTFRPFLIFHIRQQTAERVPTSENSTPLWLLKACQVAVFAAQELIAFASRAAKANPLINNLRYNAYYIESACFVLVWDTLRDKDTIDKNFYFIKTALHHLQQMISSEAISCSVFAIERMLSAISQLTSEAIASAHQAKSSHSVLDMESLDSELLQQPSTDWMLDIIESQLSVDDAAWDFNSWPLDLDLFVS

InterPro domains:
  IPR001138 Zn(2)Cys(6) fungal-type DNA-binding domain [PF00172] (23-55)
  IPR001138 Zn(2)Cys(6) fungal-type DNA-binding domain [PS00463] (24-51)
  IPR001138 Zn(2)Cys(6) fungal-type DNA-binding domain [PS50048] (24-53)
  IPR001138 Zn(2)Cys(6) fungal-type DNA-binding domain [SM00066] (19-62)
  IPR001138 Zn(2)Cys(6) fungal-type DNA-binding domain [cd00067] (23-53)
  IPR007219 Xylanolytic transcriptional activator, regulatory domain [PF04082] (200-364)
  IPR007219 Xylanolytic transcriptional activator, regulatory domain [SM00906] (301-368)
  IPR036864 Zn(2)-C6 fungal-type DNA-binding domain superfamily [G3DSA:4.10.240.10] (16-80)
  IPR036864 Zn(2)-C6 fungal-type DNA-binding domain superfamily [SSF57701] (16-61)
  IPR051127 Fungal secondary metabolite regulators [PTHR47424] (9-581)

Nearest PDB structures (foldseek):
  7ai4-assembly2_B  TM=4.797E-01  e=8.419E-01  Homo sapiens
  6f9i-assembly1_B  TM=3.824E-01  e=7.424E-01  Mus musculus
  5o09-assembly1_1C  TM=3.454E-01  e=5.090E-01  Prosthecobacter vanneervenii
  7aie-assembly4_D  TM=4.519E-01  e=6.042E+00  Homo sapiens
  7ai4-assembly2_B  TM=4.800E-01  e=1.039E+00  Homo sapiens